Protein 5XWZ (pdb70)

Radius of gyration: 33.67 Å; Cα contacts (8 Å, |Δi|>4): 2382; chains: 4; bounding box: 93×61×94 Å

Nearest PDB structures (foldseek):
  5xwz-assembly1_A  TM=1.004E+00  e=3.209E-62  Cladophialophora bantiana CBS 173.52
  5z7j-assembly1_C  TM=9.934E-01  e=3.131E-51  Rhinocladiella mackenziei CBS 650.93
  5xo8-assembly2_D  TM=9.926E-01  e=4.037E-51  Rhinocladiella mackenziei CBS 650.93
  5xo6-assembly3_F  TM=9.933E-01  e=1.979E-50  Rhinocladiella mackenziei CBS 650.93
  5ie4-assembly1_B  TM=9.865E-01  e=8.683E-42  Clonostachys rosea

Foldseek 3Di:
DKDWDWDQFPQRWTKTKIKAAAAAEAEEEEALLFDCLLQVVLRVVLRVLHYIYMYIGACCAFPRNRGDLVRLALDELQSRLVVVVRVCVVVVQQAYAYEYFESSLRVQLNCCQPPVRRYLEYEYEQYAADQPVAPPLVDDLQVQLVVVLVVVCVQFQANVLVPVSDDVVSVRSSVSSNSSNRHPRVRHNNNRNLDLSSAPSHAYAYEFAPPDPCVRRVVVVVSCVVNVHHYYHFYGGRSCCRNPVPSVSVVSNVVSVVRD/DWDKDWDWDDFPQFWTKTKIKTADAAEAEEAEALLFDCLLQVVLRVVLRVLHYIYMYIGACCAFPRVRGDLVSLALDELLSSLVVVVRVCVRVVQQAYAYEYEESSLLVQLNCCQPVVRRYLEYEYEHYQADQDPVLPPLLVDDLQVLLVVVVVVVCVQFQANPLVPVSDDSVSVRSSNSSNSSSRHPRVRYNVRRNLDLSRAPSHAYAYEFAPPDPCPRSVVSVVSCVVNVHHYDYFYGGRSCCRRPVVSVSVVSSVVVVVRD/DKDWDWDQFPQGWTKTKIKAAAAAEAEEEEALLFDCLLLVVLRVVLRVLHYIYMYIGACCAFPRVRGDLVSLALDELLSRLVVVVRVCVVVVQQAYAYEYEESSLLVQLNCVQPPVRRYQEYEYEHYAADQPVVLVPLLVDDLQVQLVVVVVVVCVQQQANVLVPVSDDSVNVRSSVSSNSSSRHPRVRHNNRRQLDLSSAPSHAYAYEFAPPDPCPRSVVVVVSCVVNVHHYYYFYGGRSCCRRPVVSVSVVSNVVSVVRD/DKDWDWDQFPQFWTWTKIKAAAAAEAEEAEALLQDCLLQVLLRVVLRVVHYIYMYTGQCCAFPRVRHDLVRLALDELLSSLVVVVRVCVVVVQQAYEYEYFESSLLVQLNCVQVPVRRYQEYEYEQYQADQDDVLPCLLPDDLQVQLVVVVVVVCVQQQANPLVPVSDDSVSVRSSNSSNSSSRHPRVRHNVRRQLDLSRAPNHAYAYEFAPPDDCPRRVVSVVSCVVSVHHYYHDYGGRSCCRRPVVSVSVVSNVVSVVRD

Organism: Cladophialophora bantiana (strain ATCC 10958 / CBS 173.52 / CDC B-1940 / NIH 8579) (NCBI:txid1442370)

Solvent-accessible surface area: 39738 Å² total; per-residue (Å²): 201,34,88,141,42,70,31,119,3,188,46,32,0,52,0,24,16,3,18,29,35,91,43,44,26,0,0,0,0,0,2,5,9,0,1,0,54,5,0,45,147,1,0,43,52,0,8,100,37,40,4,70,0,0,0,1,0,3,0,2,0,14,75,0,50,74,20,34,67,101,2,24,81,80,0,31,0,81,52,0,1,72,14,1,12,23,0,3,83,92,35,46,4,149,47,0,0,0,0,0,0,17,3,0,0,0,0,0,0,6,0,0,18,44,59,9,70,44,7,26,0,0,0,0,0,2,0,20,50,73,69,68,204,86,146,143,64,141,33,87,70,46,45,7,4,155,64,28,36,61,70,6,97,70,36,0,39,48,74,147,24,5,70,81,34,16,103,134,4,51,127,48,0,125,102,4,5,23,77,47,5,104,3,3,11,137,36,5,6,71,15,20,7,28,142,78,122,23,2,82,44,14,19,7,8,1,0,2,0,9,52,1,53,13,90,71,22,18,65,0,5,16,8,0,15,137,22,79,11,69,31,118,39,9,53,7,13,14,4,1,2,13,8,63,28,111,35,2,0,120,20,0,9,103,10,0,128,96,10,84,145,66,155,34,85,128,41,76,29,117,11,196,40,46,0,47,0,22,20,1,23,13,22,88,45,50,28,0,0,0,0,1,3,5,10,0,1,0,47,5,0,40,149,0,0,46,57,0,4,78,31,43,2,75,0,0,0,1,0,4,0,3,0,16,79,0,58,72,18,42,73,118,2,25,83,99,0,35,0,80,48,0,1,75,21,0,15,25,0,3,87,100,35,57,6,165,53,0,0,0,0,0,0,18,5,0,0,1,0,0,0,5,1,0,17,48,47,39,113,36,8,50,0,0,0,0,0,2,0,22,50,68,88,42,141,119,25,118,91,18,37,104,34,85,69,62,36,0,14,150,64,8,37,62,45,6,97,69,40,0,37,47,76,147,26,5,69,80,34,16,106,135,4,49,93,42,0,128,100,5,5,22,77,35,0,98,2,3,9,132,40,6,8,73,16,22,7,26,128,42,103,16,2,19,56,18,53,7,9,1,0,2,1,18,52,1,48,14,109,69,29,28,68,0,5,18,11,0,15,138,16,91,10,74,26,110,16,5,53,4,14,15,6,1,2,11,7,64,29,123,36,1,0,128,15,0,10,93,8,0,130,122,60,129,204,36,87,132,41,94,29,106,5,178,37,31,0,61,0,24,20,2,20,28,37,90,42,44,24,0,0,0,0,1,2,6,9,0,0,1,49,5,0,38,150,1,0,43,52,0,8,99,36,40,3,67,0,0,0,1,0,2,0,2,0,14,81,0,49,66,16,52,72,111,4,23,81,98,0,36,0,79,30,0,0,78,22,0,15,18,0,2,85,87,34,52,4,160,49,0,0,0,0,0,0,16,3,0,0,0,0,0,0,5,0,1,18,46,59,10,70,48,8,25,0,0,0,0,0,2,0,21,44,70,87,47,133,119,22,115,93,16,34,106,30,81,72,71,51,0,9,170,58,8,24,64,40,4,99,71,37,0,38,46,80,148,24,7,70,82,34,15,118,129,3,46,134,49,0,97,110,4,3,23,74,35,0,88,2,3,8,131,42,5,6,73,15,22,9,27,137,85,130,20,3,84,46,14,19,7,9,1,0,2,0,16,51,1,52,13,95,71,27,27,70,1,5,20,9,0,14,133,20,80,12,64,28,112,25,9,52,6,13,14,4,1,2,11,8,64,30,120,36,1,0,126,20,0,9,91,10,0,126,95,9,81,194,25,84,130,40,75,35,118,5,188,48,36,0,49,0,24,19,2,19,27,37,89,40,51,28,0,0,0,0,1,2,6,10,0,0,1,50,4,1,42,130,1,0,44,54,0,6,102,35,38,2,76,0,1,0,1,0,3,0,2,0,15,76,0,56,76,17,27,70,107,2,25,84,96,0,31,0,79,52,0,1,77,24,0,14,23,0,2,85,89,34,57,5,166,54,0,0,2,0,0,0,18,4,0,0,1,0,0,0,7,0,0,16,49,47,38,111,36,9,52,0,0,0,0,0,2,0,20,46,72,79,44,148,136,24,105,109,19,43,119,37,79,70,62,40,0,14,153,58,8,36,63,48,5,98,67,40,0,39,46,73,145,23,5,68,78,35,15,108,129,3,54,116,49,0,161,104,4,6,24,74,36,0,92,2,3,7,131,42,5,6,74,15,23,8,26,130,36,100,20,2,21,51,20,53,7,10,1,0,1,0,13,52,2,52,13,88,71,22,24,66,0,4,16,10,0,18,136,21,97,10,70,29,116,25,9,51,5,15,14,4,1,2,11,7,64,25,125,36,1,0,129,13,0,12,82,6,0,124,122,65,127

Secondary structure (DSSP, 8-state):
-EEEEEEE-TTS-EEEEEEE-SSSEEEEE--TT--GGGGHHHHHHHHTTT-EEEEEPPTTSGGG--S-GGGTSS--HHHHHHHHHHHHHHHT--SEEEEEETHHHHHHHHHHHH-GGGEEEEEEES---S----GGGSS-HHHHHHHHHHHHHHHTS-HHHHHHT-HHHHHHHHHHHHHHHHHSTTTTGGG---SGGGSSSS-B-EEEETTSBHHHHHHHHHHHHHTT--EEEESSSS-HHHH-HHHHHHHHHHHHHTT-/-PPPEEEEEE-TTS-EEEEEEEESSSEEEEE--TT--GGGGHHHHHHHTTTT-EEEEEPPTTSGGG--S-GGGSSS--HHHHHHHHHHHHHHHT--SEEEEEETHHHHHHHHHHHH-GGGEEEEEEES---S--STTTTGGGS-HHHHHHHHHHHHHHHTS-HHHHHTT-HHHHHHHHHHHHHHHHHSTTTTGGG---SGGGSSSS-B-EEEETTSBTTTTHHHHHHHHHTT--EEEESSSS-HHHH-HHHHHHHHHHHHHTT-/-EEEEEEE-TTS-EEEEEEE-SSSEEEEE--TT--GGGGHHHHHHHHTTT-EEEEEPPTTSGGG--S-GGGGSS--HHHHHHHHHHHHHHHT--SEEEEEETHHHHHHHHHHHH-GGGEEEEEEES---S--STTTTGGGS-HHHHHHHHHHHHHHTSS-HHHHHHT-HHHHHHHHHHHHHHHHHSTTTTGGG---SGGGSSSS-B-EEEETTSBTTTTHHHHHHHHHTT--EEEESSSS-HHHH-HHHHHHHHHHHHHTT-/-EEEEEEE-TTS-EEEEEEE-SSSEEEEE--TT--GGGGHHHHHHHHTTT-EEEEEPPTTSGGG--S-GGGTSS--HHHHHHHHHHHHHHHT--SEEEEEETHHHHHHHHHHHH-GGGEEEEEEES---S--GGGTTGGGS-HHHHHHHHHHHHHHTTS-HHHHHTT-HHHHHHHHHHHHHHHHHSTTTTGGG---SHHHHSSS-B-EEEETTSBTTTTHHHHHHHHHTT--EEEESSSS-HHHH-HHHHHHHHHHHHHTT-

Sequence (1048 aa):
ERLRSTILTKDGINWYYEQEGSGPDVVLIPDGLGDCQMFDKPMSIIGSSGFKVTTFDMPGMSRSSSAPPETYQDVTGQKLANYIVTVMDQLGIKTASVWGCSSGASTVLALCSGFPERVRNGMPHEVPTANPEQNIHDADPATISRDMAAVSRAMSANEEAWDALGPEVHERLRDNYVRWAYGYPRTIPGSAATKTEDLHKVPIDWTVGAAGPTQVFFENVVIATRESIPIKTLPGFHFPYVSHPEAFAKYVVETTRKYLAPERLRSTILTKDGINWYYEQEGSGPDVVLIPDGLGDCQMFDKPMSIIGSSGFKVTTFDMPGMSRSSSAPPETYQDVTGQKLANYIVTVMDQLGIKTASVWGCSSGASTVLALCSGFPERVRNGMPHEVPTANPENLQNIHDADPATISRDMAAVSRAMSANEEAWDALGPEVHERLRDNYVRWAYGYPRTIPGSAATKTEDLHKVPIDWTVGAAGPTQVFFENVVIATRESIPIKTLPGFHFPYVSHPEAFAKYVVETTRKYLERLRSTILTKDGINWYYEQEGSGPDVVLIPDGLGDCQMFDKPMSIIGSSGFKVTTFDMPGMSRSSSAPPETYQDVTGQKLANYIVTVMDQLGIKTASVWGCSSGASTVLALCSGFPERVRNGMPHEVPTANPENLQNIHDADPATISRDMAAVSRAMSANEEAWDALGPEVHERLRDNYVRWAYGYPRTIPGSAATKTEDLHKVPIDWTVGAAGPTQVFFENVVIATRESIPIKTLPGFHFPYVSHPEAFAKYVVETTRKYLERLRSTILTKDGINWYYEQEGSGPDVVLIPDGLGDCQMFDKPMSIIGSSGFKVTTFDMPGMSRSSSAPPETYQDVTGQKLANYIVTVMDQLGIKTASVWGCSSGASTVLALCSGFPERVRNGMPHEVPTANPENLQNIHDADPATISRDMAAVSRAMSANEEAWDALGPEVHERLRDNYVRWAYGYPRTIPGSAATKTEDLHKVPIDWTVGAAGPTQVFFENVVIATRESIPIKTLPGFHFPYVSHPEAFAKYVVETTRKYL

B-factor: mean 28.63, std 14.47, range [13.03, 147.51]

InterPro domains:
  IPR000073 Alpha/beta hydrolase fold-1 [PF00561] (29-130)
  IPR029058 Alpha/Beta hydrolase fold [G3DSA:3.40.50.1820] (2-265)
  IPR029058 Alpha/Beta hydrolase fold [SSF53474] (5-259)
  IPR050471 AB hydrolase [PTHR43433] (11-182)

Structure (mmCIF, N/CA/C/O backbone):
data_5XWZ
#
_entry.id   5XWZ
#
_cell.length_a   120.863
_cell.length_b   104.399
_cell.length_c   116.834
_cell.angle_alpha   90.000
_cell.angle_beta   90.000
_cell.angle_gamma   90.000
#
_symmetry.space_group_name_H-M   'P 21 21 2'
#
loop_
_entity.id
_entity.type
_entity.pdbx_description
1 polymer 'Unplaced genomic scaffold supercont1.36, whole genome shotgun sequence'
2 non-polymer 'SODIUM ION'
3 non-polymer 'MALONATE ION'
4 non-polymer GLYCEROL
5 water water
#
loop_
_atom_site.group_PDB
_atom_site.id
_atom_site.type_symbol
_atom_site.label_atom_id
_atom_site.label_alt_id
_atom_site.label_comp_id
_atom_site.label_asym_id
_atom_site.label_entity_id
_atom_site.label_seq_id
_atom_site.pdbx_PDB_ins_code
_atom_site.Cartn_x
_atom_site.Cartn_y
_atom_site.Cartn_z
_atom_site.occupancy
_atom_site.B_iso_or_equiv
_atom_site.auth_seq_id
_atom_site.auth_comp_id
_atom_site.auth_asym_id
_atom_site.auth_atom_id
_atom_site.pdbx_PDB_model_num
ATOM 1 N N . GLU A 1 10 ? 155.143 50.898 37.284 1.00 52.92 4 GLU A N 1
ATOM 2 C CA . GLU A 1 10 ? 156.251 50.035 37.798 1.00 44.94 4 GLU A CA 1
ATOM 3 C C . GLU A 1 10 ? 155.913 48.565 37.579 1.00 35.46 4 GLU A C 1
ATOM 4 O O . GLU A 1 10 ? 154.930 48.042 38.090 1.00 35.77 4 GLU A O 1
ATOM 10 N N . ARG A 1 11 ? 156.761 47.894 36.838 1.00 26.41 5 ARG A N 1
ATOM 11 C CA . ARG A 1 11 ? 156.660 46.432 36.719 1.00 26.25 5 ARG A CA 1
ATOM 12 C C . ARG A 1 11 ? 157.764 45.811 37.601 1.00 24.03 5 ARG A C 1
ATOM 13 O O . ARG A 1 11 ? 158.935 46.082 37.376 1.00 26.96 5 ARG A O 1
ATOM 21 N N . LEU A 1 12 ? 157.403 44.983 38.573 1.00 21.92 6 LEU A N 1
ATOM 22 C CA . LEU A 1 12 ? 158.348 44.121 39.285 1.00 20.01 6 LEU A CA 1
ATOM 23 C C . LEU A 1 12 ? 158.728 42.905 38.417 1.00 23.10 6 LEU A C 1
ATOM 24 O O . LEU A 1 12 ? 157.852 42.266 37.841 1.00 22.17 6 LEU A O 1
ATOM 29 N N . ARG A 1 13 ? 160.022 42.639 38.283 1.00 20.43 7 ARG A N 1
ATOM 30 C CA . ARG A 1 13 ? 160.537 41.478 37.574 1.00 19.35 7 ARG A CA 1
ATOM 31 C C . ARG A 1 13 ? 161.524 40.787 38.488 1.00 24.22 7 ARG A C 1
ATOM 32 O O . ARG A 1 13 ? 162.490 41.390 38.928 1.00 21.00 7 ARG A O 1
ATOM 40 N N . SER A 1 14 ? 161.269 39.533 38.826 1.00 19.31 8 SER A N 1
ATOM 41 C CA . SER A 1 14 ? 162.091 38.876 39.818 1.00 19.99 8 SER A CA 1
ATOM 42 C C . SER A 1 14 ? 162.044 37.365 39.658 1.00 20.18 8 SER A C 1
ATOM 43 O O . SER A 1 14 ? 161.479 36.808 38.689 1.00 17.81 8 SER A O 1
ATOM 46 N N . THR A 1 15 ? 162.634 36.681 40.622 1.00 20.24 9 THR A N 1
ATOM 47 C CA . THR A 1 15 ? 162.656 35.236 40.620 1.00 20.73 9 THR A CA 1
ATOM 48 C C . THR A 1 15 ? 162.416 34.699 42.022 1.00 23.28 9 THR A C 1
ATOM 49 O O . THR A 1 15 ? 162.642 35.383 43.041 1.00 22.15 9 THR A O 1
ATOM 53 N N . ILE A 1 16 ? 161.829 33.509 42.084 1.00 19.14 10 ILE A N 1
ATOM 54 C CA . ILE A 1 16 ? 161.701 32.787 43.351 1.00 19.03 10 ILE A CA 1
ATOM 55 C C . ILE A 1 16 ? 161.959 31.320 43.091 1.00 20.81 10 ILE A C 1
ATOM 56 O O . ILE A 1 16 ? 161.522 30.777 42.072 1.00 19.32 10 ILE A O 1
ATOM 61 N N . LEU A 1 17 ? 162.607 30.666 44.046 1.00 17.27 11 LEU A N 1
ATOM 62 C CA . LEU A 1 17 ? 162.706 29.214 44.048 1.00 18.21 11 LEU A CA 1
ATOM 63 C C . LEU A 1 17 ? 161.617 28.618 44.909 1.00 18.27 11 LEU A C 1
ATOM 64 O O . LEU A 1 17 ? 161.580 28.841 46.120 1.00 19.80 11 LEU A O 1
ATOM 69 N N . THR A 1 18 ? 160.707 27.862 44.301 1.00 15.55 12 THR A N 1
ATOM 70 C CA . THR A 1 18 ? 159.687 27.172 45.083 1.00 15.36 12 THR A CA 1
ATOM 71 C C . THR A 1 18 ? 160.101 25.763 45.484 1.00 16.55 12 THR A C 1
ATOM 72 O O . THR A 1 18 ? 161.077 25.160 44.961 1.00 16.44 12 THR A O 1
ATOM 76 N N . LYS A 1 19 ? 159.257 25.149 46.296 1.00 18.59 13 LYS A N 1
ATOM 77 C CA . LYS A 1 19 ? 159.598 23.853 46.891 1.00 18.13 13 LYS A CA 1
ATOM 78 C C . LYS A 1 19 ? 159.594 22.690 45.917 1.00 18.14 13 LYS A C 1
ATOM 79 O O . LYS A 1 19 ? 160.192 21.635 46.203 1.00 17.80 13 LYS A O 1
ATOM 85 N N . ASP A 1 20 ? 158.963 22.876 44.747 1.00 18.23 14 ASP A N 1
ATOM 86 C CA . ASP A 1 20 ? 159.074 21.921 43.669 1.00 18.65 14 ASP A CA 1
ATOM 87 C C . ASP A 1 20 ? 160.421 21.978 42.954 1.00 20.45 14 ASP A C 1
ATOM 88 O O . ASP A 1 20 ? 160.697 21.159 42.085 1.00 19.25 14 ASP A O 1
ATOM 93 N N . GLY A 1 21 ? 161.309 22.873 43.382 1.00 19.54 15 GLY A N 1
ATOM 94 C CA . GLY A 1 21 ? 162.625 22.965 42.750 1.00 19.30 15 GLY A CA 1
ATOM 95 C C . GLY A 1 21 ? 162.723 23.903 41.572 1.00 17.98 15 GLY A C 1
ATOM 96 O O . GLY A 1 21 ? 163.726 23.886 40.853 1.00 18.21 15 GLY A O 1
ATOM 97 N N . ILE A 1 22 ? 161.620 24.593 41.274 1.00 16.91 16 ILE A N 1
ATOM 98 C CA . ILE A 1 22 ? 161.535 25.474 40.121 1.00 18.76 16 ILE A CA 1
ATOM 99 C C . ILE A 1 22 ? 162.076 26.853 40.469 1.00 17.15 16 ILE A C 1
ATOM 100 O O . ILE A 1 22 ? 161.542 27.526 41.337 1.00 16.66 16 ILE A O 1
ATOM 105 N N . ASN A 1 23 ? 162.997 27.349 39.655 1.00 17.26 17 ASN A N 1
ATOM 106 C CA . ASN A 1 23 ? 163.414 28.743 39.813 1.00 20.49 17 ASN A CA 1
ATOM 107 C C . ASN A 1 23 ? 162.565 29.566 38.826 1.00 18.07 17 ASN A C 1
ATOM 108 O O . ASN A 1 23 ? 162.863 29.645 37.645 1.00 19.41 17 ASN A O 1
ATOM 113 N N . TRP A 1 24 ? 161.500 30.145 39.352 1.00 17.03 18 TRP A N 1
ATOM 114 C CA . TRP A 1 24 ? 160.529 30.843 38.511 1.00 18.56 18 TRP A CA 1
ATOM 115 C C . TRP A 1 24 ? 161.043 32.211 38.194 1.00 19.33 18 TRP A C 1
ATOM 116 O O . TRP A 1 24 ? 161.553 32.917 39.100 1.00 21.76 18 TRP A O 1
ATOM 127 N N . TYR A 1 25 ? 160.820 32.651 36.959 1.00 17.66 19 TYR A N 1
ATOM 128 C CA . TYR A 1 25 ? 160.873 34.055 36.620 1.00 18.40 19 TYR A CA 1
ATOM 129 C C . TYR A 1 25 ? 159.439 34.564 36.634 1.00 20.15 19 TYR A C 1
ATOM 130 O O . TYR A 1 25 ? 158.576 33.968 35.992 1.00 16.28 19 TYR A O 1
ATOM 139 N N . TYR A 1 26 ? 159.167 35.634 37.364 1.00 17.88 20 TYR A N 1
ATOM 140 C CA . TYR A 1 26 ? 157.825 36.204 37.420 1.00 17.49 20 TYR A CA 1
ATOM 141 C C . TYR A 1 26 ? 157.827 37.714 37.327 1.00 19.44 20 TYR A C 1
ATOM 142 O O . TYR A 1 26 ? 158.867 38.396 37.571 1.00 18.45 20 TYR A O 1
ATOM 151 N N . GLU A 1 27 ? 156.653 38.249 36.999 1.00 17.86 21 GLU A N 1
ATOM 152 C CA . GLU A 1 27 ? 156.435 39.691 36.949 1.00 18.50 21 GLU A CA 1
ATOM 153 C C . GLU A 1 27 ? 155.140 40.047 37.652 1.00 20.19 21 GLU A C 1
ATOM 154 O O . GLU A 1 27 ? 154.194 39.269 37.681 1.00 18.31 21 GLU A O 1
ATOM 160 N N . GLN A 1 28 ? 155.091 41.255 38.212 1.00 16.62 22 GLN A N 1
ATOM 161 C CA . GLN A 1 28 ? 153.887 41.802 38.800 1.00 18.13 22 GLN A CA 1
ATOM 162 C C . GLN A 1 28 ? 153.753 43.293 38.494 1.00 22.66 22 GLN A C 1
ATOM 163 O O . GLN A 1 28 ? 154.758 44.015 38.376 1.00 22.32 22 GLN A O 1
ATOM 169 N N . GLU A 1 29 ? 152.520 43.723 38.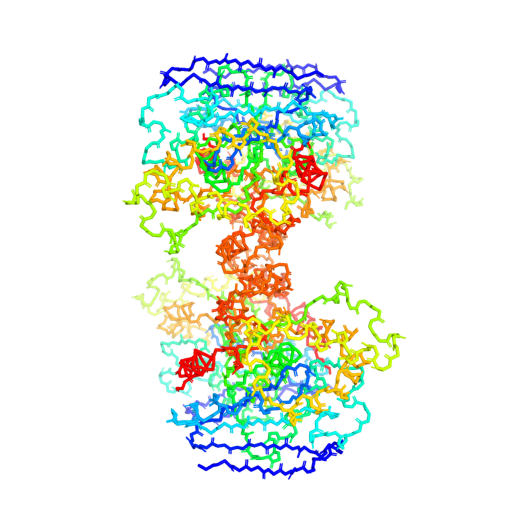262 1.00 19.42 23 GLU A N 1
ATOM 170 C CA . GLU A 1 29 ? 152.245 45.131 38.017 1.00 21.82 23 GLU A CA 1
ATOM 171 C C . GLU A 1 29 ? 150.848 45.472 38.514 1.00 22.94 23 GLU A C 1
ATOM 172 O O . GLU A 1 29 ? 149.897 44.746 38.252 1.00 20.82 23 GLU A O 1
ATOM 178 N N . GLY A 1 30 ? 150.733 46.608 39.203 1.00 22.27 24 GLY A N 1
ATOM 179 C CA . GLY A 1 30 ? 149.452 47.171 39.569 1.00 22.57 24 GLY A CA 1
ATOM 180 C C . GLY A 1 30 ? 149.043 46.891 41.003 1.00 23.44 24 GLY A C 1
ATOM 181 O O . GLY A 1 30 ? 149.752 46.216 41.760 1.00 25.09 24 GLY A O 1
ATOM 182 N N . SER A 1 31 ? 147.898 47.452 41.373 1.00 23.64 25 SER A N 1
ATOM 183 C CA . SER A 1 31 ? 147.305 47.295 42.707 1.00 25.01 25 SER A CA 1
ATOM 184 C C . SER A 1 31 ? 145.836 46.990 42.578 1.00 22.58 25 SER A C 1
ATOM 185 O O . SER A 1 31 ? 145.170 47.550 41.716 1.00 27.09 25 SER A O 1
ATOM 188 N N . GLY A 1 32 ? 145.306 46.216 43.511 1.00 22.23 26 GLY A N 1
ATOM 189 C CA . GLY A 1 32 ? 143.914 45.789 43.432 1.00 23.71 26 GLY A CA 1
ATOM 190 C C . GLY A 1 32 ? 143.765 44.286 43.520 1.00 22.59 26 GLY A C 1
ATOM 191 O O . GLY A 1 32 ? 144.711 43.581 43.906 1.00 22.86 26 GLY A O 1
ATOM 192 N N . PRO A 1 33 ? 142.576 43.785 43.177 1.00 23.73 27 PRO A N 1
ATOM 193 C CA . PRO A 1 33 ? 142.352 42.333 43.215 1.00 22.29 27 PRO A CA 1
ATOM 194 C C . PRO A 1 33 ? 143.360 41.634 42.298 1.00 19.64 27 PRO A C 1
ATOM 195 O O . PRO A 1 33 ? 143.794 42.234 41.315 1.00 19.83 27 PRO A O 1
ATOM 199 N N . ASP A 1 34 ? 143.724 40.407 42.642 1.00 19.82 28 ASP A N 1
ATOM 200 C CA . ASP A 1 34 ? 144.751 39.701 41.909 1.00 17.74 28 ASP A CA 1
ATOM 201 C C . ASP A 1 34 ? 144.180 39.110 40.648 1.00 16.11 28 ASP A C 1
ATOM 202 O O . ASP A 1 34 ? 143.154 38.419 40.705 1.00 16.14 28 ASP A O 1
ATOM 207 N N . VAL A 1 35 ? 144.929 39.267 39.550 1.00 17.56 29 VAL A N 1
ATOM 208 C CA . VAL A 1 35 ? 144.676 38.596 38.281 1.00 19.17 29 VAL A CA 1
ATOM 209 C C . VAL A 1 35 ? 145.978 37.866 37.893 1.00 20.45 29 VAL A C 1
ATOM 210 O O . VAL A 1 35 ? 147.057 38.461 37.940 1.00 17.03 29 VAL A O 1
ATOM 214 N N . VAL A 1 36 ? 145.897 36.573 37.603 1.00 16.05 30 VAL A N 1
ATOM 215 C CA . VAL A 1 36 ? 147.043 35.773 37.229 1.00 15.84 30 VAL A CA 1
ATOM 216 C C . VAL A 1 36 ? 146.906 35.398 35.763 1.00 16.85 30 VAL A C 1
ATOM 217 O O . VAL A 1 36 ? 145.847 34.910 35.336 1.00 16.57 30 VAL A O 1
ATOM 221 N N . LEU A 1 37 ? 147.962 35.629 34.984 1.00 16.68 31 LEU A N 1
ATOM 222 C CA . LEU A 1 37 ? 147.953 35.305 33.568 1.00 15.87 31 LEU A CA 1
ATOM 223 C C . LEU A 1 37 ? 148.905 34.161 33.315 1.00 17.33 31 LEU A C 1
ATOM 224 O O . LEU A 1 37 ? 150.123 34.308 33.460 1.00 16.18 31 LEU A O 1
ATOM 229 N N . ILE A 1 38 ? 148.362 32.980 33.049 1.00 15.63 32 ILE A N 1
ATOM 230 C CA . ILE A 1 38 ? 149.166 31.799 32.857 1.00 14.63 32 ILE A CA 1
ATOM 231 C C . ILE A 1 38 ? 149.467 31.660 31.374 1.00 14.34 32 ILE A C 1
ATOM 232 O O . ILE A 1 38 ? 148.526 31.614 30.540 1.00 15.01 32 ILE A O 1
ATOM 237 N N . PRO A 1 39 ? 150.750 31.526 31.008 1.00 15.94 33 PRO A N 1
ATOM 238 C CA . PRO A 1 39 ? 151.033 31.351 29.588 1.00 17.28 33 PRO A CA 1
ATOM 239 C C . PRO A 1 39 ? 150.449 30.099 28.930 1.00 16.47 33 PRO A C 1
ATOM 240 O O . PRO A 1 39 ? 150.171 29.096 29.586 1.00 15.32 33 PRO A O 1
ATOM 244 N N . ASP A 1 40 ? 150.370 30.158 27.609 1.00 16.18 34 ASP A N 1
ATOM 245 C CA . ASP A 1 40 ? 150.201 28.980 26.773 1.00 16.63 34 ASP A CA 1
ATOM 246 C C . ASP A 1 40 ? 151.386 28.044 26.922 1.00 16.04 34 ASP A C 1
ATOM 247 O O . ASP A 1 40 ? 152.301 28.287 27.733 1.00 15.87 34 ASP A O 1
ATOM 252 N N . GLY A 1 41 ? 151.326 26.905 26.232 1.00 17.76 35 GLY A N 1
ATOM 253 C CA . GLY A 1 41 ? 152.325 25.884 26.422 1.00 19.24 35 GLY A CA 1
ATOM 254 C C . GLY A 1 41 ? 153.770 26.281 26.114 1.00 17.03 35 GLY A C 1
ATOM 255 O O . GLY A 1 41 ? 154.686 25.759 26.727 1.00 15.69 35 GLY A O 1
ATOM 256 N N . LEU A 1 42 ? 153.982 27.320 25.306 1.00 16.62 36 LEU A N 1
ATOM 257 C CA . LEU A 1 42 ? 155.345 27.780 25.055 1.00 16.75 36 LEU A CA 1
ATOM 258 C C . LEU A 1 42 ? 155.925 28.516 26.256 1.00 17.81 36 LEU A C 1
ATOM 259 O O . LEU A 1 42 ? 157.127 28.663 26.365 1.00 17.92 36 LEU A O 1
ATOM 264 N N . GLY A 1 43 ? 155.074 28.959 27.188 1.00 14.66 37 GLY A N 1
ATOM 265 C CA . GLY A 1 43 ? 155.566 29.254 28.520 1.00 16.87 37 GLY A CA 1
ATOM 266 C C . GLY A 1 43 ? 156.229 30.592 28.765 1.00 16.66 37 GLY A C 1
ATOM 267 O O . GLY A 1 43 ? 156.977 30.738 29.737 1.00 17.25 37 GLY A O 1
ATOM 268 N N . ASP A 1 44 ? 156.060 31.551 27.843 1.00 16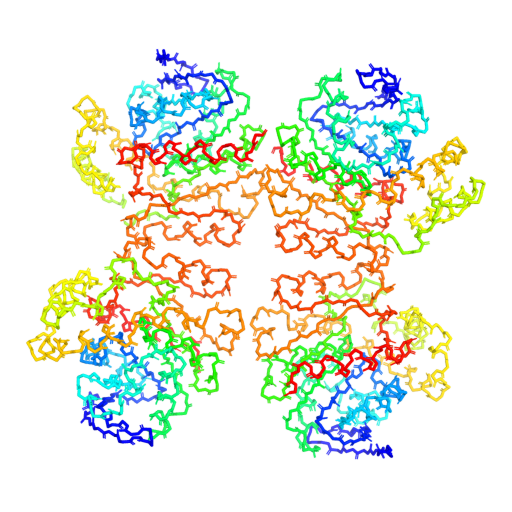.45 38 ASP A N 1
ATOM 269 C CA . ASP A 1 44 ? 156.827 32.786 27.928 1.00 16.65 38 ASP A CA 1
ATOM 270 C C . ASP A 1 44 ? 155.959 33.976 28.206 1.00 15.70 38 ASP A C 1
ATOM 271 O O . ASP A 1 44 ? 155.115 34.356 27.378 1.00 17.04 38 ASP A O 1
ATOM 276 N N . CYS A 1 45 ? 156.132 34.590 29.371 1.00 16.40 39 CYS A N 1
ATOM 277 C CA . CYS A 1 45 ? 155.217 35.630 29.801 1.00 16.86 39 CYS A CA 1
ATOM 278 C C . CYS A 1 45 ? 155.456 37.008 29.182 1.00 15.71 39 CYS A C 1
ATOM 279 O O . CYS A 1 45 ? 154.674 37.950 29.382 1.00 17.86 39 CYS A O 1
ATOM 282 N N . GLN A 1 46 ? 156.451 37.119 28.314 1.00 15.51 40 GLN A N 1
ATOM 283 C CA . GLN A 1 46 ? 156.637 38.393 27.672 1.00 16.95 40 GLN A CA 1
ATOM 284 C C . GLN A 1 46 ? 155.480 38.594 26.693 1.00 17.67 40 GLN A C 1
ATOM 285 O O . GLN A 1 46 ? 155.183 39.724 26.274 1.00 17.51 40 GLN A O 1
ATOM 291 N N . MET A 1 47 ? 154.831 37.496 26.299 1.00 16.39 41 MET A N 1
ATOM 292 C CA . MET A 1 47 ? 153.657 37.630 25.418 1.00 16.75 41 MET A CA 1
ATOM 293 C C . MET A 1 47 ? 152.535 38.452 26.072 1.00 18.12 41 MET A C 1
ATOM 294 O O . MET A 1 47 ? 151.663 38.987 25.378 1.00 20.05 41 MET A O 1
ATOM 299 N N . PHE A 1 48 ? 152.586 38.601 27.391 1.00 17.27 42 PHE A N 1
ATOM 300 C CA . PHE A 1 48 ? 151.578 39.372 28.122 1.00 17.77 42 PHE A CA 1
ATOM 301 C C . PHE A 1 48 ? 151.982 40.835 28.393 1.00 18.87 42 PHE A C 1
ATOM 302 O O . PHE A 1 48 ? 151.257 41.594 29.058 1.00 18.51 42 PHE A O 1
ATOM 310 N N . ASP A 1 49 ? 153.149 41.229 27.934 1.00 18.28 43 ASP A N 1
ATOM 311 C CA . ASP A 1 49 ? 153.743 42.519 28.367 1.00 18.87 43 ASP A CA 1
ATOM 312 C C . ASP A 1 49 ? 152.797 43.706 28.145 1.00 20.52 43 ASP A C 1
ATOM 313 O O . ASP A 1 49 ? 152.507 44.451 29.104 1.00 18.87 43 ASP A O 1
ATOM 318 N N . LYS A 1 50 ? 152.237 43.830 26.938 1.00 20.87 44 LYS A N 1
ATOM 319 C CA . LYS A 1 50 ? 151.305 44.918 26.643 1.00 22.57 44 LYS A CA 1
ATOM 320 C C . LYS A 1 50 ? 150.011 44.846 27.439 1.00 22.26 44 LYS A C 1
ATOM 321 O O . LYS A 1 50 ? 149.645 45.804 28.125 1.00 22.20 44 LYS A O 1
ATOM 327 N N . PRO A 1 51 ? 149.289 43.699 27.366 1.00 19.95 45 PRO A N 1
ATOM 328 C CA . PRO A 1 51 ? 148.034 43.688 28.103 1.00 21.89 45 PRO A CA 1
ATOM 329 C C . PRO A 1 51 ? 148.186 43.666 29.602 1.00 19.05 45 PRO A C 1
ATOM 330 O O . PRO A 1 51 ? 147.307 44.162 30.304 1.00 22.54 45 PRO A O 1
ATOM 334 N N . MET A 1 52 ? 149.308 43.185 30.125 1.00 20.98 46 MET A N 1
ATOM 335 C CA . MET A 1 52 ? 149.533 43.293 31.530 1.00 20.13 46 MET A CA 1
ATOM 336 C C . MET A 1 52 ? 149.461 44.731 32.056 1.00 22.68 46 MET A C 1
ATOM 337 O O . MET A 1 52 ? 148.851 44.989 33.097 1.00 22.91 46 MET A O 1
ATOM 342 N N . SER A 1 53 ? 150.012 45.682 31.307 1.00 20.81 47 SER A N 1
ATOM 343 C CA . SER A 1 53 ? 149.913 47.101 31.693 1.00 22.35 47 SER A CA 1
ATOM 344 C C . SER A 1 53 ? 148.506 47.670 31.587 1.00 21.22 47 SER A C 1
ATOM 345 O O . SER A 1 53 ? 148.088 48.427 32.442 1.00 22.77 47 SER A O 1
ATOM 348 N N . ILE A 1 54 ? 147.736 47.219 30.599 1.00 21.60 48 ILE A N 1
ATOM 349 C CA . ILE A 1 54 ? 146.374 47.681 30.419 1.00 22.70 48 ILE A CA 1
ATOM 350 C C . ILE A 1 54 ? 145.492 47.170 31.554 1.00 24.92 48 ILE A C 1
ATOM 351 O O . ILE A 1 54 ? 144.815 47.953 32.221 1.00 25.01 48 ILE A O 1
ATOM 356 N N . ILE A 1 55 ? 145.661 45.895 31.905 1.00 21.15 49 ILE A N 1
ATOM 357 C CA . ILE A 1 55 ? 144.889 45.319 32.985 1.00 21.48 49 ILE A CA 1
ATOM 358 C C . ILE A 1 55 ? 145.274 45.991 34.285 1.00 22.61 49 ILE A C 1
ATOM 359 O O . ILE A 1 55 ? 144.411 46.288 35.116 1.00 24.14 49 ILE A O 1
ATOM 364 N N . GLY A 1 56 ? 146.567 46.090 34.524 1.00 21.64 50 GLY A N 1
ATOM 365 C CA . GLY A 1 56 ? 147.047 46.675 35.779 1.00 24.33 50 GLY A CA 1
ATOM 366 C C . GLY A 1 56 ? 146.497 48.089 35.984 1.00 24.79 50 GLY A C 1
ATOM 367 O O . GLY A 1 56 ? 146.015 48.440 37.064 1.00 30.48 50 GLY A O 1
ATOM 368 N N . SER A 1 57 ? 146.438 48.847 34.906 1.00 25.57 51 SER A N 1
ATOM 369 C CA . SER A 1 57 ? 145.900 50.213 34.955 1.00 29.00 51 SER A CA 1
ATOM 370 C C . SER A 1 57 ? 144.410 50.306 35.145 1.00 27.40 51 SER A C 1
ATOM 371 O O . SER A 1 57 ? 143.902 51.406 35.294 1.00 30.79 51 SER A O 1
ATOM 374 N N . SER A 1 58 ? 143.708 49.183 35.079 1.00 28.43 52 SER A N 1
ATOM 375 C CA . SER A 1 58 ? 142.302 49.136 35.352 1.00 28.22 52 SER A CA 1
ATOM 376 C C . SER A 1 58 ? 141.959 48.855 36.792 1.00 27.09 52 SER A C 1
ATOM 377 O O . SER A 1 58 ? 140.799 48.664 37.111 1.00 34.83 52 SER A O 1
ATOM 380 N N . GLY A 1 59 ? 142.955 48.855 37.678 1.00 25.37 53 GLY A N 1
ATOM 381 C CA . GLY A 1 59 ? 142.714 48.622 39.089 1.00 24.78 53 GLY A CA 1
ATOM 382 C C . GLY A 1 59 ? 142.938 47.201 39.570 1.00 22.95 53 GLY A C 1
ATOM 383 O O . GLY A 1 59 ? 142.308 46.746 40.515 1.00 22.76 53 GLY A O 1
ATOM 384 N N . PHE A 1 60 ? 143.829 46.474 38.900 1.00 22.27 54 PHE A N 1
ATOM 385 C CA . PHE A 1 60 ? 144.160 45.114 39.319 1.00 23.22 54 PHE A CA 1
ATOM 386 C C . PHE A 1 60 ? 145.645 44.931 39.578 1.00 20.89 54 PHE A C 1
ATOM 387 O O . PHE A 1 60 ? 146.473 45.531 38.900 1.00 21.47 54 PHE A O 1
ATOM 395 N N . LYS A 1 61 ? 145.982 43.964 40.428 1.00 21.05 55 LYS A N 1
ATOM 396 C CA . LYS A 1 61 ? 147.364 43.546 40.547 1.00 20.34 55 LYS A CA 1
ATOM 397 C C . LYS A 1 61 ? 147.536 42.300 39.686 1.00 19.69 55 LYS A C 1
ATOM 398 O O . LYS A 1 61 ? 146.983 41.250 40.012 1.00 20.20 55 LYS A O 1
ATOM 404 N N . VAL A 1 62 ? 148.389 42.408 38.681 1.00 19.86 56 VAL A N 1
ATOM 405 C CA . VAL A 1 62 ? 148.575 41.331 37.705 1.00 19.20 56 VAL A CA 1
ATOM 406 C C . VAL A 1 62 ? 149.903 40.620 37.929 1.00 20.04 56 VAL A C 1
ATOM 407 O O . VAL A 1 62 ? 150.938 41.258 38.084 1.00 19.17 56 VAL A O 1
ATOM 411 N N . THR A 1 63 ? 149.841 39.293 37.999 1.00 16.88 57 THR A N 1
ATOM 412 C CA . THR A 1 63 ? 151.004 38.448 38.162 1.00 17.82 57 THR A CA 1
ATOM 413 C C . THR A 1 63 ? 151.070 37.499 36.995 1.00 18.90 57 THR A C 1
ATOM 414 O O . THR A 1 63 ? 150.050 36.935 36.581 1.00 17.31 57 THR A O 1
ATOM 418 N N . THR A 1 64 ? 152.264 37.373 36.429 1.00 16.97 58 THR A N 1
ATOM 419 C CA . THR A 1 64 ? 152.528 36.366 35.402 1.00 17.29 58 THR A CA 1
ATOM 420 C C . THR A 1 64 ? 153.932 35.835 35.599 1.00 17.15 58 THR A C 1
ATOM 421 O O . THR A 1 64 ? 154.668 36.277 36.488 1.00 15.64 58 THR A O 1
ATOM 425 N N . PHE A 1 65 ? 154.305 34.845 34.806 1.00 15.92 59 PHE A N 1
ATOM 426 C CA . PHE A 1 65 ? 155.524 34.106 35.037 1.00 15.18 59 PHE A CA 1
ATOM 427 C C . PHE A 1 65 ? 155.817 33.253 33.806 1.00 16.98 59 PHE A C 1
ATOM 428 O O . PHE A 1 65 ? 154.899 32.860 33.070 1.00 15.01 59 PHE A O 1
ATOM 436 N N . ASP A 1 66 ? 157.097 32.962 33.568 1.00 15.69 60 ASP A N 1
ATOM 437 C CA . ASP A 1 66 ? 157.440 31.930 32.610 1.00 15.76 60 ASP A CA 1
ATOM 438 C C . ASP A 1 66 ? 157.158 30.559 33.230 1.00 15.23 60 ASP A C 1
ATOM 439 O O . ASP A 1 66 ? 157.343 30.338 34.432 1.00 16.69 60 ASP A O 1
ATOM 444 N N . MET A 1 67 ? 156.723 29.601 32.412 1.00 15.24 61 MET A N 1
ATOM 445 C CA . MET A 1 67 ? 156.343 28.279 32.942 1.00 16.31 61 MET A CA 1
ATOM 446 C C . MET A 1 67 ? 157.554 27.351 33.186 1.00 15.93 61 MET A C 1
ATOM 447 O O . MET A 1 67 ? 158.676 27.574 32.644 1.00 15.33 61 MET A O 1
ATOM 452 N N . PRO A 1 68 ? 157.381 26.320 34.036 1.00 15.08 62 PRO A N 1
ATOM 453 C CA . PRO A 1 68 ? 158.551 25.536 34.457 1.00 14.27 62 PRO A CA 1
ATOM 454 C C . PRO A 1 68 ? 159.267 24.890 33.283 1.00 16.69 62 PRO A C 1
ATOM 455 O O . PRO A 1 68 ? 158.635 24.305 32.412 1.00 16.99 62 PRO A O 1
ATOM 459 N N . GLY A 1 69 ? 160.576 25.058 33.238 1.00 16.40 63 GLY A N 1
ATOM 460 C CA . GLY A 1 69 ? 161.375 24.527 32.132 1.00 16.40 63 GLY A CA 1
ATOM 461 C C . GLY A 1 69 ? 161.456 25.424 30.925 1.00 17.85 63 GLY A C 1
ATOM 462 O O . GLY A 1 69 ? 162.265 25.158 30.009 1.00 18.64 63 GLY A O 1
ATOM 463 N N . MET A 1 70 ? 160.642 26.472 30.891 1.00 15.69 64 MET A N 1
ATOM 464 C CA . MET A 1 70 ? 160.511 27.329 29.729 1.00 16.51 64 MET A CA 1
ATOM 465 C C . MET A 1 70 ? 161.177 28.683 29.985 1.00 17.62 64 MET A C 1
ATOM 466 O O . MET A 1 70 ? 161.050 29.287 31.071 1.00 17.81 64 MET A O 1
ATOM 471 N N . SER A 1 71 ? 161.854 29.175 28.963 1.00 17.98 65 SER A N 1
ATOM 472 C CA . SER A 1 71 ? 162.358 30.551 29.000 1.00 16.45 65 SER A CA 1
ATOM 473 C C . SER A 1 71 ? 163.112 30.844 30.286 1.00 16.50 65 SER A C 1
ATOM 474 O O . SER A 1 71 ? 164.028 30.101 30.620 1.00 17.64 65 SER A O 1
ATOM 477 N N . ARG A 1 72 ? 162.754 31.898 31.021 1.00 16.36 66 ARG A N 1
ATOM 478 C CA . ARG A 1 72 ? 163.546 32.324 32.161 1.00 16.76 66 ARG A CA 1
ATOM 479 C C . ARG A 1 72 ? 163.248 31.522 33.440 1.00 18.16 66 ARG A C 1
ATOM 480 O O . ARG A 1 72 ? 163.953 31.689 34.454 1.00 19.11 66 ARG A O 1
ATOM 488 N N . SER A 1 73 ? 162.261 30.625 33.352 1.00 17.06 67 SER A N 1
ATOM 489 C CA . SER A 1 73 ? 161.970 29.618 34.376 1.00 16.40 67 SER A CA 1
ATOM 490 C C . SER A 1 73 ? 162.563 28.240 34.035 1.00 16.31 67 SER A C 1
ATOM 491 O O . SER A 1 73 ? 162.062 27.216 34.478 1.00 17.70 67 SER A O 1
ATOM 494 N N . SER A 1 74 ? 163.578 28.205 33.164 1.00 18.25 68 SER A N 1
ATOM 495 C CA . SER A 1 74 ? 164.054 26.931 32.618 1.00 19.67 68 SER A CA 1
ATOM 496 C C . SER A 1 74 ? 164.822 26.075 33.639 1.00 20.42 68 SER A C 1
ATOM 497 O O . SER A 1 74 ? 164.894 24.857 33.439 1.00 21.19 68 SER A O 1
ATOM 500 N N . SER A 1 75 ? 165.329 26.660 34.733 1.00 20.63 69 SER A N 1
ATOM 501 C CA . SER A 1 75 ? 165.978 25.859 35.778 1.00 20.53 69 SER A CA 1
ATOM 502 C C . SER A 1 75 ? 164.957 25.220 36.696 1.00 19.48 69 SER A C 1
ATOM 503 O O . SER A 1 75 ? 164.469 25.869 37.612 1.00 22.19 69 SER A O 1
ATOM 506 N N . ALA A 1 76 ? 164.742 23.923 36.514 1.00 20.23 70 ALA A N 1
ATOM 507 C CA . ALA A 1 76 ? 163.641 23.205 37.107 1.00 20.95 70 ALA A CA 1
ATOM 508 C C . ALA A 1 76 ? 163.887 21.712 36.945 1.00 22.02 70 ALA A C 1
ATOM 509 O O . ALA A 1 76 ? 164.551 21.276 36.003 1.00 23.38 70 ALA A O 1
ATOM 511 N N . PRO A 1 77 ? 163.374 20.919 37.866 1.00 20.87 71 PRO A N 1
ATOM 512 C CA . PRO A 1 77 ? 163.555 19.493 37.673 1.00 20.66 71 PRO A CA 1
ATOM 513 C C . PRO A 1 77 ? 162.721 18.928 36.505 1.00 21.46 71 PRO A C 1
ATOM 514 O O . PRO A 1 77 ? 161.702 19.483 36.140 1.00 18.86 71 PRO A O 1
ATOM 518 N N . PRO A 1 78 ? 163.229 17.877 35.845 1.00 23.17 72 PRO A N 1
ATOM 519 C CA . PRO A 1 78 ? 162.601 17.335 34.630 1.00 23.77 72 PRO A CA 1
ATOM 520 C C . PRO A 1 78 ? 161.147 16.965 34.807 1.00 20.44 72 PRO A C 1
ATOM 521 O O . PRO A 1 78 ? 160.370 17.158 33.876 1.00 20.87 72 PRO A O 1
ATOM 525 N N . GLU A 1 79 ? 160.747 16.494 35.983 1.00 21.36 73 GLU A N 1
ATOM 526 C CA . GLU A 1 79 ? 159.364 16.122 36.153 1.00 23.22 73 GLU A CA 1
ATOM 527 C C . GLU A 1 79 ? 158.401 17.309 35.995 1.00 19.58 73 GLU A C 1
ATOM 528 O O . GLU A 1 79 ? 157.205 17.116 35.773 1.00 20.82 73 GLU A O 1
ATOM 534 N N . THR A 1 80 ? 158.902 18.527 36.154 1.00 18.27 74 THR A N 1
ATOM 535 C CA . THR A 1 80 ? 158.034 19.716 36.031 1.00 18.53 74 THR A CA 1
ATOM 536 C C . THR A 1 80 ? 157.773 20.130 34.588 1.00 17.55 74 THR A C 1
ATOM 537 O O . THR A 1 80 ? 156.899 20.960 34.341 1.00 19.03 74 THR A O 1
ATOM 541 N N . TYR A 1 81 ? 158.514 19.550 33.627 1.00 16.69 75 TYR A N 1
ATOM 542 C CA . TYR A 1 81 ? 158.294 19.826 32.208 1.00 17.24 75 TYR A CA 1
ATOM 543 C C . TYR A 1 81 ? 158.272 18.560 31.340 1.00 16.53 75 TYR A C 1
ATOM 544 O O . TYR A 1 81 ? 158.270 18.644 30.124 1.00 19.22 75 TYR A O 1
ATOM 553 N N . GLN A 1 82 ? 158.067 17.409 31.987 1.00 15.95 76 GLN A N 1
ATOM 554 C CA . GLN A 1 82 ? 157.876 16.128 31.299 1.00 16.56 76 GLN A CA 1
ATOM 555 C C . GLN A 1 82 ? 156.609 15.453 31.833 1.00 17.10 76 GLN A C 1
ATOM 556 O O . GLN A 1 82 ? 156.240 15.709 32.973 1.00 18.48 76 GLN A O 1
ATOM 562 N N . ASP A 1 83 ? 155.845 14.779 30.966 1.00 16.12 77 ASP A N 1
ATOM 563 C CA . ASP A 1 83 ? 154.573 14.196 31.376 1.00 18.48 77 ASP A CA 1
ATOM 564 C C . ASP A 1 83 ? 153.705 15.228 32.075 1.00 17.90 77 ASP A C 1
ATOM 565 O O . ASP A 1 83 ? 153.142 15.005 33.142 1.00 17.89 77 ASP A O 1
ATOM 570 N N . VAL A 1 84 ? 153.604 16.391 31.447 1.00 17.84 78 VAL A N 1
ATOM 571 C CA . VAL A 1 84 ? 152.908 17.497 32.064 1.00 16.75 78 VAL A CA 1
ATOM 572 C C . VAL A 1 84 ? 151.404 17.339 31.940 1.00 16.72 78 VAL A C 1
ATOM 573 O O . VAL A 1 84 ? 150.868 16.923 30.908 1.00 16.25 78 VAL A O 1
ATOM 577 N N . THR A 1 85 ? 150.705 17.682 33.024 1.00 17.13 79 THR A N 1
ATOM 578 C CA . THR A 1 85 ? 149.264 17.714 33.101 1.00 17.78 79 THR A CA 1
ATOM 579 C C . THR A 1 85 ? 148.816 19.010 33.751 1.00 16.37 79 THR A C 1
ATOM 580 O O . THR A 1 85 ? 149.574 19.670 34.505 1.00 15.58 79 THR A O 1
ATOM 584 N N . GLY A 1 86 ? 147.556 19.348 33.503 1.00 16.26 80 GLY A N 1
ATOM 585 C CA . GLY A 1 86 ? 146.881 20.463 34.203 1.00 17.77 80 GLY A CA 1
ATOM 586 C C . GLY A 1 86 ? 147.069 20.362 35.708 1.00 18.78 80 GLY A C 1
ATOM 587 O O . GLY A 1 86 ? 147.246 21.386 36.400 1.00 17.58 80 GLY A O 1
ATOM 588 N N . GLN A 1 87 ? 146.956 19.142 36.238 1.00 18.73 81 GLN A N 1
ATOM 589 C CA . GLN A 1 87 ? 146.985 18.973 37.680 1.00 19.43 81 GLN A CA 1
ATOM 590 C C . GLN A 1 87 ? 148.362 19.280 38.242 1.00 15.99 81 GLN A C 1
ATOM 591 O O . GLN A 1 87 ? 148.500 19.932 39.283 1.00 17.77 81 GLN A O 1
ATOM 597 N N . LYS A 1 88 ? 149.401 18.879 37.501 1.00 15.96 82 LYS A N 1
ATOM 598 C CA . LYS A 1 88 ? 150.763 19.158 37.953 1.00 17.04 82 LYS A CA 1
ATOM 599 C C . LYS A 1 88 ? 151.029 20.653 37.935 1.00 17.06 82 LYS A C 1
ATOM 600 O O . LYS A 1 88 ? 151.545 21.214 38.902 1.00 16.36 82 LYS A O 1
ATOM 606 N N . LEU A 1 89 ? 150.612 21.302 36.847 1.00 14.99 83 LEU A N 1
ATOM 607 C CA . LEU A 1 89 ? 150.826 22.727 36.685 1.00 15.50 83 LEU A CA 1
ATOM 608 C C . LEU A 1 89 ? 150.041 23.549 37.696 1.00 18.16 83 LEU A C 1
ATOM 609 O O . LEU A 1 89 ? 150.596 24.467 38.294 1.00 15.67 83 LEU A O 1
ATOM 614 N N . ALA A 1 90 ? 148.841 23.090 38.032 1.00 15.52 84 ALA A N 1
ATOM 615 C CA . ALA A 1 90 ? 148.051 23.735 39.081 1.00 16.55 84 ALA A CA 1
ATOM 616 C C . ALA A 1 90 ? 148.750 23.668 40.444 1.00 15.06 84 ALA A C 1
ATOM 617 O O . ALA A 1 90 ? 148.837 24.690 41.170 1.00 17.30 84 ALA A O 1
ATOM 619 N N . ASN A 1 91 ? 149.280 22.495 40.787 1.00 15.99 85 ASN A N 1
ATOM 620 C CA . ASN A 1 91 ? 150.029 22.363 42.047 1.00 17.32 85 ASN A CA 1
ATOM 621 C C . ASN A 1 91 ? 151.175 23.396 42.095 1.00 17.83 85 ASN A C 1
ATOM 622 O O . ASN A 1 91 ? 151.444 24.042 43.116 1.00 17.36 85 ASN A O 1
ATOM 627 N N . TYR A 1 92 ? 151.959 23.463 41.012 1.00 17.01 86 TYR A N 1
ATOM 628 C CA . TYR A 1 92 ? 153.080 24.376 40.991 1.00 18.87 86 TYR A CA 1
ATOM 629 C C . TYR A 1 92 ? 152.638 25.814 41.164 1.00 16.35 86 TYR A C 1
ATOM 630 O O . TYR A 1 92 ? 153.261 26.574 41.873 1.00 17.23 86 TYR A O 1
ATOM 639 N N . ILE A 1 93 ? 151.573 26.230 40.474 1.00 13.95 87 ILE A N 1
ATOM 640 C CA . ILE A 1 93 ? 151.117 27.594 40.501 1.00 15.29 87 ILE A CA 1
ATOM 641 C C . ILE A 1 93 ? 150.499 27.977 41.845 1.00 17.26 87 ILE A C 1
ATOM 642 O O . ILE A 1 93 ? 150.694 29.110 42.340 1.00 18.08 87 ILE A O 1
ATOM 647 N N . VAL A 1 94 ? 149.913 27.000 42.525 1.00 17.28 88 VAL A N 1
ATOM 648 C CA . VAL A 1 94 ? 149.393 27.300 43.871 1.00 18.23 88 VAL A CA 1
ATOM 649 C C . VAL A 1 94 ? 150.589 27.583 44.799 1.00 21.34 88 VAL A C 1
ATOM 650 O O . VAL A 1 94 ? 150.527 28.472 45.642 1.00 17.83 88 VAL A O 1
ATOM 654 N N . THR A 1 95 ? 151.696 26.882 44.607 1.00 19.47 89 THR A N 1
ATOM 655 C CA . THR A 1 95 ? 152.893 27.203 45.434 1.00 22.13 89 THR A CA 1
ATOM 656 C C . THR A 1 95 ? 153.448 28.572 45.146 1.00 19.82 89 THR A C 1
ATOM 657 O O . THR A 1 95 ? 153.904 29.252 46.065 1.00 19.24 89 THR A O 1
ATOM 661 N N . VAL A 1 96 ? 153.410 29.012 43.885 1.00 19.59 90 VAL A N 1
ATOM 662 C CA . VAL A 1 96 ? 153.792 30.368 43.522 1.00 18.42 90 VAL A CA 1
ATOM 663 C C . VAL A 1 96 ? 152.876 31.346 44.238 1.00 19.52 90 VAL A C 1
ATOM 664 O O . VAL A 1 96 ? 153.347 32.317 44.843 1.00 18.62 90 VAL A O 1
ATOM 668 N N . MET A 1 97 ? 151.571 31.091 44.153 1.00 16.48 91 MET A N 1
ATOM 669 C CA . MET A 1 97 ? 150.587 31.969 44.826 1.00 18.10 91 MET A CA 1
ATOM 670 C C . MET A 1 97 ? 150.872 32.083 46.324 1.00 17.57 91 MET A C 1
ATOM 671 O O . MET A 1 97 ? 150.859 33.191 46.888 1.00 19.59 91 MET A O 1
ATOM 676 N N . ASP A 1 98 ? 151.133 30.947 46.953 1.00 17.18 92 ASP A N 1
ATOM 677 C CA . ASP A 1 98 ? 151.465 30.935 48.384 1.00 20.96 92 ASP A CA 1
ATOM 678 C C . ASP A 1 98 ? 152.693 31.788 48.647 1.00 20.86 92 ASP A C 1
ATOM 679 O O . ASP A 1 98 ? 152.720 32.606 49.577 1.00 20.81 92 ASP A O 1
ATOM 684 N N . GLN A 1 99 ? 153.754 31.577 47.871 1.00 21.56 93 GLN A N 1
ATOM 685 C CA . GLN A 1 99 ? 154.974 32.318 48.104 1.00 22.60 93 GLN A CA 1
ATOM 686 C C . GLN A 1 99 ? 154.871 33.804 47.856 1.00 24.78 93 GLN A C 1
ATOM 687 O O . GLN A 1 99 ? 155.546 34.605 48.542 1.00 22.36 93 GLN A O 1
ATOM 693 N N . LEU A 1 100 ? 153.985 34.216 46.943 1.00 19.17 94 LEU A N 1
ATOM 694 C CA . LEU A 1 100 ? 153.786 35.623 46.668 1.00 20.58 94 LEU A CA 1
ATOM 695 C C . LEU A 1 100 ? 152.669 36.261 47.505 1.00 19.65 94 LEU A C 1
ATOM 696 O O . LEU A 1 100 ? 152.344 37.452 47.350 1.00 23.53 94 LEU A O 1
ATOM 701 N N . GLY A 1 101 ? 152.022 35.463 48.328 1.00 19.73 95 GLY A N 1
ATOM 702 C CA . GLY A 1 101 ? 150.954 35.984 49.189 1.00 21.08 95 GLY A CA 1
ATOM 703 C C . GLY A 1 101 ? 149.657 36.297 48.478 1.00 25.26 95 GLY A C 1
ATOM 704 O O . GLY A 1 101 ? 148.876 37.111 48.943 1.00 23.97 95 GLY A O 1
ATOM 705 N N . ILE A 1 102 ? 149.394 35.589 47.384 1.00 19.84 96 ILE A N 1
ATOM 706 C CA . ILE A 1 102 ? 148.161 35.762 46.614 1.00 20.13 96 ILE A CA 1
ATOM 707 C C . ILE A 1 102 ? 147.151 34.773 47.172 1.00 22.28 96 ILE A C 1
ATOM 708 O O . ILE A 1 102 ? 147.330 33.570 47.062 1.00 22.07 96 ILE A O 1
ATOM 713 N N . LYS A 1 103 ? 146.105 35.284 47.820 1.00 18.27 97 LYS A N 1
ATOM 714 C CA . LYS A 1 103 ? 145.128 34.414 48.466 1.00 21.08 97 LYS A CA 1
ATOM 715 C C . LYS A 1 103 ? 144.121 33.848 47.472 1.00 18.94 97 LYS A C 1
ATOM 716 O O . LYS A 1 103 ? 143.865 32.657 47.406 1.00 20.52 97 LYS A O 1
ATOM 722 N N . THR A 1 104 ? 143.539 34.744 46.700 1.00 17.72 98 THR A N 1
ATOM 723 C CA . THR A 1 104 ? 142.656 34.346 45.592 1.00 18.19 98 THR A CA 1
ATOM 724 C C . THR A 1 104 ? 142.955 35.177 44.355 1.00 18.52 98 THR A C 1
ATOM 725 O O . THR A 1 104 ? 143.491 36.266 44.457 1.00 19.61 98 THR A O 1
ATOM 729 N N . ALA A 1 105 ? 142.681 34.628 43.172 1.00 18.88 99 ALA A N 1
ATOM 730 C CA . ALA A 1 105 ? 142.965 35.331 41.926 1.00 16.66 99 ALA A CA 1
ATOM 731 C C . ALA A 1 105 ? 141.929 34.972 40.858 1.00 17.31 99 ALA A C 1
ATOM 732 O O . ALA A 1 105 ? 141.372 33.878 40.843 1.00 17.41 99 ALA A O 1
ATOM 734 N N . SER A 1 106 ? 141.784 35.908 39.941 1.00 16.56 100 SER A N 1
ATOM 735 C CA . SER A 1 106 ? 141.093 35.651 38.690 1.00 15.28 100 SER A CA 1
ATOM 736 C C . SER A 1 106 ? 142.144 35.153 37.706 1.00 16.85 100 SER A C 1
ATOM 737 O O . SER A 1 106 ? 143.121 35.841 37.445 1.00 18.12 100 SER A O 1
ATOM 740 N N . VAL A 1 107 ? 141.942 33.958 37.164 1.00 14.73 101 VAL A N 1
ATOM 741 C CA . VAL A 1 107 ? 143.005 33.277 36.446 1.00 14.15 101 VAL A CA 1
ATOM 742 C C . VAL A 1 107 ? 142.619 33.076 34.993 1.00 15.47 101 VAL A C 1
ATOM 743 O O . VAL A 1 107 ? 141.657 32.373 34.708 1.00 17.04 101 VAL A O 1
ATOM 747 N N . TRP A 1 108 ? 143.498 33.558 34.101 1.00 15.85 102 TRP A N 1
ATOM 748 C CA . TRP A 1 108 ? 143.433 33.379 32.664 1.00 15.95 102 TRP A CA 1
ATOM 749 C C . TRP A 1 108 ? 144.478 32.357 32.238 1.00 15.49 102 TRP A C 1
ATOM 750 O O . TRP A 1 108 ? 145.593 32.284 32.797 1.00 15.42 102 TRP A O 1
ATOM 761 N N . GLY A 1 109 ? 144.126 31.517 31.288 1.00 14.23 103 GLY A N 1
ATOM 762 C CA . GLY A 1 109 ? 145.107 30.690 30.605 1.00 13.72 103 GLY A CA 1
ATOM 763 C C . GLY A 1 109 ? 144.595 30.168 29.284 1.00 16.55 103 GLY A C 1
ATOM 764 O O . GLY A 1 109 ? 143.441 29.832 29.157 1.00 15.51 103 GLY A O 1
ATOM 765 N N . CYS A 1 110 ? 145.504 30.086 28.320 1.00 15.39 104 CYS A N 1
ATOM 766 C CA . CYS A 1 110 ? 145.296 29.452 27.022 1.00 15.77 104 CYS A CA 1
ATOM 767 C C . CYS A 1 110 ? 146.061 28.129 26.888 1.00 13.80 104 CYS A C 1
ATOM 768 O O . CYS A 1 110 ? 147.168 27.939 27.404 1.00 16.04 104 CYS A O 1
ATOM 771 N N . SER A 1 111 ? 145.452 27.165 26.201 1.00 15.62 105 SER A N 1
ATOM 772 C CA . SER A 1 111 ? 146.120 25.912 25.892 1.00 15.37 105 SER A CA 1
ATOM 773 C C . SER A 1 111 ? 146.391 25.134 27.180 1.00 16.02 105 SER A C 1
ATOM 774 O O . SER A 1 111 ? 145.465 24.974 28.002 1.00 14.68 105 SER A O 1
ATOM 777 N N . SER A 1 112 ? 147.607 24.654 27.400 1.00 13.83 106 SER A N 1
ATOM 778 C CA . SER A 1 112 ? 147.973 24.090 28.731 1.00 16.37 106 SER A CA 1
ATOM 779 C C . SER A 1 112 ? 147.749 25.029 29.901 1.00 15.43 106 SER A C 1
ATOM 780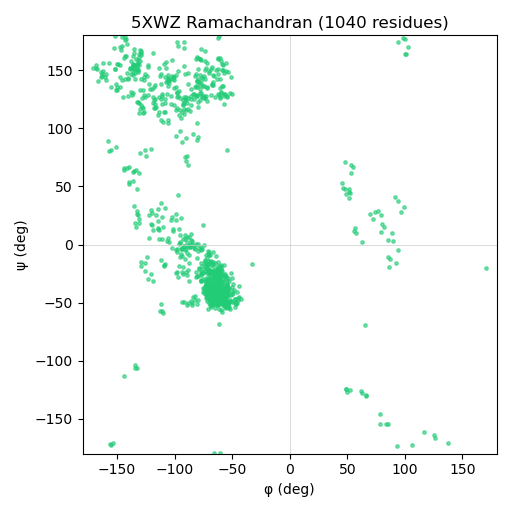 O O . SER A 1 112 ? 147.450 24.575 31.010 1.00 15.19 106 SER A O 1
ATOM 783 N N . GLY A 1 113 ? 147.836 26.334 29.638 1.00 16.47 107 GLY A N 1
ATOM 784 C CA . GLY A 1 113 ? 147.417 27.372 30.586 1.00 15.48 107 GLY A CA 1
ATOM 785 C C . GLY A 1 113 ? 145.951 27.231 30.964 1.00 14.22 107 GLY A C 1
ATOM 786 O O . GLY A 1 113 ? 145.558 27.430 32.118 1.00 15.76 107 GLY A O 1
ATOM 787 N N . ALA A 1 114 ? 145.108 26.906 29.977 1.00 13.34 108 ALA A N 1
ATOM 788 C CA . ALA A 1 114 ? 143.703 26.669 30.222 1.00 15.92 108 ALA A CA 1
ATOM 789 C C . ALA A 1 114 ? 143.461 25.368 30.964 1.00 14.90 108 ALA A C 1
ATOM 790 O O . ALA A 1 114 ? 142.591 25.309 31.820 1.00 16.36 108 ALA A O 1
ATOM 792 N N . SER A 1 115 ? 144.148 24.308 30.568 1.00 15.46 109 SER A N 1
ATOM 793 C CA . SER A 1 115 ? 144.177 23.066 31.365 1.00 15.71 109 SER A CA 1
ATOM 794 C C . SER A 1 115 ? 144.486 23.342 32.830 1.00 17.62 109 SER A C 1
ATOM 795 O O . SER A 1 115 ? 143.814 22.811 33.745 1.00 16.70 109 SER A O 1
ATOM 798 N N . THR A 1 116 ? 145.395 24.283 33.061 1.00 16.17 110 THR A N 1
ATOM 799 C CA . THR A 1 116 ? 145.767 24.671 34.419 1.00 15.75 110 THR A CA 1
ATOM 800 C C . THR A 1 116 ? 144.671 25.462 35.130 1.00 14.74 110 THR A C 1
ATOM 801 O O . THR A 1 116 ? 144.312 25.120 36.246 1.00 14.61 110 THR A O 1
ATOM 805 N N . VAL A 1 117 ? 143.995 26.355 34.394 1.00 15.04 111 VAL A N 1
ATOM 806 C CA . VAL A 1 117 ? 142.838 27.052 34.929 1.00 16.82 111 VAL A CA 1
ATOM 807 C C . VAL A 1 117 ? 141.788 26.045 35.386 1.00 15.71 111 VAL A C 1
ATOM 808 O O . VAL A 1 117 ? 141.241 26.153 36.486 1.00 17.35 111 VAL A O 1
ATOM 812 N N . LEU A 1 118 ? 141.451 25.087 34.524 1.00 13.70 112 LEU A N 1
ATOM 813 C CA . LEU A 1 118 ? 140.413 24.132 34.914 1.00 16.02 112 LEU A CA 1
ATOM 814 C C . LEU A 1 118 ? 140.828 23.300 36.114 1.00 17.57 112 LEU A C 1
ATOM 815 O O . LEU A 1 118 ? 140.004 23.075 37.023 1.00 17.47 112 LEU A O 1
ATOM 820 N N . ALA A 1 119 ? 142.069 22.841 36.132 1.00 15.72 113 ALA A N 1
ATOM 821 C CA . ALA A 1 119 ? 142.571 22.076 37.286 1.00 17.42 113 ALA A CA 1
ATOM 822 C C . ALA A 1 119 ? 142.591 22.918 38.563 1.00 17.81 113 ALA A C 1
ATOM 823 O O . ALA A 1 119 ? 142.427 22.361 39.671 1.00 18.23 113 ALA A O 1
ATOM 825 N N . LEU A 1 120 ? 142.810 24.224 38.441 1.00 16.72 114 LEU A N 1
ATOM 826 C CA . LEU A 1 120 ? 142.778 25.114 39.616 1.00 17.38 114 LEU A CA 1
ATOM 827 C C . LEU A 1 120 ? 141.333 25.249 40.067 1.00 18.57 114 LEU A C 1
ATOM 828 O O . LEU A 1 120 ? 141.050 25.260 41.270 1.00 16.66 114 LEU A O 1
ATOM 833 N N . CYS A 1 121 ? 140.411 25.414 39.116 1.00 17.74 115 CYS A N 1
ATOM 834 C CA . CYS A 1 121 ? 138.996 25.597 39.469 1.00 17.60 115 CYS A CA 1
ATOM 835 C C . CYS A 1 121 ? 138.484 24.337 40.153 1.00 17.96 115 CYS A C 1
ATOM 836 O O . CYS A 1 121 ? 137.596 24.417 41.030 1.00 20.41 115 CYS A O 1
ATOM 839 N N . SER A 1 122 ? 138.946 23.172 39.703 1.00 17.18 116 SER A N 1
ATOM 840 C CA . SER A 1 122 ? 138.450 21.890 40.246 1.00 18.50 116 SER A CA 1
ATOM 841 C C . SER A 1 122 ? 139.157 21.544 41.539 1.00 21.68 116 SER A C 1
ATOM 842 O O . SER A 1 122 ? 138.540 21.048 42.503 1.00 21.02 116 SER A O 1
ATOM 845 N N . GLY A 1 123 ? 140.469 21.719 41.536 1.00 17.21 117 GLY A N 1
ATOM 846 C CA . GLY A 1 123 ? 141.310 21.240 42.639 1.00 18.88 117 GLY A CA 1
ATOM 847 C C . GLY A 1 123 ? 141.510 22.220 43.782 1.00 19.79 117 GLY A C 1
ATOM 848 O O . GLY A 1 123 ? 141.822 21.809 44.924 1.00 19.59 117 GLY A O 1
ATOM 849 N N . PHE A 1 124 ? 141.410 23.517 43.485 1.00 17.40 118 PHE A N 1
ATOM 850 C CA . PHE A 1 124 ? 141.783 24.572 44.420 1.00 17.59 118 PHE A CA 1
ATOM 851 C C . PHE A 1 124 ? 140.776 25.716 44.363 1.00 18.39 118 PHE A C 1
ATOM 852 O O . PHE A 1 124 ? 141.127 26.883 44.147 1.00 16.64 118 PHE A O 1
ATOM 860 N N . PRO A 1 125 ? 139.484 25.382 44.500 1.00 19.32 119 PRO A N 1
ATOM 861 C CA . PRO A 1 125 ? 138.431 26.385 44.320 1.00 17.75 119 PRO A CA 1
ATOM 862 C C . PRO A 1 125 ? 138.547 27.541 45.306 1.00 20.63 119 PRO A C 1
ATOM 863 O O . PRO A 1 125 ? 138.186 28.669 44.992 1.00 20.39 119 PRO A O 1
ATOM 867 N N . GLU A 1 126 ? 139.137 27.310 46.479 1.00 18.13 120 GLU A N 1
ATOM 868 C CA . GLU A 1 126 ? 139.286 28.379 47.439 1.00 21.24 120 GLU A CA 1
ATOM 869 C C . GLU A 1 126 ? 140.197 29.470 46.888 1.00 20.09 120 GLU A C 1
ATOM 870 O O . GLU A 1 126 ? 140.214 30.569 47.419 1.00 22.01 120 GLU A O 1
ATOM 876 N N . ARG A 1 127 ? 141.095 29.108 45.973 1.00 17.05 121 ARG A N 1
ATOM 877 C CA . ARG A 1 127 ? 142.125 30.032 45.531 1.00 16.20 121 ARG A CA 1
ATOM 878 C C . ARG A 1 127 ? 141.748 30.789 44.255 1.00 16.31 121 ARG A C 1
ATOM 879 O O . ARG A 1 127 ? 142.452 31.706 43.837 1.00 18.41 121 ARG A O 1
ATOM 887 N N . VAL A 1 128 ? 140.679 30.379 43.607 1.00 15.50 122 VAL A N 1
ATOM 888 C CA . VAL A 1 128 ? 140.266 30.978 42.329 1.00 17.68 122 VAL A CA 1
ATOM 889 C C . VAL A 1 128 ? 138.977 31.765 42.487 1.00 19.23 122 VAL A C 1
ATOM 890 O O . VAL A 1 128 ? 137.947 31.183 42.842 1.00 17.22 122 VAL A O 1
ATOM 894 N N . ARG A 1 129 ? 139.017 33.051 42.184 1.00 17.30 123 ARG A N 1
ATOM 895 C CA . ARG A 1 129 ? 137.821 33.885 42.199 1.00 18.61 123 ARG A CA 1
ATOM 896 C C . ARG A 1 129 ? 136.950 33.506 41.015 1.00 19.49 123 ARG A C 1
ATOM 897 O O . ARG A 1 129 ? 135.759 33.242 41.162 1.00 17.38 123 ARG A O 1
ATOM 905 N N . ASN A 1 130 ? 137.574 33.428 39.848 1.00 17.23 124 ASN A N 1
ATOM 906 C CA . ASN A 1 130 ? 136.895 33.044 38.618 1.00 16.77 124 ASN A CA 1
ATOM 907 C C . ASN A 1 130 ? 137.956 32.580 37.627 1.00 16.41 124 ASN A C 1
ATOM 908 O O . ASN A 1 130 ? 139.084 33.094 37.662 1.00 15.40 124 ASN A O 1
ATOM 913 N N . GLY A 1 131 ? 137.591 31.601 36.793 1.00 15.22 125 GLY A N 1
ATOM 914 C CA . GLY A 1 131 ? 138.481 31.041 35.782 1.00 15.98 125 GLY A CA 1
ATOM 915 C C . GLY A 1 131 ? 138.131 31.530 34.392 1.00 16.67 125 GLY A C 1
ATOM 916 O O . GLY A 1 131 ? 136.950 31.573 34.012 1.00 16.95 125 GLY A O 1
ATOM 917 N N . MET A 1 132 ? 139.166 31.786 33.592 1.00 16.34 126 MET A N 1
ATOM 918 C CA . MET A 1 132 ? 139.012 32.225 32.222 1.00 16.31 126 MET A CA 1
ATOM 919 C C . MET A 1 132 ? 139.897 31.340 31.344 1.00 16.47 126 MET A C 1
ATOM 920 O O . MET A 1 132 ? 140.981 31.767 30.909 1.00 15.79 126 MET A O 1
ATOM 925 N N . PRO A 1 133 ? 139.424 30.124 31.047 1.00 15.60 127 PRO A N 1
ATOM 926 C CA . PRO A 1 133 ? 140.092 29.264 30.088 1.00 16.32 127 PRO A CA 1
ATOM 927 C C . PRO A 1 133 ? 139.839 29.680 28.652 1.00 17.02 127 PRO A C 1
ATOM 928 O O . PRO A 1 133 ? 138.721 30.045 28.297 1.00 16.34 127 PRO A O 1
ATOM 932 N N . HIS A 1 134 ? 140.882 29.540 27.824 1.00 16.02 128 HIS A N 1
ATOM 933 C CA . HIS A 1 134 ? 140.827 29.789 26.383 1.00 17.33 128 HIS A CA 1
ATOM 934 C C . HIS A 1 134 ? 141.453 28.590 25.667 1.00 14.92 128 HIS A C 1
ATOM 935 O O . HIS A 1 134 ? 142.571 28.236 25.966 1.00 15.89 128 HIS A O 1
ATOM 942 N N . GLU A 1 135 ? 140.715 27.924 24.780 1.00 14.70 129 GLU A N 1
ATOM 943 C CA . GLU A 1 135 ? 141.270 26.871 23.908 1.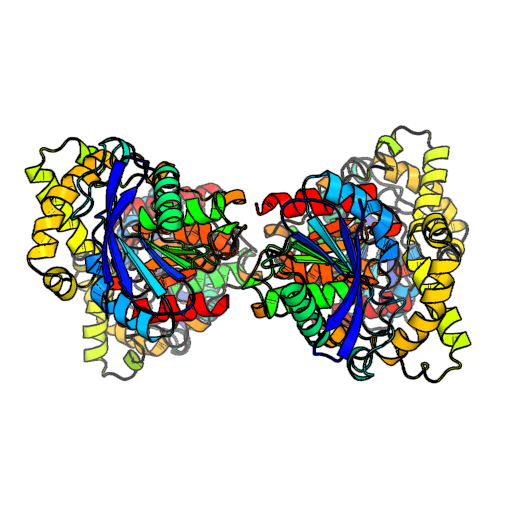00 15.12 129 GLU A CA 1
ATOM 944 C C . GLU A 1 135 ? 142.000 25.811 24.738 1.00 16.18 129 GLU A C 1
ATOM 945 O O . GLU A 1 135 ? 143.210 25.581 24.591 1.00 16.11 129 GLU A O 1
ATOM 951 N N . VAL A 1 136 ? 141.208 25.082 25.500 1.00 16.28 130 VAL A N 1
ATOM 952 C CA . VAL A 1 136 ? 141.676 23.954 26.250 1.00 15.55 130 VAL A CA 1
ATOM 953 C C . VAL A 1 136 ? 141.931 22.773 25.314 1.00 17.53 130 VAL A C 1
ATOM 954 O O . VAL A 1 136 ? 141.089 22.433 24.567 1.00 17.33 130 VAL A O 1
ATOM 958 N N . PRO A 1 137 ? 143.117 22.176 25.364 1.00 16.74 131 PRO A N 1
ATOM 959 C CA . PRO A 1 137 ? 143.376 21.020 24.518 1.00 18.43 131 PRO A CA 1
ATOM 960 C C . PRO A 1 137 ? 142.592 19.838 25.059 1.00 22.31 131 PRO A C 1
ATOM 961 O O . PRO A 1 137 ? 142.608 19.546 26.187 1.00 18.84 131 PRO A O 1
ATOM 965 N N . THR A 1 138 ? 141.959 19.144 24.157 1.00 17.61 132 THR A N 1
ATOM 966 C CA . THR A 1 138 ? 141.066 18.098 24.511 1.00 19.32 132 THR A CA 1
ATOM 967 C C . THR A 1 138 ? 141.304 16.759 23.788 1.00 23.41 132 THR A C 1
ATOM 968 O O . THR A 1 138 ? 140.888 15.731 24.218 1.00 22.55 132 THR A O 1
ATOM 972 N N . ALA A 1 139 ? 142.082 16.827 22.741 1.00 24.94 133 ALA A N 1
ATOM 973 C CA . ALA A 1 139 ? 142.440 15.660 21.958 1.00 37.23 133 ALA A CA 1
ATOM 974 C C . ALA A 1 139 ? 143.914 15.612 21.637 1.00 35.42 133 ALA A C 1
ATOM 975 O O . ALA A 1 139 ? 144.511 16.610 21.404 1.00 32.18 133 ALA A O 1
ATOM 977 N N . ASN A 1 140 ? 144.480 14.412 21.660 1.00 41.96 134 ASN A N 1
ATOM 978 C CA . ASN A 1 140 ? 145.896 14.203 21.346 1.00 52.96 134 ASN A CA 1
ATOM 979 C C . ASN A 1 140 ? 146.161 14.613 19.904 1.00 51.39 134 ASN A C 1
ATOM 980 O O . ASN A 1 140 ? 145.408 14.212 19.017 1.00 37.19 134 ASN A O 1
ATOM 985 N N . PRO A 1 141 ? 147.189 15.452 19.671 1.00 64.70 135 PRO A N 1
ATOM 986 C CA . PRO A 1 141 ? 147.450 15.821 18.278 1.00 70.29 135 PRO A CA 1
ATOM 987 C C . PRO A 1 141 ? 147.699 14.570 17.440 1.00 73.92 135 PRO A C 1
ATOM 988 O O . PRO A 1 141 ? 148.490 13.700 17.843 1.00 61.13 135 PRO A O 1
ATOM 992 N N . GLU A 1 142 ? 146.861 14.398 16.417 1.00 86.52 136 GLU A N 1
ATOM 993 C CA . GLU A 1 142 ? 147.035 13.338 15.433 1.00 101.40 136 GLU A CA 1
ATOM 994 C C . GLU A 1 142 ? 148.441 13.498 14.905 1.00 118.59 136 GLU A C 1
ATOM 995 O O . GLU A 1 142 ? 149.294 12.655 15.178 1.00 147.51 136 GLU A O 1
ATOM 1001 N N . GLN A 1 145 ? 152.631 11.969 16.901 1.00 82.69 139 GLN A N 1
ATOM 1002 C CA . GLN A 1 145 ? 153.440 12.057 18.125 1.00 79.44 139 GLN A CA 1
ATOM 1003 C C . GLN A 1 145 ? 154.578 11.089 18.093 1.00 73.99 139 GLN A C 1
ATOM 1004 O O . GLN A 1 145 ? 155.566 11.270 18.732 1.00 58.04 139 GLN A O 1
ATOM 1010 N N . ASN A 1 146 ? 154.443 10.084 17.241 1.00 71.80 140 ASN A N 1
ATOM 1011 C CA . ASN A 1 146 ? 155.462 9.087 16.987 1.00 77.38 140 ASN A CA 1
ATOM 1012 C C . ASN A 1 146 ? 156.621 9.790 16.258 1.00 80.90 140 ASN A C 1
ATOM 1013 O O . ASN A 1 146 ? 157.770 9.495 16.477 1.00 67.38 140 ASN A O 1
ATOM 1018 N N . ILE A 1 147 ? 156.304 10.777 15.413 1.00 86.11 141 ILE A N 1
ATOM 1019 C CA . ILE A 1 147 ? 157.283 11.562 14.696 1.00 93.32 141 ILE A CA 1
ATOM 1020 C C . ILE A 1 147 ? 158.116 12.520 15.555 1.00 93.34 141 ILE A C 1
ATOM 1021 O O . ILE A 1 147 ? 159.084 13.057 15.045 1.00 105.95 141 ILE A O 1
ATOM 1026 N N . HIS A 1 148 ? 157.835 12.695 16.861 1.00 87.02 142 HIS A N 1
ATOM 1027 C CA . HIS A 1 148 ? 158.678 13.549 17.711 1.00 77.51 142 HIS A CA 1
ATOM 1028 C C . HIS A 1 148 ? 160.042 13.048 18.180 1.00 59.96 142 HIS A C 1
ATOM 1029 O O . HIS A 1 148 ? 160.628 13.640 19.029 1.00 59.55 142 HIS A O 1
ATOM 1036 N N . ASP A 1 149 ? 160.566 12.008 17.537 1.00 82.56 143 ASP A N 1
ATOM 1037 C CA . ASP A 1 149 ? 161.940 11.558 17.649 1.00 81.82 143 ASP A CA 1
ATOM 1038 C C . ASP A 1 149 ? 162.791 12.139 16.463 1.00 80.04 143 ASP A C 1
ATOM 1039 O O . ASP A 1 149 ? 163.611 11.468 15.835 1.00 64.79 143 ASP A O 1
ATOM 1044 N N . ALA A 1 150 ? 162.553 13.403 16.188 1.00 61.38 144 ALA A N 1
ATOM 1045 C CA . ALA A 1 150 ? 163.219 14.124 15.179 1.00 43.93 144 ALA A CA 1
ATOM 1046 C C . ALA A 1 150 ? 164.342 14.921 15.792 1.00 35.84 144 ALA A C 1
ATOM 1047 O O . ALA A 1 150 ? 164.560 14.923 16.957 1.00 31.74 144 ALA A O 1
ATOM 1049 N N . ASP A 1 151 ? 165.102 15.543 14.940 1.00 30.20 145 ASP A N 1
ATOM 1050 C CA . ASP A 1 151 ? 166.150 16.441 15.380 1.00 27.25 145 ASP A CA 1
ATOM 1051 C C . ASP A 1 151 ? 165.487 17.585 16.140 1.00 20.99 145 ASP A C 1
ATOM 1052 O O . ASP A 1 151 ? 164.446 18.068 15.720 1.00 23.53 145 ASP A O 1
ATOM 1057 N N . PRO A 1 152 ? 166.156 18.126 17.165 1.00 23.95 146 PRO A N 1
ATOM 1058 C CA . PRO A 1 152 ? 165.512 19.246 17.865 1.00 23.00 146 PRO A CA 1
ATOM 1059 C C . PRO A 1 152 ? 165.295 20.467 16.993 1.00 19.90 146 PRO A C 1
ATOM 1060 O O . PRO A 1 152 ? 164.337 21.218 17.175 1.00 17.67 146 PRO A O 1
ATOM 1064 N N . ALA A 1 153 ? 166.194 20.698 16.029 1.00 20.14 147 ALA A N 1
ATOM 1065 C CA . ALA A 1 153 ? 166.027 21.868 15.175 1.00 20.57 147 ALA A CA 1
ATOM 1066 C C . ALA A 1 153 ? 164.815 21.706 14.296 1.00 19.67 147 ALA A C 1
ATOM 1067 O O . ALA A 1 153 ? 164.139 22.676 13.967 1.00 18.69 147 ALA A O 1
ATOM 1069 N N . THR A 1 154 ? 164.531 20.469 13.889 1.00 19.02 148 THR A N 1
ATOM 1070 C CA . THR A 1 154 ? 163.344 20.196 13.103 1.00 18.07 148 THR A CA 1
ATOM 1071 C C . THR A 1 154 ? 162.061 20.468 13.939 1.00 18.87 148 THR A C 1
ATOM 1072 O O . THR A 1 154 ? 161.077 21.007 13.459 1.00 19.71 148 THR A O 1
ATOM 1076 N N . ILE A 1 155 ? 162.085 20.004 15.163 1.00 19.98 149 ILE A N 1
ATOM 1077 C CA . ILE A 1 155 ? 160.960 20.296 16.064 1.00 18.48 149 ILE A CA 1
ATOM 1078 C C . ILE A 1 155 ? 160.755 21.787 16.225 1.00 19.11 149 ILE A C 1
ATOM 1079 O O . ILE A 1 155 ? 159.654 22.288 16.034 1.00 19.72 149 ILE A O 1
ATOM 1084 N N . SER A 1 156 ? 161.808 22.513 16.561 1.00 19.23 150 SER A N 1
ATOM 1085 C CA . SER A 1 156 ? 161.701 23.964 16.657 1.00 19.14 150 SER A CA 1
ATOM 1086 C C . SER A 1 156 ? 161.153 24.556 15.388 1.00 18.22 150 SER A C 1
ATOM 1087 O O . SER A 1 156 ? 160.317 25.456 15.420 1.00 16.98 150 SER A O 1
ATOM 1090 N N . ARG A 1 157 ? 161.716 24.174 14.241 1.00 18.46 151 ARG A N 1
ATOM 1091 C CA . ARG A 1 157 ? 161.199 24.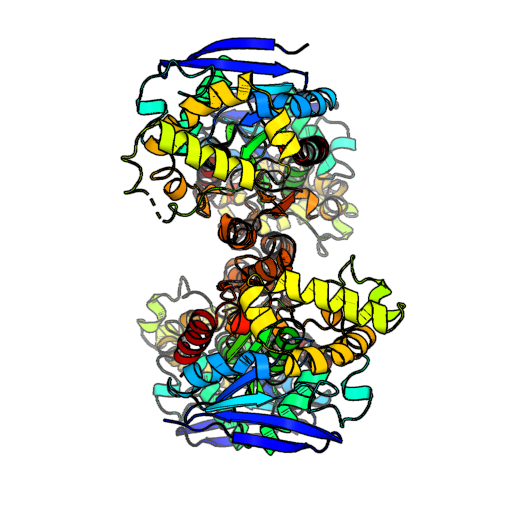686 12.979 1.00 18.13 151 ARG A CA 1
ATOM 1092 C C . ARG A 1 157 ? 159.716 24.491 12.778 1.00 21.18 151 ARG A C 1
ATOM 1093 O O . ARG A 1 157 ? 158.975 25.442 12.455 1.00 19.18 151 ARG A O 1
ATOM 1101 N N . ASP A 1 158 ? 159.270 23.249 12.979 1.00 21.78 152 ASP A N 1
ATOM 1102 C CA . ASP A 1 158 ? 157.917 22.894 12.647 1.00 21.46 152 ASP A CA 1
ATOM 1103 C C . ASP A 1 158 ? 156.951 23.507 13.708 1.00 20.43 152 ASP A C 1
ATOM 1104 O O . ASP A 1 158 ? 155.911 24.004 13.337 1.00 20.59 152 ASP A O 1
ATOM 1109 N N . MET A 1 159 ? 157.365 23.564 14.969 1.00 19.79 153 MET A N 1
ATOM 1110 C CA . MET A 1 159 ? 156.491 24.146 16.036 1.00 19.99 153 MET A CA 1
ATOM 1111 C C . MET A 1 159 ? 156.444 25.672 15.957 1.00 20.72 153 MET A C 1
ATOM 1112 O O . MET A 1 159 ? 155.422 26.269 16.227 1.00 19.76 153 MET A O 1
ATOM 1117 N N . ALA A 1 160 ? 157.516 26.309 15.473 1.00 17.67 154 ALA A N 1
ATOM 1118 C CA . ALA A 1 160 ? 157.485 27.758 15.309 1.00 16.55 154 ALA A CA 1
ATOM 1119 C C . ALA A 1 160 ? 156.520 28.070 14.171 1.00 19.58 154 ALA A C 1
ATOM 1120 O O . ALA A 1 160 ? 155.803 29.066 14.216 1.00 19.31 154 ALA A O 1
ATOM 1122 N N . ALA A 1 161 ? 156.523 27.241 13.131 1.00 18.19 155 ALA A N 1
ATOM 1123 C CA . ALA A 1 161 ? 155.599 27.477 11.994 1.00 17.88 155 ALA A CA 1
ATOM 1124 C C . ALA A 1 161 ? 154.137 27.326 12.378 1.00 18.77 155 ALA A C 1
ATOM 1125 O O . ALA A 1 161 ? 153.312 28.166 12.011 1.00 21.01 155 ALA A O 1
ATOM 1127 N N . VAL A 1 162 ? 153.839 26.268 13.128 1.00 21.23 156 VAL A N 1
ATOM 1128 C CA . VAL A 1 162 ? 152.492 26.022 13.628 1.00 19.50 156 VAL A CA 1
ATOM 1129 C C . VAL A 1 162 ? 152.061 27.170 14.532 1.00 18.08 156 VAL A C 1
ATOM 1130 O O . VAL A 1 162 ? 150.978 27.737 14.397 1.00 20.03 156 VAL A O 1
ATOM 1134 N N . SER A 1 163 ? 152.963 27.594 15.419 1.00 16.47 157 SER A N 1
ATOM 1135 C CA . SER A 1 163 ? 152.582 28.646 16.354 1.00 18.11 157 SER A CA 1
ATOM 1136 C C . SER A 1 163 ? 152.309 29.964 15.637 1.00 20.69 157 SER A C 1
ATOM 1137 O O . SER A 1 163 ? 151.335 30.654 15.896 1.00 21.22 157 SER A O 1
ATOM 1140 N N . ARG A 1 164 ? 153.141 30.306 14.664 1.00 17.44 158 ARG A N 1
ATOM 1141 C CA . ARG A 1 164 ? 152.941 31.529 13.932 1.00 17.49 158 ARG A CA 1
ATOM 1142 C C . ARG A 1 164 ? 151.618 31.482 13.172 1.00 17.99 158 ARG A C 1
ATOM 1143 O O . ARG A 1 164 ? 150.898 32.461 13.134 1.00 20.05 158 ARG A O 1
ATOM 1151 N N . ALA A 1 165 ? 151.300 30.331 12.630 1.00 19.42 159 ALA A N 1
ATOM 1152 C CA . ALA A 1 165 ? 150.030 30.136 11.911 1.00 21.33 159 ALA A CA 1
ATOM 1153 C C . ALA A 1 165 ? 148.831 30.184 12.868 1.00 22.91 159 ALA A C 1
ATOM 1154 O O . ALA A 1 165 ? 147.759 30.628 12.491 1.00 27.42 159 ALA A O 1
ATOM 1156 N N . MET A 1 166 ? 149.030 29.831 14.126 1.00 17.93 160 MET A N 1
ATOM 1157 C CA . MET A 1 166 ? 147.957 29.964 15.124 1.00 19.51 160 MET A CA 1
ATOM 1158 C C . MET A 1 166 ? 147.833 31.342 15.785 1.00 18.47 160 MET A C 1
ATOM 1159 O O . MET A 1 166 ? 146.907 31.607 16.565 1.00 20.18 160 MET A O 1
ATOM 1164 N N . SER A 1 167 ? 148.684 32.289 15.403 1.00 20.33 161 SER A N 1
ATOM 1165 C CA . SER A 1 167 ? 148.649 33.618 15.999 1.00 19.56 161 SER A CA 1
ATOM 1166 C C . SER A 1 167 ? 147.548 34.515 15.436 1.00 19.61 161 SER A C 1
ATOM 1167 O O . SER A 1 167 ? 147.103 35.461 16.095 1.00 24.68 161 SER A O 1
ATOM 1170 N N . ALA A 1 168 ? 147.166 34.256 14.197 1.00 21.24 162 ALA A N 1
ATOM 1171 C CA . ALA A 1 168 ? 146.207 35.099 13.507 1.00 22.83 162 ALA A CA 1
ATOM 1172 C C . ALA A 1 168 ? 146.670 36.545 13.294 1.00 26.65 162 ALA A C 1
ATOM 1173 O O . ALA A 1 168 ? 145.882 37.395 12.928 1.00 32.78 162 ALA A O 1
ATOM 1175 N N . ASN A 1 169 ? 147.881 36.873 13.698 1.00 25.29 163 ASN A N 1
ATOM 1176 C CA . ASN A 1 169 ? 148.430 38.185 13.388 1.00 24.74 163 ASN A CA 1
ATOM 1177 C C . ASN A 1 169 ? 149.919 37.995 13.321 1.00 25.68 163 ASN A C 1
ATOM 1178 O O . ASN A 1 169 ? 150.634 38.164 14.312 1.00 23.69 163 ASN A O 1
ATOM 1183 N N . GLU A 1 170 ? 150.372 37.553 12.149 1.00 25.67 164 GLU A N 1
ATOM 1184 C CA . GLU A 1 170 ? 151.749 37.152 11.951 1.00 30.18 164 GLU A CA 1
ATOM 1185 C C . GLU A 1 170 ? 152.697 38.328 12.176 1.00 26.19 164 GLU A C 1
ATOM 1186 O O . GLU A 1 170 ? 153.785 38.153 12.698 1.00 22.70 164 GLU A O 1
ATOM 1192 N N . GLU A 1 171 ? 152.270 39.538 11.845 1.00 25.43 165 GLU A N 1
ATOM 1193 C CA . GLU A 1 171 ? 153.109 40.701 12.123 1.00 27.48 165 GLU A CA 1
ATOM 1194 C C . GLU A 1 171 ? 153.328 40.933 13.618 1.00 25.83 165 GLU A C 1
ATOM 1195 O O . GLU A 1 171 ? 154.448 41.209 14.059 1.00 24.62 165 GLU A O 1
ATOM 1201 N N . ALA A 1 172 ? 152.266 40.794 14.413 1.00 23.21 166 ALA A N 1
ATOM 1202 C CA . ALA A 1 172 ? 152.397 40.928 15.859 1.00 23.56 166 ALA A CA 1
ATOM 1203 C C . ALA A 1 172 ? 153.212 39.799 16.464 1.00 19.42 166 ALA A C 1
ATOM 1204 O O . ALA A 1 172 ? 153.983 40.025 17.393 1.00 20.26 166 ALA A O 1
ATOM 1206 N N . TRP A 1 173 ? 153.058 38.600 15.923 1.00 19.25 167 TRP A N 1
ATOM 1207 C CA . TRP A 1 173 ? 153.875 37.470 16.347 1.00 20.55 167 TRP A CA 1
ATOM 1208 C C . TRP A 1 173 ? 155.335 37.740 16.105 1.00 22.03 167 TRP A C 1
ATOM 1209 O O . TRP A 1 173 ? 156.150 37.629 17.009 1.00 19.72 167 TRP A O 1
ATOM 1220 N N . ASP A 1 174 ? 155.671 38.174 14.893 1.00 20.98 168 ASP A N 1
ATOM 1221 C CA . ASP A 1 174 ? 157.074 38.479 14.566 1.00 24.48 168 ASP A CA 1
ATOM 1222 C C . ASP A 1 174 ? 157.584 39.632 15.428 1.00 23.78 168 ASP A C 1
ATOM 1223 O O . ASP A 1 174 ? 158.709 39.554 15.949 1.00 24.76 168 ASP A O 1
ATOM 1228 N N . ALA A 1 175 ? 156.691 40.573 15.733 1.00 24.42 169 ALA A N 1
ATOM 1229 C CA . ALA A 1 175 ? 157.022 41.753 16.533 1.00 23.17 169 ALA A CA 1
ATOM 1230 C C . ALA A 1 175 ? 157.296 41.452 18.006 1.00 27.84 169 ALA A C 1
ATOM 1231 O O . ALA A 1 175 ? 157.848 42.284 18.709 1.00 22.78 169 ALA A O 1
ATOM 1233 N N . LEU A 1 176 ? 157.043 40.227 18.466 1.00 21.11 170 LEU A N 1
ATOM 1234 C CA . LEU A 1 176 ? 157.518 39.836 19.784 1.00 23.40 170 LEU A CA 1
ATOM 1235 C C . LEU A 1 176 ? 159.008 40.051 19.889 1.00 22.75 170 LEU A C 1
ATOM 1236 O O . LEU A 1 176 ? 159.505 40.338 20.965 1.00 22.17 170 LEU A O 1
ATOM 1241 N N . GLY A 1 177 ? 159.725 39.840 18.788 1.00 25.38 171 GLY A N 1
ATOM 1242 C CA . GLY A 1 177 ? 161.124 40.247 18.684 1.00 25.27 171 GLY A CA 1
ATOM 1243 C C . GLY A 1 177 ? 162.109 39.105 18.898 1.00 25.37 171 GLY A C 1
ATOM 1244 O O . GLY A 1 177 ? 161.745 38.038 19.354 1.00 20.88 171 GLY A O 1
ATOM 1245 N N . PRO A 1 178 ? 163.376 39.299 18.512 1.00 24.80 172 PRO A N 1
ATOM 1246 C CA . PRO A 1 178 ? 164.304 38.175 18.518 1.00 24.80 172 PRO A CA 1
ATOM 1247 C C . PRO A 1 178 ? 164.631 37.595 19.885 1.00 22.03 172 PRO A C 1
ATOM 1248 O O . PRO A 1 178 ? 164.929 36.396 20.001 1.00 22.92 172 PRO A O 1
ATOM 1252 N N . GLU A 1 179 ? 164.657 38.412 20.926 1.00 23.08 173 GLU A N 1
ATOM 1253 C CA . GLU A 1 179 ? 164.919 37.897 22.253 1.00 24.50 173 GLU A CA 1
ATOM 1254 C C . GLU A 1 179 ? 163.860 36.830 22.609 1.00 21.35 173 GLU A C 1
ATOM 1255 O O . GLU A 1 179 ? 164.209 35.738 23.080 1.00 21.47 173 GLU A O 1
ATOM 1261 N N . VAL A 1 180 ? 162.594 37.163 22.392 1.00 22.56 174 VAL A N 1
ATOM 1262 C CA . VAL A 1 180 ? 161.501 36.195 22.630 1.00 23.19 174 VAL A CA 1
ATOM 1263 C C . VAL A 1 180 ? 161.600 34.954 21.757 1.00 20.88 174 VAL A C 1
ATOM 1264 O O . VAL A 1 180 ? 161.678 33.836 22.263 1.00 17.92 174 VAL A O 1
ATOM 1268 N N . HIS A 1 181 ? 161.824 35.138 20.469 1.00 19.02 175 HIS A N 1
ATOM 1269 C CA . HIS A 1 181 ? 161.891 33.980 19.568 1.00 18.31 175 HIS A CA 1
ATOM 1270 C C . HIS A 1 181 ? 163.088 33.090 19.824 1.00 18.32 175 HIS A C 1
ATOM 1271 O O . HIS A 1 181 ? 163.007 31.875 19.623 1.00 19.16 175 HIS A O 1
ATOM 1278 N N . GLU A 1 182 ? 164.183 33.669 20.314 1.00 19.61 176 GLU A N 1
ATOM 1279 C CA . GLU A 1 182 ? 165.326 32.879 20.681 1.00 22.18 176 GLU A CA 1
ATOM 1280 C C . GLU A 1 182 ? 165.046 32.033 21.930 1.00 19.45 176 GLU A C 1
ATOM 1281 O O . GLU A 1 182 ? 165.563 30.938 22.055 1.00 21.33 176 GLU A O 1
ATOM 1287 N N . ARG A 1 183 ? 164.271 32.550 22.874 1.00 18.22 177 ARG A N 1
ATOM 1288 C CA . ARG A 1 183 ? 163.808 31.732 24.023 1.00 18.43 177 ARG A CA 1
ATOM 1289 C C . ARG A 1 183 ? 162.841 30.619 23.594 1.00 17.08 177 ARG A C 1
ATOM 1290 O O . ARG A 1 183 ? 162.960 29.469 24.047 1.00 18.85 177 ARG A O 1
ATOM 1298 N N . LEU A 1 184 ? 161.938 30.961 22.685 1.00 14.98 178 LEU A N 1
ATOM 1299 C CA . LEU A 1 184 ? 160.932 30.014 22.217 1.00 16.05 178 LEU A CA 1
ATOM 1300 C C . LEU A 1 184 ? 161.559 28.828 21.535 1.00 18.08 178 LEU A C 1
ATOM 1301 O O . LEU A 1 184 ? 161.090 27.724 21.691 1.00 18.18 178 LEU A O 1
ATOM 1306 N N . ARG A 1 185 ? 162.665 29.059 20.813 1.00 18.29 179 ARG A N 1
ATOM 1307 C CA . ARG A 1 185 ? 163.353 27.979 20.151 1.00 18.52 179 ARG A CA 1
ATOM 1308 C C . ARG A 1 185 ? 163.587 26.747 20.998 1.00 18.16 179 ARG A C 1
ATOM 1309 O O . ARG A 1 185 ? 163.199 25.655 20.576 1.00 18.74 179 ARG A O 1
ATOM 1317 N N . ASP A 1 186 ? 164.148 26.901 22.205 1.00 17.46 180 ASP A N 1
ATOM 1318 C CA . ASP A 1 186 ? 164.378 25.736 23.032 1.00 19.88 180 ASP A CA 1
ATOM 1319 C C . ASP A 1 186 ? 163.068 25.265 23.676 1.00 17.68 180 ASP A C 1
ATOM 1320 O O . ASP A 1 186 ? 162.851 24.055 23.847 1.00 18.23 180 ASP A O 1
ATOM 1325 N N . ASN A 1 187 ? 162.182 26.205 23.956 1.00 16.50 181 ASN A N 1
ATOM 1326 C CA . ASN A 1 187 ? 160.881 25.826 24.558 1.00 17.22 181 ASN A CA 1
ATOM 1327 C C . ASN A 1 187 ? 160.083 24.869 23.672 1.00 19.53 181 ASN A C 1
ATOM 1328 O O . ASN A 1 187 ? 159.421 23.942 24.176 1.00 17.24 181 ASN A O 1
ATOM 1333 N N . TYR A 1 188 ? 160.139 25.058 22.353 1.00 18.84 182 TYR A N 1
ATOM 1334 C CA . TYR A 1 188 ? 159.402 24.164 21.434 1.00 18.14 182 TYR A CA 1
ATOM 1335 C C . TYR A 1 188 ? 159.775 22.702 21.675 1.00 18.16 182 TYR A C 1
ATOM 1336 O O . TYR A 1 188 ? 158.917 21.803 21.549 1.00 17.51 182 TYR A O 1
ATOM 1345 N N . VAL A 1 189 ? 161.074 22.439 21.865 1.00 18.95 183 VAL A N 1
ATOM 1346 C CA . VAL A 1 189 ? 161.556 21.072 22.031 1.00 19.23 183 VAL A CA 1
ATOM 1347 C C . VAL A 1 189 ? 161.051 20.509 23.365 1.00 20.43 183 VAL A C 1
ATOM 1348 O O . VAL A 1 189 ? 160.543 19.400 23.423 1.00 18.79 183 VAL A O 1
ATOM 1352 N N . ARG A 1 190 ? 161.264 21.253 24.446 1.00 18.75 184 ARG A N 1
ATOM 1353 C CA . ARG A 1 190 ? 160.721 20.788 25.727 1.00 18.95 184 ARG A CA 1
ATOM 1354 C C . ARG A 1 190 ? 159.224 20.580 25.707 1.00 19.28 184 ARG A C 1
ATOM 1355 O O . ARG A 1 190 ? 158.744 19.574 26.274 1.00 19.20 184 ARG A O 1
ATOM 1363 N N . TRP A 1 191 ? 158.489 21.516 25.103 1.00 17.06 185 TRP A N 1
ATOM 1364 C CA . TRP A 1 191 ? 157.048 21.425 24.967 1.00 18.13 185 TRP A CA 1
ATOM 1365 C C . TRP A 1 191 ? 156.732 20.135 24.224 1.00 19.01 185 TRP A C 1
ATOM 1366 O O . TRP A 1 191 ? 155.919 19.351 24.667 1.00 16.35 185 TRP A O 1
ATOM 1377 N N . ALA A 1 192 ? 157.412 19.879 23.110 1.00 17.31 186 ALA A N 1
ATOM 1378 C CA . ALA A 1 192 ? 157.076 18.711 22.286 1.00 18.16 186 ALA A CA 1
ATOM 1379 C C . ALA A 1 192 ? 157.244 17.433 23.066 1.00 17.99 186 ALA A C 1
ATOM 1380 O O . ALA A 1 192 ? 156.449 16.478 22.910 1.00 19.48 186 ALA A O 1
ATOM 1382 N N . TYR A 1 193 ? 158.300 17.346 23.874 1.00 16.60 187 TYR A N 1
ATOM 1383 C CA . TYR A 1 193 ? 158.567 16.134 24.597 1.00 19.39 187 TYR A CA 1
ATOM 1384 C C . TYR A 1 193 ? 157.662 15.975 25.806 1.00 20.95 187 TYR A C 1
ATOM 1385 O O . TYR A 1 193 ? 157.558 14.862 26.350 1.00 19.04 187 TYR A O 1
ATOM 1394 N N . GLY A 1 194 ? 157.182 17.099 26.344 1.00 16.68 188 GLY A N 1
ATOM 1395 C CA . GLY A 1 194 ? 156.494 17.054 27.649 1.00 17.59 188 GLY A CA 1
ATOM 1396 C C . GLY A 1 194 ? 154.998 17.272 27.704 1.00 19.75 188 GLY A C 1
ATOM 1397 O O . GLY A 1 194 ? 154.353 16.979 28.729 1.00 19.72 188 GLY A O 1
ATOM 1398 N N . TYR A 1 195 ? 154.419 17.849 26.657 1.00 18.26 189 TYR A N 1
ATOM 1399 C CA . TYR A 1 195 ? 153.062 18.380 26.719 1.00 16.48 189 TYR A CA 1
ATOM 1400 C C . TYR A 1 195 ? 151.990 17.624 25.861 1.00 19.02 189 TYR A C 1
ATOM 1401 O O . TYR A 1 195 ? 150.929 17.253 26.392 1.00 17.44 189 TYR A O 1
ATOM 1410 N N . PRO A 1 196 ? 152.246 17.388 24.566 1.00 17.07 190 PRO A N 1
ATOM 1411 C CA . PRO A 1 196 ? 151.099 17.016 23.743 1.00 18.62 190 PRO A CA 1
ATOM 1412 C C . PRO A 1 196 ? 150.549 15.588 24.017 1.00 20.34 190 PRO A C 1
ATOM 1413 O O . PRO A 1 196 ? 149.399 15.322 23.690 1.00 21.70 190 PRO A O 1
ATOM 1417 N N . ARG A 1 197 ? 151.349 14.683 24.555 1.00 18.87 191 ARG A N 1
ATOM 1418 C CA . ARG A 1 197 ? 150.846 13.356 24.833 1.00 19.02 191 ARG A CA 1
ATOM 1419 C C . ARG A 1 197 ? 149.990 13.344 26.089 1.00 18.44 191 ARG A C 1
ATOM 1420 O O . ARG A 1 197 ? 149.215 12.415 26.260 1.00 17.45 191 ARG A O 1
ATOM 1428 N N . THR A 1 198 ? 150.215 14.280 27.008 1.00 18.45 192 THR A N 1
ATOM 1429 C CA . THR A 1 198 ? 149.640 14.172 28.357 1.00 16.26 192 THR A CA 1
ATOM 1430 C C . THR A 1 198 ? 148.730 15.312 28.754 1.00 17.92 192 THR A C 1
ATOM 1431 O O . THR A 1 198 ? 147.823 15.113 29.577 1.00 17.83 192 THR A O 1
ATOM 1435 N N . ILE A 1 199 ? 148.898 16.503 28.169 1.00 15.48 193 ILE A N 1
ATOM 1436 C CA . ILE A 1 199 ? 148.023 17.620 28.514 1.00 16.31 193 ILE A CA 1
ATOM 1437 C C . ILE A 1 199 ? 146.564 17.405 28.101 1.00 16.61 193 ILE A C 1
ATOM 1438 O O . ILE A 1 199 ? 145.635 17.650 28.910 1.00 16.76 193 ILE A O 1
ATOM 1443 N N . PRO A 1 200 ? 146.315 16.887 26.891 1.00 17.38 194 PRO A N 1
ATOM 1444 C CA . PRO A 1 200 ? 144.905 16.873 26.465 1.00 17.67 194 PRO A CA 1
ATOM 1445 C C . PRO A 1 200 ? 143.987 15.962 27.323 1.00 19.21 194 PRO A C 1
ATOM 1446 O O . PRO A 1 200 ? 142.917 16.395 27.783 1.00 19.22 194 PRO A O 1
ATOM 1450 N N . GLY A 1 201 ? 144.506 14.801 27.680 1.00 20.06 195 GLY A N 1
ATOM 1451 C CA . GLY A 1 201 ? 143.791 13.869 28.568 1.00 21.02 195 GLY A CA 1
ATOM 1452 C C . GLY A 1 201 ? 143.558 14.404 29.960 1.00 21.95 195 GLY A C 1
ATOM 1453 O O . GLY A 1 201 ? 142.788 13.804 30.719 1.00 20.37 195 GLY A O 1
ATOM 1454 N N . SER A 1 202 ? 144.397 15.347 30.388 1.00 18.58 196 SER A N 1
ATOM 1455 C CA . SER A 1 202 ? 144.314 15.899 31.730 1.00 19.44 196 SER A CA 1
ATOM 1456 C C . SER A 1 202 ? 143.215 16.950 31.901 1.00 18.36 196 SER A C 1
ATOM 1457 O O . SER A 1 202 ? 142.999 17.441 33.025 1.00 20.64 196 SER A O 1
ATOM 1460 N N . ALA A 1 203 ? 142.508 17.282 30.817 1.00 15.42 197 ALA A N 1
ATOM 1461 C CA . ALA A 1 203 ? 141.554 18.350 30.854 1.00 16.29 197 ALA A CA 1
ATOM 1462 C C . ALA A 1 203 ? 140.467 18.028 31.890 1.00 19.54 197 ALA A C 1
ATOM 1463 O O . ALA A 1 203 ? 139.875 16.953 31.868 1.00 18.88 197 ALA A O 1
ATOM 1465 N N . ALA A 1 204 ? 140.262 18.954 32.802 1.00 17.77 198 ALA A N 1
ATOM 1466 C CA . ALA A 1 204 ? 139.306 18.740 33.911 1.00 18.68 198 ALA A CA 1
ATOM 1467 C C . ALA A 1 204 ? 137.928 19.207 33.486 1.00 18.41 198 ALA A C 1
ATOM 1468 O O . ALA A 1 204 ? 137.505 20.313 33.831 1.00 19.56 198 ALA A O 1
ATOM 1470 N N . THR A 1 205 ? 137.281 18.387 32.661 1.00 17.39 199 THR A N 1
ATOM 1471 C CA . THR A 1 205 ? 136.067 18.775 31.930 1.00 19.78 199 THR A CA 1
ATOM 1472 C C . THR A 1 205 ? 134.847 17.918 32.289 1.00 22.19 199 THR A C 1
ATOM 1473 O O . THR A 1 205 ? 133.843 17.925 31.567 1.00 23.02 199 THR A O 1
ATOM 1477 N N . LYS A 1 206 ? 134.958 17.141 33.358 1.00 21.22 200 LYS A N 1
ATOM 1478 C CA . LYS A 1 206 ? 133.805 16.442 33.930 1.00 23.78 200 LYS A CA 1
ATOM 1479 C C . LYS A 1 206 ? 132.884 17.441 34.610 1.00 23.37 200 LYS A C 1
ATOM 1480 O O . LYS A 1 206 ? 133.330 18.503 35.075 1.00 20.76 200 LYS A O 1
ATOM 1486 N N . THR A 1 207 ? 131.599 17.102 34.745 1.00 21.56 201 THR A N 1
ATOM 1487 C CA . THR A 1 207 ? 130.650 18.018 35.381 1.00 21.84 201 THR A CA 1
ATOM 1488 C C . THR A 1 207 ? 131.143 18.381 36.786 1.00 21.39 201 THR A C 1
ATOM 1489 O O . THR A 1 207 ? 131.126 19.539 37.181 1.00 20.51 201 THR A O 1
ATOM 1493 N N . GLU A 1 208 ? 131.699 17.407 37.494 1.00 21.78 202 GLU A N 1
ATOM 1494 C CA . GLU A 1 208 ? 132.166 17.662 38.867 1.00 24.56 202 GLU A CA 1
ATOM 1495 C C . GLU A 1 208 ? 133.365 18.586 38.941 1.00 24.54 202 GLU A C 1
ATOM 1496 O O . GLU A 1 208 ? 133.638 19.143 39.991 1.00 24.55 202 GLU A O 1
ATOM 1502 N N . ASP A 1 209 ? 134.090 18.790 37.828 1.00 21.17 203 ASP A N 1
ATOM 1503 C CA . ASP A 1 209 ? 135.186 19.751 37.839 1.00 19.11 203 ASP A CA 1
ATOM 1504 C C . ASP A 1 209 ? 134.782 21.214 37.662 1.00 19.14 203 ASP A C 1
ATOM 1505 O O . ASP A 1 209 ? 135.580 22.119 37.891 1.00 21.39 203 ASP A O 1
ATOM 1510 N N . LEU A 1 210 ? 133.637 21.440 37.056 1.00 17.26 204 LEU A N 1
ATOM 1511 C CA . LEU A 1 210 ? 133.360 22.680 36.384 1.00 17.65 204 LEU A CA 1
ATOM 1512 C C . LEU A 1 210 ? 132.405 23.645 37.065 1.00 20.48 204 LEU A C 1
ATOM 1513 O O . LEU A 1 210 ? 132.079 24.674 36.508 1.00 20.80 204 LEU A O 1
ATOM 1518 N N . HIS A 1 211 ? 131.984 23.343 38.283 1.00 18.61 205 HIS A N 1
ATOM 1519 C CA . HIS A 1 211 ? 130.956 24.176 38.925 1.00 18.57 205 HIS A CA 1
ATOM 1520 C C . HIS A 1 211 ? 131.290 24.480 40.369 1.00 18.57 205 HIS A C 1
ATOM 1521 O O . HIS A 1 211 ? 130.386 24.745 41.183 1.00 19.93 205 HIS A O 1
ATOM 1528 N N . LYS A 1 212 ? 132.574 24.612 40.670 1.00 17.51 206 LYS A N 1
ATOM 1529 C CA . LYS A 1 212 ? 132.973 25.056 42.007 1.00 16.57 206 LYS A CA 1
ATOM 1530 C C . LYS A 1 212 ? 133.282 26.520 42.095 1.00 20.06 206 LYS A C 1
ATOM 1531 O O . LYS A 1 212 ? 133.235 27.109 43.174 1.00 20.40 206 LYS A O 1
ATOM 1537 N N . VAL A 1 213 ? 133.636 27.120 40.964 1.00 18.07 207 VAL A N 1
ATOM 1538 C CA . VAL A 1 213 ? 133.793 28.538 40.867 1.00 21.27 207 VAL A CA 1
ATOM 1539 C C . VAL A 1 213 ? 133.283 28.972 39.483 1.00 19.25 207 VAL A C 1
ATOM 1540 O O . VAL A 1 213 ? 133.245 28.157 38.551 1.00 17.83 207 VAL A O 1
ATOM 1544 N N . PRO A 1 214 ? 133.007 30.263 39.338 1.00 19.76 208 PRO A N 1
ATOM 1545 C CA . PRO A 1 214 ? 132.518 30.737 38.041 1.00 17.64 208 PRO A CA 1
ATOM 1546 C C . PRO A 1 214 ? 133.616 30.595 36.975 1.00 17.94 208 PRO A C 1
ATOM 1547 O O . PRO A 1 214 ? 134.750 30.853 37.275 1.00 16.56 208 PRO A O 1
ATOM 1551 N N . ILE A 1 215 ? 133.232 30.186 35.780 1.00 16.53 209 ILE A N 1
ATOM 1552 C CA . ILE A 1 215 ? 134.123 30.020 34.642 1.00 16.58 209 ILE A CA 1
ATOM 1553 C C . ILE A 1 215 ? 133.511 30.831 33.516 1.00 18.92 209 ILE A C 1
ATOM 1554 O O . ILE A 1 215 ? 132.295 30.779 33.304 1.00 18.70 209 ILE A O 1
ATOM 1559 N N . ASP A 1 216 ? 134.367 31.488 32.737 1.00 16.97 210 ASP A N 1
ATOM 1560 C CA . ASP A 1 216 ? 133.967 32.149 31.507 1.00 16.44 210 ASP A CA 1
ATOM 1561 C C . ASP A 1 216 ? 134.960 31.701 30.436 1.00 16.75 210 ASP A C 1
ATOM 1562 O O . ASP A 1 216 ? 136.146 31.905 30.583 1.00 17.05 210 ASP A O 1
ATOM 1567 N N . TRP A 1 217 ? 134.458 30.944 29.468 1.00 16.16 211 TRP A N 1
ATOM 1568 C CA . TRP A 1 217 ? 135.291 30.195 28.534 1.00 16.53 211 TRP A CA 1
ATOM 1569 C C . TRP A 1 217 ? 135.360 30.966 27.221 1.00 16.59 211 TRP A C 1
ATOM 1570 O O . TRP A 1 217 ? 134.348 31.527 26.748 1.00 17.66 211 TRP A O 1
ATOM 1581 N N . THR A 1 218 ? 136.523 30.916 26.557 1.00 18.25 212 THR A N 1
ATOM 1582 C CA . THR A 1 218 ? 136.640 31.543 25.252 1.00 17.86 212 THR A CA 1
ATOM 1583 C C . THR A 1 218 ? 137.366 30.620 24.267 1.00 18.92 212 THR A C 1
ATOM 1584 O O . THR A 1 218 ? 138.131 29.707 24.666 1.00 15.88 212 THR A O 1
ATOM 1588 N N . VAL A 1 219 ? 137.020 30.817 22.990 1.00 16.61 213 VAL A N 1
ATOM 1589 C CA . VAL A 1 219 ? 137.790 30.301 21.869 1.00 15.89 213 VAL A CA 1
ATOM 1590 C C . VAL A 1 219 ? 138.014 31.436 20.863 1.00 14.99 213 VAL A C 1
ATOM 1591 O O . VAL A 1 219 ? 137.355 32.481 20.900 1.00 17.45 213 VAL A O 1
ATOM 1595 N N . GLY A 1 220 ? 138.970 31.204 19.971 1.00 17.09 214 GLY A N 1
ATOM 1596 C CA . GLY A 1 220 ? 139.388 32.193 19.007 1.00 17.48 214 GLY A CA 1
ATOM 1597 C C . GLY A 1 220 ? 138.466 32.197 17.809 1.00 16.62 214 GLY A C 1
ATOM 1598 O O . GLY A 1 220 ? 138.254 31.150 17.181 1.00 19.04 214 GLY A O 1
ATOM 1599 N N . ALA A 1 221 ? 138.009 33.390 17.463 1.00 16.44 215 ALA A N 1
ATOM 1600 C CA . ALA A 1 221 ? 137.045 33.589 16.344 1.00 18.19 215 ALA A CA 1
ATOM 1601 C C . ALA A 1 221 ? 137.612 33.108 15.016 1.00 20.24 215 ALA A C 1
ATOM 1602 O O . ALA A 1 221 ? 136.873 32.561 14.148 1.00 20.39 215 ALA A O 1
ATOM 1604 N N . ALA A 1 222 ? 138.906 33.306 14.852 1.00 20.19 216 ALA A N 1
ATOM 1605 C CA . ALA A 1 222 ? 139.579 32.996 13.591 1.00 20.81 216 ALA A CA 1
ATOM 1606 C C . ALA A 1 222 ? 140.201 31.605 13.521 1.00 20.94 216 ALA A C 1
ATOM 1607 O O . ALA A 1 222 ? 140.709 31.178 12.478 1.00 20.29 216 ALA A O 1
ATOM 1609 N N . GLY A 1 223 ? 140.166 30.837 14.593 1.00 19.85 217 GLY A N 1
ATOM 1610 C CA . GLY A 1 223 ? 140.676 29.473 14.502 1.00 19.66 217 GLY A CA 1
ATOM 1611 C C . GLY A 1 223 ? 139.741 28.630 13.644 1.00 20.39 217 GLY A C 1
ATOM 1612 O O . GLY A 1 223 ? 138.526 28.838 13.693 1.00 21.33 217 GLY A O 1
ATOM 1613 N N . PRO A 1 224 ? 140.290 27.650 12.923 1.00 19.80 218 PRO A N 1
ATOM 1614 C CA . PRO A 1 224 ? 139.409 26.708 12.221 1.00 18.87 218 PRO A CA 1
ATOM 1615 C C . PRO A 1 224 ? 138.503 26.012 13.217 1.00 21.80 218 PRO A C 1
ATOM 1616 O O . PRO A 1 224 ? 138.933 25.647 14.304 1.00 19.38 218 PRO A O 1
ATOM 1620 N N . THR A 1 225 ? 137.226 25.903 12.858 1.00 18.98 219 THR A N 1
ATOM 1621 C CA . THR A 1 225 ? 136.191 25.342 13.730 1.00 19.98 219 THR A CA 1
ATOM 1622 C C . THR A 1 225 ? 136.605 24.050 14.416 1.00 20.36 219 THR A C 1
ATOM 1623 O O . THR A 1 225 ? 136.281 23.846 15.588 1.00 20.56 219 THR A O 1
ATOM 1627 N N . GLN A 1 226 ? 137.281 23.148 13.713 1.00 18.70 220 GLN A N 1
ATOM 1628 C CA . GLN A 1 226 ? 137.544 21.840 14.284 1.00 18.57 220 GLN A CA 1
ATOM 1629 C C . GLN A 1 226 ? 138.483 21.919 15.480 1.00 18.51 220 GLN A C 1
ATOM 1630 O O . GLN A 1 226 ? 138.456 21.034 16.331 1.00 19.19 220 GLN A O 1
ATOM 1636 N N . VAL A 1 227 ? 139.365 22.904 15.515 1.00 16.45 221 VAL A N 1
ATOM 1637 C CA . VAL A 1 227 ? 140.477 22.793 16.462 1.00 18.12 221 VAL A CA 1
ATOM 1638 C C . VAL A 1 227 ? 140.021 22.740 17.942 1.00 21.40 221 VAL A C 1
ATOM 1639 O O . VAL A 1 227 ? 140.328 21.806 18.705 1.00 25.75 221 VAL A O 1
ATOM 1643 N N . PHE A 1 228 ? 139.224 23.693 18.318 1.00 20.60 222 PHE A N 1
ATOM 1644 C CA . PHE A 1 228 ? 138.696 23.702 19.682 1.00 19.71 222 PHE A CA 1
ATOM 1645 C C . PHE A 1 228 ? 137.179 23.644 19.689 1.00 19.91 222 PHE A C 1
ATOM 1646 O O . PHE A 1 228 ? 136.508 24.068 20.649 1.00 19.59 222 PHE A O 1
ATOM 1654 N N . PHE A 1 229 ? 136.621 23.009 18.653 1.00 20.28 223 PHE A N 1
ATOM 1655 C CA . PHE A 1 229 ? 135.196 22.649 18.599 1.00 20.37 223 PHE A CA 1
ATOM 1656 C C . PHE A 1 229 ? 134.648 22.089 19.910 1.00 17.56 223 PHE A C 1
ATOM 1657 O O . PHE A 1 229 ? 133.594 22.525 20.388 1.00 20.63 223 PHE A O 1
ATOM 1665 N N . GLU A 1 230 ? 135.385 21.145 20.500 1.00 19.45 224 GLU A N 1
ATOM 1666 C CA . GLU A 1 230 ? 134.897 20.444 21.665 1.00 19.62 224 GLU A CA 1
ATOM 1667 C C . GLU A 1 230 ? 134.796 21.360 22.877 1.00 18.60 224 GLU A C 1
ATOM 1668 O O . GLU A 1 230 ? 133.954 21.133 23.761 1.00 17.73 224 GLU A O 1
ATOM 1674 N N . ASN A 1 231 ? 135.569 22.441 22.907 1.00 17.65 225 ASN A N 1
ATOM 1675 C CA . ASN A 1 231 ? 135.395 23.467 23.956 1.00 16.22 225 ASN A CA 1
ATOM 1676 C C . ASN A 1 231 ? 133.996 24.106 23.921 1.00 19.11 225 ASN A C 1
ATOM 1677 O O . ASN A 1 231 ? 133.337 24.341 24.957 1.00 17.98 225 ASN A O 1
ATOM 1682 N N . VAL A 1 232 ? 133.523 24.430 22.717 1.00 17.31 226 VAL A N 1
ATOM 1683 C CA . VAL A 1 232 ? 132.184 25.002 22.589 1.00 18.86 226 VAL A CA 1
ATOM 1684 C C . VAL A 1 232 ? 131.079 24.029 23.032 1.00 16.37 226 VAL A C 1
ATOM 1685 O O . VAL A 1 232 ? 130.148 24.406 23.783 1.00 16.59 226 VAL A O 1
ATOM 1689 N N . VAL A 1 233 ? 131.253 22.765 22.673 1.00 18.35 227 VAL A N 1
ATOM 1690 C CA . VAL A 1 233 ? 130.365 21.690 23.113 1.00 18.68 227 VAL A CA 1
ATOM 1691 C C . VAL A 1 233 ? 130.337 21.567 24.635 1.00 18.34 227 VAL A C 1
ATOM 1692 O O . VAL A 1 233 ? 129.257 21.568 25.262 1.00 19.14 227 VAL A O 1
ATOM 1696 N N . ILE A 1 234 ? 131.515 21.388 25.233 1.00 21.10 228 ILE A N 1
ATOM 1697 C CA . ILE A 1 234 ? 131.596 21.207 26.683 1.00 18.26 228 ILE A CA 1
ATOM 1698 C C . ILE A 1 234 ? 130.975 22.381 27.407 1.00 17.40 228 ILE A C 1
ATOM 1699 O O . ILE A 1 234 ? 130.144 22.187 28.295 1.00 16.96 228 ILE A O 1
ATOM 1704 N N . ALA A 1 235 ? 131.362 23.615 27.052 1.00 17.84 229 ALA A N 1
ATOM 1705 C CA . ALA A 1 235 ? 130.880 24.782 27.727 1.00 18.84 229 ALA A CA 1
ATOM 1706 C C . ALA A 1 235 ? 129.367 24.915 27.614 1.00 18.50 229 ALA A C 1
ATOM 1707 O O . ALA A 1 235 ? 128.656 25.154 28.601 1.00 17.88 229 ALA A O 1
ATOM 1709 N N . THR A 1 236 ? 128.860 24.692 26.410 1.00 19.43 230 THR A N 1
ATOM 1710 C CA . THR A 1 236 ? 127.426 24.702 26.196 1.00 18.89 230 THR A CA 1
ATOM 1711 C C . THR A 1 236 ? 126.667 23.624 26.986 1.00 20.03 230 THR A C 1
ATOM 1712 O O . THR A 1 236 ? 125.628 23.919 27.613 1.00 19.74 230 THR A O 1
ATOM 1716 N N . ARG A 1 237 ? 127.165 22.406 26.971 1.00 17.50 231 ARG A N 1
ATOM 1717 C CA . ARG A 1 237 ? 126.541 21.293 27.708 1.00 22.70 231 ARG A CA 1
ATOM 1718 C C . ARG A 1 237 ? 126.431 21.638 29.178 1.00 23.51 231 ARG A C 1
ATOM 1719 O O . ARG A 1 237 ? 125.482 21.241 29.870 1.00 21.64 231 ARG A O 1
ATOM 1727 N N . GLU A 1 238 ? 127.454 22.308 29.685 1.00 19.05 232 GLU A N 1
ATOM 1728 C CA . GLU A 1 238 ? 127.531 22.659 31.104 1.00 21.04 232 GLU A CA 1
ATOM 1729 C C . GLU A 1 238 ? 126.952 24.000 31.498 1.00 20.32 232 GLU A C 1
ATOM 1730 O O . GLU A 1 238 ? 127.075 24.389 32.657 1.00 20.81 232 GLU A O 1
ATOM 1736 N N . SER A 1 239 ? 126.334 24.717 30.549 1.00 19.18 233 SER A N 1
ATOM 1737 C CA . SER A 1 239 ? 125.805 26.063 30.754 1.00 18.65 233 SER A CA 1
ATOM 1738 C C . SER A 1 239 ? 126.863 27.003 31.342 1.00 21.12 233 SER A C 1
ATOM 1739 O O . SER A 1 239 ? 126.555 27.913 32.150 1.00 22.11 233 SER A O 1
ATOM 1742 N N . ILE A 1 240 ? 128.056 26.907 30.774 1.00 19.19 234 ILE A N 1
ATOM 1743 C CA . ILE A 1 240 ? 129.134 27.829 31.125 1.00 18.88 234 ILE A CA 1
ATOM 1744 C C . ILE A 1 240 ? 129.162 28.893 30.026 1.00 19.39 234 ILE A C 1
ATOM 1745 O O . ILE A 1 240 ? 129.100 28.535 28.834 1.00 21.23 234 ILE A O 1
ATOM 1750 N N . PRO A 1 241 ? 129.280 30.179 30.388 1.00 18.94 235 PRO A N 1
ATOM 1751 C CA . PRO A 1 241 ? 129.442 31.213 29.379 1.00 18.49 235 PRO A CA 1
ATOM 1752 C C . PRO A 1 241 ? 130.595 30.964 28.433 1.00 19.59 235 PRO A C 1
ATOM 1753 O O . PRO A 1 241 ? 131.666 30.545 28.854 1.00 19.77 235 PRO A O 1
ATOM 1757 N N . ILE A 1 242 ? 130.285 31.027 27.147 1.00 17.16 236 ILE A N 1
ATOM 1758 C CA . ILE A 1 242 ? 131.274 30.707 26.108 1.00 19.02 236 ILE A CA 1
ATOM 1759 C C . ILE A 1 242 ? 131.117 31.746 25.001 1.00 22.46 236 ILE A C 1
ATOM 1760 O O . ILE A 1 242 ? 129.988 31.952 24.505 1.00 19.43 236 ILE A O 1
ATOM 1765 N N . LYS A 1 243 ? 132.235 32.339 24.570 1.00 21.43 237 LYS A N 1
ATOM 1766 C CA . LYS A 1 243 ? 132.201 33.268 23.450 1.00 22.22 237 LYS A CA 1
ATOM 1767 C C . LYS A 1 243 ? 133.526 33.278 22.738 1.00 21.98 237 LYS A C 1
ATOM 1768 O O . LYS A 1 243 ? 134.497 32.633 23.189 1.00 19.99 237 LYS A O 1
ATOM 1774 N N . THR A 1 244 ? 133.529 33.913 21.577 1.00 18.89 238 THR A N 1
ATOM 1775 C CA . THR A 1 244 ? 134.762 34.066 20.796 1.00 19.20 238 THR A CA 1
ATOM 1776 C C . THR A 1 244 ? 135.505 35.336 21.225 1.00 17.59 238 THR A C 1
ATOM 1777 O O . THR A 1 244 ? 134.883 36.338 21.655 1.00 20.86 238 THR A O 1
ATOM 1781 N N . LEU A 1 245 ? 136.835 35.283 21.145 1.00 18.53 239 LEU A N 1
ATOM 1782 C CA . LEU A 1 245 ? 137.658 36.477 21.198 1.00 17.30 239 LEU A CA 1
ATOM 1783 C C . LEU A 1 245 ? 138.225 36.690 19.797 1.00 17.42 239 LEU A C 1
ATOM 1784 O O . LEU A 1 245 ? 138.392 35.732 19.051 1.00 17.81 239 LEU A O 1
ATOM 1789 N N . PRO A 1 246 ? 138.576 37.926 19.459 1.00 20.10 240 PRO A N 1
ATOM 1790 C CA . PRO A 1 246 ? 139.299 38.089 18.191 1.00 20.81 240 PRO A CA 1
ATOM 1791 C C . PRO A 1 246 ? 140.543 37.255 18.117 1.00 20.13 240 PRO A C 1
ATOM 1792 O O . PRO A 1 246 ? 141.182 36.991 19.154 1.00 20.36 240 PRO A O 1
ATOM 1796 N N . GLY A 1 247 ? 140.973 36.948 16.894 1.00 18.91 241 GLY A N 1
ATOM 1797 C CA . GLY A 1 247 ? 142.184 36.177 16.697 1.00 21.55 241 GLY A CA 1
ATOM 1798 C C . GLY A 1 247 ? 141.985 34.689 16.921 1.00 19.50 241 GLY A C 1
ATOM 1799 O O . GLY A 1 247 ? 140.925 34.124 16.613 1.00 19.76 241 GLY A O 1
ATOM 1800 N N . PHE A 1 248 ? 143.011 34.036 17.444 1.00 17.47 242 PHE A N 1
ATOM 1801 C CA . PHE A 1 248 ? 143.055 32.576 17.488 1.00 16.72 242 PHE A CA 1
ATOM 1802 C C . PHE A 1 248 ? 143.741 32.211 18.808 1.00 15.97 242 PHE A C 1
ATOM 1803 O O . PHE A 1 248 ? 143.112 32.403 19.870 1.00 18.15 242 PHE A O 1
ATOM 1811 N N . HIS A 1 249 ? 144.931 31.623 18.749 1.00 16.40 243 HIS A N 1
ATOM 1812 C CA . HIS A 1 249 ? 145.508 30.960 19.924 1.00 15.89 243 HIS A CA 1
ATOM 1813 C C . HIS A 1 249 ? 146.323 31.880 20.848 1.00 17.50 243 HIS A C 1
ATOM 1814 O O . HIS A 1 249 ? 146.722 31.454 21.924 1.00 20.45 243 HIS A O 1
ATOM 1821 N N . PHE A 1 250 ? 146.588 33.105 20.415 1.00 16.08 244 PHE A N 1
ATOM 1822 C CA . PHE A 1 250 ? 147.418 34.038 21.179 1.00 18.10 244 PHE A CA 1
ATOM 1823 C C . PHE A 1 250 ? 146.745 35.410 21.168 1.00 17.45 244 PHE A C 1
ATOM 1824 O O . PHE A 1 250 ? 147.335 36.397 20.729 1.00 19.02 244 PHE A O 1
ATOM 1832 N N . PRO A 1 251 ? 145.539 35.522 21.755 1.00 17.86 245 PRO A N 1
ATOM 1833 C CA . PRO A 1 251 ? 144.812 36.781 21.682 1.00 16.15 245 PRO A CA 1
ATOM 1834 C C . PRO A 1 251 ? 145.545 37.933 22.365 1.00 17.63 245 PRO A C 1
ATOM 1835 O O . PRO A 1 251 ? 145.383 39.095 21.988 1.00 17.89 245 PRO A O 1
ATOM 1839 N N . TYR A 1 252 ? 146.306 37.611 23.406 1.00 16.64 246 TYR A N 1
ATOM 1840 C CA . TYR A 1 252 ? 147.063 38.614 24.113 1.00 16.18 246 TYR A CA 1
ATOM 1841 C C . TYR A 1 252 ? 148.173 39.234 23.228 1.00 15.84 246 TYR A C 1
ATOM 1842 O O . TYR A 1 252 ? 148.705 40.302 23.562 1.00 19.01 246 TYR A O 1
ATOM 1851 N N . VAL A 1 253 ? 148.608 38.485 22.235 1.00 16.98 247 VAL A N 1
ATOM 1852 C CA . VAL A 1 253 ? 149.577 38.962 21.247 1.00 17.17 247 VAL A CA 1
ATOM 1853 C C . VAL A 1 253 ? 148.846 39.646 20.075 1.00 19.93 247 VAL A C 1
ATOM 1854 O O . VAL A 1 253 ? 149.235 40.746 19.646 1.00 21.32 247 VAL A O 1
ATOM 1858 N N . SER A 1 254 ? 147.849 38.970 19.510 1.00 18.41 248 SER A N 1
ATOM 1859 C CA . SER A 1 254 ? 147.191 39.470 18.303 1.00 20.15 248 SER A CA 1
ATOM 1860 C C . SER A 1 254 ? 146.306 40.689 18.515 1.00 20.72 248 SER A C 1
ATOM 1861 O O . SER A 1 254 ? 146.196 41.537 17.619 1.00 22.12 248 SER A O 1
ATOM 1864 N N . HIS A 1 255 ? 145.621 40.726 19.655 1.00 17.39 249 HIS A N 1
ATOM 1865 C CA . HIS A 1 255 ? 144.593 41.694 19.999 1.00 21.75 249 HIS A CA 1
ATOM 1866 C C . HIS A 1 255 ? 144.705 42.081 21.483 1.00 21.24 249 HIS A C 1
ATOM 1867 O O . HIS A 1 255 ? 143.785 41.870 22.291 1.00 22.80 249 HIS A O 1
ATOM 1874 N N . PRO A 1 256 ? 145.804 42.734 21.835 1.00 20.00 250 PRO A N 1
ATOM 1875 C CA . PRO A 1 256 ? 146.066 42.983 23.244 1.00 20.69 250 PRO A CA 1
ATOM 1876 C C . PRO A 1 256 ? 145.005 43.854 23.903 1.00 20.35 250 PRO A C 1
ATOM 1877 O O . PRO A 1 256 ? 144.628 43.596 25.049 1.00 20.76 250 PRO A O 1
ATOM 1881 N N . GLU A 1 257 ? 144.433 44.823 23.176 1.00 19.78 251 GLU A N 1
ATOM 1882 C CA . GLU A 1 257 ? 143.400 45.662 23.791 1.00 24.30 251 GLU A CA 1
ATOM 1883 C C . GLU A 1 257 ? 142.102 44.895 24.067 1.00 22.09 251 GLU A C 1
ATOM 1884 O O . GLU A 1 257 ? 141.499 45.079 25.127 1.00 22.00 251 GLU A O 1
ATOM 1890 N N . ALA A 1 258 ? 141.638 44.124 23.074 1.00 20.66 252 ALA A N 1
ATOM 1891 C CA . ALA A 1 258 ? 140.424 43.355 23.216 1.00 23.55 252 ALA A CA 1
ATOM 1892 C C . ALA A 1 258 ? 140.663 42.322 24.301 1.00 20.68 252 ALA A C 1
ATOM 1893 O O . ALA A 1 258 ? 139.775 42.055 25.113 1.00 20.44 252 ALA A O 1
ATOM 1895 N N . PHE A 1 259 ? 141.850 41.719 24.285 1.00 20.60 253 PHE A N 1
ATOM 1896 C CA . PHE A 1 259 ? 142.187 40.771 25.350 1.00 19.17 253 PHE A CA 1
ATOM 1897 C C . PHE A 1 259 ? 142.085 41.384 26.749 1.00 18.88 253 PHE A C 1
ATOM 1898 O O . PHE A 1 259 ? 141.351 40.848 27.641 1.00 19.28 253 PHE A O 1
ATOM 1906 N N . ALA A 1 260 ? 142.780 42.498 26.964 1.00 17.83 254 ALA A N 1
ATOM 1907 C CA . ALA A 1 260 ? 142.725 43.177 28.252 1.00 21.72 254 ALA A CA 1
ATOM 1908 C C . ALA A 1 260 ? 141.308 43.543 28.655 1.00 21.04 254 ALA A C 1
ATOM 1909 O O . ALA A 1 260 ? 140.893 43.310 29.804 1.00 19.30 254 ALA A O 1
ATOM 1911 N N . LYS A 1 261 ? 140.531 44.082 27.717 1.00 21.26 255 LYS A N 1
ATOM 1912 C CA . LYS A 1 261 ? 139.153 44.457 28.043 1.00 22.21 255 LYS A CA 1
ATOM 1913 C C . LYS A 1 261 ? 138.346 43.244 28.510 1.00 20.92 255 LYS A C 1
ATOM 1914 O O . LYS A 1 261 ? 137.527 43.347 29.437 1.00 19.45 255 LYS A O 1
ATOM 1920 N N . TYR A 1 262 ? 138.494 42.129 27.804 1.00 18.22 256 TYR A N 1
ATOM 1921 C CA . TYR A 1 262 ? 137.847 40.865 28.199 1.00 19.77 256 TYR A CA 1
ATOM 1922 C C . TYR A 1 262 ? 138.186 40.434 29.635 1.00 17.74 256 TYR A C 1
ATOM 1923 O O . TYR A 1 262 ? 137.295 40.134 30.457 1.00 18.69 256 TYR A O 1
ATOM 1932 N N . VAL A 1 263 ? 139.466 40.450 29.976 1.00 18.29 257 VAL A N 1
ATOM 1933 C CA . VAL A 1 263 ? 139.888 40.009 31.299 1.00 18.92 257 VAL A CA 1
ATOM 1934 C C . VAL A 1 263 ? 139.332 40.942 32.385 1.00 18.89 257 VAL A C 1
ATOM 1935 O O . VAL A 1 263 ? 138.733 40.498 33.375 1.00 20.15 257 VAL A O 1
ATOM 1939 N N . VAL A 1 264 ? 139.409 42.233 32.120 1.00 18.71 258 VAL A N 1
ATOM 1940 C CA . VAL A 1 264 ? 138.913 43.241 33.049 1.00 20.12 258 VAL A CA 1
ATOM 1941 C C . VAL A 1 264 ? 137.408 43.154 33.226 1.00 22.13 258 VAL A C 1
ATOM 1942 O O . VAL A 1 264 ? 136.912 43.145 34.366 1.00 21.21 258 VAL A O 1
ATOM 1946 N N . GLU A 1 265 ? 136.658 43.139 32.115 1.00 19.69 259 GLU A N 1
ATOM 1947 C CA . GLU A 1 265 ? 135.217 43.085 32.261 1.00 22.13 259 GLU A CA 1
ATOM 1948 C C . GLU A 1 265 ? 134.717 41.803 32.889 1.00 20.74 259 GLU A C 1
ATOM 1949 O O . GLU A 1 265 ? 133.771 41.819 33.678 1.00 20.04 259 GLU A O 1
ATOM 1955 N N . THR A 1 266 ? 135.332 40.687 32.517 1.00 19.29 260 THR A N 1
ATOM 1956 C CA . THR A 1 266 ? 134.942 39.398 33.085 1.00 19.83 260 THR A CA 1
ATOM 1957 C C . THR A 1 266 ? 135.208 39.347 34.591 1.00 22.06 260 THR A C 1
ATOM 1958 O O . THR A 1 266 ? 134.314 39.007 35.402 1.00 21.05 260 THR A O 1
ATOM 1962 N N . THR A 1 267 ? 136.398 39.781 34.977 1.00 19.81 261 THR A N 1
ATOM 1963 C CA . THR A 1 267 ? 136.760 39.771 36.378 1.00 21.05 261 THR A CA 1
ATOM 1964 C C . THR A 1 267 ? 135.843 40.671 37.197 1.00 20.03 261 THR A C 1
ATOM 1965 O O . THR A 1 267 ? 135.372 40.279 38.267 1.00 19.68 261 THR A O 1
ATOM 1969 N N . ARG A 1 268 ? 135.509 41.824 36.650 1.00 19.40 262 ARG A N 1
ATOM 1970 C CA . ARG A 1 268 ? 134.581 42.723 37.347 1.00 21.53 262 ARG A CA 1
ATOM 1971 C C . ARG A 1 268 ? 133.208 42.139 37.614 1.00 22.29 262 ARG A C 1
ATOM 1972 O O . ARG A 1 268 ? 132.540 42.575 38.576 1.00 21.01 262 ARG A O 1
ATOM 1980 N N . LYS A 1 269 ? 132.787 41.140 36.841 1.00 21.79 263 LYS A N 1
ATOM 1981 C CA . LYS A 1 269 ? 131.544 40.445 37.156 1.00 21.25 263 LYS A CA 1
ATOM 1982 C C . LYS A 1 269 ? 131.472 39.870 38.567 1.00 23.14 263 LYS A C 1
ATOM 1983 O O . LYS A 1 269 ? 130.398 39.685 39.105 1.00 22.44 263 LYS A O 1
ATOM 1989 N N . TYR A 1 270 ? 132.613 39.556 39.151 1.00 19.64 264 TYR A N 1
ATOM 1990 C CA . TYR A 1 270 ? 132.697 38.715 40.350 1.00 18.62 264 TYR A CA 1
ATOM 1991 C C . TYR A 1 270 ? 133.206 39.453 41.567 1.00 19.07 264 TYR A C 1
ATOM 1992 O O . TYR A 1 270 ? 133.594 38.843 42.563 1.00 22.67 264 TYR A O 1
ATOM 2001 N N . LEU A 1 271 ? 133.223 40.772 41.475 1.00 21.45 265 LEU A N 1
ATOM 2002 C CA . LEU A 1 271 ? 133.726 41.579 42.581 1.00 23.32 265 LEU A CA 1
ATOM 2003 C C . LEU A 1 271 ? 132.567 42.111 43.444 1.00 28.76 265 LEU A C 1
ATOM 2004 O O . LEU A 1 271 ? 132.814 42.480 44.602 1.00 27.97 265 LEU A O 1
ATOM 2010 N N . ALA B 1 8 ? 126.723 -1.164 -12.897 1.00 51.21 2 ALA B N 1
ATOM 2011 C CA . ALA B 1 8 ? 126.909 0.236 -12.373 1.00 56.85 2 ALA B CA 1
ATOM 2012 C C . ALA B 1 8 ? 125.634 1.049 -12.581 1.00 45.89 2 ALA B C 1
ATOM 2013 O O . ALA B 1 8 ? 125.154 1.135 -13.706 1.00 39.36 2 ALA B O 1
ATOM 2015 N N . PRO B 1 9 ? 125.032 1.570 -11.490 1.00 50.14 3 PRO B N 1
ATOM 2016 C CA . PRO B 1 9 ? 123.837 2.414 -11.655 1.00 44.46 3 PRO B CA 1
ATOM 2017 C C . PRO B 1 9 ? 124.069 3.530 -12.685 1.00 43.55 3 PRO B C 1
ATOM 2018 O O . PRO B 1 9 ? 125.195 3.997 -12.845 1.00 42.86 3 PRO B O 1
ATOM 2022 N N . GLU B 1 10 ? 123.050 3.874 -13.457 1.00 37.23 4 GLU B N 1
ATOM 2023 C CA . GLU B 1 10 ? 123.160 5.047 -14.286 1.00 36.82 4 GLU B CA 1
ATOM 2024 C C . GLU B 1 10 ? 122.406 6.239 -13.700 1.00 29.04 4 GLU B C 1
ATOM 2025 O O . GLU B 1 10 ? 121.493 6.084 -12.903 1.00 31.51 4 GLU B O 1
ATOM 2031 N N . ARG B 1 11 ? 122.813 7.422 -14.137 1.00 27.85 5 ARG B N 1
ATOM 2032 C CA . ARG B 1 11 ? 122.271 8.687 -13.648 1.00 27.03 5 ARG B CA 1
ATOM 2033 C C . ARG B 1 11 ? 121.128 9.090 -14.579 1.00 28.23 5 ARG B C 1
ATOM 2034 O O . ARG B 1 11 ? 121.337 9.251 -15.768 1.00 27.68 5 ARG B O 1
ATOM 2042 N N . LEU B 1 12 ? 119.928 9.227 -14.022 1.00 21.29 6 LEU B N 1
ATOM 2043 C CA . LEU B 1 12 ? 118.797 9.875 -14.678 1.00 24.51 6 LEU B CA 1
ATOM 2044 C C . LEU B 1 12 ? 118.919 11.383 -14.556 1.00 28.22 6 LEU B C 1
ATOM 2045 O O . LEU B 1 12 ? 119.148 11.914 -13.463 1.00 22.26 6 LEU B O 1
ATOM 2050 N N . ARG B 1 13 ? 118.807 12.069 -15.685 1.00 23.18 7 ARG B N 1
ATOM 2051 C CA . ARG B 1 13 ? 118.825 13.509 -15.705 1.00 22.33 7 ARG B CA 1
ATOM 2052 C C . ARG B 1 13 ? 117.631 13.984 -16.506 1.00 26.86 7 ARG B C 1
ATOM 2053 O O . ARG B 1 13 ? 117.499 13.626 -17.669 1.00 24.28 7 ARG B O 1
ATOM 2061 N N . SER B 1 14 ? 116.714 14.701 -15.861 1.00 23.71 8 SER B N 1
ATOM 2062 C CA . SER B 1 14 ? 115.441 14.986 -16.481 1.00 23.86 8 SER B CA 1
ATOM 2063 C C . SER B 1 14 ? 114.835 16.236 -15.893 1.00 23.06 8 SER B C 1
ATOM 2064 O O . SER B 1 14 ? 115.518 16.989 -15.171 1.00 23.20 8 SER B O 1
ATOM 2067 N N . THR B 1 15 ? 113.593 16.521 -16.280 1.00 25.12 9 THR B N 1
ATOM 2068 C CA . THR B 1 15 ? 112.825 17.612 -15.681 1.00 21.68 9 THR B CA 1
ATOM 2069 C C . THR B 1 15 ? 111.459 17.102 -15.267 1.00 23.36 9 THR B C 1
ATOM 2070 O O . THR B 1 15 ? 110.943 16.090 -15.797 1.00 23.47 9 THR B O 1
ATOM 2074 N N . ILE B 1 16 ? 110.841 17.809 -14.335 1.00 21.70 10 ILE B N 1
ATOM 2075 C CA . ILE B 1 16 ? 109.532 17.427 -13.832 1.00 23.70 10 ILE B CA 1
ATOM 2076 C C . ILE B 1 16 ? 108.766 18.671 -13.407 1.00 22.16 10 ILE B C 1
ATOM 2077 O O . ILE B 1 16 ? 109.320 19.575 -12.778 1.00 20.71 10 ILE B O 1
ATOM 2082 N N . LEU B 1 17 ? 107.498 18.748 -13.830 1.00 19.56 11 LEU B N 1
ATOM 2083 C CA . LEU B 1 17 ? 106.616 19.845 -13.421 1.00 21.37 11 LEU B CA 1
ATOM 2084 C C . LEU B 1 17 ? 105.859 19.585 -12.146 1.00 23.22 11 LEU B C 1
ATOM 2085 O O . LEU B 1 17 ? 105.312 18.496 -11.901 1.00 24.96 11 LEU B O 1
ATOM 2090 N N . THR B 1 18 ? 105.783 20.609 -11.326 1.00 20.48 12 THR B N 1
ATOM 2091 C CA . THR B 1 18 ? 104.900 20.557 -10.177 1.00 20.28 12 THR B CA 1
ATOM 2092 C C . THR B 1 18 ? 103.822 21.627 -10.214 1.00 20.71 12 THR B C 1
ATOM 2093 O O . THR B 1 18 ? 103.936 22.650 -10.913 1.00 23.42 12 THR B O 1
ATOM 2097 N N . LYS B 1 19 ? 102.819 21.416 -9.374 1.00 21.02 13 LYS B N 1
ATOM 2098 C CA . LYS B 1 19 ? 101.643 22.266 -9.341 1.00 23.33 13 LYS B CA 1
ATOM 2099 C C . LYS B 1 19 ? 101.921 23.678 -8.860 1.00 23.78 13 LYS B C 1
ATOM 2100 O O . LYS B 1 19 ? 101.102 24.572 -9.045 1.00 24.95 13 LYS B O 1
ATOM 2106 N N . ASP B 1 20 ? 103.078 23.901 -8.249 1.00 23.90 14 ASP B N 1
ATOM 2107 C CA . ASP B 1 20 ? 103.427 25.251 -7.861 1.00 26.78 14 ASP B CA 1
ATOM 2108 C C . ASP B 1 20 ? 104.103 25.999 -9.013 1.00 21.20 14 ASP B C 1
ATOM 2109 O O . ASP B 1 20 ? 104.559 27.117 -8.833 1.00 24.90 14 ASP B O 1
ATOM 2114 N N . GLY B 1 21 ? 104.115 25.416 -10.212 1.00 22.14 15 GLY B N 1
ATOM 2115 C CA . GLY B 1 21 ? 104.597 26.133 -11.395 1.00 22.52 15 GLY B CA 1
ATOM 2116 C C . GLY B 1 21 ? 106.038 25.955 -11.782 1.00 23.41 15 GLY B C 1
ATOM 2117 O O . GLY B 1 21 ? 106.513 26.561 -12.743 1.00 21.15 15 GLY B O 1
ATOM 2118 N N . ILE B 1 22 ? 106.779 25.223 -10.953 1.00 21.82 16 ILE B N 1
ATOM 2119 C CA . ILE B 1 22 ? 108.183 25.068 -11.170 1.00 19.62 16 ILE B CA 1
ATOM 2120 C C . ILE B 1 22 ? 108.404 23.916 -12.143 1.00 19.30 16 ILE B C 1
ATOM 2121 O O . ILE B 1 22 ? 107.885 22.813 -11.962 1.00 21.66 16 ILE B O 1
ATOM 2126 N N . ASN B 1 23 ? 109.269 24.159 -13.119 1.00 19.02 17 ASN B N 1
ATOM 2127 C CA . ASN B 1 23 ? 109.817 23.119 -13.972 1.00 19.84 17 ASN B CA 1
ATOM 2128 C C . ASN B 1 23 ? 111.206 22.770 -13.435 1.00 20.11 17 ASN B C 1
ATOM 2129 O O . ASN B 1 23 ? 112.196 23.454 -13.730 1.00 20.24 17 ASN B O 1
ATOM 2134 N N . TRP B 1 24 ? 111.244 21.751 -12.586 1.00 20.59 18 TRP B N 1
ATOM 2135 C CA . TRP B 1 24 ? 112.478 21.358 -11.893 1.00 20.07 18 TRP B CA 1
ATOM 2136 C C . TRP B 1 24 ? 113.377 20.576 -12.832 1.00 18.89 18 TRP B C 1
ATOM 2137 O O . TRP B 1 24 ? 112.928 19.608 -13.474 1.00 21.06 18 TRP B O 1
ATOM 2148 N N . TYR B 1 25 ? 114.657 20.941 -12.841 1.00 18.52 19 TYR B N 1
ATOM 2149 C CA . TYR B 1 25 ? 115.686 20.044 -13.296 1.00 19.26 19 TYR B CA 1
ATOM 2150 C C . TYR B 1 25 ? 116.090 19.138 -12.145 1.00 21.57 19 TYR B C 1
ATOM 2151 O O . TYR B 1 25 ? 116.355 19.630 -11.032 1.00 18.59 19 TYR B O 1
ATOM 2160 N N . TYR B 1 26 ? 116.114 17.834 -12.402 1.00 20.47 20 TYR B N 1
ATOM 2161 C CA . TYR B 1 26 ? 116.457 16.868 -11.349 1.00 19.26 20 TYR B CA 1
ATOM 2162 C C . TYR B 1 26 ? 117.276 15.721 -11.839 1.00 22.36 20 TYR B C 1
ATOM 2163 O O . TYR B 1 26 ? 117.343 15.436 -13.046 1.00 20.85 20 TYR B O 1
ATOM 2172 N N . GLU B 1 27 ? 117.924 15.027 -10.902 1.00 19.06 21 GLU B N 1
ATOM 2173 C CA . GLU B 1 27 ? 118.709 13.863 -11.244 1.00 20.35 21 GLU B CA 1
ATOM 2174 C C . GLU B 1 27 ? 118.448 12.771 -10.196 1.00 21.84 21 GLU B C 1
ATOM 2175 O O . GLU B 1 27 ? 118.125 13.070 -9.036 1.00 18.82 21 GLU B O 1
ATOM 2181 N N . GLN B 1 28 ? 118.474 11.516 -10.630 1.00 19.73 22 GLN B N 1
ATOM 2182 C CA . GLN B 1 28 ? 118.374 10.378 -9.707 1.00 19.73 22 GLN B CA 1
ATOM 2183 C C . GLN B 1 28 ? 119.384 9.292 -10.054 1.00 23.89 22 GLN B C 1
ATOM 2184 O O . GLN B 1 28 ? 119.791 9.165 -11.216 1.00 22.60 22 GLN B O 1
ATOM 2190 N N . GLU B 1 29 ? 119.901 8.610 -9.028 1.00 22.06 23 GLU B N 1
ATOM 2191 C CA . GLU B 1 29 ? 120.819 7.497 -9.255 1.00 21.48 23 GLU B CA 1
ATOM 2192 C C . GLU B 1 29 ? 120.649 6.525 -8.104 1.00 25.22 23 GLU B C 1
ATOM 2193 O O . GLU B 1 29 ? 120.553 6.933 -6.957 1.00 21.07 23 GLU B O 1
ATOM 2199 N N . GLY B 1 30 ? 120.533 5.253 -8.435 1.00 21.61 24 GLY B N 1
ATOM 2200 C CA . GLY B 1 30 ? 120.568 4.213 -7.426 1.00 21.26 24 GLY B CA 1
ATOM 2201 C C . GLY B 1 30 ? 119.230 3.586 -7.120 1.00 23.11 24 GLY B C 1
ATOM 2202 O O . GLY B 1 30 ? 118.174 3.975 -7.626 1.00 25.36 24 GLY B O 1
ATOM 2203 N N . SER B 1 31 ? 119.268 2.765 -6.093 1.00 21.85 25 SER B N 1
ATOM 2204 C CA . SER B 1 31 ? 118.172 1.920 -5.716 1.00 24.06 25 SER B CA 1
ATOM 2205 C C . SER B 1 31 ? 118.208 1.785 -4.202 1.00 23.08 25 SER B C 1
ATOM 2206 O O . SER B 1 31 ? 119.301 1.603 -3.654 1.00 25.27 25 SER B O 1
ATOM 2209 N N . GLY B 1 32 ? 117.037 1.714 -3.573 1.00 23.46 26 GLY B N 1
ATOM 2210 C CA . GLY B 1 32 ? 116.927 1.568 -2.137 1.00 23.98 26 GLY B CA 1
ATOM 2211 C C . GLY B 1 32 ? 116.253 2.749 -1.454 1.00 25.46 26 GLY B C 1
ATOM 2212 O O . GLY B 1 32 ? 115.611 3.581 -2.088 1.00 22.45 26 GLY B O 1
ATOM 2213 N N . PRO B 1 33 ? 116.461 2.870 -0.148 1.00 22.22 27 PRO B N 1
ATOM 2214 C CA . PRO B 1 33 ? 115.845 3.978 0.581 1.00 19.78 27 PRO B CA 1
ATOM 2215 C C . PRO B 1 33 ? 116.250 5.330 -0.007 1.00 19.98 27 PRO B C 1
ATOM 2216 O O . PRO B 1 33 ? 117.364 5.487 -0.520 1.00 19.04 27 PRO B O 1
ATOM 2220 N N . ASP B 1 34 ? 115.346 6.300 0.071 1.00 17.68 28 ASP B N 1
ATOM 2221 C CA . ASP B 1 34 ? 115.560 7.566 -0.617 1.00 21.40 28 ASP B CA 1
ATOM 2222 C C . ASP B 1 34 ? 116.465 8.473 0.222 1.00 17.04 28 ASP B C 1
ATOM 2223 O O . ASP B 1 34 ? 116.209 8.717 1.407 1.00 19.21 28 ASP B O 1
ATOM 2228 N N . VAL B 1 35 ? 117.414 9.090 -0.480 1.00 16.18 29 VAL B N 1
ATOM 2229 C CA . VAL B 1 35 ? 118.227 10.172 0.047 1.00 17.83 29 VAL B CA 1
ATOM 2230 C C . VAL B 1 35 ? 118.040 11.377 -0.877 1.00 17.72 29 VAL B C 1
ATOM 2231 O O . VAL B 1 35 ? 118.203 11.236 -2.107 1.00 18.55 29 VAL B O 1
ATOM 2235 N N . VAL B 1 36 ? 117.714 12.523 -0.284 1.00 15.22 30 VAL B N 1
ATOM 2236 C CA . VAL B 1 36 ? 117.530 13.782 -1.038 1.00 15.26 30 VAL B CA 1
ATOM 2237 C C . VAL B 1 36 ? 118.645 14.745 -0.692 1.00 18.04 30 VAL B C 1
ATOM 2238 O O . VAL B 1 36 ? 118.872 15.034 0.478 1.00 16.20 30 VAL B O 1
ATOM 2242 N N . LEU B 1 37 ? 119.351 15.241 -1.721 1.00 15.84 31 LEU B N 1
ATOM 2243 C CA . LEU B 1 37 ? 120.426 16.204 -1.548 1.00 17.99 31 LEU B CA 1
ATOM 2244 C C . LEU B 1 37 ? 120.000 17.594 -1.990 1.00 18.95 31 LEU B C 1
ATOM 2245 O O . LEU B 1 37 ? 119.792 17.831 -3.196 1.00 19.43 31 LEU B O 1
ATOM 2250 N N . ILE B 1 38 ? 119.723 18.464 -1.026 1.00 16.82 32 ILE B N 1
ATOM 2251 C CA . ILE B 1 38 ? 119.249 19.811 -1.321 1.00 16.05 32 ILE B CA 1
ATOM 2252 C C . ILE B 1 38 ? 120.425 20.753 -1.467 1.00 17.25 32 ILE B C 1
ATOM 2253 O O . ILE B 1 38 ? 121.255 20.845 -0.554 1.00 16.97 32 ILE B O 1
ATOM 2258 N N . PRO B 1 39 ? 120.533 21.459 -2.615 1.00 16.19 33 PRO B N 1
ATOM 2259 C CA . PRO B 1 39 ? 121.627 22.423 -2.736 1.00 16.42 33 PRO B CA 1
ATOM 2260 C C . PRO B 1 39 ? 121.656 23.552 -1.713 1.00 16.45 33 PRO B C 1
ATOM 2261 O O . PRO B 1 39 ? 120.648 23.871 -1.034 1.00 18.65 33 PRO B O 1
ATOM 2265 N N . ASP B 1 40 ? 122.858 24.102 -1.568 1.00 18.62 34 ASP B N 1
ATOM 2266 C CA . ASP B 1 40 ? 123.059 25.394 -0.955 1.00 19.52 34 ASP B CA 1
ATOM 2267 C C . ASP B 1 40 ? 122.327 26.488 -1.735 1.00 19.21 34 ASP B C 1
ATOM 2268 O O . ASP B 1 40 ? 121.650 26.206 -2.724 1.00 19.22 34 ASP B O 1
ATOM 2273 N N . GLY B 1 41 ? 122.442 27.723 -1.273 1.00 19.88 35 GLY B N 1
ATOM 2274 C CA . GLY B 1 41 ? 121.642 28.822 -1.808 1.00 20.69 35 GLY B CA 1
ATOM 2275 C C . GLY B 1 41 ? 121.882 29.068 -3.284 1.00 20.94 35 GLY B C 1
ATOM 2276 O O . GLY B 1 41 ? 120.981 29.552 -3.976 1.00 21.64 35 GLY B O 1
ATOM 2277 N N . LEU B 1 42 ? 123.049 28.672 -3.785 1.00 19.41 36 LEU B N 1
ATOM 2278 C CA . LEU B 1 42 ? 123.365 28.914 -5.202 1.00 20.71 36 LEU B CA 1
ATOM 2279 C C . LEU B 1 42 ? 122.569 27.978 -6.085 1.00 23.05 36 LEU B C 1
ATOM 2280 O O . LEU B 1 42 ? 122.418 28.210 -7.276 1.00 22.79 36 LEU B O 1
ATOM 2285 N N . GLY B 1 43 ? 122.012 26.926 -5.479 1.00 18.25 37 GLY B N 1
ATOM 2286 C CA . GLY B 1 43 ? 120.976 26.128 -6.138 1.00 18.53 37 GLY B CA 1
ATOM 2287 C C . GLY B 1 43 ? 121.347 25.195 -7.288 1.00 18.01 37 GLY B C 1
ATOM 2288 O O . GLY B 1 43 ? 120.446 24.734 -8.015 1.00 18.85 37 GLY B O 1
ATOM 2289 N N . ASP B 1 44 ? 122.599 24.790 -7.389 1.00 17.49 38 ASP B N 1
ATOM 2290 C CA . ASP B 1 44 ? 123.066 24.020 -8.533 1.00 18.76 38 ASP B CA 1
ATOM 2291 C C . ASP B 1 44 ? 123.484 22.616 -8.147 1.00 18.43 38 ASP B C 1
ATOM 2292 O O . ASP B 1 44 ? 124.461 22.384 -7.410 1.00 19.80 38 ASP B O 1
ATOM 2297 N N . CYS B 1 45 ? 122.716 21.640 -8.596 1.00 17.67 39 CYS B N 1
ATOM 2298 C CA . CYS B 1 45 ? 122.980 20.273 -8.175 1.00 19.08 39 CYS B CA 1
ATOM 2299 C C . CYS B 1 45 ? 124.149 19.575 -8.846 1.00 17.89 39 CYS B C 1
ATOM 2300 O O . CYS B 1 45 ? 124.532 18.475 -8.462 1.00 17.82 39 CYS B O 1
ATOM 2303 N N . GLN B 1 46 ? 124.811 20.235 -9.785 1.00 18.59 40 GLN B N 1
ATOM 2304 C CA . GLN B 1 46 ? 125.974 19.608 -10.384 1.00 19.40 40 GLN B CA 1
ATOM 2305 C C . GLN B 1 46 ? 127.076 19.485 -9.320 1.00 19.23 40 GLN B C 1
ATOM 2306 O O . GLN B 1 46 ? 127.951 18.647 -9.426 1.00 19.86 40 GLN B O 1
ATOM 2312 N N . MET B 1 47 ? 127.008 20.310 -8.286 1.00 18.85 41 MET B N 1
ATOM 2313 C CA . MET B 1 47 ? 127.960 20.160 -7.158 1.00 19.95 41 MET B CA 1
ATOM 2314 C C . MET B 1 47 ? 127.873 18.831 -6.394 1.00 20.26 41 MET B C 1
ATOM 2315 O O . MET B 1 47 ? 128.808 18.476 -5.679 1.00 20.99 41 MET B O 1
ATOM 2320 N N . PHE B 1 48 ? 126.798 18.077 -6.578 1.00 18.91 42 PHE B N 1
ATOM 2321 C CA . PHE B 1 48 ? 126.650 16.746 -5.988 1.00 20.23 42 PHE B CA 1
ATOM 2322 C C . PHE B 1 48 ? 127.041 15.593 -6.926 1.00 21.15 42 PHE B C 1
ATOM 2323 O O . PHE B 1 48 ? 126.933 14.428 -6.570 1.00 19.57 42 PHE B O 1
ATOM 2331 N N . ASP B 1 49 ? 127.480 15.874 -8.139 1.00 19.46 43 ASP B N 1
ATOM 2332 C CA . ASP B 1 49 ? 127.643 14.806 -9.133 1.00 18.96 43 ASP B CA 1
ATOM 2333 C C . ASP B 1 49 ? 128.531 13.649 -8.642 1.00 20.99 43 ASP B C 1
ATOM 2334 O O . ASP B 1 49 ? 128.153 12.468 -8.708 1.00 21.39 43 ASP B O 1
ATOM 2339 N N . LYS B 1 50 ? 129.682 13.971 -8.067 1.00 20.90 44 LYS B N 1
ATOM 2340 C CA . LYS B 1 50 ? 130.608 12.924 -7.620 1.00 26.38 44 LYS B CA 1
ATOM 2341 C C . LYS B 1 50 ? 130.071 12.147 -6.431 1.00 24.24 44 LYS B C 1
ATOM 2342 O O . LYS B 1 50 ? 130.038 10.926 -6.445 1.00 23.37 44 LYS B O 1
ATOM 2348 N N . PRO B 1 51 ? 129.661 12.848 -5.371 1.00 21.91 45 PRO B N 1
ATOM 2349 C CA . PRO B 1 51 ? 129.174 12.046 -4.244 1.00 23.82 45 PRO B CA 1
ATOM 2350 C C . PRO B 1 51 ? 127.855 11.357 -4.493 1.00 21.65 45 PRO B C 1
ATOM 2351 O O . PRO B 1 51 ? 127.594 10.331 -3.881 1.00 23.91 45 PRO B O 1
ATOM 2355 N N . MET B 1 52 ? 127.014 11.890 -5.385 1.00 19.16 46 MET B N 1
ATOM 2356 C CA . MET B 1 52 ? 125.823 11.186 -5.779 1.00 22.63 46 MET B CA 1
ATOM 2357 C C . MET B 1 52 ? 126.099 9.782 -6.303 1.00 24.86 46 MET B C 1
ATOM 2358 O O . MET B 1 52 ? 125.396 8.846 -5.944 1.00 20.67 46 MET B O 1
ATOM 2363 N N . SER B 1 53 ? 127.160 9.612 -7.093 1.00 23.72 47 SER B N 1
ATOM 2364 C CA . SER B 1 53 ? 127.512 8.263 -7.575 1.00 25.49 47 SER B CA 1
ATOM 2365 C C . SER B 1 53 ? 127.934 7.348 -6.428 1.00 25.23 47 SER B C 1
ATOM 2366 O O . SER B 1 53 ? 127.609 6.171 -6.441 1.00 26.05 47 SER B O 1
ATOM 2369 N N . ILE B 1 54 ? 128.633 7.908 -5.441 1.00 23.55 48 ILE B N 1
ATOM 2370 C CA . ILE B 1 54 ? 129.139 7.131 -4.313 1.00 21.56 48 ILE B CA 1
ATOM 2371 C C . ILE B 1 54 ? 127.961 6.690 -3.427 1.00 22.33 48 ILE B C 1
ATOM 2372 O O . ILE B 1 54 ? 127.779 5.513 -3.138 1.00 22.98 48 ILE B O 1
ATOM 2377 N N . ILE B 1 55 ? 127.116 7.644 -3.062 1.00 19.96 49 ILE B N 1
ATOM 2378 C CA . ILE B 1 55 ? 125.970 7.356 -2.204 1.00 20.26 49 ILE B CA 1
ATOM 2379 C C . ILE B 1 55 ? 125.030 6.394 -2.923 1.00 20.00 49 ILE B C 1
ATOM 2380 O O . ILE B 1 55 ? 124.544 5.412 -2.326 1.00 20.74 49 ILE B O 1
ATOM 2385 N N . GLY B 1 56 ? 124.831 6.645 -4.208 1.00 22.01 50 GLY B N 1
ATOM 2386 C CA . GLY B 1 56 ? 123.926 5.836 -5.033 1.00 26.03 50 GLY B CA 1
ATOM 2387 C C . GLY B 1 56 ? 124.439 4.454 -5.377 1.00 31.27 50 GLY B C 1
ATOM 2388 O O . GLY B 1 56 ? 123.715 3.669 -6.000 1.00 41.15 50 GLY B O 1
ATOM 2389 N N . SER B 1 57 ? 125.706 4.195 -5.055 1.00 23.99 51 SER B N 1
ATOM 2390 C CA . SER B 1 57 ? 126.301 2.842 -5.117 1.00 26.20 51 SER B CA 1
ATOM 2391 C C . SER B 1 57 ? 126.354 2.155 -3.772 1.00 26.54 51 SER B C 1
ATOM 2392 O O . SER B 1 57 ? 126.804 1.008 -3.683 1.00 26.60 51 SER B O 1
ATOM 2395 N N . SER B 1 58 ? 125.954 2.872 -2.714 1.00 24.68 52 SER B N 1
ATOM 2396 C CA . SER B 1 58 ? 126.048 2.404 -1.355 1.00 21.05 52 SER B CA 1
ATOM 2397 C C . SER B 1 58 ? 124.701 1.899 -0.814 1.00 21.85 52 SER B C 1
ATOM 2398 O O . SER B 1 58 ? 124.579 1.650 0.366 1.00 22.54 52 SER B O 1
ATOM 2401 N N . GLY B 1 59 ? 123.718 1.728 -1.704 1.00 20.11 53 GLY B N 1
ATOM 2402 C CA . GLY B 1 59 ? 122.457 1.153 -1.330 1.00 20.21 53 GLY B CA 1
ATOM 2403 C C . GLY B 1 59 ? 121.348 2.149 -1.076 1.00 19.54 53 GLY B C 1
ATOM 2404 O O . GLY B 1 59 ? 120.435 1.843 -0.310 1.00 19.66 53 GLY B O 1
ATOM 2405 N N . PHE B 1 60 ? 121.368 3.270 -1.800 1.00 19.65 54 PHE B N 1
ATOM 2406 C CA . PHE B 1 60 ? 120.352 4.307 -1.703 1.00 21.01 54 PHE B CA 1
ATOM 2407 C C . PHE B 1 60 ? 119.929 4.791 -3.085 1.00 19.12 54 PHE B C 1
ATOM 2408 O O . PHE B 1 60 ? 120.738 4.764 -4.038 1.00 19.80 54 PHE B O 1
ATOM 2416 N N . LYS B 1 61 ? 118.684 5.232 -3.174 1.00 20.76 55 LYS B N 1
ATOM 2417 C CA . LYS B 1 61 ? 118.236 5.983 -4.344 1.00 21.34 55 LYS B CA 1
ATOM 2418 C C . LYS B 1 61 ? 118.416 7.462 -4.024 1.00 17.66 55 LYS B C 1
ATOM 2419 O O . LYS B 1 61 ? 117.723 7.991 -3.156 1.00 19.60 55 LYS B O 1
ATOM 2425 N N . VAL B 1 62 ? 119.322 8.098 -4.742 1.00 18.13 56 VAL B N 1
ATOM 2426 C CA . VAL B 1 62 ? 119.637 9.502 -4.505 1.00 18.83 56 VAL B CA 1
ATOM 2427 C C . VAL B 1 62 ? 118.894 10.402 -5.495 1.00 20.79 56 VAL B C 1
ATOM 2428 O O . VAL B 1 62 ? 118.880 10.146 -6.701 1.00 19.53 56 VAL B O 1
ATOM 2432 N N . THR B 1 63 ? 118.240 11.410 -4.946 1.00 17.98 57 THR B N 1
ATOM 2433 C CA . THR B 1 63 ? 117.560 12.444 -5.760 1.00 17.74 57 THR B CA 1
ATOM 2434 C C . THR B 1 63 ? 118.159 13.799 -5.438 1.00 18.85 57 THR B C 1
ATOM 2435 O O . THR B 1 63 ? 118.370 14.144 -4.241 1.00 17.77 57 THR B O 1
ATOM 2439 N N . THR B 1 64 ? 118.454 14.573 -6.487 1.00 17.09 58 THR B N 1
ATOM 2440 C CA . THR B 1 64 ? 118.819 15.975 -6.315 1.00 17.38 58 THR B CA 1
ATOM 2441 C C . THR B 1 64 ? 118.207 16.807 -7.424 1.00 18.07 58 THR B C 1
ATOM 2442 O O . THR B 1 64 ? 117.497 16.266 -8.295 1.00 17.94 58 THR B O 1
ATOM 2446 N N . PHE B 1 65 ? 118.340 18.117 -7.300 1.00 17.76 59 PHE B N 1
ATOM 2447 C CA . PHE B 1 65 ? 117.638 19.052 -8.226 1.00 18.26 59 PHE B CA 1
ATOM 2448 C C . PHE B 1 65 ? 118.278 20.417 -8.146 1.00 21.23 59 PHE B C 1
ATOM 2449 O O . PHE B 1 65 ? 118.852 20.786 -7.116 1.00 17.52 59 PHE B O 1
ATOM 2457 N N . ASP B 1 66 ? 118.131 21.209 -9.200 1.00 18.09 60 ASP B N 1
ATOM 2458 C CA . ASP B 1 66 ? 118.453 22.612 -9.093 1.00 18.48 60 ASP B CA 1
ATOM 2459 C C . ASP B 1 66 ? 117.301 23.278 -8.372 1.00 17.37 60 ASP B C 1
ATOM 2460 O O . ASP B 1 66 ? 116.150 22.919 -8.594 1.00 18.03 60 ASP B O 1
ATOM 2465 N N . MET B 1 67 ? 117.566 24.299 -7.568 1.00 15.48 61 MET B N 1
ATOM 2466 C CA . MET B 1 67 ? 116.537 24.917 -6.763 1.00 16.30 61 MET B CA 1
ATOM 2467 C C . MET B 1 67 ? 115.701 25.916 -7.612 1.00 15.67 61 MET B C 1
ATOM 2468 O O . MET B 1 67 ? 116.183 26.388 -8.652 1.00 18.02 61 MET B O 1
ATOM 2473 N N . PRO B 1 68 ? 114.510 26.267 -7.141 1.00 18.35 62 PRO B N 1
ATOM 2474 C CA . PRO B 1 68 ? 113.569 27.096 -7.930 1.00 16.81 62 PRO B CA 1
ATOM 2475 C C . PRO B 1 68 ? 114.206 28.413 -8.327 1.00 21.05 62 PRO B C 1
ATOM 2476 O O . PRO B 1 68 ? 114.746 29.134 -7.482 1.00 21.34 62 PRO B O 1
ATOM 2480 N N . GLY B 1 69 ? 114.132 28.737 -9.617 1.00 19.14 63 GLY B N 1
ATOM 2481 C CA . GLY B 1 69 ? 114.730 29.974 -10.108 1.00 23.01 63 GLY B CA 1
ATOM 2482 C C . GLY B 1 69 ? 116.197 29.888 -10.481 1.00 23.65 63 GLY B C 1
ATOM 2483 O O . GLY B 1 69 ? 116.719 30.794 -11.162 1.00 22.59 63 GLY B O 1
ATOM 2484 N N . MET B 1 70 ? 116.901 28.859 -9.983 1.00 20.00 64 MET B N 1
ATOM 2485 C CA . MET B 1 70 ? 118.320 28.733 -10.138 1.00 19.65 64 MET B CA 1
ATOM 2486 C C . MET B 1 70 ? 118.661 27.753 -11.255 1.00 21.18 64 MET B C 1
ATOM 2487 O O . MET B 1 70 ? 118.029 26.701 -11.400 1.00 21.46 64 MET B O 1
ATOM 2492 N N . SER B 1 71 ? 119.700 28.084 -12.005 1.00 21.57 65 SER B N 1
ATOM 2493 C CA . SER B 1 71 ? 120.306 27.161 -12.966 1.00 20.30 65 SER B CA 1
ATOM 2494 C C . SER B 1 71 ? 119.259 26.579 -13.906 1.00 20.40 65 SER B C 1
ATOM 2495 O O . SER B 1 71 ? 118.452 27.336 -14.448 1.00 21.21 65 SER B O 1
ATOM 2498 N N . ARG B 1 72 ? 119.161 25.263 -13.997 1.00 21.20 66 ARG B N 1
ATOM 2499 C CA . ARG B 1 72 ? 118.237 24.624 -14.930 1.00 20.63 66 ARG B CA 1
ATOM 2500 C C . ARG B 1 72 ? 116.806 24.501 -14.431 1.00 23.74 66 ARG B C 1
ATOM 2501 O O . ARG B 1 72 ? 115.935 24.089 -15.204 1.00 21.90 66 ARG B O 1
ATOM 2509 N N . SER B 1 73 ? 116.540 24.924 -13.186 1.00 21.88 67 SER B N 1
ATOM 2510 C CA . SER B 1 73 ? 115.185 25.095 -12.642 1.00 19.36 67 SER B CA 1
ATOM 2511 C C . SER B 1 73 ? 114.709 26.539 -12.690 1.00 17.95 67 SER B C 1
ATOM 2512 O O . SER B 1 73 ? 113.875 26.952 -11.896 1.00 19.07 67 SER B O 1
ATOM 2515 N N . SER B 1 74 ? 115.244 27.309 -13.640 1.00 21.35 68 SER B N 1
ATOM 2516 C CA . SER B 1 74 ? 114.941 28.736 -13.691 1.00 21.58 68 SER B CA 1
ATOM 2517 C C . SER B 1 74 ? 113.527 29.056 -14.155 1.00 24.31 68 SER B C 1
ATOM 2518 O O . SER B 1 74 ? 113.039 30.144 -13.857 1.00 23.26 68 SER B O 1
ATOM 2521 N N . SER B 1 75 ? 112.828 28.101 -14.775 1.00 23.18 69 SER B N 1
ATOM 2522 C CA . SER B 1 75 ? 111.440 28.348 -15.146 1.00 23.36 69 SER B CA 1
ATOM 2523 C C . SER B 1 75 ? 110.516 28.077 -13.973 1.00 19.94 69 SER B C 1
ATOM 2524 O O . SER B 1 75 ? 110.153 26.941 -13.715 1.00 20.99 69 SER B O 1
ATOM 2527 N N . ALA B 1 76 ? 110.187 29.136 -13.241 1.00 19.29 70 ALA B N 1
ATOM 2528 C CA . ALA B 1 76 ? 109.513 29.066 -11.970 1.00 19.70 70 ALA B CA 1
ATOM 2529 C C . ALA B 1 76 ? 108.912 30.442 -11.665 1.00 20.49 70 ALA B C 1
ATOM 2530 O O . ALA B 1 76 ? 109.489 31.473 -12.031 1.00 22.57 70 ALA B O 1
ATOM 2532 N N . PRO B 1 77 ? 107.795 30.473 -10.939 1.00 21.43 71 PRO B N 1
ATOM 2533 C CA . PRO B 1 77 ? 107.237 31.769 -10.600 1.00 20.80 71 PRO B CA 1
ATOM 2534 C C . PRO B 1 77 ? 108.194 32.553 -9.715 1.00 25.68 71 PRO B C 1
ATOM 2535 O O . PRO B 1 77 ? 108.866 31.949 -8.893 1.00 23.01 71 PRO B O 1
ATOM 2539 N N . PRO B 1 78 ? 108.170 33.878 -9.796 1.00 24.65 72 PRO B N 1
ATOM 2540 C CA . PRO B 1 78 ? 109.030 34.767 -9.008 1.00 24.54 72 PRO B CA 1
ATOM 2541 C C . PRO B 1 78 ? 108.968 34.560 -7.519 1.00 22.93 72 PRO B C 1
ATOM 2542 O O . PRO B 1 78 ? 109.979 34.571 -6.896 1.00 23.44 72 PRO B O 1
ATOM 2546 N N . GLU B 1 79 ? 107.810 34.244 -6.953 1.00 21.74 73 GLU B N 1
ATOM 2547 C CA . GLU B 1 79 ? 107.669 34.017 -5.514 1.00 26.08 73 GLU B CA 1
ATOM 2548 C C . GLU B 1 79 ? 108.482 32.837 -4.922 1.00 24.48 73 GLU B C 1
ATOM 2549 O O . GLU B 1 79 ? 108.720 32.764 -3.772 1.00 22.76 73 GLU B O 1
ATOM 2555 N N . THR B 1 80 ? 108.841 31.917 -5.792 1.00 20.14 74 THR B N 1
ATOM 2556 C CA . THR B 1 80 ? 109.610 30.752 -5.578 1.00 22.26 74 THR B CA 1
ATOM 2557 C C . THR B 1 80 ? 111.088 31.067 -5.294 1.00 22.20 74 THR B C 1
ATOM 2558 O O . THR B 1 80 ? 111.764 30.283 -4.687 1.00 22.48 74 THR B O 1
ATOM 2562 N N . TYR B 1 81 ? 111.550 32.242 -5.727 1.00 20.30 75 TYR B N 1
ATOM 2563 C CA . TYR B 1 81 ? 112.899 32.680 -5.515 1.00 19.49 75 TYR B CA 1
ATOM 2564 C C . TYR B 1 81 ? 113.024 34.109 -4.952 1.00 21.20 75 TYR B C 1
ATOM 2565 O O . TYR B 1 81 ? 114.070 34.691 -4.996 1.00 23.75 75 TYR B O 1
ATOM 2574 N N . GLN B 1 82 ? 111.943 34.599 -4.390 1.00 21.93 76 GLN B N 1
ATOM 2575 C CA . GLN B 1 82 ? 111.893 35.904 -3.767 1.00 24.76 76 GLN B CA 1
ATOM 2576 C C . GLN B 1 82 ? 111.369 35.767 -2.343 1.00 24.67 76 GLN B C 1
ATOM 2577 O O . GLN B 1 82 ? 110.560 34.947 -2.085 1.00 23.51 76 GLN B O 1
ATOM 2583 N N . ASP B 1 83 ? 111.877 36.573 -1.418 1.00 25.75 77 ASP B N 1
ATOM 2584 C CA . ASP B 1 83 ? 111.459 36.488 -0.026 1.00 25.08 77 ASP B CA 1
ATOM 2585 C C . ASP B 1 83 ? 111.489 35.023 0.434 1.00 21.41 77 ASP B C 1
ATOM 2586 O O . ASP B 1 83 ? 110.524 34.508 1.006 1.00 23.66 77 ASP B O 1
ATOM 2591 N N . VAL B 1 84 ? 112.590 34.359 0.140 1.00 21.07 78 VAL B N 1
ATOM 2592 C CA . VAL B 1 84 ? 112.706 32.922 0.364 1.00 22.67 78 VAL B CA 1
ATOM 2593 C C . VAL B 1 84 ? 112.961 32.614 1.837 1.00 21.74 78 VAL B C 1
ATOM 2594 O O . VAL B 1 84 ? 113.746 33.291 2.509 1.00 19.20 78 VAL B O 1
ATOM 2598 N N . THR B 1 85 ? 112.267 31.586 2.313 1.00 19.92 79 THR B N 1
ATOM 2599 C CA . THR B 1 85 ? 112.380 31.055 3.649 1.00 21.09 79 THR B CA 1
ATOM 2600 C C . THR B 1 85 ? 112.517 29.528 3.581 1.00 21.23 79 THR B C 1
ATOM 2601 O O . THR B 1 85 ? 112.158 28.862 2.576 1.00 19.13 79 THR B O 1
ATOM 2605 N N . GLY B 1 86 ? 113.053 28.953 4.657 1.00 21.33 80 GLY B N 1
ATOM 2606 C CA . GLY B 1 86 ? 113.092 27.501 4.767 1.00 20.10 80 GLY B CA 1
ATOM 2607 C C . GLY B 1 86 ? 111.717 26.874 4.613 1.00 20.21 80 GLY B C 1
ATOM 2608 O O . GLY B 1 86 ? 111.587 25.799 4.033 1.00 19.85 80 GLY B O 1
ATOM 2609 N N . GLN B 1 87 ? 110.690 27.518 5.164 1.00 20.17 81 GLN B N 1
ATOM 2610 C CA . GLN B 1 87 ? 109.330 26.964 5.116 1.00 22.71 81 GLN B CA 1
ATOM 2611 C C . GLN B 1 87 ? 108.807 26.950 3.690 1.00 20.69 81 GLN B C 1
ATOM 2612 O O . GLN B 1 87 ? 108.172 25.986 3.268 1.00 22.10 81 GLN B O 1
ATOM 2618 N N . LYS B 1 88 ? 109.067 28.024 2.952 1.00 21.03 82 LYS B N 1
ATOM 2619 C CA . LYS B 1 88 ? 108.608 28.085 1.558 1.00 22.18 82 LYS B CA 1
ATOM 2620 C C . LYS B 1 88 ? 109.303 26.967 0.759 1.00 22.64 82 LYS B C 1
ATOM 2621 O O . LYS B 1 88 ? 108.657 26.214 0.004 1.00 20.46 82 LYS B O 1
ATOM 2627 N N . LEU B 1 89 ? 110.617 26.820 0.914 1.00 20.90 83 LEU B N 1
ATOM 2628 C CA . LEU B 1 89 ? 111.358 25.834 0.131 1.00 19.34 83 LEU B CA 1
ATOM 2629 C C . LEU B 1 89 ? 110.913 24.412 0.542 1.00 18.25 83 LEU B C 1
ATOM 2630 O O . LEU B 1 89 ? 110.828 23.495 -0.302 1.00 18.46 83 LEU B O 1
ATOM 2635 N N . ALA B 1 90 ? 110.623 24.226 1.828 1.00 18.75 84 ALA B N 1
ATOM 2636 C CA . ALA B 1 90 ? 110.161 22.924 2.297 1.00 19.95 84 ALA B CA 1
ATOM 2637 C C . ALA B 1 90 ? 108.865 22.551 1.571 1.00 20.17 84 ALA B C 1
ATOM 2638 O O . ALA B 1 90 ? 108.691 21.422 1.153 1.00 18.36 84 ALA B O 1
ATOM 2640 N N . ASN B 1 91 ? 107.917 23.477 1.527 1.00 20.14 85 ASN B N 1
ATOM 2641 C CA . ASN B 1 91 ? 106.688 23.184 0.758 1.00 21.46 85 ASN B CA 1
ATOM 2642 C C . ASN B 1 91 ? 106.996 22.707 -0.650 1.00 19.99 85 ASN B C 1
ATOM 2643 O O . ASN B 1 91 ? 106.390 21.746 -1.138 1.00 19.94 85 ASN B O 1
ATOM 2648 N N . TYR B 1 92 ? 107.865 23.428 -1.359 1.00 19.46 86 TYR B N 1
ATOM 2649 C CA . TYR B 1 92 ? 108.173 23.060 -2.734 1.00 20.84 86 TYR B CA 1
ATOM 2650 C C . TYR B 1 92 ? 108.824 21.677 -2.841 1.00 20.03 86 TYR B C 1
ATOM 2651 O O . TYR B 1 92 ? 108.507 20.890 -3.730 1.00 21.26 86 TYR B O 1
ATOM 2660 N N . ILE B 1 93 ? 109.716 21.353 -1.907 1.00 16.29 87 ILE B N 1
ATOM 2661 C CA . ILE B 1 93 ? 110.362 20.062 -1.910 1.00 21.57 87 ILE B CA 1
ATOM 2662 C C . ILE B 1 93 ? 109.366 18.908 -1.627 1.00 16.32 87 ILE B C 1
ATOM 2663 O O . ILE B 1 93 ? 109.452 17.850 -2.247 1.00 17.84 87 ILE B O 1
ATOM 2668 N N . VAL B 1 94 ? 108.429 19.107 -0.715 1.00 17.89 88 VAL B N 1
ATOM 2669 C CA . VAL B 1 94 ? 107.408 18.087 -0.468 1.00 17.73 88 VAL B CA 1
ATOM 2670 C C . VAL B 1 94 ? 106.557 17.853 -1.710 1.00 18.68 88 VAL B C 1
ATOM 2671 O O . VAL B 1 94 ? 106.319 16.705 -2.094 1.00 19.37 88 VAL B O 1
ATOM 2675 N N . THR B 1 95 ? 106.259 18.937 -2.425 1.00 19.87 89 THR B N 1
ATOM 2676 C CA . THR B 1 95 ? 105.534 18.827 -3.711 1.00 19.99 89 THR B CA 1
ATOM 2677 C C . THR B 1 95 ? 106.288 18.024 -4.762 1.00 19.67 89 THR B C 1
ATOM 2678 O O . THR B 1 95 ? 105.712 17.151 -5.410 1.00 19.72 89 THR B O 1
ATOM 2682 N N . VAL B 1 96 ? 107.588 18.280 -4.932 1.00 18.73 90 VAL B N 1
ATOM 2683 C CA . VAL B 1 96 ? 108.408 17.488 -5.839 1.00 19.89 90 VAL B CA 1
ATOM 2684 C C . VAL B 1 96 ? 108.593 16.034 -5.371 1.00 20.78 90 VAL B C 1
ATOM 2685 O O . VAL B 1 96 ? 108.485 15.090 -6.190 1.00 19.78 90 VAL B O 1
ATOM 2689 N N . MET B 1 97 ? 108.714 15.815 -4.054 1.00 19.26 91 MET B N 1
ATOM 2690 C CA . MET B 1 97 ? 108.709 14.433 -3.501 1.00 18.21 91 MET B CA 1
ATOM 2691 C C . MET B 1 97 ? 107.412 13.698 -3.909 1.00 20.18 91 MET B C 1
ATOM 2692 O O . MET B 1 97 ? 107.475 12.568 -4.361 1.00 20.37 91 MET B O 1
ATOM 2697 N N . ASP B 1 98 ? 106.268 14.358 -3.754 1.00 19.66 92 ASP B N 1
ATOM 2698 C CA . ASP B 1 98 ? 104.976 13.778 -4.135 1.00 22.01 92 ASP B CA 1
ATOM 2699 C C . ASP B 1 98 ? 104.970 13.396 -5.603 1.00 23.93 92 ASP B C 1
ATOM 2700 O O . ASP B 1 98 ? 104.556 12.292 -5.961 1.00 22.09 92 ASP B O 1
ATOM 2705 N N . GLN B 1 99 ? 105.427 14.304 -6.470 1.00 22.70 93 GLN B N 1
ATOM 2706 C CA . GLN B 1 99 ? 105.437 14.036 -7.904 1.00 23.90 93 GLN B CA 1
ATOM 2707 C C . GLN B 1 99 ? 106.384 12.912 -8.277 1.00 27.42 93 GLN B C 1
ATOM 2708 O O . GLN B 1 99 ? 106.149 12.165 -9.235 1.00 22.91 93 GLN B O 1
ATOM 2714 N N . LEU B 1 100 ? 107.462 12.754 -7.518 1.00 20.51 94 LEU B N 1
ATOM 2715 C CA . LEU B 1 100 ? 108.432 11.718 -7.825 1.00 21.70 94 LEU B CA 1
ATOM 2716 C C . LEU B 1 100 ? 108.111 10.383 -7.141 1.00 19.59 94 LEU B C 1
ATOM 2717 O O . LEU B 1 100 ? 108.835 9.417 -7.295 1.00 23.86 94 LEU B O 1
ATOM 2722 N N . GLY B 1 101 ? 107.118 10.371 -6.266 1.00 20.18 95 GLY B N 1
ATOM 2723 C CA . GLY B 1 101 ? 106.711 9.165 -5.561 1.00 23.56 95 GLY B CA 1
ATOM 2724 C C . GLY B 1 101 ? 107.620 8.841 -4.384 1.00 24.45 95 GLY B C 1
ATOM 2725 O O . GLY B 1 101 ? 107.696 7.690 -3.945 1.00 22.89 95 GLY B O 1
ATOM 2726 N N . ILE B 1 102 ? 108.267 9.869 -3.841 1.00 21.55 96 ILE B N 1
ATOM 2727 C CA . ILE B 1 102 ? 109.149 9.683 -2.687 1.00 19.54 96 ILE B CA 1
ATOM 2728 C C . ILE B 1 102 ? 108.295 9.854 -1.465 1.00 23.35 96 ILE B C 1
ATOM 2729 O O . ILE B 1 102 ? 107.807 10.949 -1.200 1.00 25.57 96 ILE B O 1
ATOM 2734 N N . LYS B 1 103 ? 108.146 8.788 -0.684 1.00 20.43 97 LYS B N 1
ATOM 2735 C CA . LYS B 1 103 ? 107.299 8.875 0.511 1.00 21.34 97 LYS B CA 1
ATOM 2736 C C . LYS B 1 103 ? 108.062 9.443 1.724 1.00 22.47 97 LYS B C 1
ATOM 2737 O O . LYS B 1 103 ? 107.514 10.219 2.474 1.00 23.88 97 LYS B O 1
ATOM 2743 N N . THR B 1 104 ? 109.218 8.860 2.027 1.00 19.93 98 THR B N 1
ATOM 2744 C CA . THR B 1 104 ? 110.100 9.375 3.103 1.00 20.21 98 THR B CA 1
ATOM 2745 C C . THR B 1 104 ? 111.524 9.451 2.590 1.00 20.25 98 THR B C 1
ATOM 2746 O O . THR B 1 104 ? 111.917 8.683 1.723 1.00 21.60 98 THR B O 1
ATOM 2750 N N . ALA B 1 105 ? 112.340 10.340 3.165 1.00 20.30 99 ALA B N 1
ATOM 2751 C CA . ALA B 1 105 ? 113.677 10.488 2.672 1.00 18.33 99 ALA B CA 1
ATOM 2752 C C . ALA B 1 105 ? 114.584 10.918 3.800 1.00 18.00 99 ALA B C 1
ATOM 2753 O O . ALA B 1 105 ? 114.134 11.523 4.782 1.00 18.44 99 ALA B O 1
ATOM 2755 N N . SER B 1 106 ? 115.839 10.590 3.616 1.00 18.46 100 SER B N 1
ATOM 2756 C CA . SER B 1 106 ? 116.905 11.121 4.426 1.00 17.25 100 SER B CA 1
ATOM 2757 C C . SER B 1 106 ? 117.412 12.342 3.684 1.00 18.42 100 SER B C 1
ATOM 2758 O O . SER B 1 106 ? 117.830 12.231 2.531 1.00 20.66 100 SER B O 1
ATOM 2761 N N . VAL B 1 107 ? 117.359 13.494 4.332 1.00 15.64 101 VAL B N 1
ATOM 2762 C CA . VAL B 1 107 ? 117.550 14.769 3.638 1.00 18.00 101 VAL B CA 1
ATOM 2763 C C . VAL B 1 107 ? 118.762 15.552 4.130 1.00 16.59 101 VAL B C 1
ATOM 2764 O O . VAL B 1 107 ? 118.846 15.882 5.306 1.00 17.66 101 VAL B O 1
ATOM 2768 N N . TRP B 1 108 ? 119.657 15.885 3.187 1.00 16.52 102 TRP B N 1
ATOM 2769 C CA . TRP B 1 108 ? 120.870 16.704 3.411 1.00 15.17 102 TRP B CA 1
ATOM 2770 C C . TRP B 1 108 ? 120.608 18.103 2.895 1.00 19.94 102 TRP B C 1
ATOM 2771 O O . TRP B 1 108 ? 119.946 18.269 1.875 1.00 16.59 102 TRP B O 1
ATOM 2782 N N . GLY B 1 109 ? 121.156 19.121 3.545 1.00 15.91 103 GLY B N 1
ATOM 2783 C CA . GLY B 1 109 ? 121.155 20.455 2.951 1.00 16.61 103 GLY B CA 1
ATOM 2784 C C . GLY B 1 109 ? 122.160 21.307 3.697 1.00 19.43 103 GLY B C 1
ATOM 2785 O O . GLY B 1 109 ? 122.272 21.197 4.917 1.00 17.43 103 GLY B O 1
ATOM 2786 N N . CYS B 1 110 ? 122.833 22.194 2.964 1.00 17.35 104 CYS B N 1
ATOM 2787 C CA . CYS B 1 110 ? 123.719 23.225 3.521 1.00 15.84 104 CYS B CA 1
ATOM 2788 C C . CYS B 1 110 ? 123.120 24.605 3.307 1.00 18.36 104 CYS B C 1
ATOM 2789 O O . CYS B 1 110 ? 122.479 24.859 2.293 1.00 17.42 104 CYS B O 1
ATOM 2792 N N . SER B 1 111 ? 123.354 25.514 4.241 1.00 16.52 105 SER B N 1
ATOM 2793 C CA . SER B 1 111 ? 122.935 26.905 4.110 1.00 18.75 105 SER B CA 1
ATOM 2794 C C . SER B 1 111 ? 121.412 27.012 4.020 1.00 20.71 105 SER B C 1
ATOM 2795 O O . SER B 1 111 ? 120.691 26.424 4.853 1.00 16.96 105 SER B O 1
ATOM 2798 N N . SER B 1 112 ? 120.858 27.691 3.014 1.00 19.02 106 SER B N 1
ATOM 2799 C CA . SER B 1 112 ? 119.396 27.660 2.854 1.00 17.33 106 SER B CA 1
ATOM 2800 C C . SER B 1 112 ? 118.877 26.248 2.642 1.00 17.31 106 SER B C 1
ATOM 2801 O O . SER B 1 112 ? 117.750 25.972 3.013 1.00 17.90 106 SER B O 1
ATOM 2804 N N . GLY B 1 113 ? 119.689 25.345 2.096 1.00 17.17 107 GLY B N 1
ATOM 2805 C CA . GLY B 1 113 ? 119.330 23.931 2.064 1.00 18.27 107 GLY B CA 1
ATOM 2806 C C . GLY B 1 113 ? 119.154 23.329 3.459 1.00 16.99 107 GLY B C 1
ATOM 2807 O O . GLY B 1 113 ? 118.304 22.486 3.699 1.00 17.69 107 GLY B O 1
ATOM 2808 N N . ALA B 1 114 ? 119.985 23.765 4.401 1.00 17.86 108 ALA B N 1
ATOM 2809 C CA . ALA B 1 114 ? 119.835 23.327 5.797 1.00 16.06 108 ALA B CA 1
ATOM 2810 C C . ALA B 1 114 ? 118.638 23.969 6.474 1.00 16.54 108 ALA B C 1
ATOM 2811 O O . ALA B 1 114 ? 117.931 23.321 7.272 1.00 18.10 108 ALA B O 1
ATOM 2813 N N . SER B 1 115 ? 118.351 25.226 6.116 1.00 17.07 109 SER B N 1
ATOM 2814 C CA . SER B 1 115 ? 117.119 25.874 6.596 1.00 18.77 109 SER B CA 1
ATOM 2815 C C . SER B 1 115 ? 115.919 25.030 6.157 1.00 19.26 109 SER B C 1
ATOM 2816 O O . SER B 1 115 ? 114.926 24.891 6.888 1.00 17.19 109 SER B O 1
ATOM 2819 N N . THR B 1 116 ? 116.007 24.546 4.930 1.00 18.68 110 THR B N 1
ATOM 2820 C CA . THR B 1 116 ? 114.962 23.684 4.323 1.00 16.60 110 THR B CA 1
ATOM 2821 C C . THR B 1 116 ? 114.870 22.332 5.029 1.00 17.72 110 THR B C 1
ATOM 2822 O O . THR B 1 116 ? 113.771 21.895 5.384 1.00 18.28 110 THR B O 1
ATOM 2826 N N . VAL B 1 117 ? 116.019 21.700 5.310 1.00 15.75 111 VAL B N 1
ATOM 2827 C CA . VAL B 1 117 ? 116.022 20.491 6.114 1.00 15.91 111 VAL B CA 1
ATOM 2828 C C . VAL B 1 117 ? 115.274 20.737 7.417 1.00 17.00 111 VAL B C 1
ATOM 2829 O O . VAL B 1 117 ? 114.440 19.917 7.782 1.00 16.96 111 VAL B O 1
ATOM 2833 N N . LEU B 1 118 ? 115.654 21.780 8.174 1.00 17.66 112 LEU B N 1
ATOM 2834 C CA . LEU B 1 118 ? 115.001 22.006 9.476 1.00 17.99 112 LEU B CA 1
ATOM 2835 C C . LEU B 1 118 ? 113.482 22.220 9.330 1.00 19.11 112 LEU B C 1
ATOM 2836 O O . LEU B 1 118 ? 112.688 21.705 10.137 1.00 17.82 112 LEU B O 1
ATOM 2841 N N . ALA B 1 119 ? 113.064 22.966 8.314 1.00 19.50 113 ALA B N 1
ATOM 2842 C CA . ALA B 1 119 ? 111.636 23.184 8.064 1.00 20.84 113 ALA B CA 1
ATOM 2843 C C . ALA B 1 119 ? 110.873 21.905 7.672 1.00 20.56 113 ALA B C 1
ATOM 2844 O O . ALA B 1 119 ? 109.703 21.728 8.040 1.00 21.04 113 ALA B O 1
ATOM 2846 N N . LEU B 1 120 ? 111.549 20.994 7.004 1.00 18.42 114 LEU B N 1
ATOM 2847 C CA . LEU B 1 120 ? 110.968 19.690 6.680 1.00 17.08 114 LEU B CA 1
ATOM 2848 C C . LEU B 1 120 ? 110.841 18.866 7.955 1.00 21.24 114 LEU B C 1
ATOM 2849 O O . LEU B 1 120 ? 109.822 18.213 8.185 1.00 18.17 114 LEU B O 1
ATOM 2854 N N . CYS B 1 121 ? 111.882 18.890 8.786 1.00 16.97 115 CYS B N 1
ATOM 2855 C CA . CYS B 1 121 ? 111.864 18.115 10.029 1.00 16.11 115 CYS B CA 1
ATOM 2856 C C . CYS B 1 121 ? 110.766 18.644 10.930 1.00 17.37 115 CYS B C 1
ATOM 2857 O O . CYS B 1 121 ? 110.177 17.889 11.691 1.00 19.73 115 CYS B O 1
ATOM 2860 N N . SER B 1 122 ? 110.560 19.947 10.917 1.00 18.41 116 SER B N 1
ATOM 2861 C CA . SER B 1 122 ? 109.550 20.551 11.797 1.00 20.46 116 SER B CA 1
ATOM 2862 C C . SER B 1 122 ? 108.128 20.402 11.262 1.00 23.37 116 SER B C 1
ATOM 2863 O O . SER B 1 122 ? 107.180 20.194 12.034 1.00 22.72 116 SER B O 1
ATOM 2866 N N . GLY B 1 123 ? 107.972 20.730 9.998 1.00 21.60 117 GLY B N 1
ATOM 2867 C CA . GLY B 1 123 ? 106.655 20.815 9.381 1.00 22.47 117 GLY B CA 1
ATOM 2868 C C . GLY B 1 123 ? 106.146 19.580 8.668 1.00 22.16 117 GLY B C 1
ATOM 2869 O O . GLY B 1 123 ? 104.935 19.440 8.482 1.00 21.49 117 GLY B O 1
ATOM 2870 N N . PHE B 1 124 ? 107.044 18.703 8.226 1.00 19.90 118 PHE B N 1
ATOM 2871 C CA . PHE B 1 124 ? 106.695 17.491 7.502 1.00 20.69 118 PHE B CA 1
ATOM 2872 C C . PHE B 1 124 ? 107.422 16.259 8.038 1.00 21.78 118 PHE B C 1
ATOM 2873 O O . PHE B 1 124 ? 108.091 15.536 7.292 1.00 17.91 118 PHE B O 1
ATOM 2881 N N . PRO B 1 125 ? 107.407 16.079 9.355 1.00 20.76 119 PRO B N 1
ATOM 2882 C CA . PRO B 1 125 ? 108.172 14.972 9.946 1.00 20.13 119 PRO B CA 1
ATOM 2883 C C . PRO B 1 125 ? 107.788 13.593 9.374 1.00 19.61 119 PRO B C 1
ATOM 2884 O O . PRO B 1 125 ? 108.637 12.702 9.205 1.00 20.00 119 PRO B O 1
ATOM 2888 N N . GLU B 1 126 ? 106.564 13.479 8.878 1.00 21.33 120 GLU B N 1
ATOM 2889 C CA . GLU B 1 126 ? 106.127 12.224 8.288 1.00 21.54 120 GLU B CA 1
ATOM 2890 C C . GLU B 1 126 ? 106.879 11.895 6.996 1.00 22.08 120 GLU B C 1
ATOM 2891 O O . GLU B 1 126 ? 106.896 10.746 6.542 1.00 23.55 120 GLU B O 1
ATOM 2897 N N . ARG B 1 127 ? 107.527 12.884 6.410 1.00 20.83 121 ARG B N 1
ATOM 2898 C CA . ARG B 1 127 ? 108.249 12.686 5.165 1.00 19.92 121 ARG B CA 1
ATOM 2899 C C . ARG B 1 127 ? 109.780 12.567 5.287 1.00 21.59 121 ARG B C 1
ATOM 2900 O O . ARG B 1 127 ? 110.463 12.365 4.323 1.00 17.96 121 ARG B O 1
ATOM 2908 N N . VAL B 1 128 ? 110.269 12.722 6.503 1.00 20.63 122 VAL B N 1
ATOM 2909 C CA . VAL B 1 128 ? 111.681 12.715 6.768 1.00 18.35 122 VAL B CA 1
ATOM 2910 C C . VAL B 1 128 ? 112.102 11.571 7.674 1.00 19.58 122 VAL B C 1
ATOM 2911 O O . VAL B 1 128 ? 111.652 11.489 8.755 1.00 20.48 122 VAL B O 1
ATOM 2915 N N . ARG B 1 129 ? 112.935 10.688 7.176 1.00 17.87 123 ARG B N 1
ATOM 2916 C CA . ARG B 1 129 ? 113.451 9.602 7.982 1.00 17.95 123 ARG B CA 1
ATOM 2917 C C . ARG B 1 129 ? 114.469 10.182 8.978 1.00 19.98 123 ARG B C 1
ATOM 2918 O O . ARG B 1 129 ? 114.501 9.823 10.129 1.00 20.10 123 ARG B O 1
ATOM 2926 N N . ASN B 1 130 ? 115.300 11.070 8.463 1.00 17.36 124 ASN B N 1
ATOM 2927 C CA . ASN B 1 130 ? 116.324 11.749 9.250 1.00 16.88 124 ASN B CA 1
ATOM 2928 C C . ASN B 1 130 ? 116.824 12.994 8.499 1.00 18.35 124 ASN B C 1
ATOM 2929 O O . ASN B 1 130 ? 116.855 12.986 7.319 1.00 17.43 124 ASN B O 1
ATOM 2934 N N . GLY B 1 131 ? 117.184 14.039 9.231 1.00 16.40 125 GLY B N 1
ATOM 2935 C CA . GLY B 1 131 ? 117.642 15.287 8.653 1.00 16.35 125 GLY B CA 1
ATOM 2936 C C . GLY B 1 131 ? 119.109 15.550 8.925 1.00 19.23 125 GLY B C 1
ATOM 2937 O O . GLY B 1 131 ? 119.617 15.274 10.027 1.00 17.84 125 GLY B O 1
ATOM 2938 N N . MET B 1 132 ? 119.812 16.029 7.893 1.00 16.55 126 MET B N 1
ATOM 2939 C CA . MET B 1 132 ? 121.239 16.296 7.922 1.00 17.35 126 MET B CA 1
ATOM 2940 C C . MET B 1 132 ? 121.505 17.733 7.512 1.00 17.86 126 MET B C 1
ATOM 2941 O O . MET B 1 132 ? 121.901 17.985 6.367 1.00 17.15 126 MET B O 1
ATOM 2946 N N . PRO B 1 133 ? 121.250 18.692 8.426 1.00 17.50 127 PRO B N 1
ATOM 2947 C CA . PRO B 1 133 ? 121.569 20.088 8.178 1.00 15.67 127 PRO B CA 1
ATOM 2948 C C . PRO B 1 133 ? 123.023 20.399 8.389 1.00 18.69 127 PRO B C 1
ATOM 2949 O O . PRO B 1 133 ? 123.655 19.839 9.302 1.00 17.19 127 PRO B O 1
ATOM 2953 N N . HIS B 1 134 ? 123.550 21.283 7.526 1.00 17.68 128 HIS B N 1
ATOM 2954 C CA . HIS B 1 134 ? 124.951 21.706 7.566 1.00 18.71 128 HIS B CA 1
ATOM 2955 C C . HIS B 1 134 ? 124.970 23.215 7.467 1.00 16.26 128 HIS B C 1
ATOM 2956 O O . HIS B 1 134 ? 124.384 23.796 6.547 1.00 16.37 128 HIS B O 1
ATOM 2963 N N . GLU B 1 135 ? 125.574 23.880 8.450 1.00 14.57 129 GLU B N 1
ATOM 2964 C CA . GLU B 1 135 ? 125.760 25.339 8.365 1.00 17.18 129 GLU B CA 1
ATOM 2965 C C . GLU B 1 135 ? 124.467 26.119 8.084 1.00 17.49 129 GLU B C 1
ATOM 2966 O O . GLU B 1 135 ? 124.262 26.772 7.054 1.00 17.27 129 GLU B O 1
ATOM 2972 N N . VAL B 1 136 ? 123.541 25.979 9.031 1.00 16.21 130 VAL B N 1
ATOM 2973 C CA . VAL B 1 136 ? 122.309 26.746 9.031 1.00 18.56 130 VAL B CA 1
ATOM 2974 C C . VAL B 1 136 ? 122.588 28.226 9.225 1.00 21.18 130 VAL B C 1
ATOM 2975 O O . VAL B 1 136 ? 123.234 28.607 10.187 1.00 17.34 130 VAL B O 1
ATOM 2979 N N . PRO B 1 137 ? 122.080 29.085 8.329 1.00 17.66 131 PRO B N 1
ATOM 2980 C CA . PRO B 1 137 ? 122.188 30.532 8.579 1.00 19.79 131 PRO B CA 1
ATOM 2981 C C . PRO B 1 137 ? 121.214 31.015 9.647 1.00 22.83 131 PRO B C 1
ATOM 2982 O O . PRO B 1 137 ? 120.044 30.685 9.656 1.00 22.03 131 PRO B O 1
ATOM 2986 N N . THR B 1 138 ? 121.781 31.686 10.632 1.00 19.93 132 THR B N 1
ATOM 2987 C CA . THR B 1 138 ? 121.107 31.974 11.839 1.00 21.16 132 THR B CA 1
ATOM 2988 C C . THR B 1 138 ? 121.154 33.493 12.101 1.00 23.64 132 THR B C 1
ATOM 2989 O O . THR B 1 138 ? 120.279 34.050 12.768 1.00 25.99 132 THR B O 1
ATOM 2993 N N . ALA B 1 139 ? 122.035 34.188 11.411 1.00 26.05 133 ALA B N 1
ATOM 2994 C CA . ALA B 1 139 ? 122.129 35.650 11.560 1.00 33.89 133 ALA B CA 1
ATOM 2995 C C . ALA B 1 139 ? 122.256 36.275 10.209 1.00 37.54 133 ALA B C 1
ATOM 2996 O O . ALA B 1 139 ? 122.738 35.647 9.277 1.00 32.88 133 ALA B O 1
ATOM 2998 N N . ASN B 1 140 ? 121.853 37.528 10.094 1.00 47.58 134 ASN B N 1
ATOM 2999 C CA . ASN B 1 140 ? 122.047 38.221 8.834 1.00 57.75 134 ASN B CA 1
ATOM 3000 C C . ASN B 1 140 ? 123.488 38.699 8.761 1.00 55.08 134 ASN B C 1
ATOM 3001 O O . ASN B 1 140 ? 123.979 39.314 9.691 1.00 55.20 134 ASN B O 1
ATOM 3006 N N . PRO B 1 141 ? 124.212 38.288 7.717 1.00 62.37 135 PRO B N 1
ATOM 3007 C CA . PRO B 1 141 ? 125.653 38.513 7.737 1.00 65.95 135 PRO B CA 1
ATOM 3008 C C . PRO B 1 141 ? 126.000 39.998 7.555 1.00 68.84 135 PRO B C 1
ATOM 3009 O O . PRO B 1 141 ? 125.404 40.662 6.701 1.00 55.98 135 PRO B O 1
ATOM 3013 N N . GLU B 1 142 ? 126.934 40.506 8.362 1.00 64.29 136 GLU B N 1
ATOM 3014 C CA . GLU B 1 142 ? 127.338 41.925 8.329 1.00 72.36 136 GLU B CA 1
ATOM 3015 C C . GLU B 1 142 ? 127.854 42.318 6.945 1.00 65.04 136 GLU B C 1
ATOM 3016 O O . GLU B 1 142 ? 127.311 43.224 6.303 1.00 55.91 136 GLU B O 1
ATOM 3022 N N . ASN B 1 143 ? 128.893 41.606 6.502 1.00 55.45 137 ASN B N 1
ATOM 3023 C CA . ASN B 1 143 ? 129.520 41.799 5.190 1.00 66.94 137 ASN B CA 1
ATOM 3024 C C . ASN B 1 143 ? 128.571 41.822 3.982 1.00 70.74 137 ASN B C 1
ATOM 3025 O O . ASN B 1 143 ? 128.870 42.475 2.984 1.00 82.18 137 ASN B O 1
ATOM 3030 N N . LEU B 1 144 ? 127.435 41.130 4.074 1.00 65.11 138 LEU B N 1
ATOM 3031 C CA . LEU B 1 144 ? 126.467 41.079 2.977 1.00 59.26 138 LEU B CA 1
ATOM 3032 C C . LEU B 1 144 ? 125.212 41.873 3.296 1.00 68.04 138 LEU B C 1
ATOM 3033 O O . LEU B 1 144 ? 124.126 41.523 2.831 1.00 72.53 138 LEU B O 1
ATOM 3038 N N . GLN B 1 145 ? 125.350 42.938 4.080 1.00 63.15 139 GLN B N 1
ATOM 3039 C CA . GLN B 1 145 ? 124.181 43.661 4.575 1.00 70.93 139 GLN B CA 1
ATOM 3040 C C . GLN B 1 145 ? 123.417 44.356 3.445 1.00 70.48 139 GLN B C 1
ATOM 3041 O O . GLN B 1 145 ? 122.185 44.352 3.426 1.00 83.35 139 GLN B O 1
ATOM 3047 N N . ASN B 1 146 ? 124.139 44.887 2.466 1.00 66.46 140 ASN B N 1
ATOM 3048 C CA . ASN B 1 146 ? 123.492 45.541 1.335 1.00 67.59 140 ASN B CA 1
ATOM 3049 C C . ASN B 1 146 ? 123.808 44.905 -0.018 1.00 56.74 140 ASN B C 1
ATOM 3050 O O . ASN B 1 146 ? 123.700 45.565 -1.047 1.00 48.22 140 ASN B O 1
ATOM 3055 N N . ILE B 1 147 ? 124.118 43.611 -0.030 1.00 48.37 141 ILE B N 1
ATOM 3056 C CA . ILE B 1 147 ? 124.538 42.953 -1.262 1.00 41.69 141 ILE B CA 1
ATOM 3057 C C . ILE B 1 147 ? 123.471 43.097 -2.367 1.00 42.41 141 ILE B C 1
ATOM 3058 O O . ILE B 1 147 ? 123.802 43.320 -3.528 1.00 48.60 141 ILE B O 1
ATOM 3063 N N . HIS B 1 148 ? 122.201 43.086 -1.986 1.00 45.07 142 HIS B N 1
ATOM 3064 C CA . HIS B 1 148 ? 121.112 43.290 -2.951 1.00 51.83 142 HIS B CA 1
ATOM 3065 C C . HIS B 1 148 ? 121.141 44.661 -3.637 1.00 64.02 142 HIS B C 1
ATOM 3066 O O . HIS B 1 148 ? 120.731 44.783 -4.793 1.00 66.78 142 HIS B O 1
ATOM 3073 N N . ASP B 1 149 ? 121.621 45.681 -2.923 1.00 62.16 143 ASP B N 1
ATOM 3074 C CA . ASP B 1 149 ? 121.632 47.054 -3.427 1.00 64.14 143 ASP B CA 1
ATOM 3075 C C . ASP B 1 149 ? 122.702 47.291 -4.496 1.00 56.87 143 ASP B C 1
ATOM 3076 O O . ASP B 1 149 ? 122.621 48.266 -5.234 1.00 68.68 143 ASP B O 1
ATOM 3081 N N . ALA B 1 150 ? 123.662 46.380 -4.637 1.00 57.78 144 ALA B N 1
ATOM 3082 C CA . ALA B 1 150 ? 124.722 46.550 -5.638 1.00 48.13 144 ALA B CA 1
ATOM 3083 C C . ALA B 1 150 ? 124.234 46.234 -7.037 1.00 50.69 144 ALA B C 1
ATOM 3084 O O . ALA B 1 150 ? 123.171 45.635 -7.220 1.00 52.71 144 ALA B O 1
ATOM 3086 N N . ASP B 1 151 ? 125.057 46.590 -8.016 1.00 45.16 145 ASP B N 1
ATOM 3087 C CA . ASP B 1 151 ? 124.747 46.322 -9.411 1.00 53.50 145 ASP B CA 1
ATOM 3088 C C . ASP B 1 151 ? 125.106 44.864 -9.746 1.00 50.92 145 ASP B C 1
ATOM 3089 O O . ASP B 1 151 ? 126.075 44.318 -9.191 1.00 43.86 145 ASP B O 1
ATOM 3094 N N . PRO B 1 152 ? 124.328 44.240 -10.653 1.00 40.87 146 PRO B N 1
ATOM 3095 C CA . PRO B 1 152 ? 124.351 42.785 -10.842 1.00 40.44 146 PRO B CA 1
ATOM 3096 C C . PRO B 1 152 ? 125.722 42.218 -11.148 1.00 38.06 146 PRO B C 1
ATOM 3097 O O . PRO B 1 152 ? 126.101 41.183 -10.603 1.00 36.04 146 PRO B O 1
ATOM 3101 N N . ALA B 1 153 ? 126.501 42.904 -11.975 1.00 36.71 147 ALA B N 1
ATOM 3102 C CA . ALA B 1 153 ? 127.835 42.434 -12.282 1.00 35.86 147 ALA B CA 1
ATOM 3103 C C . ALA B 1 153 ? 128.727 42.389 -11.039 1.00 32.25 147 ALA B C 1
ATOM 3104 O O . ALA B 1 153 ? 129.645 41.549 -10.960 1.00 40.46 147 ALA B O 1
ATOM 3106 N N . THR B 1 154 ? 128.507 43.332 -10.126 1.00 34.53 148 THR B N 1
ATOM 3107 C CA . THR B 1 154 ? 129.275 43.390 -8.883 1.00 40.48 148 THR B CA 1
ATOM 3108 C C . THR B 1 154 ? 128.803 42.311 -7.908 1.00 31.30 148 THR B C 1
ATOM 3109 O O . THR B 1 154 ? 129.610 41.714 -7.205 1.00 34.14 148 THR B O 1
ATOM 3113 N N . ILE B 1 155 ? 127.492 42.125 -7.838 1.00 33.60 149 ILE B N 1
ATOM 3114 C CA . ILE B 1 155 ? 126.945 41.009 -7.058 1.00 32.18 149 ILE B CA 1
ATOM 3115 C C . ILE B 1 155 ? 127.584 39.696 -7.500 1.00 32.01 149 ILE B C 1
ATOM 3116 O O . ILE B 1 155 ? 128.160 38.968 -6.677 1.00 33.54 149 ILE B O 1
ATOM 3121 N N . SER B 1 156 ? 127.566 39.426 -8.802 1.00 32.42 150 SER B N 1
ATOM 3122 C CA . SER B 1 156 ? 128.147 38.186 -9.308 1.00 28.58 150 SER B CA 1
ATOM 3123 C C . SER B 1 156 ? 129.610 38.059 -8.998 1.00 33.58 150 SER B C 1
ATOM 3124 O O . SER B 1 156 ? 130.082 36.970 -8.685 1.00 28.29 150 SER B O 1
ATOM 3127 N N . ARG B 1 157 ? 130.365 39.137 -9.194 1.00 33.68 151 ARG B N 1
ATOM 3128 C CA . ARG B 1 157 ? 131.804 39.079 -8.931 1.00 33.60 151 ARG B CA 1
ATOM 3129 C C . ARG B 1 157 ? 132.119 38.869 -7.429 1.00 25.47 151 ARG B C 1
ATOM 3130 O O . ARG B 1 157 ? 132.953 38.029 -7.082 1.00 30.23 151 ARG B O 1
ATOM 3138 N N . ASP B 1 158 ? 131.451 39.611 -6.551 1.00 26.98 152 ASP B N 1
ATOM 3139 C CA . ASP B 1 158 ? 131.782 39.565 -5.132 1.00 31.02 152 ASP B CA 1
ATOM 3140 C C . ASP B 1 158 ? 131.289 38.239 -4.535 1.00 32.69 152 ASP B C 1
ATOM 3141 O O . ASP B 1 158 ? 132.015 37.571 -3.774 1.00 31.09 152 ASP B O 1
ATOM 3146 N N . MET B 1 159 ? 130.107 37.810 -4.963 1.00 30.20 153 MET B N 1
ATOM 3147 C CA . MET B 1 159 ? 129.566 36.531 -4.455 1.00 27.27 153 MET B CA 1
ATOM 3148 C C . MET B 1 159 ? 130.309 35.304 -4.990 1.00 27.28 153 MET B C 1
ATOM 3149 O O . MET B 1 159 ? 130.533 34.343 -4.236 1.00 27.33 153 MET B O 1
ATOM 3154 N N . ALA B 1 160 ? 130.814 35.356 -6.229 1.00 26.02 154 ALA B N 1
ATOM 3155 C CA . ALA B 1 160 ? 131.728 34.339 -6.701 1.00 26.66 154 ALA B CA 1
ATOM 3156 C C . ALA B 1 160 ? 132.990 34.267 -5.840 1.00 30.12 154 ALA B C 1
ATOM 3157 O O . ALA B 1 160 ? 133.514 33.178 -5.593 1.00 27.12 154 ALA B O 1
ATOM 3159 N N . ALA B 1 161 ? 133.521 35.421 -5.445 1.00 29.13 155 ALA B N 1
ATOM 3160 C CA . ALA B 1 161 ? 134.745 35.404 -4.633 1.00 33.33 155 ALA B CA 1
ATOM 3161 C C . ALA B 1 161 ? 134.479 34.798 -3.258 1.00 26.77 155 ALA B C 1
ATOM 3162 O O . ALA B 1 161 ? 135.271 33.999 -2.774 1.00 30.16 155 ALA B O 1
ATOM 3164 N N . VAL B 1 162 ? 133.396 35.242 -2.630 1.00 28.01 156 VAL B N 1
ATOM 3165 C CA . VAL B 1 162 ? 132.961 34.735 -1.332 1.00 27.78 156 VAL B CA 1
ATOM 3166 C C . VAL B 1 162 ? 132.728 33.232 -1.345 1.00 27.70 156 VAL B C 1
ATOM 3167 O O . VAL B 1 162 ? 133.226 32.494 -0.473 1.00 26.56 156 VAL B O 1
ATOM 3171 N N . SER B 1 163 ? 132.040 32.751 -2.378 1.00 25.46 157 SER B N 1
ATOM 3172 C CA . SER B 1 163 ? 131.772 31.325 -2.471 1.00 24.71 157 SER B CA 1
ATOM 3173 C C . SER B 1 163 ? 133.058 30.548 -2.605 1.00 25.49 157 SER B C 1
ATOM 3174 O O . SER B 1 163 ? 133.298 29.558 -1.925 1.00 24.19 157 SER B O 1
ATOM 3177 N N . ARG B 1 164 ? 133.967 31.040 -3.448 1.00 23.16 158 ARG B N 1
ATOM 3178 C CA . ARG B 1 164 ? 135.188 30.340 -3.646 1.00 21.86 158 ARG B CA 1
ATOM 3179 C C . ARG B 1 164 ? 135.981 30.284 -2.340 1.00 21.80 158 ARG B C 1
ATOM 3180 O O . ARG B 1 164 ? 136.631 29.282 -2.066 1.00 24.05 158 ARG B O 1
ATOM 3188 N N . ALA B 1 165 ? 135.978 31.382 -1.607 1.00 27.35 159 ALA B N 1
ATOM 3189 C CA . ALA B 1 165 ? 136.702 31.455 -0.328 1.00 28.61 159 ALA B CA 1
ATOM 3190 C C . ALA B 1 165 ? 136.082 30.482 0.681 1.00 33.20 159 ALA B C 1
ATOM 3191 O O . ALA B 1 165 ? 136.776 29.947 1.531 1.00 36.28 159 ALA B O 1
ATOM 3193 N N . MET B 1 166 ? 134.779 30.263 0.589 1.00 25.28 160 MET B N 1
ATOM 3194 C CA . MET B 1 166 ? 134.098 29.331 1.515 1.00 22.92 160 MET B CA 1
ATOM 3195 C C . MET B 1 166 ? 134.156 27.844 1.095 1.00 24.03 160 MET B C 1
ATOM 3196 O O . MET B 1 166 ? 133.672 26.955 1.818 1.00 21.07 160 MET B O 1
ATOM 3201 N N . SER B 1 167 ? 134.859 27.558 -0.004 1.00 21.99 161 SER B N 1
ATOM 3202 C CA . SER B 1 167 ? 134.946 26.225 -0.536 1.00 22.13 161 SER B CA 1
ATOM 3203 C C . SER B 1 167 ? 135.992 25.404 0.202 1.00 23.39 161 SER B C 1
ATOM 3204 O O . SER B 1 167 ? 135.870 24.190 0.272 1.00 23.78 161 SER B O 1
ATOM 3207 N N . ALA B 1 168 ? 137.015 26.075 0.749 1.00 22.21 162 ALA B N 1
ATOM 3208 C CA . ALA B 1 168 ? 138.154 25.408 1.370 1.00 25.03 162 ALA B CA 1
ATOM 3209 C C . ALA B 1 168 ? 138.906 24.440 0.462 1.00 32.26 162 ALA B C 1
ATOM 3210 O O . ALA B 1 168 ? 139.575 23.545 0.950 1.00 35.99 162 ALA B O 1
ATOM 3212 N N . ASN B 1 169 ? 138.593 24.441 -0.823 1.00 28.34 163 ASN B N 1
ATOM 3213 C CA . ASN B 1 169 ? 139.351 23.675 -1.798 1.00 27.66 163 ASN B CA 1
ATOM 3214 C C . ASN B 1 169 ? 139.134 24.376 -3.133 1.00 29.81 163 ASN B C 1
ATOM 3215 O O . ASN B 1 169 ? 138.315 23.968 -3.966 1.00 27.34 163 ASN B O 1
ATOM 3220 N N . GLU B 1 170 ? 139.916 25.431 -3.322 1.00 26.70 164 GLU B N 1
ATOM 3221 C CA . GLU B 1 170 ? 139.803 26.305 -4.480 1.00 32.11 164 GLU B CA 1
ATOM 3222 C C . GLU B 1 170 ? 139.996 25.541 -5.800 1.00 28.00 164 GLU B C 1
ATOM 3223 O O . GLU B 1 170 ? 139.265 25.773 -6.772 1.00 30.29 164 GLU B O 1
ATOM 3229 N N . GLU B 1 171 ? 140.842 24.526 -5.789 1.00 28.34 165 GLU B N 1
ATOM 3230 C CA . GLU B 1 171 ? 141.071 23.730 -6.981 1.00 34.71 165 GLU B CA 1
ATOM 3231 C C . GLU B 1 171 ? 139.848 22.866 -7.361 1.00 33.80 165 GLU B C 1
ATOM 3232 O O . GLU B 1 171 ? 139.431 22.862 -8.525 1.00 29.11 165 GLU B O 1
ATOM 3238 N N . ALA B 1 172 ? 139.207 22.235 -6.371 1.00 29.77 166 ALA B N 1
ATOM 3239 C CA . ALA B 1 172 ? 137.959 21.498 -6.624 1.00 25.72 166 ALA B CA 1
ATOM 3240 C C . ALA B 1 172 ? 136.827 22.439 -7.058 1.00 24.16 166 ALA B C 1
ATOM 3241 O O . ALA B 1 172 ? 136.020 22.093 -7.919 1.00 23.39 166 ALA B O 1
ATOM 3243 N N . TRP B 1 173 ? 136.779 23.631 -6.470 1.00 23.46 167 TRP B N 1
ATOM 3244 C CA . TRP B 1 173 ? 135.766 24.613 -6.799 1.00 24.33 167 TRP B CA 1
ATOM 3245 C C . TRP B 1 173 ? 135.877 25.045 -8.246 1.00 29.28 167 TRP B C 1
ATOM 3246 O O . TRP B 1 173 ? 134.902 25.042 -8.988 1.00 26.81 167 TRP B O 1
ATOM 3257 N N . ASP B 1 174 ? 137.075 25.444 -8.644 1.00 29.69 168 ASP B N 1
ATOM 3258 C CA . ASP B 1 174 ? 137.306 25.800 -10.056 1.00 31.95 168 ASP B CA 1
ATOM 3259 C C . ASP B 1 174 ? 137.003 24.646 -10.989 1.00 27.93 168 ASP B C 1
ATOM 3260 O O . ASP B 1 174 ? 136.362 24.825 -12.038 1.00 30.17 168 ASP B O 1
ATOM 3265 N N . ALA B 1 175 ? 137.374 23.438 -10.574 1.00 27.94 169 ALA B N 1
ATOM 3266 C CA . ALA B 1 175 ? 137.189 22.257 -11.399 1.00 29.60 169 ALA B CA 1
ATOM 3267 C C . ALA B 1 175 ? 135.728 21.867 -11.580 1.00 30.23 169 ALA B C 1
ATOM 3268 O O . ALA B 1 175 ? 135.453 20.941 -12.305 1.00 28.00 169 ALA B O 1
ATOM 3270 N N . LEU B 1 176 ? 134.801 22.488 -10.861 1.00 28.84 170 LEU B N 1
ATOM 3271 C CA . LEU B 1 176 ? 133.389 22.373 -11.231 1.00 26.93 170 LEU B CA 1
ATOM 3272 C C . LEU B 1 176 ? 133.202 22.655 -12.725 1.00 30.10 170 LEU B C 1
ATOM 3273 O O . LEU B 1 176 ? 132.328 22.087 -13.364 1.00 29.11 170 LEU B O 1
ATOM 3278 N N . GLY B 1 177 ? 134.008 23.560 -13.265 1.00 28.02 171 GLY B N 1
ATOM 3279 C CA . GLY B 1 177 ? 134.032 23.762 -14.714 1.00 29.19 171 GLY B CA 1
ATOM 3280 C C . GLY B 1 177 ? 133.245 24.975 -15.160 1.00 30.34 171 GLY B C 1
ATOM 3281 O O . GLY B 1 177 ? 132.373 25.486 -14.442 1.00 26.79 171 GLY B O 1
ATOM 3282 N N . PRO B 1 178 ? 133.487 25.414 -16.406 1.00 31.35 172 PRO B N 1
ATOM 3283 C CA . PRO B 1 178 ? 132.926 26.650 -16.896 1.00 28.90 172 PRO B CA 1
ATOM 3284 C C . PRO B 1 178 ? 131.410 26.647 -17.045 1.00 23.71 172 PRO B C 1
ATOM 3285 O O . PRO B 1 178 ? 130.779 27.683 -16.834 1.00 28.38 172 PRO B O 1
ATOM 3289 N N . GLU B 1 179 ? 130.837 25.522 -17.443 1.00 28.30 173 GLU B N 1
ATOM 3290 C CA . GLU B 1 179 ? 129.373 25.416 -17.537 1.00 29.91 173 GLU B CA 1
ATOM 3291 C C . GLU B 1 179 ? 128.727 25.774 -16.195 1.00 27.20 173 GLU B C 1
ATOM 3292 O O . GLU B 1 179 ? 127.792 26.582 -16.124 1.00 26.87 173 GLU B O 1
ATOM 3298 N N . VAL B 1 180 ? 129.227 25.158 -15.125 1.00 26.74 174 VAL B N 1
ATOM 3299 C CA . VAL B 1 180 ? 128.663 25.395 -13.792 1.00 24.88 174 VAL B CA 1
ATOM 3300 C C . VAL B 1 180 ? 128.853 26.854 -13.392 1.00 23.51 174 VAL B C 1
ATOM 3301 O O . VAL B 1 180 ? 127.905 27.539 -13.025 1.00 25.18 174 VAL B O 1
ATOM 3305 N N . HIS B 1 181 ? 130.067 27.382 -13.558 1.00 24.24 175 HIS B N 1
ATOM 3306 C CA . HIS B 1 181 ? 130.331 28.733 -13.102 1.00 25.98 175 HIS B CA 1
ATOM 3307 C C . HIS B 1 181 ? 129.590 29.780 -13.948 1.00 25.13 175 HIS B C 1
ATOM 3308 O O . HIS B 1 181 ? 129.149 30.795 -13.413 1.00 25.45 175 HIS B O 1
ATOM 3315 N N . GLU B 1 182 ? 129.273 29.446 -15.199 1.00 30.61 176 GLU B N 1
ATOM 3316 C CA . GLU B 1 182 ? 128.410 30.340 -15.988 1.00 28.14 176 GLU B CA 1
ATOM 3317 C C . GLU B 1 182 ? 126.975 30.337 -15.429 1.00 25.27 176 GLU B C 1
ATOM 3318 O O . GLU B 1 182 ? 126.362 31.392 -15.278 1.00 26.01 176 GLU B O 1
ATOM 3324 N N . ARG B 1 183 ? 126.443 29.168 -15.065 1.00 26.92 177 ARG B N 1
ATOM 3325 C CA . ARG B 1 183 ? 125.111 29.130 -14.427 1.00 26.13 177 ARG B CA 1
ATOM 3326 C C . ARG B 1 183 ? 125.089 29.932 -13.138 1.00 25.41 177 ARG B C 1
ATOM 3327 O O . ARG B 1 183 ? 124.125 30.636 -12.838 1.00 28.71 177 ARG B O 1
ATOM 3335 N N . LEU B 1 184 ? 126.159 29.811 -12.352 1.00 26.77 178 LEU B N 1
ATOM 3336 C CA . LEU B 1 184 ? 126.215 30.426 -11.032 1.00 23.67 178 LEU B CA 1
ATOM 3337 C C . LEU B 1 184 ? 126.201 31.954 -11.131 1.00 26.47 178 LEU B C 1
ATOM 3338 O O . LEU B 1 184 ? 125.588 32.643 -10.323 1.00 23.57 178 LEU B O 1
ATOM 3343 N N . ARG B 1 185 ? 126.833 32.473 -12.182 1.00 29.23 179 ARG B N 1
ATOM 3344 C CA . ARG B 1 185 ? 126.893 33.908 -12.421 1.00 29.06 179 ARG B CA 1
ATOM 3345 C C . ARG B 1 185 ? 125.541 34.579 -12.240 1.00 27.03 179 ARG B C 1
ATOM 3346 O O . ARG B 1 185 ? 125.411 35.571 -11.519 1.00 31.05 179 ARG B O 1
ATOM 3354 N N . ASP B 1 186 ? 124.509 34.044 -12.871 1.00 27.18 180 ASP B N 1
ATOM 3355 C CA . ASP B 1 186 ? 123.174 34.612 -12.748 1.00 29.30 180 ASP B CA 1
ATOM 3356 C C . ASP B 1 186 ? 122.530 34.290 -11.393 1.00 27.39 180 ASP B C 1
ATOM 3357 O O . ASP B 1 186 ? 121.757 35.079 -10.828 1.00 27.49 180 ASP B O 1
ATOM 3362 N N . ASN B 1 187 ? 122.781 33.073 -10.916 1.00 24.99 181 ASN B N 1
ATOM 3363 C CA . ASN B 1 187 ? 122.194 32.653 -9.643 1.00 23.30 181 ASN B CA 1
ATOM 3364 C C . ASN B 1 187 ? 122.599 33.637 -8.511 1.00 21.02 181 ASN B C 1
ATOM 3365 O O . ASN B 1 187 ? 121.828 33.881 -7.569 1.00 23.31 181 ASN B O 1
ATOM 3370 N N . TYR B 1 188 ? 123.850 34.094 -8.538 1.00 23.63 182 TYR B N 1
ATOM 3371 C CA . TYR B 1 188 ? 124.344 34.996 -7.483 1.00 22.12 182 TYR B CA 1
ATOM 3372 C C . TYR B 1 188 ? 123.447 36.189 -7.315 1.00 23.96 182 TYR B C 1
ATOM 3373 O O . TYR B 1 188 ? 123.110 36.578 -6.196 1.00 22.28 182 TYR B O 1
ATOM 3382 N N . VAL B 1 189 ? 122.969 36.743 -8.431 1.00 25.47 183 VAL B N 1
ATOM 3383 C CA . VAL B 1 189 ? 122.098 37.881 -8.341 1.00 23.93 183 VAL B CA 1
ATOM 3384 C C . VAL B 1 189 ? 120.742 37.542 -7.750 1.00 22.78 183 VAL B C 1
ATOM 3385 O O . VAL B 1 189 ? 120.223 38.216 -6.842 1.00 23.47 183 VAL B O 1
ATOM 3389 N N . ARG B 1 190 ? 120.122 36.502 -8.302 1.00 23.02 184 ARG B N 1
ATOM 3390 C CA . ARG B 1 190 ? 118.851 36.074 -7.797 1.00 23.49 184 ARG B CA 1
ATOM 3391 C C . ARG B 1 190 ? 118.928 35.644 -6.325 1.00 20.64 184 ARG B C 1
ATOM 3392 O O . ARG B 1 190 ? 118.055 35.992 -5.524 1.00 23.07 184 ARG B O 1
ATOM 3400 N N . TRP B 1 191 ? 120.005 34.955 -5.973 1.00 25.19 185 TRP B N 1
ATOM 3401 C CA . TRP B 1 191 ? 120.262 34.618 -4.559 1.00 23.32 185 TRP B CA 1
ATOM 3402 C C . TRP B 1 191 ? 120.329 35.898 -3.700 1.00 23.02 185 TRP B C 1
ATOM 3403 O O . TRP B 1 191 ? 119.646 36.038 -2.698 1.00 21.13 185 TRP B O 1
ATOM 3414 N N . ALA B 1 192 ? 121.083 36.881 -4.152 1.00 25.95 186 ALA B N 1
ATOM 3415 C CA . ALA B 1 192 ? 121.204 38.096 -3.340 1.00 24.32 186 ALA B CA 1
ATOM 3416 C C . ALA B 1 192 ? 119.875 38.783 -3.089 1.00 22.01 186 ALA B C 1
ATOM 3417 O O . ALA B 1 192 ? 119.606 39.264 -1.987 1.00 24.59 186 ALA B O 1
ATOM 3419 N N . TYR B 1 193 ? 119.031 38.846 -4.123 1.00 22.94 187 TYR B N 1
ATOM 3420 C CA . TYR B 1 193 ? 117.761 39.507 -4.000 1.00 24.04 187 TYR B CA 1
ATOM 3421 C C . TYR B 1 193 ? 116.811 38.752 -3.112 1.00 21.76 187 TYR B C 1
ATOM 3422 O O . TYR B 1 193 ? 115.955 39.359 -2.507 1.00 23.49 187 TYR B O 1
ATOM 3431 N N . GLY B 1 194 ? 116.893 37.412 -3.090 1.00 23.07 188 GLY B N 1
ATOM 3432 C CA . GLY B 1 194 ? 115.822 36.608 -2.520 1.00 22.44 188 GLY B CA 1
ATOM 3433 C C . GLY B 1 194 ? 116.112 35.846 -1.224 1.00 19.89 188 GLY B C 1
ATOM 3434 O O . GLY B 1 194 ? 115.172 35.414 -0.551 1.00 21.23 188 GLY B O 1
ATOM 3435 N N . TYR B 1 195 ? 117.391 35.743 -0.844 1.00 22.41 189 TYR B N 1
ATOM 3436 C CA . TYR B 1 195 ? 117.817 34.825 0.230 1.00 21.73 189 TYR B CA 1
ATOM 3437 C C . TYR B 1 195 ? 118.342 35.481 1.523 1.00 21.63 189 TYR B C 1
ATOM 3438 O O . TYR B 1 195 ? 117.730 35.297 2.575 1.00 23.09 189 TYR B O 1
ATOM 3447 N N . PRO B 1 196 ? 119.384 36.325 1.437 1.00 23.61 190 PRO B N 1
ATOM 3448 C CA . PRO B 1 196 ? 120.064 36.645 2.720 1.00 23.93 190 PRO B CA 1
ATOM 3449 C C . PRO B 1 196 ? 119.246 37.495 3.679 1.00 26.35 190 PRO B C 1
ATOM 3450 O O . PRO B 1 196 ? 119.483 37.456 4.881 1.00 25.71 190 PRO B O 1
ATOM 3454 N N . ARG B 1 197 ? 118.279 38.251 3.169 1.00 22.30 191 ARG B N 1
ATOM 3455 C CA . ARG B 1 197 ? 117.455 39.081 4.040 1.00 25.22 191 ARG B CA 1
ATOM 3456 C C . ARG B 1 197 ? 116.355 38.310 4.773 1.00 24.43 191 ARG B C 1
ATOM 3457 O O . ARG B 1 197 ? 115.803 38.798 5.738 1.00 28.25 191 ARG B O 1
ATOM 3465 N N . THR B 1 198 ? 115.981 37.148 4.259 1.00 19.84 192 THR B N 1
ATOM 3466 C CA . THR B 1 198 ? 114.842 36.384 4.778 1.00 19.69 192 THR B CA 1
ATOM 3467 C C . THR B 1 198 ? 115.219 35.002 5.321 1.00 19.64 192 THR B C 1
ATOM 3468 O O . THR B 1 198 ? 114.473 34.438 6.126 1.00 23.25 192 THR B O 1
ATOM 3472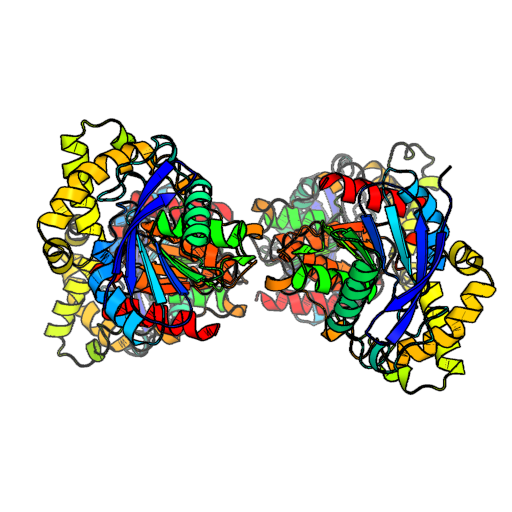 N N . ILE B 1 199 ? 116.242 34.378 4.748 1.00 21.48 193 ILE B N 1
ATOM 3473 C CA . ILE B 1 199 ? 116.587 33.018 5.128 1.00 18.94 193 ILE B CA 1
ATOM 3474 C C . ILE B 1 199 ? 116.990 32.884 6.616 1.00 20.33 193 ILE B C 1
ATOM 3475 O O . ILE B 1 199 ? 116.457 32.033 7.321 1.00 20.43 193 ILE B O 1
ATOM 3480 N N . PRO B 1 200 ? 117.872 33.750 7.122 1.00 21.67 194 PRO B N 1
ATOM 3481 C CA . PRO B 1 200 ? 118.343 33.532 8.514 1.00 21.25 194 PRO B CA 1
ATOM 3482 C C . PRO B 1 200 ? 117.241 33.658 9.565 1.00 24.10 194 PRO B C 1
ATOM 3483 O O . PRO B 1 200 ? 117.133 32.825 10.476 1.00 23.84 194 PRO B O 1
ATOM 3487 N N . GLY B 1 201 ? 116.344 34.612 9.363 1.00 26.64 195 GLY B N 1
ATOM 3488 C CA . GLY B 1 201 ? 115.212 34.808 10.266 1.00 26.16 195 GLY B CA 1
ATOM 3489 C C . GLY B 1 201 ? 114.159 33.713 10.226 1.00 28.90 195 GLY B C 1
ATOM 3490 O O . GLY B 1 201 ? 113.415 33.532 11.179 1.00 29.97 195 GLY B O 1
ATOM 3491 N N . SER B 1 202 ? 114.214 32.887 9.193 1.00 24.10 196 SER B N 1
ATOM 3492 C CA . SER B 1 202 ? 113.350 31.740 9.053 1.00 26.33 196 SER B CA 1
ATOM 3493 C C . SER B 1 202 ? 113.834 30.464 9.712 1.00 25.45 196 SER B C 1
ATOM 3494 O O . SER B 1 202 ? 113.145 29.454 9.623 1.00 25.89 196 SER B O 1
ATOM 3497 N N . ALA B 1 203 ? 115.018 30.473 10.320 1.00 21.19 197 ALA B N 1
ATOM 3498 C CA . ALA B 1 203 ? 115.641 29.239 10.803 1.00 20.35 197 ALA B CA 1
ATOM 3499 C C . ALA B 1 203 ? 114.695 28.535 11.774 1.00 22.17 197 ALA B C 1
ATOM 3500 O O . ALA B 1 203 ? 114.256 29.155 12.753 1.00 24.04 197 ALA B O 1
ATOM 3502 N N . ALA B 1 204 ? 114.416 27.256 11.543 1.00 18.79 198 ALA B N 1
ATOM 3503 C CA . ALA B 1 204 ? 113.542 26.464 12.429 1.00 18.53 198 ALA B CA 1
ATOM 3504 C C . ALA B 1 204 ? 114.393 25.794 13.491 1.00 18.40 198 ALA B C 1
ATOM 3505 O O . ALA B 1 204 ? 114.590 24.576 13.486 1.00 21.15 198 ALA B O 1
ATOM 3507 N N . THR B 1 205 ? 114.812 26.606 14.453 1.00 19.17 199 THR B N 1
ATOM 3508 C CA . THR B 1 205 ? 115.798 26.182 15.447 1.00 19.96 199 THR B CA 1
ATOM 3509 C C . THR B 1 205 ? 115.222 26.247 16.860 1.00 26.53 199 THR B C 1
ATOM 3510 O O . THR B 1 205 ? 115.984 26.246 17.843 1.00 24.59 199 THR B O 1
ATOM 3514 N N . LYS B 1 206 ? 113.903 26.316 16.975 1.00 25.35 200 LYS B N 1
ATOM 3515 C CA . LYS B 1 206 ? 113.263 26.201 18.291 1.00 25.92 200 LYS B CA 1
ATOM 3516 C C . LYS B 1 206 ? 113.208 24.770 18.773 1.00 26.30 200 LYS B C 1
ATOM 3517 O O . LYS B 1 206 ? 113.229 23.802 17.984 1.00 23.53 200 LYS B O 1
ATOM 3523 N N . THR B 1 207 ? 113.061 24.604 20.083 1.00 22.31 201 THR B N 1
ATOM 3524 C CA . THR B 1 207 ? 112.931 23.267 20.634 1.00 23.66 201 THR B CA 1
ATOM 3525 C C . THR B 1 207 ? 111.783 22.495 19.952 1.00 23.24 201 THR B C 1
ATOM 3526 O O . THR B 1 207 ? 111.942 21.328 19.576 1.00 25.98 201 THR B O 1
ATOM 3530 N N . GLU B 1 208 ? 110.723 23.217 19.654 1.00 27.50 202 GLU B N 1
ATOM 3531 C CA . GLU B 1 208 ? 109.535 22.615 19.024 1.00 29.29 202 GLU B CA 1
ATOM 3532 C C . GLU B 1 208 ? 109.745 22.227 17.554 1.00 29.74 202 GLU B C 1
ATOM 3533 O O . GLU B 1 208 ? 108.880 21.562 16.964 1.00 31.27 202 GLU B O 1
ATOM 3539 N N . ASP B 1 209 ? 110.848 22.676 16.947 1.00 23.63 203 ASP B N 1
ATOM 3540 C CA . ASP B 1 209 ? 111.184 22.323 15.566 1.00 19.56 203 ASP B CA 1
ATOM 3541 C C . ASP B 1 209 ? 112.074 21.097 15.449 1.00 21.95 203 ASP B C 1
ATOM 3542 O O . ASP B 1 209 ? 112.142 20.440 14.408 1.00 24.53 203 ASP B O 1
ATOM 3547 N N . LEU B 1 210 ? 112.847 20.810 16.498 1.00 21.24 204 LEU B N 1
ATOM 3548 C CA . LEU B 1 210 ? 114.065 20.041 16.337 1.00 22.55 204 LEU B CA 1
ATOM 3549 C C . LEU B 1 210 ? 114.035 18.597 16.842 1.00 22.33 204 LEU B C 1
ATOM 3550 O O . LEU B 1 210 ? 115.047 17.891 16.793 1.00 22.38 204 LEU B O 1
ATOM 3555 N N . HIS B 1 211 ? 112.885 18.129 17.329 1.00 21.55 205 HIS B N 1
ATOM 3556 C CA . HIS B 1 211 ? 112.817 16.803 17.934 1.00 21.22 205 HIS B CA 1
ATOM 3557 C C . HIS B 1 211 ? 111.644 15.948 17.463 1.00 26.23 205 HIS B C 1
ATOM 3558 O O . HIS B 1 211 ? 111.184 15.067 18.189 1.00 24.78 205 HIS B O 1
ATOM 3565 N N . LYS B 1 212 ? 111.150 16.196 16.257 1.00 21.36 206 LYS B N 1
ATOM 3566 C CA . LYS B 1 212 ? 110.117 15.317 15.707 1.00 20.58 206 LYS B CA 1
ATOM 3567 C C . LYS B 1 212 ? 110.683 14.135 14.981 1.00 22.41 206 LYS B C 1
ATOM 3568 O O . LYS B 1 212 ? 110.006 13.120 14.820 1.00 21.09 206 LYS B O 1
ATOM 3574 N N . VAL B 1 213 ? 111.860 14.308 14.371 1.00 19.28 207 VAL B N 1
ATOM 3575 C CA . VAL B 1 213 ? 112.575 13.236 13.707 1.00 19.72 207 VAL B CA 1
ATOM 3576 C C . VAL B 1 213 ? 114.058 13.314 14.094 1.00 19.12 207 VAL B C 1
ATOM 3577 O O . VAL B 1 213 ? 114.526 14.364 14.596 1.00 21.91 207 VAL B O 1
ATOM 3581 N N . PRO B 1 214 ? 114.816 12.272 13.767 1.00 18.72 208 PRO B N 1
ATOM 3582 C CA . PRO B 1 214 ? 116.255 12.333 14.042 1.00 19.60 208 PRO B CA 1
ATOM 3583 C C . PRO B 1 214 ? 116.946 13.370 13.199 1.00 23.82 208 PRO B C 1
ATOM 3584 O O . PRO B 1 214 ? 116.660 13.466 11.996 1.00 19.39 208 PRO B O 1
ATOM 3588 N N . ILE B 1 215 ? 117.847 14.120 13.837 1.00 19.08 209 ILE B N 1
ATOM 3589 C CA . ILE B 1 215 ? 118.651 15.165 13.196 1.00 18.57 209 ILE B CA 1
ATOM 3590 C C . ILE B 1 215 ? 120.105 14.938 13.563 1.00 22.86 209 ILE B C 1
ATOM 3591 O O . ILE B 1 215 ? 120.399 14.607 14.717 1.00 19.17 209 ILE B O 1
ATOM 3596 N N . ASP B 1 216 ? 120.993 14.983 12.565 1.00 18.96 210 ASP B N 1
ATOM 3597 C CA . ASP B 1 216 ? 122.444 14.930 12.777 1.00 18.13 210 ASP B CA 1
ATOM 3598 C C . ASP B 1 216 ? 123.039 16.146 12.059 1.00 20.15 210 ASP B C 1
ATOM 3599 O O . ASP B 1 216 ? 122.830 16.325 10.859 1.00 18.38 210 ASP B O 1
ATOM 3604 N N . TRP B 1 217 ? 123.595 17.038 12.854 1.00 16.78 211 TRP B N 1
ATOM 3605 C CA . TRP B 1 217 ? 123.941 18.375 12.407 1.00 18.63 211 TRP B CA 1
ATOM 3606 C C . TRP B 1 217 ? 125.435 18.425 12.145 1.00 19.36 211 TRP B C 1
ATOM 3607 O O . TRP B 1 217 ? 126.241 17.886 12.922 1.00 18.73 211 TRP B O 1
ATOM 3618 N N . THR B 1 218 ? 125.846 19.144 11.107 1.00 17.84 212 THR B N 1
ATOM 3619 C CA . THR B 1 218 ? 127.266 19.353 10.869 1.00 17.72 212 THR B CA 1
ATOM 3620 C C . THR B 1 218 ? 127.644 20.825 10.613 1.00 19.82 212 THR B C 1
ATOM 3621 O O . THR B 1 218 ? 126.819 21.629 10.197 1.00 17.70 212 THR B O 1
ATOM 3625 N N . VAL B 1 219 ? 128.901 21.150 10.916 1.00 20.33 213 VAL B N 1
ATOM 3626 C CA . VAL B 1 219 ? 129.540 22.374 10.430 1.00 18.99 213 VAL B CA 1
ATOM 3627 C C . VAL B 1 219 ? 130.897 22.000 9.816 1.00 17.86 213 VAL B C 1
ATOM 3628 O O . VAL B 1 219 ? 131.427 20.892 10.031 1.00 18.76 213 VAL B O 1
ATOM 3632 N N . GLY B 1 220 ? 131.478 22.951 9.094 1.00 17.46 214 GLY B N 1
ATOM 3633 C CA . GLY B 1 220 ? 132.682 22.734 8.334 1.00 17.08 214 GLY B CA 1
ATOM 3634 C C . GLY B 1 220 ? 133.909 22.872 9.242 1.00 16.81 214 GLY B C 1
ATOM 3635 O O . GLY B 1 220 ? 134.053 23.889 9.912 1.00 19.28 214 GLY B O 1
ATOM 3636 N N . ALA B 1 221 ? 134.744 21.842 9.266 1.00 18.23 215 ALA B N 1
ATOM 3637 C CA . ALA B 1 221 ? 135.978 21.833 10.078 1.00 18.90 215 ALA B CA 1
ATOM 3638 C C . ALA B 1 221 ? 136.899 23.009 9.821 1.00 20.37 215 ALA B C 1
ATOM 3639 O O . ALA B 1 221 ? 137.535 23.546 10.759 1.00 19.08 215 ALA B O 1
ATOM 3641 N N . ALA B 1 222 ? 136.974 23.434 8.565 1.00 20.54 216 ALA B N 1
ATOM 3642 C CA . ALA B 1 222 ? 137.892 24.494 8.164 1.00 21.16 216 ALA B CA 1
ATOM 3643 C C . ALA B 1 222 ? 137.304 25.897 8.142 1.00 21.66 216 ALA B C 1
ATOM 3644 O O . ALA B 1 222 ? 138.013 26.861 7.857 1.00 23.91 216 ALA B O 1
ATOM 3646 N N . GLY B 1 223 ? 136.017 26.054 8.407 1.00 21.65 217 GLY B N 1
ATOM 3647 C CA . GLY B 1 223 ? 135.424 27.373 8.512 1.00 20.40 217 GLY B CA 1
ATOM 3648 C C . GLY B 1 223 ? 135.978 28.034 9.754 1.00 18.83 217 GLY B C 1
ATOM 3649 O O . GLY B 1 223 ? 136.215 27.328 10.749 1.00 20.42 217 GLY B O 1
ATOM 3650 N N . PRO B 1 224 ? 136.062 29.374 9.745 1.00 21.10 218 PRO B N 1
ATOM 3651 C CA . PRO B 1 224 ? 136.409 30.100 10.974 1.00 20.12 218 PRO B CA 1
ATOM 3652 C C . PRO B 1 224 ? 135.374 29.842 12.053 1.00 20.83 218 PRO B C 1
ATOM 3653 O O . PRO B 1 224 ? 134.178 29.729 11.761 1.00 19.93 218 PRO B O 1
ATOM 3657 N N . THR B 1 225 ? 135.874 29.563 13.257 1.00 17.72 219 THR B N 1
ATOM 3658 C CA . THR B 1 225 ? 135.022 29.255 14.401 1.00 19.45 219 THR B CA 1
ATOM 3659 C C . THR B 1 225 ? 133.845 30.206 14.501 1.00 20.07 219 THR B C 1
ATOM 3660 O O . THR B 1 225 ? 132.748 29.808 14.915 1.00 19.37 219 THR B O 1
ATOM 3664 N N . GLN B 1 226 ? 134.056 31.468 14.154 1.00 18.47 220 GLN B N 1
ATOM 3665 C CA . GLN B 1 226 ? 133.083 32.519 14.359 1.00 22.20 220 GLN B CA 1
ATOM 3666 C C . GLN B 1 226 ? 131.837 32.302 13.485 1.00 19.78 220 GLN B C 1
ATOM 3667 O O . GLN B 1 226 ? 130.725 32.676 13.872 1.00 21.13 220 GLN B O 1
ATOM 3673 N N . VAL B 1 227 ? 132.028 31.700 12.330 1.00 18.31 221 VAL B N 1
ATOM 3674 C CA . VAL B 1 227 ? 130.987 31.815 11.313 1.00 19.83 221 VAL B CA 1
ATOM 3675 C C . VAL B 1 227 ? 129.725 31.023 11.635 1.00 29.48 221 VAL B C 1
ATOM 3676 O O . VAL B 1 227 ? 128.631 31.578 11.730 1.00 33.31 221 VAL B O 1
ATOM 3680 N N . PHE B 1 228 ? 129.846 29.747 11.865 1.00 24.34 222 PHE B N 1
ATOM 3681 C CA . PHE B 1 228 ? 128.584 29.055 12.254 1.00 26.48 222 PHE B CA 1
ATOM 3682 C C . PHE B 1 228 ? 128.658 28.609 13.714 1.00 22.35 222 PHE B C 1
ATOM 3683 O O . PHE B 1 228 ? 128.155 27.557 14.117 1.00 19.95 222 PHE B O 1
ATOM 3691 N N . PHE B 1 229 ? 129.314 29.430 14.531 1.00 20.40 223 PHE B N 1
ATOM 3692 C CA . PHE B 1 229 ? 129.421 29.184 15.975 1.00 22.32 223 PHE B CA 1
ATOM 3693 C C . PHE B 1 229 ? 128.083 28.835 16.628 1.00 19.66 223 PHE B C 1
ATOM 3694 O O . PHE B 1 229 ? 127.975 27.878 17.393 1.00 19.87 223 PHE B O 1
ATOM 3702 N N . GLU B 1 230 ? 127.049 29.607 16.317 1.00 19.15 224 GLU B N 1
ATOM 3703 C CA . GLU B 1 230 ? 125.763 29.399 16.947 1.00 19.83 224 GLU B CA 1
ATOM 3704 C C . GLU B 1 230 ? 125.122 28.057 16.576 1.00 19.02 224 GLU B C 1
ATOM 3705 O O . GLU B 1 230 ? 124.285 27.534 17.320 1.00 18.84 224 GLU B O 1
ATOM 3711 N N . ASN B 1 231 ? 125.520 27.468 15.447 1.00 18.13 225 ASN B N 1
ATOM 3712 C CA . ASN B 1 231 ? 125.028 26.145 15.086 1.00 17.90 225 ASN B CA 1
ATOM 3713 C C . ASN B 1 231 ? 125.476 25.157 16.171 1.00 19.11 225 ASN B C 1
ATOM 3714 O O . ASN B 1 231 ? 124.722 24.275 16.575 1.00 17.80 225 ASN B O 1
ATOM 3719 N N . VAL B 1 232 ? 126.731 25.295 16.607 1.00 18.70 226 VAL B N 1
ATOM 3720 C CA . VAL B 1 232 ? 127.297 24.348 17.588 1.00 18.67 226 VAL B CA 1
ATOM 3721 C C . VAL B 1 232 ? 126.577 24.526 18.940 1.00 16.46 226 VAL B C 1
ATOM 3722 O O . VAL B 1 232 ? 126.238 23.523 19.626 1.00 19.88 226 VAL B O 1
ATOM 3726 N N . VAL B 1 233 ? 126.306 25.772 19.281 1.00 18.18 227 VAL B N 1
ATOM 3727 C CA . VAL B 1 233 ? 125.569 26.115 20.504 1.00 19.36 227 VAL B CA 1
ATOM 3728 C C . VAL B 1 233 ? 124.148 25.567 20.508 1.00 22.85 227 VAL B C 1
ATOM 3729 O O . VAL B 1 233 ? 123.728 24.910 21.453 1.00 21.05 227 VAL B O 1
ATOM 3733 N N . ILE B 1 234 ? 123.423 25.811 19.418 1.00 18.59 228 ILE B N 1
ATOM 3734 C CA . ILE B 1 234 ? 122.048 25.353 19.314 1.00 19.85 228 ILE B CA 1
ATOM 3735 C C . ILE B 1 234 ? 121.975 23.857 19.380 1.00 19.57 228 ILE B C 1
ATOM 3736 O O . ILE B 1 234 ? 121.202 23.284 20.181 1.00 19.75 228 ILE B O 1
ATOM 3741 N N . ALA B 1 235 ? 122.764 23.178 18.560 1.00 19.73 229 ALA B N 1
ATOM 3742 C CA . ALA B 1 235 ? 122.706 21.723 18.542 1.00 19.30 229 ALA B CA 1
ATOM 3743 C C . ALA B 1 235 ? 123.056 21.138 19.897 1.00 23.22 229 ALA B C 1
ATOM 3744 O O . ALA B 1 235 ? 122.404 20.226 20.388 1.00 20.78 229 ALA B O 1
ATOM 3746 N N . THR B 1 236 ? 124.045 21.720 20.551 1.00 20.64 230 THR B N 1
ATOM 3747 C CA . THR B 1 236 ? 124.497 21.141 21.814 1.00 19.91 230 THR B CA 1
ATOM 3748 C C . THR B 1 236 ? 123.430 21.373 22.900 1.00 17.30 230 THR B C 1
ATOM 3749 O O . THR B 1 236 ? 123.117 20.426 23.664 1.00 21.19 230 THR B O 1
ATOM 3753 N N . ARG B 1 237 ? 122.884 22.582 22.980 1.00 18.22 231 ARG B N 1
ATOM 3754 C CA . ARG B 1 237 ? 121.809 22.935 23.924 1.00 23.17 231 ARG B CA 1
ATOM 3755 C C . ARG B 1 237 ? 120.636 21.988 23.782 1.00 26.50 231 ARG B C 1
ATOM 3756 O O . ARG B 1 237 ? 119.933 21.688 24.753 1.00 21.73 231 ARG B O 1
ATOM 3764 N N . GLU B 1 238 ? 120.336 21.628 22.539 1.00 24.47 232 GLU B N 1
ATOM 3765 C CA . GLU B 1 238 ? 119.213 20.740 22.232 1.00 24.76 232 GLU B CA 1
ATOM 3766 C C . GLU B 1 238 ? 119.525 19.245 22.225 1.00 27.69 232 GLU B C 1
ATOM 3767 O O . GLU B 1 238 ? 118.671 18.447 21.808 1.00 25.16 232 GLU B O 1
ATOM 3773 N N . SER B 1 239 ? 120.746 18.860 22.622 1.00 21.04 233 SER B N 1
ATOM 3774 C CA . SER B 1 239 ? 121.221 17.483 22.574 1.00 23.41 233 SER B CA 1
ATOM 3775 C C . SER B 1 239 ? 121.019 16.833 21.205 1.00 29.70 233 SER B C 1
ATOM 3776 O O . SER B 1 239 ? 120.655 15.650 21.091 1.00 23.96 233 SER B O 1
ATOM 3779 N N . ILE B 1 240 ? 121.372 17.575 20.168 1.00 23.91 234 ILE B N 1
ATOM 3780 C CA . ILE B 1 240 ? 121.389 17.010 18.845 1.00 23.04 234 ILE B CA 1
ATOM 3781 C C . ILE B 1 240 ? 122.814 16.667 18.469 1.00 21.91 234 ILE B C 1
ATOM 3782 O O . ILE B 1 240 ? 123.679 17.505 18.673 1.00 22.21 234 ILE B O 1
ATOM 3787 N N . PRO B 1 241 ? 123.058 15.477 17.893 1.00 20.89 235 PRO B N 1
ATOM 3788 C CA . PRO B 1 241 ? 124.405 15.141 17.461 1.00 20.43 235 PRO B CA 1
ATOM 3789 C C . PRO B 1 241 ? 124.977 16.201 16.514 1.00 24.62 235 PRO B C 1
ATOM 3790 O O . PRO B 1 241 ? 124.280 16.666 15.616 1.00 19.97 235 PRO B O 1
ATOM 3794 N N . ILE B 1 242 ? 126.156 16.694 16.855 1.00 20.71 236 ILE B N 1
ATOM 3795 C CA . ILE B 1 242 ? 126.823 17.727 16.069 1.00 19.98 236 ILE B CA 1
ATOM 3796 C C . ILE B 1 242 ? 128.296 17.374 15.921 1.00 23.31 236 ILE B C 1
ATOM 3797 O O . ILE B 1 242 ? 128.980 16.959 16.896 1.00 22.53 236 ILE B O 1
ATOM 3802 N N . LYS B 1 243 ? 128.785 17.415 14.681 1.00 21.94 237 LYS B N 1
ATOM 3803 C CA . LYS B 1 243 ? 130.196 17.165 14.439 1.00 23.62 237 LYS B CA 1
ATOM 3804 C C . LYS B 1 243 ? 130.691 17.964 13.271 1.00 21.32 237 LYS B C 1
ATOM 3805 O O . LYS B 1 243 ? 129.922 18.647 12.605 1.00 20.57 237 LYS B O 1
ATOM 3811 N N . THR B 1 244 ? 131.991 17.987 13.073 1.00 20.52 238 THR B N 1
ATOM 3812 C CA . THR B 1 244 ? 132.509 18.664 11.904 1.00 19.49 238 THR B CA 1
ATOM 3813 C C . THR B 1 244 ? 132.650 17.713 10.731 1.00 18.91 238 THR B C 1
ATOM 3814 O O . THR B 1 244 ? 132.865 16.505 10.905 1.00 21.12 238 THR B O 1
ATOM 3818 N N . LEU B 1 245 ? 132.574 18.273 9.521 1.00 19.23 239 LEU B N 1
ATOM 3819 C CA . LEU B 1 245 ? 132.975 17.590 8.284 1.00 19.09 239 LEU B CA 1
ATOM 3820 C C . LEU B 1 245 ? 134.172 18.281 7.719 1.00 20.56 239 LEU B C 1
ATOM 3821 O O . LEU B 1 245 ? 134.331 19.481 7.876 1.00 21.02 239 LEU B O 1
ATOM 3826 N N . PRO B 1 246 ? 135.005 17.536 6.996 1.00 19.59 240 PRO B N 1
ATOM 3827 C CA . PRO B 1 246 ? 136.079 18.183 6.285 1.00 19.64 240 PRO B CA 1
ATOM 3828 C C . PRO B 1 246 ? 135.599 19.297 5.388 1.00 20.03 240 PRO B C 1
ATOM 3829 O O . PRO B 1 246 ? 134.539 19.186 4.768 1.00 21.88 240 PRO B O 1
ATOM 3833 N N . GLY B 1 247 ? 136.442 20.315 5.229 1.00 20.84 241 GLY B N 1
ATOM 3834 C CA . GLY B 1 247 ? 136.132 21.452 4.373 1.00 21.71 241 GLY B CA 1
ATOM 3835 C C . GLY B 1 247 ? 135.333 22.490 5.119 1.00 21.08 241 GLY B C 1
ATOM 3836 O O . GLY B 1 247 ? 135.438 22.621 6.345 1.00 21.40 241 GLY B O 1
ATOM 3837 N N . PHE B 1 248 ? 134.566 23.273 4.376 1.00 18.42 242 PHE B N 1
ATOM 3838 C CA . PHE B 1 248 ? 133.846 24.399 4.923 1.00 18.75 242 PHE B CA 1
ATOM 3839 C C . PHE B 1 248 ? 132.403 24.334 4.411 1.00 19.38 242 PHE B C 1
ATOM 3840 O O . PHE B 1 248 ? 131.635 23.477 4.862 1.00 19.51 242 PHE B O 1
ATOM 3848 N N . HIS B 1 249 ? 132.023 25.193 3.470 1.00 18.92 243 HIS B N 1
ATOM 3849 C CA . HIS B 1 249 ? 130.607 25.381 3.146 1.00 19.10 243 HIS B CA 1
ATOM 3850 C C . HIS B 1 249 ? 130.129 24.505 2.001 1.00 22.06 243 HIS B C 1
ATOM 3851 O O . HIS B 1 249 ? 128.936 24.504 1.686 1.00 22.60 243 HIS B O 1
ATOM 3858 N N . PHE B 1 250 ? 131.052 23.842 1.316 1.00 18.42 244 PHE B N 1
ATOM 3859 C CA . PHE B 1 250 ? 130.677 22.979 0.169 1.00 18.93 244 PHE B CA 1
ATOM 3860 C C . PHE B 1 250 ? 131.394 21.649 0.287 1.00 17.76 244 PHE B C 1
ATOM 3861 O O . PHE B 1 250 ? 132.195 21.261 -0.570 1.00 19.00 244 PHE B O 1
ATOM 3869 N N . PRO B 1 251 ? 131.085 20.874 1.342 1.00 19.80 245 PRO B N 1
ATOM 3870 C CA . PRO B 1 251 ? 131.813 19.666 1.562 1.00 18.68 245 PRO B CA 1
ATOM 3871 C C . PRO B 1 251 ? 131.679 18.641 0.450 1.00 20.07 245 PRO B C 1
ATOM 3872 O O . PRO B 1 251 ? 132.602 17.845 0.168 1.00 21.06 245 PRO B O 1
ATOM 3876 N N . TYR B 1 252 ? 130.526 18.694 -0.217 1.00 17.86 246 TYR B N 1
ATOM 3877 C CA . TYR B 1 252 ? 130.271 17.808 -1.347 1.00 18.48 246 TYR B CA 1
ATOM 3878 C C . TYR B 1 252 ? 131.163 18.107 -2.564 1.00 19.69 246 TYR B C 1
ATOM 3879 O O . TYR B 1 252 ? 131.379 17.237 -3.414 1.00 22.68 246 TYR B O 1
ATOM 3888 N N . VAL B 1 253 ? 131.673 19.332 -2.628 1.00 18.07 247 VAL B N 1
ATOM 3889 C CA . VAL B 1 253 ? 132.652 19.727 -3.647 1.00 20.51 247 VAL B CA 1
ATOM 3890 C C . VAL B 1 253 ? 134.093 19.542 -3.169 1.00 22.47 247 VAL B C 1
ATOM 3891 O O . VAL B 1 253 ? 134.935 18.970 -3.872 1.00 21.61 247 VAL B O 1
ATOM 3895 N N . SER B 1 254 ? 134.393 20.041 -1.978 1.00 20.95 248 SER B N 1
ATOM 3896 C CA . SER B 1 254 ? 135.775 20.003 -1.482 1.00 21.42 248 SER B CA 1
ATOM 3897 C C . SER B 1 254 ? 136.264 18.609 -1.065 1.00 24.41 248 SER B C 1
ATOM 3898 O O . SER B 1 254 ? 137.436 18.242 -1.244 1.00 23.28 248 SER B O 1
ATOM 3901 N N . HIS B 1 255 ? 135.373 17.816 -0.478 1.00 22.50 249 HIS B N 1
ATOM 3902 C CA . HIS B 1 255 ? 135.731 16.503 0.029 1.00 23.19 249 HIS B CA 1
ATOM 3903 C C . HIS B 1 255 ? 134.647 15.452 -0.257 1.00 26.98 249 HIS B C 1
ATOM 3904 O O . HIS B 1 255 ? 133.941 14.991 0.657 1.00 23.46 249 HIS B O 1
ATOM 3911 N N . PRO B 1 256 ? 134.434 15.135 -1.540 1.00 25.57 250 PRO B N 1
ATOM 3912 C CA . PRO B 1 256 ? 133.250 14.327 -1.909 1.00 24.82 250 PRO B CA 1
ATOM 3913 C C . PRO B 1 256 ? 133.211 12.928 -1.266 1.00 27.55 250 PRO B C 1
ATOM 3914 O O . PRO B 1 256 ? 132.145 12.440 -0.883 1.00 23.81 250 PRO B O 1
ATOM 3918 N N . GLU B 1 257 ? 134.363 12.282 -1.101 1.00 23.79 251 GLU B N 1
ATOM 3919 C CA . GLU B 1 257 ? 134.366 10.964 -0.438 1.00 27.26 251 GLU B CA 1
ATOM 3920 C C . GLU B 1 257 ? 133.945 11.017 1.027 1.00 21.52 251 GLU B C 1
ATOM 3921 O O . GLU B 1 257 ? 133.176 10.183 1.502 1.00 22.16 251 GLU B O 1
ATOM 3927 N N . ALA B 1 258 ? 134.525 11.944 1.775 1.00 24.52 252 ALA B N 1
ATOM 3928 C CA . ALA B 1 258 ? 134.165 12.081 3.187 1.00 23.58 252 ALA B CA 1
ATOM 3929 C C . ALA B 1 258 ? 132.697 12.508 3.350 1.00 21.22 252 ALA B C 1
ATOM 3930 O O . ALA B 1 258 ? 132.022 12.018 4.260 1.00 18.79 252 ALA B O 1
ATOM 3932 N N . PHE B 1 259 ? 132.227 13.363 2.439 1.00 20.60 253 PHE B N 1
ATOM 3933 C CA . PHE B 1 259 ? 130.830 13.792 2.422 1.00 22.26 253 PHE B CA 1
ATOM 3934 C C . PHE B 1 259 ? 129.908 12.610 2.232 1.00 19.23 253 PHE B C 1
ATOM 3935 O O . PHE B 1 259 ? 128.962 12.423 3.002 1.00 19.03 253 PHE B O 1
ATOM 3943 N N . ALA B 1 260 ? 130.229 11.782 1.238 1.00 19.61 254 ALA B N 1
ATOM 3944 C CA . ALA B 1 260 ? 129.411 10.634 0.878 1.00 22.32 254 ALA B CA 1
ATOM 3945 C C . ALA B 1 260 ? 129.424 9.601 2.003 1.00 21.84 254 ALA B C 1
ATOM 3946 O O . ALA B 1 260 ? 128.361 9.091 2.416 1.00 21.58 254 ALA B O 1
ATOM 3948 N N . LYS B 1 261 ? 130.584 9.445 2.644 1.00 20.50 255 LYS B N 1
ATOM 3949 C CA . LYS B 1 261 ? 130.679 8.515 3.741 1.00 21.41 255 LYS B CA 1
ATOM 3950 C C . LYS B 1 261 ? 129.765 8.985 4.870 1.00 20.08 255 LYS B C 1
ATOM 3951 O O . LYS B 1 261 ? 129.110 8.178 5.518 1.00 22.23 255 LYS B O 1
ATOM 3957 N N . TYR B 1 262 ? 129.818 10.269 5.180 1.00 18.40 256 TYR B N 1
ATOM 3958 C CA . TYR B 1 262 ? 128.963 10.827 6.227 1.00 18.61 256 TYR B CA 1
ATOM 3959 C C . TYR B 1 262 ? 127.495 10.545 5.959 1.00 18.45 256 TYR B C 1
ATOM 3960 O O . TYR B 1 262 ? 126.744 10.141 6.862 1.00 18.75 256 TYR B O 1
ATOM 3969 N N . VAL B 1 263 ? 127.056 10.906 4.758 1.00 17.90 257 VAL B N 1
ATOM 3970 C CA . VAL B 1 263 ? 125.661 10.716 4.406 1.00 18.85 257 VAL B CA 1
ATOM 3971 C C . VAL B 1 263 ? 125.233 9.256 4.496 1.00 18.65 257 VAL B C 1
ATOM 3972 O O . VAL B 1 263 ? 124.213 8.922 5.104 1.00 20.05 257 VAL B O 1
ATOM 3976 N N . VAL B 1 264 ? 126.081 8.379 3.998 1.00 18.96 258 VAL B N 1
ATOM 3977 C CA . VAL B 1 264 ? 125.804 6.955 4.059 1.00 20.02 258 VAL B CA 1
ATOM 3978 C C . VAL B 1 264 ? 125.765 6.359 5.477 1.00 20.98 258 VAL B C 1
ATOM 3979 O O . VAL B 1 264 ? 124.788 5.682 5.849 1.00 23.13 258 VAL B O 1
ATOM 3983 N N . GLU B 1 265 ? 126.762 6.673 6.302 1.00 21.14 259 GLU B N 1
ATOM 3984 C CA . GLU B 1 265 ? 126.821 6.126 7.650 1.00 23.18 259 GLU B CA 1
ATOM 3985 C C . GLU B 1 265 ? 125.711 6.686 8.508 1.00 22.41 259 GLU B C 1
ATOM 3986 O O . GLU B 1 265 ? 125.045 5.965 9.269 1.00 20.74 259 GLU B O 1
ATOM 3992 N N . THR B 1 266 ? 125.461 7.985 8.354 1.00 20.17 260 THR B N 1
ATOM 3993 C CA . THR B 1 266 ? 124.390 8.604 9.095 1.00 20.44 260 THR B CA 1
ATOM 3994 C C . THR B 1 266 ? 123.039 7.983 8.748 1.00 21.92 260 THR B C 1
ATOM 3995 O O . THR B 1 266 ? 122.234 7.685 9.642 1.00 21.85 260 THR B O 1
ATOM 3999 N N . THR B 1 267 ? 122.758 7.847 7.467 1.00 19.47 261 THR B N 1
ATOM 4000 C CA . THR B 1 267 ? 121.475 7.308 7.011 1.00 19.21 261 THR B CA 1
ATOM 4001 C C . THR B 1 267 ? 121.299 5.834 7.462 1.00 21.12 261 THR B C 1
ATOM 4002 O O . THR B 1 267 ? 120.244 5.462 7.950 1.00 21.97 261 THR B O 1
ATOM 4006 N N . ARG B 1 268 ? 122.374 5.065 7.442 1.00 23.22 262 ARG B N 1
ATOM 4007 C CA . ARG B 1 268 ? 122.321 3.671 7.900 1.00 23.66 262 ARG B CA 1
ATOM 4008 C C . ARG B 1 268 ? 121.910 3.527 9.361 1.00 24.77 262 ARG B C 1
ATOM 4009 O O . ARG B 1 268 ? 121.326 2.509 9.721 1.00 25.82 262 ARG B O 1
ATOM 4017 N N . LYS B 1 269 ? 122.154 4.544 10.185 1.00 24.28 263 LYS B N 1
ATOM 4018 C CA . LYS B 1 269 ? 121.677 4.562 11.574 1.00 26.44 263 LYS B CA 1
ATOM 4019 C C . LYS B 1 269 ? 120.184 4.355 11.748 1.00 29.96 263 LYS B C 1
ATOM 4020 O O . LYS B 1 269 ? 119.747 3.861 12.792 1.00 25.24 263 LYS B O 1
ATOM 4026 N N . TYR B 1 270 ? 119.403 4.806 10.766 1.00 23.81 264 TYR B N 1
ATOM 4027 C CA . TYR B 1 270 ? 117.983 4.897 10.900 1.00 24.83 264 TYR B CA 1
ATOM 4028 C C . TYR B 1 270 ? 117.240 3.945 9.980 1.00 26.66 264 TYR B C 1
ATOM 4029 O O . TYR B 1 270 ? 116.044 4.073 9.846 1.00 24.99 264 TYR B O 1
ATOM 4038 N N . LEU B 1 271 ? 117.926 2.988 9.377 1.00 24.94 265 LEU B N 1
ATOM 4039 C CA . LEU B 1 271 ? 117.249 2.034 8.495 1.00 26.19 265 LEU B CA 1
ATOM 4040 C C . LEU B 1 271 ? 116.638 0.866 9.287 1.00 32.40 265 LEU B C 1
ATOM 4041 O O . LEU B 1 271 ? 115.700 0.226 8.795 1.00 33.46 265 LEU B O 1
ATOM 4047 N N . GLU C 1 10 ? 133.246 22.648 72.617 1.00 50.75 4 GLU C N 1
ATOM 4048 C CA . GLU C 1 10 ? 132.789 23.834 73.385 1.00 45.14 4 GLU C CA 1
ATOM 4049 C C . GLU C 1 10 ? 132.188 24.917 72.465 1.00 38.27 4 GLU C C 1
ATOM 4050 O O . GLU C 1 10 ? 132.699 25.250 71.391 1.00 34.89 4 GLU C O 1
ATOM 4056 N N . ARG C 1 11 ? 131.116 25.499 72.958 1.00 30.54 5 ARG C N 1
ATOM 4057 C CA . ARG C 1 11 ? 130.354 26.507 72.238 1.00 28.37 5 ARG C CA 1
ATOM 4058 C C . ARG C 1 11 ? 130.605 27.860 72.901 1.00 28.01 5 ARG C C 1
ATOM 4059 O O . ARG C 1 11 ? 130.389 28.023 74.099 1.00 29.58 5 ARG C O 1
ATOM 4067 N N . LEU C 1 12 ? 131.107 28.813 72.134 1.00 21.63 6 LEU C N 1
ATOM 4068 C CA . LEU C 1 12 ? 131.178 30.211 72.538 1.00 24.34 6 LEU C CA 1
ATOM 4069 C C . LEU C 1 12 ? 129.793 30.837 72.417 1.00 28.27 6 LEU C C 1
ATOM 4070 O O . LEU C 1 12 ? 129.121 30.663 71.404 1.00 23.44 6 LEU C O 1
ATOM 4075 N N . ARG C 1 13 ? 129.330 31.468 73.492 1.00 25.48 7 ARG C N 1
ATOM 4076 C CA . ARG C 1 13 ? 128.069 32.184 73.473 1.00 23.28 7 ARG C CA 1
ATOM 4077 C C . ARG C 1 13 ? 128.305 33.594 73.977 1.00 26.98 7 ARG C C 1
ATOM 4078 O O . ARG C 1 13 ? 128.844 33.802 75.067 1.00 24.03 7 ARG C O 1
ATOM 4086 N N . SER C 1 14 ? 128.069 34.578 73.124 1.00 21.27 8 SER C N 1
ATOM 4087 C CA . SER C 1 14 ? 128.456 35.929 73.463 1.00 24.00 8 SER C CA 1
ATOM 4088 C C . SER C 1 14 ? 127.603 36.969 72.761 1.00 23.89 8 SER C C 1
ATOM 4089 O O . SER C 1 14 ? 126.597 36.643 72.117 1.00 20.57 8 SER C O 1
ATOM 4092 N N . THR C 1 15 ? 128.032 38.223 72.884 1.00 24.34 9 THR C N 1
ATOM 4093 C CA . THR C 1 15 ? 127.364 39.343 72.244 1.00 24.28 9 THR C CA 1
ATOM 4094 C C . THR C 1 15 ? 128.377 40.259 71.604 1.00 27.66 9 THR C C 1
ATOM 4095 O O . THR C 1 15 ? 129.512 40.382 72.055 1.00 27.23 9 THR C O 1
ATOM 4099 N N . ILE C 1 16 ? 127.938 40.988 70.593 1.00 22.24 10 ILE C N 1
ATOM 4100 C CA . ILE C 1 16 ? 128.772 41.975 69.955 1.00 24.33 10 ILE C CA 1
ATOM 4101 C C . ILE C 1 16 ? 127.878 43.119 69.474 1.00 30.08 10 ILE C C 1
ATOM 4102 O O . ILE C 1 16 ? 126.795 42.896 68.954 1.00 25.57 10 ILE C O 1
ATOM 4107 N N . LEU C 1 17 ? 128.305 44.347 69.712 1.00 23.87 11 LEU C N 1
ATOM 4108 C CA . LEU C 1 17 ? 127.571 45.512 69.246 1.00 24.65 11 LEU C CA 1
ATOM 4109 C C . LEU C 1 17 ? 128.266 46.010 67.986 1.00 26.41 11 LEU C C 1
ATOM 4110 O O . LEU C 1 17 ? 129.446 46.370 68.016 1.00 24.96 11 LEU C O 1
ATOM 4115 N N . THR C 1 18 ? 127.527 46.033 66.881 1.00 21.66 12 THR C N 1
ATOM 4116 C CA . THR C 1 18 ? 128.047 46.503 65.609 1.00 21.92 12 THR C CA 1
ATOM 4117 C C . THR C 1 18 ? 127.689 47.959 65.328 1.00 21.86 12 THR C C 1
ATOM 4118 O O . THR C 1 18 ? 126.905 48.590 66.058 1.00 22.12 12 THR C O 1
ATOM 4122 N N . LYS C 1 19 ? 128.298 48.501 64.280 1.00 22.10 13 LYS C N 1
ATOM 4123 C CA . LYS C 1 19 ? 128.205 49.932 63.988 1.00 25.30 13 LYS C CA 1
ATOM 4124 C C . LYS C 1 19 ? 126.804 50.386 63.555 1.00 22.78 13 LYS C C 1
ATOM 4125 O O . LYS C 1 19 ? 126.488 51.569 63.606 1.00 24.65 13 LYS C O 1
ATOM 4131 N N . ASP C 1 20 ? 125.927 49.441 63.212 1.00 23.22 14 ASP C N 1
ATOM 4132 C CA . ASP C 1 20 ? 124.555 49.743 62.894 1.00 22.14 14 ASP C CA 1
ATOM 4133 C C . ASP C 1 20 ? 123.671 49.748 64.159 1.00 20.89 14 ASP C C 1
ATOM 4134 O O . ASP C 1 20 ? 122.460 49.897 64.057 1.00 22.11 14 ASP C O 1
ATOM 4139 N N . GLY C 1 21 ? 124.278 49.624 65.341 1.00 20.30 15 GLY C N 1
ATOM 4140 C CA . GLY C 1 21 ? 123.550 49.717 66.620 1.00 20.01 15 GLY C CA 1
ATOM 4141 C C . GLY C 1 21 ? 122.904 48.429 67.098 1.00 19.97 15 GLY C C 1
ATOM 4142 O O . GLY C 1 21 ? 122.130 48.411 68.076 1.00 21.75 15 GLY C O 1
ATOM 4143 N N . ILE C 1 22 ? 123.125 47.340 66.364 1.00 18.87 16 ILE C N 1
ATOM 4144 C CA . ILE C 1 22 ? 122.547 46.060 66.730 1.00 18.87 16 ILE C CA 1
ATOM 4145 C C . ILE C 1 22 ? 123.418 45.410 67.808 1.00 17.53 16 ILE C C 1
ATOM 4146 O O . ILE C 1 22 ? 124.610 45.182 67.589 1.00 19.54 16 ILE C O 1
ATOM 4151 N N . ASN C 1 23 ? 122.783 45.015 68.912 1.00 19.80 17 ASN C N 1
ATOM 4152 C CA . ASN C 1 23 ? 123.430 44.233 69.971 1.00 21.13 17 ASN C CA 1
ATOM 4153 C C . ASN C 1 23 ? 123.159 42.743 69.700 1.00 19.60 17 ASN C C 1
ATOM 4154 O O . ASN C 1 23 ? 122.100 42.228 70.053 1.00 21.25 17 ASN C O 1
ATOM 4159 N N . TRP C 1 24 ? 124.037 42.137 68.919 1.00 19.71 18 TRP C N 1
ATOM 4160 C CA . TRP C 1 24 ? 123.828 40.769 68.435 1.00 19.37 18 TRP C CA 1
ATOM 4161 C C . TRP C 1 24 ? 124.126 39.792 69.557 1.00 20.67 18 TRP C C 1
ATOM 4162 O O . TRP C 1 24 ? 125.122 39.971 70.279 1.00 24.27 18 TRP C O 1
ATOM 4173 N N . TYR C 1 25 ? 123.293 38.764 69.681 1.00 19.43 19 TYR C N 1
ATOM 4174 C CA . TYR C 1 25 ? 123.655 37.549 70.402 1.00 18.10 19 TYR C CA 1
ATOM 4175 C C . TYR C 1 25 ? 124.170 36.560 69.366 1.00 19.31 19 TYR C C 1
ATOM 4176 O O . TYR C 1 25 ? 123.505 36.353 68.358 1.00 18.45 19 TYR C O 1
ATOM 4185 N N . TYR C 1 26 ? 125.372 36.014 69.554 1.00 19.96 20 TYR C N 1
ATOM 4186 C CA . TYR C 1 26 ? 125.892 35.050 68.576 1.00 18.80 20 TYR C CA 1
ATOM 4187 C C . TYR C 1 26 ? 126.501 33.842 69.266 1.00 22.24 20 TYR C C 1
ATOM 4188 O O . TYR C 1 26 ? 126.837 33.908 70.432 1.00 20.45 20 TYR C O 1
ATOM 4197 N N . GLU C 1 27 ? 126.725 32.772 68.512 1.00 20.38 21 GLU C N 1
ATOM 4198 C CA . GLU C 1 27 ? 127.421 31.610 69.057 1.00 18.29 21 GLU C CA 1
ATOM 4199 C C . GLU C 1 27 ? 128.420 31.148 68.009 1.00 22.23 21 GLU C C 1
ATOM 4200 O O . GLU C 1 27 ? 128.159 31.275 66.806 1.00 19.95 21 GLU C O 1
ATOM 4206 N N . GLN C 1 28 ? 129.480 30.484 68.469 1.00 21.03 22 GLN C N 1
ATOM 4207 C CA . GLN C 1 28 ? 130.437 29.844 67.557 1.00 21.84 22 GLN C CA 1
ATOM 4208 C C . GLN C 1 28 ? 130.925 28.527 68.143 1.00 22.40 22 GLN C C 1
ATOM 4209 O O . GLN C 1 28 ? 131.060 28.385 69.367 1.00 24.46 22 GLN C O 1
ATOM 4215 N N . GLU C 1 29 ? 131.104 27.539 67.276 1.00 21.88 23 GLU C N 1
ATOM 4216 C CA . GLU C 1 29 ? 131.676 26.285 67.701 1.00 19.75 23 GLU C CA 1
ATOM 4217 C C . GLU C 1 29 ? 132.535 25.715 66.565 1.00 24.00 23 GLU C C 1
ATOM 4218 O O . GLU C 1 29 ? 132.129 25.760 65.405 1.00 24.42 23 GLU C O 1
ATOM 4224 N N . GLY C 1 30 ? 133.667 25.120 66.935 1.00 23.01 24 GLY C N 1
ATOM 4225 C CA . GLY C 1 30 ? 134.488 24.353 65.972 1.00 22.29 24 GLY C CA 1
ATOM 4226 C C . GLY C 1 30 ? 135.658 25.120 65.398 1.00 23.36 24 GLY C C 1
ATOM 4227 O O . GLY C 1 30 ? 135.861 26.301 65.664 1.00 24.89 24 GLY C O 1
ATOM 4228 N N . SER C 1 31 ? 136.421 24.407 64.571 1.00 25.71 25 SER C N 1
ATOM 4229 C CA . SER C 1 31 ? 137.613 24.924 63.903 1.00 24.54 25 SER C CA 1
ATOM 4230 C C . SER C 1 31 ? 137.538 24.441 62.480 1.00 22.35 25 SER C C 1
ATOM 4231 O O . SER C 1 31 ? 137.188 23.288 62.255 1.00 27.96 25 SER C O 1
ATOM 4234 N N . GLY C 1 32 ? 138.070 25.243 61.571 1.00 24.47 26 GLY C N 1
ATOM 4235 C CA . GLY C 1 32 ? 138.075 24.914 60.171 1.00 24.49 26 GLY C CA 1
ATOM 4236 C C . GLY C 1 32 ? 137.437 26.030 59.366 1.00 22.40 26 GLY C C 1
ATOM 4237 O O . GLY C 1 32 ? 137.234 27.126 59.883 1.00 21.94 26 GLY C O 1
ATOM 4238 N N . PRO C 1 33 ? 137.080 25.729 58.114 1.00 23.30 27 PRO C N 1
ATOM 4239 C CA . PRO C 1 33 ? 136.444 26.727 57.262 1.00 22.46 27 PRO C CA 1
ATOM 4240 C C . PRO C 1 33 ? 135.139 27.220 57.911 1.00 20.75 27 PRO C C 1
ATOM 4241 O O . PRO C 1 33 ? 134.430 26.448 58.617 1.00 19.48 27 PRO C O 1
ATOM 4245 N N . ASP C 1 34 ? 134.786 28.465 57.628 1.00 20.61 28 ASP C N 1
ATOM 4246 C CA . ASP C 1 34 ? 133.626 29.067 58.286 1.00 18.64 28 ASP C CA 1
ATOM 4247 C C . ASP C 1 34 ? 132.344 28.628 57.602 1.00 19.41 28 ASP C C 1
ATOM 4248 O O . ASP C 1 34 ? 132.254 28.637 56.377 1.00 20.22 28 ASP C O 1
ATOM 4253 N N . VAL C 1 35 ? 131.354 28.279 58.427 1.00 16.34 29 VAL C N 1
ATOM 4254 C CA . VAL C 1 35 ? 130.007 28.019 58.002 1.00 16.80 29 VAL C CA 1
ATOM 4255 C C . VAL C 1 35 ? 129.104 28.913 58.860 1.00 19.18 29 VAL C C 1
ATOM 4256 O O . VAL C 1 35 ? 129.333 29.018 60.050 1.00 18.50 29 VAL C O 1
ATOM 4260 N N . VAL C 1 36 ? 128.235 29.663 58.199 1.00 15.55 30 VAL C N 1
ATOM 4261 C CA . VAL C 1 36 ? 127.348 30.634 58.864 1.00 17.54 30 VAL C CA 1
ATOM 4262 C C . VAL C 1 36 ? 125.937 30.127 58.689 1.00 19.04 30 VAL C C 1
ATOM 4263 O O . VAL C 1 36 ? 125.496 29.841 57.569 1.00 17.68 30 VAL C O 1
ATOM 4267 N N . LEU C 1 37 ? 125.217 30.005 59.805 1.00 18.54 31 LEU C N 1
ATOM 4268 C CA . LEU C 1 37 ? 123.835 29.512 59.769 1.00 17.28 31 LEU C CA 1
ATOM 4269 C C . LEU C 1 37 ? 122.868 30.666 60.093 1.00 17.25 31 LEU C C 1
ATOM 4270 O O . LEU C 1 37 ? 122.852 31.149 61.209 1.00 16.92 31 LEU C O 1
ATOM 4275 N N . ILE C 1 38 ? 122.171 31.189 59.089 1.00 15.27 32 ILE C N 1
ATOM 4276 C CA . ILE C 1 38 ? 121.271 32.333 59.274 1.00 16.01 32 ILE C CA 1
ATOM 4277 C C . ILE C 1 38 ? 119.866 31.823 59.588 1.00 14.76 32 ILE C C 1
ATOM 4278 O O . ILE C 1 38 ? 119.310 30.991 58.849 1.00 15.89 32 ILE C O 1
ATOM 4283 N N . PRO C 1 39 ? 119.281 32.274 60.700 1.00 14.34 33 PRO C N 1
ATOM 4284 C CA . PRO C 1 39 ? 117.939 31.829 61.010 1.00 15.00 33 PRO C CA 1
ATOM 4285 C C . PRO C 1 39 ? 116.872 32.184 59.986 1.00 15.77 33 PRO C C 1
ATOM 4286 O O . PRO C 1 39 ? 117.054 33.074 59.158 1.00 16.06 33 PRO C O 1
ATOM 4290 N N . ASP C 1 40 ? 115.764 31.454 60.042 1.00 14.43 34 ASP C N 1
ATOM 4291 C CA . ASP C 1 40 ? 114.550 31.818 59.350 1.00 15.06 34 ASP C CA 1
ATOM 4292 C C . ASP C 1 40 ? 114.013 33.120 59.984 1.00 14.34 34 ASP C C 1
ATOM 4293 O O . ASP C 1 40 ? 114.664 33.723 60.847 1.00 14.89 34 ASP C O 1
ATOM 4298 N N . GLY C 1 41 ? 112.891 33.568 59.445 1.00 17.34 35 GLY C N 1
ATOM 4299 C CA . GLY C 1 41 ? 112.307 34.854 59.844 1.00 17.54 35 GLY C CA 1
ATOM 4300 C C . GLY C 1 41 ? 112.093 34.991 61.336 1.00 18.14 35 GLY C C 1
ATOM 4301 O O . GLY C 1 41 ? 112.228 36.084 61.871 1.00 17.22 35 GLY C O 1
ATOM 4302 N N . LEU C 1 42 ? 111.862 33.894 62.061 1.00 16.59 36 LEU C N 1
ATOM 4303 C CA . LEU C 1 42 ? 111.633 34.026 63.502 1.00 18.29 36 LEU C CA 1
ATOM 4304 C C . LEU C 1 42 ? 112.907 34.349 64.276 1.00 18.76 36 LEU C C 1
ATOM 4305 O O . LEU C 1 42 ? 112.863 34.829 65.389 1.00 19.09 36 LEU C O 1
ATOM 4310 N N . GLY C 1 43 ? 114.071 34.197 63.646 1.00 15.40 37 GLY C N 1
ATOM 4311 C CA . GLY C 1 43 ? 115.265 34.819 64.141 1.00 15.13 37 GLY C CA 1
ATOM 4312 C C . GLY C 1 43 ? 116.007 34.172 65.305 1.00 15.39 37 GLY C C 1
ATOM 4313 O O . GLY C 1 43 ? 116.837 34.852 65.935 1.00 17.55 37 GLY C O 1
ATOM 4314 N N . ASP C 1 44 ? 115.646 32.942 65.678 1.00 16.35 38 ASP C N 1
ATOM 4315 C CA . ASP C 1 44 ? 116.185 32.360 66.918 1.00 15.44 38 ASP C CA 1
ATOM 4316 C C . ASP C 1 44 ? 117.182 31.243 66.626 1.00 15.73 38 ASP C C 1
ATOM 4317 O O . ASP C 1 44 ? 116.807 30.211 66.080 1.00 17.68 38 ASP C O 1
ATOM 4322 N N . CYS C 1 45 ? 118.432 31.481 66.970 1.00 16.87 39 CYS C N 1
ATOM 4323 C CA . CYS C 1 45 ? 119.490 30.550 66.586 1.00 16.15 39 CYS C CA 1
ATOM 4324 C C . CYS C 1 45 ? 119.599 29.334 67.506 1.00 18.74 39 CYS C C 1
ATOM 4325 O O . CYS C 1 45 ? 120.366 28.405 67.223 1.00 19.61 39 CYS C O 1
ATOM 4328 N N . GLN C 1 46 ? 118.739 29.264 68.506 1.00 16.97 40 GLN C N 1
ATOM 4329 C CA . GLN C 1 46 ? 118.758 28.052 69.320 1.00 17.63 40 GLN C CA 1
ATOM 4330 C C . GLN C 1 46 ? 118.221 26.877 68.490 1.00 16.79 40 GLN C C 1
ATOM 4331 O O . GLN C 1 46 ? 118.490 25.757 68.770 1.00 17.52 40 GLN C O 1
ATOM 4337 N N . MET C 1 47 ? 117.461 27.182 67.453 1.00 15.71 41 MET C N 1
ATOM 4338 C CA . MET C 1 47 ? 117.015 26.163 66.552 1.00 15.74 41 MET C CA 1
ATOM 4339 C C . MET C 1 47 ? 118.157 25.387 65.866 1.00 16.83 41 MET C C 1
ATOM 4340 O O . MET C 1 47 ? 117.899 24.296 65.348 1.00 19.37 41 MET C O 1
ATOM 4345 N N . PHE C 1 48 ? 119.356 25.957 65.843 1.00 17.40 42 PHE C N 1
ATOM 4346 C CA . PHE C 1 48 ? 120.532 25.290 65.243 1.00 17.23 42 PHE C CA 1
ATOM 4347 C C . PHE C 1 48 ? 121.393 24.536 66.261 1.00 17.96 42 PHE C C 1
ATOM 4348 O O . PHE C 1 48 ? 122.429 23.981 65.902 1.00 19.81 42 PHE C O 1
ATOM 4356 N N . ASP C 1 49 ? 120.983 24.530 67.523 1.00 18.14 43 ASP C N 1
ATOM 4357 C CA . ASP C 1 49 ? 121.867 24.053 68.600 1.00 19.29 43 ASP C CA 1
ATOM 4358 C C . ASP C 1 49 ? 122.406 22.624 68.311 1.00 19.56 43 ASP C C 1
ATOM 4359 O O . ASP C 1 49 ? 123.599 22.405 68.299 1.00 22.26 43 ASP C O 1
ATOM 4364 N N . LYS C 1 50 ? 121.532 21.685 68.001 1.00 20.89 44 LYS C N 1
ATOM 4365 C CA . LYS C 1 50 ? 121.946 20.298 67.783 1.00 24.97 44 LYS C CA 1
ATOM 4366 C C . LYS C 1 50 ? 122.788 20.163 66.521 1.00 24.25 44 LYS C C 1
ATOM 4367 O O . LYS C 1 50 ? 123.913 19.648 66.582 1.00 22.29 44 LYS C O 1
ATOM 4373 N N . PRO C 1 51 ? 122.298 20.693 65.396 1.00 22.93 45 PRO C N 1
ATOM 4374 C CA . PRO C 1 51 ? 123.122 20.439 64.190 1.00 21.76 45 PRO C CA 1
ATOM 4375 C C . PRO C 1 51 ? 124.391 21.242 64.153 1.00 19.53 45 PRO C C 1
ATOM 4376 O O . PRO C 1 51 ? 125.381 20.860 63.502 1.00 22.44 45 PRO C O 1
ATOM 4380 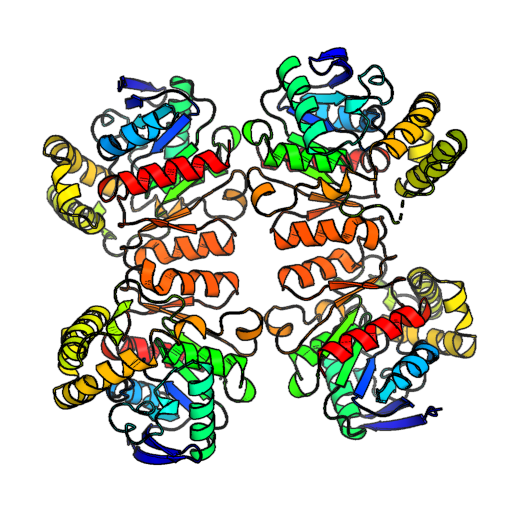N N . MET C 1 52 ? 124.410 22.353 64.867 1.00 19.89 46 MET C N 1
ATOM 4381 C CA . MET C 1 52 ? 125.632 23.120 65.002 1.00 22.44 46 MET C CA 1
ATOM 4382 C C . MET C 1 52 ? 126.809 22.341 65.603 1.00 23.18 46 MET C C 1
ATOM 4383 O O . MET C 1 52 ? 127.932 22.390 65.083 1.00 22.31 46 MET C O 1
ATOM 4388 N N . SER C 1 53 ? 126.528 21.548 66.621 1.00 20.50 47 SER C N 1
ATOM 4389 C CA . SER C 1 53 ? 127.530 20.616 67.151 1.00 21.25 47 SER C CA 1
ATOM 4390 C C . SER C 1 53 ? 127.992 19.592 66.114 1.00 20.47 47 SER C C 1
ATOM 4391 O O . SER C 1 53 ? 129.180 19.259 66.037 1.00 24.00 47 SER C O 1
ATOM 4394 N N . ILE C 1 54 ? 127.050 19.040 65.370 1.00 19.43 48 ILE C N 1
ATOM 4395 C CA . ILE C 1 54 ? 127.373 18.015 64.393 1.00 22.68 48 ILE C CA 1
ATOM 4396 C C . ILE C 1 54 ? 128.254 18.592 63.291 1.00 26.88 48 ILE C C 1
ATOM 4397 O O . ILE C 1 54 ? 129.269 18.016 62.903 1.00 22.85 48 ILE C O 1
ATOM 4402 N N . ILE C 1 55 ? 127.864 19.747 62.775 1.00 21.36 49 ILE C N 1
ATOM 4403 C CA . ILE C 1 55 ? 128.666 20.404 61.758 1.00 20.73 49 ILE C CA 1
ATOM 4404 C C . ILE C 1 55 ? 130.044 20.736 62.301 1.00 24.70 49 ILE C C 1
ATOM 4405 O O . ILE C 1 55 ? 131.050 20.538 61.607 1.00 22.40 49 ILE C O 1
ATOM 4410 N N . GLY C 1 56 ? 130.079 21.373 63.461 1.00 23.32 50 GLY C N 1
ATOM 4411 C CA . GLY C 1 56 ? 131.324 21.741 64.138 1.00 26.16 50 GLY C CA 1
ATOM 4412 C C . GLY C 1 56 ? 132.247 20.518 64.230 1.00 28.44 50 GLY C C 1
ATOM 4413 O O . GLY C 1 56 ? 133.412 20.575 63.842 1.00 29.91 50 GLY C O 1
ATOM 4414 N N . SER C 1 57 ? 131.674 19.363 64.516 1.00 24.30 51 SER C N 1
ATOM 4415 C CA . SER C 1 57 ? 132.510 18.174 64.750 1.00 28.08 51 SER C CA 1
ATOM 4416 C C . SER C 1 57 ? 133.034 17.575 63.469 1.00 30.88 51 SER C C 1
ATOM 4417 O O . SER C 1 57 ? 133.762 16.608 63.524 1.00 29.79 51 SER C O 1
ATOM 4420 N N . SER C 1 58 ? 132.627 18.107 62.319 1.00 28.49 52 SER C N 1
ATOM 4421 C CA . SER C 1 58 ? 133.033 17.580 61.027 1.00 30.42 52 SER C CA 1
ATOM 4422 C C . SER C 1 58 ? 134.139 18.443 60.410 1.00 29.56 52 SER C C 1
ATOM 4423 O O . SER C 1 58 ? 134.444 18.318 59.224 1.00 34.06 52 SER C O 1
ATOM 4426 N N . GLY C 1 59 ? 134.725 19.311 61.230 1.00 24.34 53 GLY C N 1
ATOM 4427 C CA . GLY C 1 59 ? 135.882 20.118 60.856 1.00 26.89 53 GLY C CA 1
ATOM 4428 C C . GLY C 1 59 ? 135.528 21.477 60.265 1.00 26.44 53 GLY C C 1
ATOM 4429 O O . GLY C 1 59 ? 136.243 21.973 59.368 1.00 22.10 53 GLY C O 1
ATOM 4430 N N . PHE C 1 60 ? 134.520 22.131 60.859 1.00 21.92 54 PHE C N 1
ATOM 4431 C CA . PHE C 1 60 ? 134.100 23.480 60.451 1.00 22.15 54 PHE C CA 1
ATOM 4432 C C . PHE C 1 60 ? 133.972 24.363 61.671 1.00 23.25 54 PHE C C 1
ATOM 4433 O O . PHE C 1 60 ? 133.659 23.880 62.758 1.00 23.39 54 PHE C O 1
ATOM 4441 N N . LYS C 1 61 ? 134.204 25.650 61.468 1.00 19.37 55 LYS C N 1
ATOM 4442 C CA . LYS C 1 61 ? 133.912 26.660 62.449 1.00 19.51 55 LYS C CA 1
ATOM 4443 C C . LYS C 1 61 ? 132.556 27.246 62.119 1.00 20.17 55 LYS C C 1
ATOM 4444 O O . LYS C 1 61 ? 132.385 27.886 61.076 1.00 19.54 55 LYS C O 1
ATOM 4450 N N . VAL C 1 62 ? 131.581 26.969 62.983 1.00 20.18 56 VAL C N 1
ATOM 4451 C CA . VAL C 1 62 ? 130.191 27.340 62.717 1.00 20.68 56 VAL C CA 1
ATOM 4452 C C . VAL C 1 62 ? 129.813 28.569 63.537 1.00 19.66 56 VAL C C 1
ATOM 4453 O O . VAL C 1 62 ? 130.087 28.638 64.761 1.00 20.90 56 VAL C O 1
ATOM 4457 N N . THR C 1 63 ? 129.285 29.583 62.849 1.00 18.57 57 THR C N 1
ATOM 4458 C CA . THR C 1 63 ? 128.774 30.775 63.519 1.00 19.19 57 THR C CA 1
ATOM 4459 C C . THR C 1 63 ? 127.272 30.905 63.265 1.00 19.09 57 THR C C 1
ATOM 4460 O O . THR C 1 63 ? 126.789 30.690 62.137 1.00 17.15 57 THR C O 1
ATOM 4464 N N . THR C 1 64 ? 126.517 31.247 64.312 1.00 17.87 58 THR C N 1
ATOM 4465 C CA . THR C 1 64 ? 125.122 31.638 64.162 1.00 18.09 58 THR C CA 1
ATOM 4466 C C . THR C 1 64 ? 124.806 32.776 65.136 1.00 16.24 58 THR C C 1
ATOM 4467 O O . THR C 1 64 ? 125.683 33.242 65.880 1.00 17.45 58 THR C O 1
ATOM 4471 N N . PHE C 1 65 ? 123.589 33.271 65.065 1.00 18.51 59 PHE C N 1
ATOM 4472 C CA . PHE C 1 65 ? 123.197 34.456 65.817 1.00 16.61 59 PHE C CA 1
ATOM 4473 C C . PHE C 1 65 ? 121.698 34.617 65.769 1.00 18.99 59 PHE C C 1
ATOM 4474 O O . PHE C 1 65 ? 121.046 34.140 64.839 1.00 16.15 59 PHE C O 1
ATOM 4482 N N . ASP C 1 66 ? 121.133 35.290 66.783 1.00 17.42 60 ASP C N 1
ATOM 4483 C CA . ASP C 1 66 ? 119.765 35.721 66.682 1.00 17.28 60 ASP C CA 1
ATOM 4484 C C . ASP C 1 66 ? 119.693 36.925 65.765 1.00 16.56 60 ASP C C 1
ATOM 4485 O O . ASP C 1 66 ? 120.613 37.723 65.712 1.00 17.03 60 ASP C O 1
ATOM 4490 N N . MET C 1 67 ? 118.622 37.034 64.974 1.00 17.05 61 MET C N 1
ATOM 4491 C CA . MET C 1 67 ? 118.528 38.116 64.006 1.00 16.32 61 MET C CA 1
ATOM 4492 C C . MET C 1 67 ? 118.093 39.446 64.656 1.00 18.07 61 MET C C 1
ATOM 4493 O O . MET C 1 67 ? 117.457 39.460 65.720 1.00 16.82 61 MET C O 1
ATOM 4498 N N . PRO C 1 68 ? 118.365 40.567 63.974 1.00 16.60 62 PRO C N 1
ATOM 4499 C CA . PRO C 1 68 ? 118.146 41.861 64.602 1.00 19.13 62 PRO C CA 1
ATOM 4500 C C . PRO C 1 68 ? 116.701 42.070 65.003 1.00 17.50 62 PRO C C 1
ATOM 4501 O O . PRO C 1 68 ? 115.770 41.803 64.226 1.00 18.71 62 PRO C O 1
ATOM 4505 N N . GLY C 1 69 ? 116.515 42.475 66.244 1.00 20.05 63 GLY C N 1
ATOM 4506 C CA . GLY C 1 69 ? 115.182 42.678 66.789 1.00 20.89 63 GLY C CA 1
ATOM 4507 C C . GLY C 1 69 ? 114.553 41.438 67.386 1.00 20.46 63 GLY C C 1
ATOM 4508 O O . GLY C 1 69 ? 113.496 41.526 68.045 1.00 18.83 63 GLY C O 1
ATOM 4509 N N . MET C 1 70 ? 115.157 40.282 67.128 1.00 16.98 64 MET C N 1
ATOM 4510 C CA . MET C 1 70 ? 114.562 38.996 67.484 1.00 17.78 64 MET C CA 1
ATOM 4511 C C . MET C 1 70 ? 115.316 38.406 68.683 1.00 19.80 64 MET C C 1
ATOM 4512 O O . MET C 1 70 ? 116.548 38.461 68.753 1.00 17.42 64 MET C O 1
ATOM 4517 N N . SER C 1 71 ? 114.563 37.784 69.598 1.00 16.26 65 SER C N 1
ATOM 4518 C CA . SER C 1 71 ? 115.141 37.000 70.659 1.00 15.60 65 SER C CA 1
ATOM 4519 C C . SER C 1 71 ? 116.252 37.773 71.369 1.00 20.98 65 SER C C 1
ATOM 4520 O O . SER C 1 71 ? 116.005 38.890 71.819 1.00 18.30 65 SER C O 1
ATOM 4523 N N . ARG C 1 72 ? 117.473 37.236 71.462 1.00 16.19 66 ARG C N 1
ATOM 4524 C CA . ARG C 1 72 ? 118.500 37.840 72.286 1.00 17.32 66 ARG C CA 1
ATOM 4525 C C . ARG C 1 72 ? 119.294 38.926 71.549 1.00 17.61 66 ARG C C 1
ATOM 4526 O O . ARG C 1 72 ? 120.120 39.604 72.162 1.00 18.00 66 ARG C O 1
ATOM 4534 N N . SER C 1 73 ? 118.938 39.158 70.289 1.00 18.49 67 SER C N 1
ATOM 4535 C CA . SER C 1 73 ? 119.420 40.296 69.495 1.00 17.37 67 SER C CA 1
ATOM 4536 C C . SER C 1 73 ? 118.354 41.388 69.414 1.00 18.05 67 SER C C 1
ATOM 4537 O O . SER C 1 73 ? 118.363 42.192 68.472 1.00 19.20 67 SER C O 1
ATOM 4540 N N . SER C 1 74 ? 117.421 41.429 70.393 1.00 18.67 68 SER C N 1
ATOM 4541 C CA . SER C 1 74 ? 116.256 42.329 70.275 1.00 20.60 68 SER C CA 1
ATOM 4542 C C . SER C 1 74 ? 116.600 43.818 70.472 1.00 21.84 68 SER C C 1
ATOM 4543 O O . SER C 1 74 ? 115.817 44.709 70.079 1.00 22.56 68 SER C O 1
ATOM 4546 N N . SER C 1 75 ? 117.732 44.104 71.117 1.00 20.44 69 SER C N 1
ATOM 4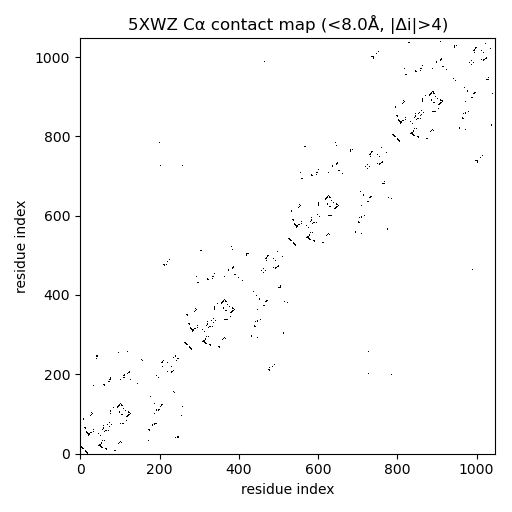547 C CA . SER C 1 75 ? 118.219 45.487 71.245 1.00 25.57 69 SER C CA 1
ATOM 4548 C C . SER C 1 75 ? 118.915 45.971 69.988 1.00 19.07 69 SER C C 1
ATOM 4549 O O . SER C 1 75 ? 120.134 45.829 69.836 1.00 22.39 69 SER C O 1
ATOM 4552 N N . ALA C 1 76 ? 118.117 46.598 69.128 1.00 21.47 70 ALA C N 1
ATOM 4553 C CA . ALA C 1 76 ? 118.555 47.039 67.824 1.00 20.76 70 ALA C CA 1
ATOM 4554 C C . ALA C 1 76 ? 117.615 48.161 67.387 1.00 19.62 70 ALA C C 1
ATOM 4555 O O . ALA C 1 76 ? 116.450 48.181 67.776 1.00 20.42 70 ALA C O 1
ATOM 4557 N N . PRO C 1 77 ? 118.080 49.023 66.486 1.00 19.08 71 PRO C N 1
ATOM 4558 C CA . PRO C 1 77 ? 117.160 50.065 66.043 1.00 20.85 71 PRO C CA 1
ATOM 4559 C C . PRO C 1 77 ? 115.974 49.497 65.277 1.00 22.07 71 PRO C C 1
ATOM 4560 O O . PRO C 1 77 ? 116.128 48.507 64.545 1.00 20.19 71 PRO C O 1
ATOM 4564 N N . PRO C 1 78 ? 114.784 50.108 65.432 1.00 19.84 72 PRO C N 1
ATOM 4565 C CA . PRO C 1 78 ? 113.651 49.569 64.704 1.00 21.50 72 PRO C CA 1
ATOM 4566 C C . PRO C 1 78 ? 113.871 49.343 63.214 1.00 23.09 72 PRO C C 1
ATOM 4567 O O . PRO C 1 78 ? 113.298 48.413 62.648 1.00 20.88 72 PRO C O 1
ATOM 4571 N N . GLU C 1 79 ? 114.613 50.221 62.543 1.00 20.14 73 GLU C N 1
ATOM 4572 C CA . GLU C 1 79 ? 114.845 50.044 61.126 1.00 23.16 73 GLU C CA 1
ATOM 4573 C C . GLU C 1 79 ? 115.395 48.660 60.759 1.00 20.25 73 GLU C C 1
ATOM 4574 O O . GLU C 1 79 ? 115.195 48.189 59.643 1.00 21.31 73 GLU C O 1
ATOM 4580 N N . THR C 1 80 ? 116.170 48.068 61.653 1.00 18.41 74 THR C N 1
ATOM 4581 C CA . THR C 1 80 ? 116.761 46.755 61.387 1.00 19.53 74 THR C CA 1
ATOM 4582 C C . THR C 1 80 ? 115.750 45.594 61.364 1.00 20.88 74 THR C C 1
ATOM 4583 O O . THR C 1 80 ? 116.101 44.492 60.943 1.00 18.64 74 THR C O 1
ATOM 4587 N N . TYR C 1 81 ? 114.527 45.822 61.861 1.00 17.81 75 TYR C N 1
ATOM 4588 C CA . TYR C 1 81 ? 113.483 44.814 61.827 1.00 18.79 75 TYR C CA 1
ATOM 4589 C C . TYR C 1 81 ? 112.156 45.350 61.271 1.00 21.22 75 TYR C C 1
ATOM 4590 O O . TYR C 1 81 ? 111.105 44.730 61.425 1.00 21.39 75 TYR C O 1
ATOM 4599 N N . GLN C 1 82 ? 112.257 46.428 60.505 1.00 18.44 76 GLN C N 1
ATOM 4600 C CA . GLN C 1 82 ? 111.111 46.993 59.789 1.00 17.93 76 GLN C CA 1
ATOM 4601 C C . GLN C 1 82 ? 111.422 47.116 58.330 1.00 20.35 76 GLN C C 1
ATOM 4602 O O . GLN C 1 82 ? 112.567 47.321 57.985 1.00 19.62 76 GLN C O 1
ATOM 4608 N N . ASP C 1 83 ? 110.419 46.950 57.454 1.00 18.89 77 ASP C N 1
ATOM 4609 C CA . ASP C 1 83 ? 110.651 46.998 56.025 1.00 22.35 77 ASP C CA 1
ATOM 4610 C C . ASP C 1 83 ? 111.879 46.153 55.634 1.00 21.86 77 ASP C C 1
ATOM 4611 O O . ASP C 1 83 ? 112.778 46.574 54.879 1.00 20.90 77 ASP C O 1
ATOM 4616 N N . VAL C 1 84 ? 111.900 44.929 56.153 1.00 19.63 78 VAL C N 1
ATOM 4617 C CA . VAL C 1 84 ? 113.059 44.082 55.991 1.00 20.41 78 VAL C CA 1
ATOM 4618 C C . VAL C 1 84 ? 113.157 43.502 54.592 1.00 18.75 78 VAL C C 1
ATOM 4619 O O . VAL C 1 84 ? 112.162 43.093 53.973 1.00 17.24 78 VAL C O 1
ATOM 4623 N N . THR C 1 85 ? 114.381 43.521 54.055 1.00 19.74 79 THR C N 1
ATOM 4624 C CA . THR C 1 85 ? 114.678 42.905 52.783 1.00 18.64 79 THR C CA 1
ATOM 4625 C C . THR C 1 85 ? 115.905 41.996 52.927 1.00 17.13 79 THR C C 1
ATOM 4626 O O . THR C 1 85 ? 116.709 42.150 53.841 1.00 18.88 79 THR C O 1
ATOM 4630 N N . GLY C 1 86 ? 116.100 41.136 51.940 1.00 18.73 80 GLY C N 1
ATOM 4631 C CA . GLY C 1 86 ? 117.329 40.356 51.865 1.00 18.78 80 GLY C CA 1
ATOM 4632 C C . GLY C 1 86 ? 118.585 41.209 51.811 1.00 19.95 80 GLY C C 1
ATOM 4633 O O . GLY C 1 86 ? 119.602 40.889 52.435 1.00 18.79 80 GLY C O 1
ATOM 4634 N N . GLN C 1 87 ? 118.509 42.323 51.089 1.00 19.17 81 GLN C N 1
ATOM 4635 C CA . GLN C 1 87 ? 119.671 43.209 50.940 1.00 20.49 81 GLN C CA 1
ATOM 4636 C C . GLN C 1 87 ? 120.023 43.919 52.222 1.00 19.97 81 GLN C C 1
ATOM 4637 O O . GLN C 1 87 ? 121.202 44.030 52.579 1.00 21.02 81 GLN C O 1
ATOM 4643 N N . LYS C 1 88 ? 118.998 44.313 52.983 1.00 17.37 82 LYS C N 1
ATOM 4644 C CA . LYS C 1 88 ? 119.226 44.918 54.267 1.00 19.09 82 LYS C CA 1
ATOM 4645 C C . LYS C 1 88 ? 119.881 43.948 55.248 1.00 18.30 82 LYS C C 1
ATOM 4646 O O . LYS C 1 88 ? 120.868 44.278 55.907 1.00 18.61 82 LYS C O 1
ATOM 4652 N N . LEU C 1 89 ? 119.342 42.732 55.317 1.00 18.76 83 LEU C N 1
ATOM 4653 C CA . LEU C 1 89 ? 119.914 41.733 56.204 1.00 17.40 83 LEU C CA 1
ATOM 4654 C C . LEU C 1 89 ? 121.326 41.342 55.784 1.00 14.78 83 LEU C C 1
ATOM 4655 O O . LEU C 1 89 ? 122.183 41.105 56.638 1.00 17.03 83 LEU C O 1
ATOM 4660 N N . ALA C 1 90 ? 121.549 41.226 54.479 1.00 17.64 84 ALA C N 1
ATOM 4661 C CA . ALA C 1 90 ? 122.892 40.902 53.953 1.00 18.79 84 ALA C CA 1
ATOM 4662 C C . ALA C 1 90 ? 123.934 41.927 54.401 1.00 20.44 84 ALA C C 1
ATOM 4663 O O . ALA C 1 90 ? 124.989 41.560 54.916 1.00 17.78 84 ALA C O 1
ATOM 4665 N N . ASN C 1 91 ? 123.582 43.204 54.337 1.00 19.37 85 ASN C N 1
ATOM 4666 C CA . ASN C 1 91 ? 124.499 44.230 54.868 1.00 19.51 85 ASN C CA 1
ATOM 4667 C C . ASN C 1 91 ? 124.836 43.996 56.329 1.00 18.96 85 ASN C C 1
ATOM 4668 O O . ASN C 1 91 ? 125.995 44.080 56.760 1.00 19.48 85 ASN C O 1
ATOM 4673 N N . TYR C 1 92 ? 123.805 43.756 57.145 1.00 18.55 86 TYR C N 1
ATOM 4674 C CA . TYR C 1 92 ? 124.050 43.542 58.554 1.00 19.93 86 TYR C CA 1
ATOM 4675 C C . TYR C 1 92 ? 124.936 42.336 58.810 1.00 18.19 86 TYR C C 1
ATOM 4676 O O . TYR C 1 92 ? 125.769 42.379 59.716 1.00 18.49 86 TYR C O 1
ATOM 4685 N N . ILE C 1 93 ? 124.755 41.270 58.037 1.00 19.71 87 ILE C N 1
ATOM 4686 C CA . ILE C 1 93 ? 125.534 40.035 58.243 1.00 20.04 87 ILE C CA 1
ATOM 4687 C C . ILE C 1 93 ? 127.000 40.231 57.837 1.00 17.47 87 ILE C C 1
ATOM 4688 O O . ILE C 1 93 ? 127.912 39.770 58.520 1.00 17.54 87 ILE C O 1
ATOM 4693 N N . VAL C 1 94 ? 127.217 41.008 56.797 1.00 19.08 88 VAL C N 1
ATOM 4694 C CA . VAL C 1 94 ? 128.593 41.337 56.406 1.00 19.65 88 VAL C CA 1
ATOM 4695 C C . VAL C 1 94 ? 129.295 42.150 57.497 1.00 18.80 88 VAL C C 1
ATOM 4696 O O . VAL C 1 94 ? 130.425 41.863 57.865 1.00 20.32 88 VAL C O 1
ATOM 4700 N N . THR C 1 95 ? 128.556 43.047 58.127 1.00 19.45 89 THR C N 1
ATOM 4701 C CA . THR C 1 95 ? 129.123 43.841 59.226 1.00 19.82 89 THR C CA 1
ATOM 4702 C C . THR C 1 95 ? 129.493 42.962 60.424 1.00 20.46 89 THR C C 1
ATOM 4703 O O . THR C 1 95 ? 130.556 43.132 61.018 1.00 22.35 89 THR C O 1
ATOM 4707 N N . VAL C 1 96 ? 128.656 41.970 60.744 1.00 19.59 90 VAL C N 1
ATOM 4708 C CA . VAL C 1 96 ? 128.998 40.988 61.768 1.00 20.02 90 VAL C CA 1
ATOM 4709 C C . VAL C 1 96 ? 130.235 40.183 61.400 1.00 20.33 90 VAL C C 1
ATOM 4710 O O . VAL C 1 96 ? 131.110 39.961 62.239 1.00 21.09 90 VAL C O 1
ATOM 4714 N N . MET C 1 97 ? 130.225 39.654 60.188 1.00 19.55 91 MET C N 1
ATOM 4715 C CA . MET C 1 97 ? 131.344 38.880 59.680 1.00 19.75 91 MET C CA 1
ATOM 4716 C C . MET C 1 97 ? 132.647 39.683 59.847 1.00 21.88 91 MET C C 1
ATOM 4717 O O . MET C 1 97 ? 133.646 39.154 60.310 1.00 21.18 91 MET C O 1
ATOM 4722 N N . ASP C 1 98 ? 132.619 40.942 59.442 1.00 20.28 92 ASP C N 1
ATOM 4723 C CA . ASP C 1 98 ? 133.785 41.801 59.551 1.00 23.75 92 ASP C CA 1
ATOM 4724 C C . ASP C 1 98 ? 134.229 41.843 61.000 1.00 24.90 92 ASP C C 1
ATOM 4725 O O . ASP C 1 98 ? 135.410 41.695 61.280 1.00 22.66 92 ASP C O 1
ATOM 4730 N N . GLN C 1 99 ? 133.296 42.033 61.937 1.00 23.75 93 GLN C N 1
ATOM 4731 C CA . GLN C 1 99 ? 133.689 42.251 63.324 1.00 25.17 93 GLN C CA 1
ATOM 4732 C C . GLN C 1 99 ? 134.141 40.954 63.977 1.00 25.57 93 GLN C C 1
ATOM 4733 O O . GLN C 1 99 ? 135.013 40.965 64.839 1.00 25.26 93 GLN C O 1
ATOM 4739 N N . LEU C 1 100 ? 133.668 39.818 63.467 1.00 22.24 94 LEU C N 1
ATOM 4740 C CA . LEU C 1 100 ? 134.117 38.522 63.985 1.00 23.02 94 LEU C CA 1
ATOM 4741 C C . LEU C 1 100 ? 135.339 37.993 63.271 1.00 21.98 94 LEU C C 1
ATOM 4742 O O . LEU C 1 100 ? 135.836 36.926 63.622 1.00 26.39 94 LEU C O 1
ATOM 4747 N N . GLY C 1 101 ? 135.817 38.727 62.282 1.00 23.15 95 GLY C N 1
ATOM 4748 C CA . GLY C 1 101 ? 136.961 38.296 61.493 1.00 23.51 95 GLY C CA 1
ATOM 4749 C C . GLY C 1 101 ? 136.758 37.131 60.562 1.00 26.88 95 GLY C C 1
ATOM 4750 O O . GLY C 1 101 ? 137.733 36.483 60.148 1.00 24.72 95 GLY C O 1
ATOM 4751 N N . ILE C 1 102 ? 135.521 36.938 60.124 1.00 22.28 96 ILE C N 1
ATOM 4752 C CA . ILE C 1 102 ? 135.182 35.931 59.123 1.00 21.37 96 ILE C CA 1
ATOM 4753 C C . ILE C 1 102 ? 135.363 36.495 57.718 1.00 24.49 96 ILE C C 1
ATOM 4754 O O . ILE C 1 102 ? 134.672 37.408 57.300 1.00 23.08 96 ILE C O 1
ATOM 4759 N N . LYS C 1 103 ? 136.315 35.943 56.977 1.00 21.26 97 LYS C N 1
ATOM 4760 C CA . LYS C 1 103 ? 136.655 36.491 55.665 1.00 22.96 97 LYS C CA 1
ATOM 4761 C C . LYS C 1 103 ? 135.725 35.918 54.593 1.00 22.54 97 LYS C C 1
ATOM 4762 O O . LYS C 1 103 ? 135.248 36.652 53.756 1.00 21.04 97 LYS C O 1
ATOM 4768 N N . THR C 1 104 ? 135.581 34.601 54.572 1.00 18.16 98 THR C N 1
ATOM 4769 C CA . THR C 1 104 ? 134.630 33.951 53.658 1.00 18.33 98 THR C CA 1
ATOM 4770 C C . THR C 1 104 ? 133.865 32.888 54.429 1.00 20.05 98 THR C C 1
ATOM 4771 O O . THR C 1 104 ? 134.387 32.319 55.396 1.00 21.26 98 THR C O 1
ATOM 4775 N N . ALA C 1 105 ? 132.666 32.579 53.949 1.00 17.74 99 ALA C N 1
ATOM 4776 C CA . ALA C 1 105 ? 131.851 31.558 54.619 1.00 17.05 99 ALA C CA 1
ATOM 4777 C C . ALA C 1 105 ? 130.960 30.823 53.658 1.00 17.44 99 ALA C C 1
ATOM 4778 O O . ALA C 1 105 ? 130.477 31.394 52.678 1.00 18.50 99 ALA C O 1
ATOM 4780 N N . SER C 1 106 ? 130.612 29.609 54.058 1.00 16.44 100 SER C N 1
ATOM 4781 C CA . SER C 1 106 ? 129.538 28.857 53.449 1.00 17.74 100 SER C CA 1
ATOM 4782 C C . SER C 1 106 ? 128.261 29.155 54.211 1.00 18.84 100 SER C C 1
ATOM 4783 O O . SER C 1 106 ? 128.259 29.098 55.434 1.00 19.56 100 SER C O 1
ATOM 4786 N N . VAL C 1 107 ? 127.252 29.670 53.521 1.00 16.03 101 VAL C N 1
ATOM 4787 C CA . VAL C 1 107 ? 126.145 30.317 54.234 1.00 17.06 101 VAL C CA 1
ATOM 4788 C C . VAL C 1 107 ? 124.854 29.568 53.935 1.00 15.37 101 VAL C C 1
ATOM 4789 O O . VAL C 1 107 ? 124.431 29.492 52.782 1.00 17.37 101 VAL C O 1
ATOM 4793 N N . TRP C 1 108 ? 124.161 29.169 55.018 1.00 15.69 102 TRP C N 1
ATOM 4794 C CA . TRP C 1 108 ? 122.843 28.546 54.970 1.00 16.15 102 TRP C CA 1
ATOM 4795 C C . TRP C 1 108 ? 121.788 29.555 55.431 1.00 15.65 102 TRP C C 1
ATOM 4796 O O . TRP C 1 108 ? 122.050 30.361 56.319 1.00 15.06 102 TRP C O 1
ATOM 4807 N N . GLY C 1 109 ? 120.624 29.512 54.813 1.00 15.73 103 GLY C N 1
ATOM 4808 C CA . GLY C 1 109 ? 119.466 30.195 55.374 1.00 16.30 103 GLY C CA 1
ATOM 4809 C C . GLY C 1 109 ? 118.159 29.751 54.793 1.00 16.36 103 GLY C C 1
ATOM 4810 O O . GLY C 1 109 ? 118.088 29.414 53.623 1.00 15.50 103 GLY C O 1
ATOM 4811 N N . CYS C 1 110 ? 117.103 29.791 55.627 1.00 14.81 104 CYS C N 1
ATOM 4812 C CA . CYS C 1 110 ? 115.756 29.465 55.220 1.00 14.50 104 CYS C CA 1
ATOM 4813 C C . CYS C 1 110 ? 114.908 30.724 55.265 1.00 13.03 104 CYS C C 1
ATOM 4814 O O . CYS C 1 110 ? 115.116 31.600 56.135 1.00 15.51 104 CYS C O 1
ATOM 4817 N N . SER C 1 111 ? 113.979 30.830 54.341 1.00 15.76 105 SER C N 1
ATOM 4818 C CA . SER C 1 111 ? 112.995 31.915 54.391 1.00 17.85 105 SER C CA 1
ATOM 4819 C C . SER C 1 111 ? 113.658 33.274 54.170 1.00 17.50 105 SER C C 1
ATOM 4820 O O . SER C 1 111 ? 114.443 33.426 53.230 1.00 16.64 105 SER C O 1
ATOM 4823 N N . SER C 1 112 ? 113.420 34.260 55.024 1.00 16.65 106 SER C N 1
ATOM 4824 C CA . SER C 1 112 ? 114.186 35.507 54.941 1.00 18.26 106 SER C CA 1
ATOM 4825 C C . SER C 1 112 ? 115.699 35.254 55.086 1.00 18.43 106 SER C C 1
ATOM 4826 O O . SER C 1 112 ? 116.524 35.945 54.488 1.00 16.15 106 SER C O 1
ATOM 4829 N N . GLY C 1 113 ? 116.078 34.167 55.751 1.00 15.62 107 GLY C N 1
ATOM 4830 C CA . GLY C 1 113 ? 117.479 33.766 55.815 1.00 16.14 107 GLY C CA 1
ATOM 4831 C C . GLY C 1 113 ? 118.004 33.344 54.447 1.00 15.00 107 GLY C C 1
ATOM 4832 O O . GLY C 1 113 ? 119.151 33.652 54.089 1.00 15.73 107 GLY C O 1
ATOM 4833 N N . ALA C 1 114 ? 117.128 32.745 53.645 1.00 16.05 108 ALA C N 1
ATOM 4834 C CA . ALA C 1 114 ? 117.464 32.380 52.270 1.00 16.72 108 ALA C CA 1
ATOM 4835 C C . ALA C 1 114 ? 117.497 33.605 51.358 1.00 16.83 108 ALA C C 1
ATOM 4836 O O . ALA C 1 114 ? 118.401 33.732 50.556 1.00 15.54 108 ALA C O 1
ATOM 4838 N N . SER C 1 115 ? 116.586 34.539 51.574 1.00 15.83 109 SER C N 1
ATOM 4839 C CA . SER C 1 115 ? 116.637 35.855 50.896 1.00 17.25 109 SER C CA 1
ATOM 4840 C C . SER C 1 115 ? 117.981 36.507 51.121 1.00 17.64 109 SER C C 1
ATOM 4841 O O . SER C 1 115 ? 118.588 37.057 50.173 1.00 17.76 109 SER C O 1
ATOM 4844 N N . THR C 1 116 ? 118.482 36.353 52.345 1.00 17.34 110 THR C N 1
ATOM 4845 C CA . THR C 1 116 ? 119.744 36.929 52.763 1.00 16.88 110 THR C CA 1
ATOM 4846 C C . THR C 1 116 ? 120.928 36.210 52.085 1.00 18.45 110 THR C C 1
ATOM 4847 O O . THR C 1 116 ? 121.824 36.851 51.513 1.00 16.73 110 THR C O 1
ATOM 4851 N N . VAL C 1 117 ? 120.863 34.889 52.025 1.00 15.55 111 VAL C N 1
ATOM 4852 C CA . VAL C 1 117 ? 121.847 34.121 51.247 1.00 15.77 111 VAL C CA 1
ATOM 4853 C C . VAL C 1 117 ? 121.925 34.637 49.824 1.00 16.00 111 VAL C C 1
ATOM 4854 O O . VAL C 1 117 ? 123.041 34.865 49.286 1.00 17.19 111 VAL C O 1
ATOM 4858 N N . LEU C 1 118 ? 120.791 34.709 49.120 1.00 15.79 112 LEU C N 1
ATOM 4859 C CA . LEU C 1 118 ? 120.875 35.149 47.729 1.00 16.86 112 LEU C CA 1
ATOM 4860 C C . LEU C 1 118 ? 121.462 36.564 47.614 1.00 16.10 112 LEU C C 1
ATOM 4861 O O . LEU C 1 118 ? 122.260 36.864 46.710 1.00 15.89 112 LEU C O 1
ATOM 4866 N N . ALA C 1 119 ? 121.042 37.455 48.501 1.00 16.30 113 ALA C N 1
ATOM 4867 C CA . ALA C 1 119 ? 121.572 38.827 48.512 1.00 19.01 113 ALA C CA 1
ATOM 4868 C C . ALA C 1 119 ? 123.074 38.908 48.831 1.00 18.42 113 ALA C C 1
ATOM 4869 O O . ALA C 1 119 ? 123.789 39.756 48.249 1.00 19.60 113 ALA C O 1
ATOM 4871 N N . LEU C 1 120 ? 123.560 37.970 49.624 1.00 16.83 114 LEU C N 1
ATOM 4872 C CA . LEU C 1 120 ? 124.989 37.818 49.867 1.00 17.01 114 LEU C CA 1
ATOM 4873 C C . LEU C 1 120 ? 125.709 37.285 48.634 1.00 17.91 114 LEU C C 1
ATOM 4874 O O . LEU C 1 120 ? 126.776 37.792 48.272 1.00 18.20 114 LEU C O 1
ATOM 4879 N N . CYS C 1 121 ? 125.105 36.309 47.948 1.00 17.93 115 CYS C N 1
ATOM 4880 C CA . CYS C 1 121 ? 125.748 35.696 46.769 1.00 18.24 115 CYS C CA 1
ATOM 4881 C C . CYS C 1 121 ? 125.823 36.718 45.652 1.00 17.91 115 CYS C C 1
ATOM 4882 O O . CYS C 1 121 ? 126.764 36.672 44.838 1.00 20.26 115 CYS C O 1
ATOM 4885 N N . SER C 1 122 ? 124.826 37.589 45.568 1.00 17.27 116 SER C N 1
ATOM 4886 C CA . SER C 1 122 ? 124.756 38.575 44.489 1.00 18.57 116 SER C CA 1
ATOM 4887 C C . SER C 1 122 ? 125.642 39.798 44.809 1.00 22.33 116 SER C C 1
ATOM 4888 O O . SER C 1 122 ? 126.356 40.317 43.924 1.00 20.08 116 SER C O 1
ATOM 4891 N N . GLY C 1 123 ? 125.500 40.316 46.025 1.00 19.73 117 GLY C N 1
ATOM 4892 C CA . GLY C 1 123 ? 126.127 41.566 46.407 1.00 20.37 117 GLY C CA 1
ATOM 4893 C C . GLY C 1 123 ? 127.507 41.475 47.008 1.00 21.19 117 GLY C C 1
ATOM 4894 O O . GLY C 1 123 ? 128.272 42.447 46.944 1.00 21.26 117 GLY C O 1
ATOM 4895 N N . PHE C 1 124 ? 127.853 40.326 47.584 1.00 16.73 118 PHE C N 1
ATOM 4896 C CA . PHE C 1 124 ? 129.130 40.144 48.309 1.00 18.42 118 PHE C CA 1
ATOM 4897 C C . PHE C 1 124 ? 129.785 38.807 47.942 1.00 18.49 118 PHE C C 1
ATOM 4898 O O . PHE C 1 124 ? 130.162 38.028 48.818 1.00 17.64 118 PHE C O 1
ATOM 4906 N N . PRO C 1 125 ? 129.991 38.565 46.635 1.00 20.35 119 PRO C N 1
ATOM 4907 C CA . PRO C 1 125 ? 130.511 37.265 46.204 1.00 21.21 119 PRO C CA 1
ATOM 4908 C C . PRO C 1 125 ? 131.875 36.950 46.793 1.00 24.32 119 PRO C C 1
ATOM 4909 O O . PRO C 1 125 ? 132.183 35.778 47.029 1.00 25.25 119 PRO C O 1
ATOM 4913 N N . GLU C 1 126 ? 132.686 37.969 47.076 1.00 19.60 120 GLU C N 1
ATOM 4914 C CA . GLU C 1 126 ? 133.984 37.726 47.692 1.00 22.59 120 GLU C CA 1
ATOM 4915 C C . GLU C 1 126 ? 133.860 37.074 49.049 1.00 22.07 120 GLU C C 1
ATOM 4916 O O . GLU C 1 126 ? 134.845 36.563 49.559 1.00 25.05 120 GLU C O 1
ATOM 4922 N N . ARG C 1 127 ? 132.732 37.276 49.734 1.00 20.79 121 ARG C N 1
ATOM 4923 C CA . ARG C 1 127 ? 132.583 36.843 51.121 1.00 20.20 121 ARG C CA 1
ATOM 4924 C C . ARG C 1 127 ? 131.868 35.503 51.289 1.00 20.08 121 ARG C C 1
ATOM 4925 O O . ARG C 1 127 ? 131.811 34.948 52.405 1.00 20.92 121 ARG C O 1
ATOM 4933 N N . VAL C 1 128 ? 131.357 34.968 50.179 1.00 16.96 122 VAL C N 1
ATOM 4934 C CA . VAL C 1 128 ? 130.568 33.739 50.194 1.00 18.54 122 VAL C CA 1
ATOM 4935 C C . VAL C 1 128 ? 131.297 32.641 49.407 1.00 19.11 122 VAL C C 1
ATOM 4936 O O . VAL C 1 128 ? 131.539 32.767 48.203 1.00 17.38 122 VAL C O 1
ATOM 4940 N N . ARG C 1 129 ? 131.650 31.551 50.086 1.00 15.47 123 ARG C N 1
ATOM 4941 C CA . ARG C 1 129 ? 132.223 30.386 49.415 1.00 15.81 123 ARG C CA 1
ATOM 4942 C C . ARG C 1 129 ? 131.153 29.734 48.560 1.00 19.56 123 ARG C C 1
ATOM 4943 O O . ARG C 1 129 ? 131.394 29.380 47.400 1.00 16.02 123 ARG C O 1
ATOM 4951 N N . ASN C 1 130 ? 130.013 29.451 49.191 1.00 15.91 124 ASN C N 1
ATOM 4952 C CA . ASN C 1 130 ? 128.895 28.798 48.546 1.00 15.60 124 ASN C CA 1
ATOM 4953 C C . ASN C 1 130 ? 127.636 29.079 49.354 1.00 15.50 124 ASN C C 1
ATOM 4954 O O . ASN C 1 130 ? 127.741 29.303 50.561 1.00 15.30 124 ASN C O 1
ATOM 4959 N N . GLY C 1 131 ? 126.527 29.284 48.643 1.00 14.49 125 GLY C N 1
ATOM 4960 C CA . GLY C 1 131 ? 125.244 29.617 49.272 1.00 15.54 125 GLY C CA 1
ATOM 4961 C C . GLY C 1 131 ? 124.307 28.433 49.277 1.00 15.62 125 GLY C C 1
ATOM 4962 O O . GLY C 1 131 ? 124.171 27.718 48.279 1.00 17.27 125 GLY C O 1
ATOM 4963 N N . MET C 1 132 ? 123.608 28.268 50.402 1.00 16.66 126 MET C N 1
ATOM 4964 C CA . MET C 1 132 ? 122.651 27.212 50.606 1.00 15.55 126 MET C CA 1
ATOM 4965 C C . MET C 1 132 ? 121.307 27.845 51.034 1.00 16.25 126 MET C C 1
ATOM 4966 O O . MET C 1 132 ? 120.949 27.820 52.199 1.00 16.97 126 MET C O 1
ATOM 4971 N N . PRO C 1 133 ? 120.523 28.344 50.062 1.00 14.85 127 PRO C N 1
ATOM 4972 C CA . PRO C 1 133 ? 119.208 28.846 50.375 1.00 16.10 127 PRO C CA 1
ATOM 4973 C C . PRO C 1 133 ? 118.194 27.707 50.457 1.00 17.58 127 PRO C C 1
ATOM 4974 O O . PRO C 1 133 ? 118.208 26.788 49.646 1.00 16.01 127 PRO C O 1
ATOM 4978 N N . HIS C 1 134 ? 117.250 27.861 51.370 1.00 15.13 128 HIS C N 1
ATOM 4979 C CA . HIS C 1 134 ? 116.123 26.914 51.542 1.00 17.28 128 HIS C CA 1
ATOM 4980 C C . HIS C 1 134 ? 114.845 27.725 51.607 1.00 16.63 128 HIS C C 1
ATOM 4981 O O . HIS C 1 134 ? 114.749 28.650 52.421 1.00 17.70 128 HIS C O 1
ATOM 4988 N N . GLU C 1 135 ? 113.894 27.450 50.715 1.00 16.16 129 GLU C N 1
ATOM 4989 C CA . GLU C 1 135 ? 112.556 28.042 50.785 1.00 15.82 129 GLU C CA 1
ATOM 4990 C C . GLU C 1 135 ? 112.613 29.579 50.835 1.00 16.25 129 GLU C C 1
ATOM 4991 O O . GLU C 1 135 ? 112.170 30.208 51.792 1.00 17.56 129 GLU C O 1
ATOM 4997 N N . VAL C 1 136 ? 113.061 30.129 49.722 1.00 18.41 130 VAL C N 1
ATOM 4998 C CA . VAL C 1 136 ? 113.102 31.546 49.510 1.00 16.53 130 VAL C CA 1
ATOM 4999 C C . VAL C 1 136 ? 111.687 32.065 49.264 1.00 17.72 130 VAL C C 1
ATOM 5000 O O . VAL C 1 136 ? 111.014 31.576 48.433 1.00 17.34 130 VAL C O 1
ATOM 5004 N N . PRO C 1 137 ? 111.259 33.062 50.027 1.00 17.09 131 PRO C N 1
ATOM 5005 C CA . PRO C 1 137 ? 109.939 33.593 49.754 1.00 18.38 131 PRO C CA 1
ATOM 5006 C C . PRO C 1 137 ? 109.948 34.418 48.470 1.00 20.73 131 PRO C C 1
ATOM 5007 O O . PRO C 1 137 ? 110.745 35.268 48.340 1.00 19.90 131 PRO C O 1
ATOM 5011 N N . THR C 1 138 ? 109.044 34.129 47.557 1.00 19.25 132 THR C N 1
ATOM 5012 C CA . THR C 1 138 ? 108.984 34.847 46.299 1.00 23.14 132 THR C CA 1
ATOM 5013 C C . THR C 1 138 ? 107.634 35.499 46.004 1.00 27.36 132 THR C C 1
ATOM 5014 O O . THR C 1 138 ? 107.527 36.291 45.157 1.00 26.21 132 THR C O 1
ATOM 5018 N N . ALA C 1 139 ? 106.636 35.169 46.781 1.00 27.14 133 ALA C N 1
ATOM 5019 C CA . ALA C 1 139 ? 105.322 35.707 46.599 1.00 37.08 133 ALA C CA 1
ATOM 5020 C C . ALA C 1 139 ? 104.777 36.163 47.914 1.00 37.14 133 ALA C C 1
ATOM 5021 O O . ALA C 1 139 ? 105.172 35.691 48.934 1.00 32.69 133 ALA C O 1
ATOM 5023 N N . ASN C 1 140 ? 103.852 37.092 47.890 1.00 48.53 134 ASN C N 1
ATOM 5024 C CA . ASN C 1 140 ? 103.290 37.522 49.167 1.00 62.70 134 ASN C CA 1
ATOM 5025 C C . ASN C 1 140 ? 102.252 36.488 49.592 1.00 66.58 134 ASN C C 1
ATOM 5026 O O . ASN C 1 140 ? 101.289 36.280 48.922 1.00 64.27 134 ASN C O 1
ATOM 5031 N N . PRO C 1 141 ? 102.485 35.846 50.738 1.00 74.16 135 PRO C N 1
ATOM 5032 C CA . PRO C 1 141 ? 101.816 34.690 51.357 1.00 77.92 135 PRO C CA 1
ATOM 5033 C C . PRO C 1 141 ? 100.296 34.407 51.195 1.00 85.82 135 PRO C C 1
ATOM 5034 O O . PRO C 1 141 ? 99.935 33.283 51.495 1.00 87.47 135 PRO C O 1
ATOM 5038 N N . GLU C 1 142 ? 99.452 35.337 50.771 1.00 82.11 136 GLU C N 1
ATOM 5039 C CA . GLU C 1 142 ? 97.977 35.140 50.614 1.00 84.56 136 GLU C CA 1
ATOM 5040 C C . GLU C 1 142 ? 97.257 34.888 51.935 1.00 80.74 136 GLU C C 1
ATOM 5041 O O . GLU C 1 142 ? 96.618 35.762 52.441 1.00 63.15 136 GLU C O 1
ATOM 5047 N N . ASN C 1 143 ? 97.462 33.744 52.570 1.00 73.06 137 ASN C N 1
ATOM 5048 C CA . ASN C 1 143 ? 96.914 33.452 53.884 1.00 71.78 137 ASN C CA 1
ATOM 5049 C C . ASN C 1 143 ? 97.375 34.388 55.026 1.00 70.36 137 ASN C C 1
ATOM 5050 O O . ASN C 1 143 ? 96.728 34.454 56.045 1.00 68.16 137 ASN C O 1
ATOM 5055 N N . LEU C 1 144 ? 98.501 35.070 54.873 1.00 66.93 138 LEU C N 1
ATOM 5056 C CA . LEU C 1 144 ? 98.998 36.005 55.842 1.00 65.95 138 LEU C CA 1
ATOM 5057 C C . LEU C 1 144 ? 98.896 37.391 55.275 1.00 72.79 138 LEU C C 1
ATOM 5058 O O . LEU C 1 144 ? 99.587 38.284 55.727 1.00 61.52 138 LEU C O 1
ATOM 5063 N N . GLN C 1 145 ? 98.006 37.605 54.311 1.00 72.89 139 GLN C N 1
ATOM 5064 C CA . GLN C 1 145 ? 97.951 38.925 53.683 1.00 77.22 139 GLN C CA 1
ATOM 5065 C C . GLN C 1 145 ? 97.656 40.141 54.565 1.00 72.24 139 GLN C C 1
ATOM 5066 O O . GLN C 1 145 ? 98.064 41.240 54.234 1.00 61.03 139 GLN C O 1
ATOM 5072 N N . ASN C 1 146 ? 96.960 39.955 55.671 1.00 56.21 140 ASN C N 1
ATOM 5073 C CA . ASN C 1 146 ? 96.728 41.070 56.560 1.00 66.03 140 ASN C CA 1
ATOM 5074 C C . ASN C 1 146 ? 97.274 40.855 57.972 1.00 49.52 140 ASN C C 1
ATOM 5075 O O . ASN C 1 146 ? 96.919 41.568 58.861 1.00 48.63 140 ASN C O 1
ATOM 5080 N N . ILE C 1 147 ? 98.185 39.903 58.144 1.00 46.36 141 ILE C N 1
ATOM 5081 C CA . ILE C 1 147 ? 98.713 39.566 59.477 1.00 39.80 141 ILE C CA 1
ATOM 5082 C C . ILE C 1 147 ? 99.284 40.796 60.202 1.00 44.97 141 ILE C C 1
ATOM 5083 O O . ILE C 1 147 ? 99.096 40.940 61.410 1.00 41.79 141 ILE C O 1
ATOM 5088 N N . HIS C 1 148 ? 99.884 41.723 59.445 1.00 45.50 142 HIS C N 1
ATOM 5089 C CA . HIS C 1 148 ? 100.348 43.021 59.980 1.00 52.83 142 HIS C CA 1
ATOM 5090 C C . HIS C 1 148 ? 99.276 43.880 60.661 1.00 56.57 142 HIS C C 1
ATOM 5091 O O . HIS C 1 148 ? 99.590 44.678 61.540 1.00 59.77 142 HIS C O 1
ATOM 5098 N N . ASP C 1 149 ? 98.019 43.712 60.267 1.00 53.61 143 ASP C N 1
ATOM 5099 C CA . ASP C 1 149 ? 96.932 44.524 60.806 1.00 55.16 143 ASP C CA 1
ATOM 5100 C C . ASP C 1 149 ? 96.324 43.962 62.095 1.00 53.02 143 ASP C C 1
ATOM 5101 O O . ASP C 1 149 ? 95.600 44.667 62.787 1.00 50.92 143 ASP C O 1
ATOM 5106 N N . ALA C 1 150 ? 96.574 42.698 62.416 1.00 48.74 144 ALA C N 1
ATOM 5107 C CA . ALA C 1 150 ? 95.943 42.108 63.602 1.00 48.67 144 ALA C CA 1
ATOM 5108 C C . ALA C 1 150 ? 96.575 42.646 64.901 1.00 43.02 144 ALA C C 1
ATOM 5109 O O . ALA C 1 150 ? 97.701 43.138 64.894 1.00 44.16 144 ALA C O 1
ATOM 5111 N N . ASP C 1 151 ? 95.852 42.565 66.016 1.00 37.44 145 ASP C N 1
ATOM 5112 C CA . ASP C 1 151 ? 96.428 42.943 67.311 1.00 41.82 145 ASP C CA 1
ATOM 5113 C C . ASP C 1 151 ? 97.530 41.954 67.714 1.00 35.23 145 ASP C C 1
ATOM 5114 O O . ASP C 1 151 ? 97.512 40.799 67.276 1.00 35.12 145 ASP C O 1
ATOM 5119 N N . PRO C 1 152 ? 98.506 42.410 68.512 1.00 34.92 146 PRO C N 1
ATOM 5120 C CA . PRO C 1 152 ? 99.675 41.587 68.772 1.00 30.53 146 PRO C CA 1
ATOM 5121 C C . PRO C 1 152 ? 99.365 40.210 69.316 1.00 32.25 146 PRO C C 1
ATOM 5122 O O . PRO C 1 152 ? 99.998 39.246 68.892 1.00 27.17 146 PRO C O 1
ATOM 5126 N N . ALA C 1 153 ? 98.450 40.098 70.285 1.00 27.14 147 ALA C N 1
ATOM 5127 C CA . ALA C 1 153 ? 98.205 38.788 70.860 1.00 24.30 147 ALA C CA 1
ATOM 5128 C C . ALA C 1 153 ? 97.621 37.829 69.818 1.00 20.53 147 ALA C C 1
ATOM 5129 O O . ALA C 1 153 ? 97.922 36.639 69.840 1.00 24.39 147 ALA C O 1
ATOM 5131 N N . THR C 1 154 ? 96.801 38.323 68.889 1.00 21.31 148 THR C N 1
ATOM 5132 C CA . THR C 1 154 ? 96.292 37.487 67.824 1.00 23.67 148 THR C CA 1
ATOM 5133 C C . THR C 1 154 ? 97.416 37.076 66.854 1.00 21.24 148 THR C C 1
ATOM 5134 O O . THR C 1 154 ? 97.434 35.972 66.352 1.00 22.80 148 THR C O 1
ATOM 5138 N N . ILE C 1 155 ? 98.277 38.016 66.526 1.00 22.31 149 ILE C N 1
ATOM 5139 C CA . ILE C 1 155 ? 99.407 37.687 65.665 1.00 21.95 149 ILE C CA 1
ATOM 5140 C C . ILE C 1 155 ? 100.213 36.541 66.304 1.00 20.29 149 ILE C C 1
ATOM 5141 O O . ILE C 1 155 ? 100.681 35.656 65.583 1.00 20.90 149 ILE C O 1
ATOM 5146 N N . SER C 1 156 ? 100.601 36.704 67.565 1.00 21.53 150 SER C N 1
ATOM 5147 C CA . SER C 1 156 ? 101.432 35.705 68.224 1.00 21.96 150 SER C CA 1
ATOM 5148 C C . SER C 1 156 ? 100.767 34.336 68.171 1.00 23.04 150 SER C C 1
ATOM 5149 O O . SER C 1 156 ? 101.414 33.352 67.826 1.00 20.28 150 SER C O 1
ATOM 5152 N N . ARG C 1 157 ? 99.477 34.248 68.526 1.00 18.28 151 ARG C N 1
ATOM 5153 C CA . ARG C 1 157 ? 98.774 32.963 68.386 1.00 22.21 151 ARG C CA 1
ATOM 5154 C C . ARG C 1 157 ? 98.755 32.401 66.978 1.00 22.26 151 ARG C C 1
ATOM 5155 O O . ARG C 1 157 ? 99.049 31.219 66.755 1.00 20.80 151 ARG C O 1
ATOM 5163 N N . ASP C 1 158 ? 98.419 33.233 65.991 1.00 19.20 152 ASP C N 1
ATOM 5164 C CA . ASP C 1 158 ? 98.177 32.711 64.673 1.00 19.94 152 ASP C CA 1
ATOM 5165 C C . ASP C 1 158 ? 99.549 32.304 64.093 1.00 19.67 152 ASP C C 1
ATOM 5166 O O . ASP C 1 158 ? 99.654 31.276 63.417 1.00 19.97 152 ASP C O 1
ATOM 5171 N N . MET C 1 159 ? 100.612 33.045 64.428 1.00 17.80 153 MET C N 1
ATOM 5172 C CA . MET C 1 159 ? 101.938 32.725 63.836 1.00 20.47 153 MET C CA 1
ATOM 5173 C C . MET C 1 159 ? 102.609 31.538 64.571 1.00 19.02 153 MET C C 1
ATOM 5174 O O . MET C 1 159 ? 103.301 30.724 63.950 1.00 17.91 153 MET C O 1
ATOM 5179 N N . ALA C 1 160 ? 102.272 31.358 65.836 1.00 17.59 154 ALA C N 1
ATOM 5180 C CA . ALA C 1 160 ? 102.690 30.145 66.574 1.00 20.15 154 ALA C CA 1
ATOM 5181 C C . ALA C 1 160 ? 102.065 28.890 65.947 1.00 20.55 154 ALA C C 1
ATOM 5182 O O . ALA C 1 160 ? 102.734 27.865 65.776 1.00 18.97 154 ALA C O 1
ATOM 5184 N N . ALA C 1 161 ? 100.821 29.017 65.507 1.00 19.65 155 ALA C N 1
ATOM 5185 C CA . ALA C 1 161 ? 100.118 27.893 64.901 1.00 18.97 155 ALA C CA 1
ATOM 5186 C C . ALA C 1 161 ? 100.711 27.558 63.533 1.00 19.90 155 ALA C C 1
ATOM 5187 O O . ALA C 1 161 ? 100.950 26.400 63.226 1.00 19.82 155 ALA C O 1
ATOM 5189 N N . VAL C 1 162 ? 100.928 28.583 62.727 1.00 19.35 156 VAL C N 1
ATOM 5190 C CA . VAL C 1 162 ? 101.494 28.426 61.381 1.00 20.57 156 VAL C CA 1
ATOM 5191 C C . VAL C 1 162 ? 102.890 27.822 61.471 1.00 18.34 156 VAL C C 1
ATOM 5192 O O . VAL C 1 162 ? 103.221 26.863 60.742 1.00 21.81 156 VAL C O 1
ATOM 5196 N N . SER C 1 163 ? 103.695 28.329 62.392 1.00 18.25 157 SER C N 1
ATOM 5197 C CA . SER C 1 163 ? 105.066 27.879 62.549 1.00 20.63 157 SER C CA 1
ATOM 5198 C C . SER C 1 163 ? 105.124 26.425 62.956 1.00 21.36 157 SER C C 1
ATOM 5199 O O . SER C 1 163 ? 105.869 25.638 62.390 1.00 19.66 157 SER C O 1
ATOM 5202 N N . ARG C 1 164 ? 104.285 26.028 63.898 1.00 19.34 158 ARG C N 1
ATOM 5203 C CA . ARG C 1 164 ? 104.267 24.614 64.266 1.00 18.42 158 ARG C CA 1
ATOM 5204 C C . ARG C 1 164 ? 103.848 23.719 63.111 1.00 16.90 158 ARG C C 1
ATOM 5205 O O . ARG C 1 164 ? 104.405 22.620 62.915 1.00 21.84 158 ARG C O 1
ATOM 5213 N N . ALA C 1 165 ? 102.869 24.185 62.361 1.00 18.17 159 ALA C N 1
ATOM 5214 C CA . ALA C 1 165 ? 102.376 23.462 61.217 1.00 19.85 159 ALA C CA 1
ATOM 5215 C C . ALA C 1 165 ? 103.422 23.352 60.110 1.00 25.79 159 ALA C C 1
ATOM 5216 O O . ALA C 1 165 ? 103.341 22.467 59.266 1.00 28.53 159 ALA C O 1
ATOM 5218 N N . MET C 1 166 ? 104.335 24.309 60.048 1.00 19.69 160 MET C N 1
ATOM 5219 C CA . MET C 1 166 ? 105.386 24.233 59.022 1.00 17.35 160 MET C CA 1
ATOM 5220 C C . MET C 1 166 ? 106.630 23.463 59.497 1.00 19.07 160 MET C C 1
ATOM 5221 O O . MET C 1 166 ? 107.603 23.286 58.725 1.00 19.19 160 MET C O 1
ATOM 5226 N N . SER C 1 167 ? 106.595 22.939 60.717 1.00 18.11 161 SER C N 1
ATOM 5227 C CA . SER C 1 167 ? 107.747 22.237 61.273 1.00 19.37 161 SER C CA 1
ATOM 5228 C C . SER C 1 167 ? 107.886 20.819 60.707 1.00 18.87 161 SER C C 1
ATOM 5229 O O . SER C 1 167 ? 108.988 20.289 60.643 1.00 21.61 161 SER C O 1
ATOM 5232 N N . ALA C 1 168 ? 106.746 20.219 60.359 1.00 20.57 162 ALA C N 1
ATOM 5233 C CA . ALA C 1 168 ? 106.672 18.822 59.926 1.00 21.33 162 ALA C CA 1
ATOM 5234 C C . ALA C 1 168 ? 107.237 17.838 60.938 1.00 25.34 162 ALA C C 1
ATOM 5235 O O . ALA C 1 168 ? 107.550 16.712 60.592 1.00 29.80 162 ALA C O 1
ATOM 5237 N N . ASN C 1 169 ? 107.448 18.276 62.162 1.00 24.23 163 ASN C N 1
ATOM 5238 C CA . ASN C 1 169 ? 107.769 17.360 63.257 1.00 23.26 163 ASN C CA 1
ATOM 5239 C C . ASN C 1 169 ? 107.398 18.079 64.547 1.00 21.09 163 ASN C C 1
ATOM 5240 O O . ASN C 1 169 ? 108.236 18.723 65.177 1.00 20.36 163 ASN C O 1
ATOM 5245 N N . GLU C 1 170 ? 106.147 17.903 64.953 1.00 22.34 164 GLU C N 1
ATOM 5246 C CA . GLU C 1 170 ? 105.570 18.663 66.051 1.00 25.65 164 GLU C CA 1
ATOM 5247 C C . GLU C 1 170 ? 106.272 18.358 67.360 1.00 21.28 164 GLU C C 1
ATOM 5248 O O . GLU C 1 170 ? 106.593 19.250 68.147 1.00 24.67 164 GLU C O 1
ATOM 5254 N N . GLU C 1 171 ? 106.654 17.102 67.562 1.00 23.25 165 GLU C N 1
ATOM 5255 C CA . GLU C 1 171 ? 107.440 16.773 68.734 1.00 22.46 165 GLU C CA 1
ATOM 5256 C C . GLU C 1 171 ? 108.731 17.516 68.829 1.00 21.56 165 GLU C C 1
ATOM 5257 O O . GLU C 1 171 ? 109.130 17.944 69.920 1.00 21.45 165 GLU C O 1
ATOM 5263 N N . ALA C 1 172 ? 109.476 17.551 67.709 1.00 21.27 166 ALA C N 1
ATOM 5264 C CA . ALA C 1 172 ? 110.768 18.245 67.717 1.00 19.76 166 ALA C CA 1
ATOM 5265 C C . ALA C 1 172 ? 110.587 19.747 67.884 1.00 15.30 166 ALA C C 1
ATOM 5266 O O . ALA C 1 172 ? 111.369 20.402 68.570 1.00 18.10 166 ALA C O 1
ATOM 5268 N N . TRP C 1 173 ? 109.545 20.277 67.273 1.00 16.64 167 TRP C N 1
ATOM 5269 C CA . TRP C 1 173 ? 109.219 21.701 67.462 1.00 16.72 167 TRP C CA 1
ATOM 5270 C C . TRP C 1 173 ? 108.914 22.066 68.917 1.00 17.64 167 TRP C C 1
ATOM 5271 O O . TRP C 1 173 ? 109.531 22.937 69.526 1.00 19.37 167 TRP C O 1
ATOM 5282 N N . ASP C 1 174 ? 108.105 21.233 69.553 1.00 20.51 168 ASP C N 1
ATOM 5283 C CA . ASP C 1 174 ? 107.774 21.478 70.948 1.00 19.70 168 ASP C CA 1
ATOM 5284 C C . ASP C 1 174 ? 109.008 21.309 71.825 1.00 19.03 168 ASP C C 1
ATOM 5285 O O . ASP C 1 174 ? 109.205 22.066 72.789 1.00 19.77 168 ASP C O 1
ATOM 5290 N N . ALA C 1 175 ? 109.872 20.350 71.464 1.00 19.35 169 ALA C N 1
ATOM 5291 C CA . ALA C 1 175 ? 111.066 20.053 72.227 1.00 20.57 169 ALA C CA 1
ATOM 5292 C C . ALA C 1 175 ? 112.154 21.111 72.158 1.00 20.96 169 ALA C C 1
ATOM 5293 O O . ALA C 1 175 ? 113.089 21.110 72.952 1.00 19.69 169 ALA C O 1
ATOM 5295 N N . LEU C 1 176 ? 111.967 22.131 71.339 1.00 19.08 170 LEU C N 1
ATOM 5296 C CA . LEU C 1 176 ? 112.840 23.305 71.440 1.00 19.56 170 LEU C CA 1
ATOM 5297 C C . LEU C 1 176 ? 112.811 23.877 72.824 1.00 21.43 170 LEU C C 1
ATOM 5298 O O . LEU C 1 176 ? 113.774 24.462 73.285 1.00 20.50 170 LEU C O 1
ATOM 5303 N N . GLY C 1 177 ? 111.693 23.668 73.516 1.00 20.12 171 GLY C N 1
ATOM 5304 C CA . GLY C 1 177 ? 111.603 24.006 74.913 1.00 23.81 171 GLY C CA 1
ATOM 5305 C C . GLY C 1 177 ? 111.040 25.371 75.264 1.00 22.47 171 GLY C C 1
ATOM 5306 O O . GLY C 1 177 ? 110.852 26.257 74.402 1.00 21.51 171 GLY C O 1
ATOM 5307 N N . PRO C 1 178 ? 110.865 25.608 76.576 1.00 21.35 172 PRO C N 1
ATOM 5308 C CA . PRO C 1 178 ? 110.083 26.757 77.007 1.00 21.98 172 PRO C CA 1
ATOM 5309 C C . PRO C 1 178 ? 110.791 28.080 76.802 1.00 22.69 172 PRO C C 1
ATOM 5310 O O . PRO C 1 178 ? 110.144 29.121 76.630 1.00 21.33 172 PRO C O 1
ATOM 5314 N N . GLU C 1 179 ? 112.118 28.068 76.843 1.00 20.92 173 GLU C N 1
ATOM 5315 C CA . GLU C 1 179 ? 112.829 29.299 76.679 1.00 22.33 173 GLU C CA 1
ATOM 5316 C C . GLU C 1 179 ? 112.672 29.779 75.250 1.00 24.98 173 GLU C C 1
ATOM 5317 O O . GLU C 1 179 ? 112.406 30.962 75.014 1.00 22.13 173 GLU C O 1
ATOM 5323 N N . VAL C 1 180 ? 112.874 28.886 74.285 1.00 22.46 174 VAL C N 1
ATOM 5324 C CA . VAL C 1 180 ? 112.686 29.252 72.892 1.00 23.59 174 VAL C CA 1
ATOM 5325 C C . VAL C 1 180 ? 111.262 29.728 72.628 1.00 20.74 174 VAL C C 1
ATOM 5326 O O . VAL C 1 180 ? 111.051 30.815 72.070 1.00 19.96 174 VAL C O 1
ATOM 5330 N N . HIS C 1 181 ? 110.265 29.011 73.147 1.00 19.50 175 HIS C N 1
ATOM 5331 C CA . HIS C 1 181 ? 108.893 29.324 72.788 1.00 20.56 175 HIS C CA 1
ATOM 5332 C C . HIS C 1 181 ? 108.395 30.564 73.511 1.00 23.09 175 HIS C C 1
ATOM 5333 O O . HIS C 1 181 ? 107.626 31.318 72.937 1.00 26.32 175 HIS C O 1
ATOM 5340 N N . GLU C 1 182 ? 109.083 30.923 74.581 1.00 19.67 176 GLU C N 1
ATOM 5341 C CA . GLU C 1 182 ? 108.816 32.245 75.218 1.00 23.43 176 GLU C CA 1
ATOM 5342 C C . GLU C 1 182 ? 109.406 33.378 74.366 1.00 20.91 176 GLU C C 1
ATOM 5343 O O . GLU C 1 182 ? 108.727 34.375 74.073 1.00 21.29 176 GLU C O 1
ATOM 5349 N N . ARG C 1 183 ? 110.611 33.170 73.841 1.00 19.22 177 ARG C N 1
ATOM 5350 C CA . ARG C 1 183 ? 111.246 34.199 73.018 1.00 19.45 177 ARG C CA 1
ATOM 5351 C C . ARG C 1 183 ? 110.481 34.421 71.737 1.00 20.93 177 ARG C C 1
ATOM 5352 O O . ARG C 1 183 ? 110.386 35.539 71.220 1.00 18.71 177 ARG C O 1
ATOM 5360 N N . LEU C 1 184 ? 109.979 33.332 71.168 1.00 19.58 178 LEU C N 1
ATOM 5361 C CA . LEU C 1 184 ? 109.238 33.447 69.897 1.00 19.38 178 LEU C CA 1
ATOM 5362 C C . LEU C 1 184 ? 107.993 34.292 69.966 1.00 20.39 178 LEU C C 1
ATOM 5363 O O . LEU C 1 184 ? 107.622 34.925 68.983 1.00 20.03 178 LEU C O 1
ATOM 5368 N N . ARG C 1 185 ? 107.313 34.351 71.125 1.00 20.34 179 ARG C N 1
ATOM 5369 C CA . ARG C 1 185 ? 106.052 35.112 71.162 1.00 23.01 179 ARG C CA 1
ATOM 5370 C C . ARG C 1 185 ? 106.213 36.563 70.725 1.00 19.28 179 ARG C C 1
ATOM 5371 O O . ARG C 1 185 ? 105.419 37.046 69.932 1.00 24.36 179 ARG C O 1
ATOM 5379 N N . ASP C 1 186 ? 107.238 37.248 71.223 1.00 22.46 180 ASP C N 1
ATOM 5380 C CA . ASP C 1 186 ? 107.452 38.623 70.778 1.00 25.60 180 ASP C CA 1
ATOM 5381 C C . ASP C 1 186 ? 107.982 38.694 69.361 1.00 24.93 180 ASP C C 1
ATOM 5382 O O . ASP C 1 186 ? 107.613 39.613 68.581 1.00 23.00 180 ASP C O 1
ATOM 5387 N N . ASN C 1 187 ? 108.803 37.707 68.998 1.00 18.92 181 ASN C N 1
ATOM 5388 C CA . ASN C 1 187 ? 109.343 37.729 67.655 1.00 17.93 181 ASN C CA 1
ATOM 5389 C C . ASN C 1 187 ? 108.222 37.658 66.632 1.00 19.92 181 ASN C C 1
ATOM 5390 O O . ASN C 1 187 ? 108.356 38.205 65.537 1.00 19.26 181 ASN C O 1
ATOM 5395 N N . TYR C 1 188 ? 107.186 36.872 66.907 1.00 16.86 182 TYR C N 1
ATOM 5396 C CA . TYR C 1 188 ? 106.124 36.683 65.922 1.00 17.57 182 TYR C CA 1
ATOM 5397 C C . TYR C 1 188 ? 105.545 38.038 65.458 1.00 18.09 182 TYR C C 1
ATOM 5398 O O . TYR C 1 188 ? 105.153 38.200 64.294 1.00 18.17 182 TYR C O 1
ATOM 5407 N N . VAL C 1 189 ? 105.329 38.930 66.423 1.00 19.17 183 VAL C N 1
ATOM 5408 C CA . VAL C 1 189 ? 104.748 40.241 66.174 1.00 20.74 183 VAL C CA 1
ATOM 5409 C C . VAL C 1 189 ? 105.710 41.108 65.350 1.00 19.41 183 VAL C C 1
ATOM 5410 O O . VAL C 1 189 ? 105.305 41.660 64.320 1.00 19.36 183 VAL C O 1
ATOM 5414 N N . ARG C 1 190 ? 106.983 41.183 65.746 1.00 19.31 184 ARG C N 1
ATOM 5415 C CA . ARG C 1 190 ? 107.964 41.946 64.967 1.00 21.02 184 ARG C CA 1
ATOM 5416 C C . ARG C 1 190 ? 108.097 41.422 63.557 1.00 19.93 184 ARG C C 1
ATOM 5417 O O . ARG C 1 190 ? 108.217 42.196 62.618 1.00 19.89 184 ARG C O 1
ATOM 5425 N N . TRP C 1 191 ? 108.135 40.104 63.428 1.00 17.44 185 TRP C N 1
ATOM 5426 C CA . TRP C 1 191 ? 108.186 39.452 62.139 1.00 17.36 185 TRP C CA 1
ATOM 5427 C C . TRP C 1 191 ? 107.014 39.881 61.279 1.00 19.55 185 TRP C C 1
ATOM 5428 O O . TRP C 1 191 ? 107.201 40.328 60.148 1.00 18.95 185 TRP C O 1
ATOM 5439 N N . ALA C 1 192 ? 105.803 39.818 61.848 1.00 18.44 186 ALA C N 1
ATOM 5440 C CA . ALA C 1 192 ? 104.606 40.127 61.059 1.00 18.65 186 ALA C CA 1
ATOM 5441 C C . ALA C 1 192 ? 104.669 41.558 60.511 1.00 19.45 186 ALA C C 1
ATOM 5442 O O . ALA C 1 192 ? 104.253 41.816 59.377 1.00 21.11 186 ALA C O 1
ATOM 5444 N N . TYR C 1 193 ? 105.069 42.487 61.368 1.00 19.32 187 TYR C N 1
ATOM 5445 C CA . TYR C 1 193 ? 105.121 43.919 61.010 1.00 19.33 187 TYR C CA 1
ATOM 5446 C C . TYR C 1 193 ? 106.260 44.211 60.009 1.00 20.45 187 TYR C C 1
ATOM 5447 O O . TYR C 1 193 ? 106.161 45.147 59.210 1.00 22.82 187 TYR C O 1
ATOM 5456 N N . GLY C 1 194 ? 107.347 43.442 60.058 1.00 18.36 188 GLY C N 1
ATOM 5457 C CA . GLY C 1 194 ? 108.552 43.819 59.317 1.00 20.22 188 GLY C CA 1
ATOM 5458 C C . GLY C 1 194 ? 108.939 42.999 58.116 1.00 19.14 188 GLY C C 1
ATOM 5459 O O . GLY C 1 194 ? 109.772 43.434 57.305 1.00 19.09 188 GLY C O 1
ATOM 5460 N N . TYR C 1 195 ? 108.395 41.796 58.002 1.00 16.48 189 TYR C N 1
ATOM 5461 C CA . TYR C 1 195 ? 108.886 40.819 57.017 1.00 15.96 189 TYR C CA 1
ATOM 5462 C C . TYR C 1 195 ? 107.966 40.483 55.816 1.00 18.34 189 TYR C C 1
ATOM 5463 O O . TYR C 1 195 ? 108.419 40.594 54.677 1.00 20.53 189 TYR C O 1
ATOM 5472 N N . PRO C 1 196 ? 106.737 39.972 56.038 1.00 18.59 190 PRO C N 1
ATOM 5473 C CA . PRO C 1 196 ? 106.036 39.369 54.901 1.00 18.81 190 PRO C CA 1
ATOM 5474 C C . PRO C 1 196 ? 105.664 40.335 53.761 1.00 21.81 190 PRO C C 1
ATOM 5475 O O . PRO C 1 196 ? 105.522 39.896 52.623 1.00 20.69 190 PRO C O 1
ATOM 5479 N N . ARG C 1 197 ? 105.501 41.614 54.081 1.00 21.03 191 ARG C N 1
ATOM 5480 C CA . ARG C 1 197 ? 105.178 42.632 53.062 1.00 21.97 191 ARG C CA 1
ATOM 5481 C C . ARG C 1 197 ? 106.353 43.035 52.180 1.00 23.06 191 ARG C C 1
ATOM 5482 O O . ARG C 1 197 ? 106.142 43.500 51.046 1.00 22.71 191 ARG C O 1
ATOM 5490 N N . THR C 1 198 ? 107.575 42.797 52.648 1.00 19.70 192 THR C N 1
ATOM 5491 C CA . THR C 1 198 ? 108.746 43.286 51.937 1.00 20.53 192 THR C CA 1
ATOM 5492 C C . THR C 1 198 ? 109.782 42.238 51.526 1.00 22.47 192 THR C C 1
ATOM 5493 O O . THR C 1 198 ? 110.536 42.447 50.574 1.00 21.32 192 THR C O 1
ATOM 5497 N N . ILE C 1 199 ? 109.883 41.167 52.308 1.00 18.18 193 ILE C N 1
ATOM 5498 C CA . ILE C 1 199 ? 110.849 40.101 52.010 1.00 18.02 193 ILE C CA 1
ATOM 5499 C C . ILE C 1 199 ? 110.661 39.469 50.645 1.00 17.80 193 ILE C C 1
ATOM 5500 O O . ILE C 1 199 ? 111.626 39.389 49.861 1.00 19.63 193 ILE C O 1
ATOM 5505 N N . PRO C 1 200 ? 109.421 39.119 50.273 1.00 17.14 194 PRO C N 1
ATOM 5506 C CA . PRO C 1 200 ? 109.282 38.377 49.023 1.00 20.90 194 PRO C CA 1
ATOM 5507 C C . PRO C 1 200 ? 109.700 39.193 47.787 1.00 23.13 194 PRO C C 1
ATOM 5508 O O . PRO C 1 200 ? 110.389 38.682 46.879 1.00 22.32 194 PRO C O 1
ATOM 5512 N N . GLY C 1 201 ? 109.282 40.445 47.742 1.00 21.41 195 GLY C N 1
ATOM 5513 C CA . GLY C 1 201 ? 109.659 41.318 46.640 1.00 25.37 195 GLY C CA 1
ATOM 5514 C C . GLY C 1 201 ? 111.144 41.631 46.550 1.00 25.78 195 GLY C C 1
ATOM 5515 O O . GLY C 1 201 ? 111.618 42.030 45.493 1.00 25.28 195 GLY C O 1
ATOM 5516 N N . SER C 1 202 ? 111.905 41.372 47.622 1.00 24.22 196 SER C N 1
ATOM 5517 C CA . SER C 1 202 ? 113.350 41.587 47.632 1.00 23.87 196 SER C CA 1
ATOM 5518 C C . SER C 1 202 ? 114.172 40.415 47.099 1.00 24.26 196 SER C C 1
ATOM 5519 O O . SER C 1 202 ? 115.396 40.490 47.044 1.00 25.74 196 SER C O 1
ATOM 5522 N N . ALA C 1 203 ? 113.522 39.308 46.723 1.00 20.78 197 ALA C N 1
ATOM 5523 C CA . ALA C 1 203 ? 114.262 38.094 46.357 1.00 17.28 197 ALA C CA 1
ATOM 5524 C C . ALA C 1 203 ? 115.251 38.413 45.245 1.00 21.65 197 ALA C C 1
ATOM 5525 O O . ALA C 1 203 ? 114.851 38.963 44.224 1.00 22.03 197 ALA C O 1
ATOM 5527 N N . ALA C 1 204 ? 116.510 38.025 45.428 1.00 18.86 198 ALA C N 1
ATOM 5528 C CA . ALA C 1 204 ? 117.560 38.265 44.445 1.00 19.24 198 ALA C CA 1
ATOM 5529 C C . ALA C 1 204 ? 117.623 37.078 43.489 1.00 18.04 198 ALA C C 1
ATOM 5530 O O . ALA C 1 204 ? 118.499 36.250 43.604 1.00 19.92 198 ALA C O 1
ATOM 5532 N N . THR C 1 205 ? 116.621 36.961 42.628 1.00 18.98 199 THR C N 1
ATOM 5533 C CA . THR C 1 205 ? 116.422 35.789 41.801 1.00 20.53 199 THR C CA 1
ATOM 5534 C C . THR C 1 205 ? 116.599 36.057 40.294 1.00 20.59 199 THR C C 1
ATOM 5535 O O . THR C 1 205 ? 116.193 35.242 39.450 1.00 21.78 199 THR C O 1
ATOM 5539 N N . LYS C 1 206 ? 117.168 37.204 39.956 1.00 23.06 200 LYS C N 1
ATOM 5540 C CA . LYS C 1 206 ? 117.522 37.479 38.563 1.00 25.50 200 LYS C CA 1
ATOM 5541 C C . LYS C 1 206 ? 118.736 36.660 38.150 1.00 25.20 200 LYS C C 1
ATOM 5542 O O . LYS C 1 206 ? 119.591 36.309 38.976 1.00 21.76 200 LYS C O 1
ATOM 5548 N N . THR C 1 207 ? 118.821 36.321 36.868 1.00 23.40 201 THR C N 1
ATOM 5549 C CA . THR C 1 207 ? 120.009 35.632 36.395 1.00 23.27 201 THR C CA 1
ATOM 5550 C C . THR C 1 207 ? 121.317 36.252 36.921 1.00 20.69 201 THR C C 1
ATOM 5551 O O . THR C 1 207 ? 122.220 35.540 37.378 1.00 21.87 201 THR C O 1
ATOM 5555 N N . GLU C 1 208 ? 121.423 37.577 36.828 1.00 22.94 202 GLU C N 1
ATOM 5556 C CA . GLU C 1 208 ? 122.629 38.288 37.237 1.00 24.54 202 GLU C CA 1
ATOM 5557 C C . GLU C 1 208 ? 122.929 38.125 38.731 1.00 23.93 202 GLU C C 1
ATOM 5558 O O . GLU C 1 208 ? 124.039 38.421 39.168 1.00 23.75 202 GLU C O 1
ATOM 5564 N N . ASP C 1 209 ? 121.919 37.788 39.545 1.00 20.72 203 ASP C N 1
ATOM 5565 C CA . ASP C 1 209 ? 122.114 37.554 40.964 1.00 20.42 203 ASP C CA 1
ATOM 5566 C C . ASP C 1 209 ? 122.755 36.216 41.293 1.00 19.38 203 ASP C C 1
ATOM 5567 O O . ASP C 1 209 ? 123.289 36.045 42.393 1.00 20.99 203 ASP C O 1
ATOM 5572 N N . LEU C 1 210 ? 122.621 35.235 40.402 1.00 17.82 204 LEU C N 1
ATOM 5573 C CA . LEU C 1 210 ? 122.688 33.831 40.803 1.00 17.61 204 LEU C CA 1
ATOM 5574 C C . LEU C 1 210 ? 123.908 33.038 40.346 1.00 17.85 204 LEU C C 1
ATOM 5575 O O . LEU C 1 210 ? 123.968 31.827 40.543 1.00 19.20 204 LEU C O 1
ATOM 5580 N N . HIS C 1 211 ? 124.878 33.689 39.696 1.00 20.23 205 HIS C N 1
ATOM 5581 C CA . HIS C 1 211 ? 125.964 32.963 39.065 1.00 18.61 205 HIS C CA 1
ATOM 5582 C C . HIS C 1 211 ? 127.348 33.523 39.381 1.00 20.44 205 HIS C C 1
ATOM 5583 O O . HIS C 1 211 ? 128.310 33.273 38.622 1.00 19.99 205 HIS C O 1
ATOM 5590 N N . LYS C 1 212 ? 127.493 34.133 40.561 1.00 18.27 206 LYS C N 1
ATOM 5591 C CA . LYS C 1 212 ? 128.781 34.630 41.011 1.00 18.33 206 LYS C CA 1
ATOM 5592 C C . LYS C 1 212 ? 129.498 33.719 41.969 1.00 21.92 206 LYS C C 1
ATOM 5593 O O . LYS C 1 212 ? 130.724 33.786 42.095 1.00 20.38 206 LYS C O 1
ATOM 5599 N N . VAL C 1 213 ? 128.726 32.887 42.674 1.00 19.66 207 VAL C N 1
ATOM 5600 C CA . VAL C 1 213 ? 129.277 31.882 43.545 1.00 20.78 207 VAL C CA 1
ATOM 5601 C C . VAL C 1 213 ? 128.351 30.648 43.440 1.00 18.35 207 VAL C C 1
ATOM 5602 O O . VAL C 1 213 ? 127.207 30.769 42.997 1.00 20.58 207 VAL C O 1
ATOM 5606 N N . PRO C 1 214 ? 128.862 29.484 43.831 1.00 18.13 208 PRO C N 1
ATOM 5607 C CA . PRO C 1 214 ? 128.045 28.281 43.720 1.00 17.05 208 PRO C CA 1
ATOM 5608 C C . PRO C 1 214 ? 126.877 28.358 44.692 1.00 16.60 208 PRO C C 1
ATOM 5609 O O . PRO C 1 214 ? 127.043 28.888 45.791 1.00 17.39 208 PRO C O 1
ATOM 5613 N N . ILE C 1 215 ? 125.711 27.950 44.204 1.00 16.98 209 ILE C N 1
ATOM 5614 C CA . ILE C 1 215 ? 124.492 27.846 45.020 1.00 17.33 209 ILE C CA 1
ATOM 5615 C C . ILE C 1 215 ? 123.970 26.417 44.959 1.00 20.20 209 ILE C C 1
ATOM 5616 O O . ILE C 1 215 ? 123.992 25.773 43.882 1.00 18.83 209 ILE C O 1
ATOM 5621 N N . ASP C 1 216 ? 123.533 25.911 46.119 1.00 19.32 210 ASP C N 1
ATOM 5622 C CA . ASP C 1 216 ? 122.822 24.648 46.195 1.00 17.36 210 ASP C CA 1
ATOM 5623 C C . ASP C 1 216 ? 121.509 24.892 46.975 1.00 16.96 210 ASP C C 1
ATOM 5624 O O . ASP C 1 216 ? 121.563 25.389 48.080 1.00 17.60 210 ASP C O 1
ATOM 5629 N N . TRP C 1 217 ? 120.395 24.759 46.253 1.00 14.92 211 TRP C N 1
ATOM 5630 C CA . TRP C 1 217 ? 119.076 25.249 46.695 1.00 16.67 211 TRP C CA 1
ATOM 5631 C C . TRP C 1 217 ? 118.293 24.041 47.217 1.00 16.76 211 TRP C C 1
ATOM 5632 O O . TRP C 1 217 ? 118.337 22.931 46.638 1.00 16.91 211 TRP C O 1
ATOM 5643 N N . THR C 1 218 ? 117.490 24.261 48.254 1.00 17.79 212 THR C N 1
ATOM 5644 C CA . THR C 1 218 ? 116.652 23.181 48.767 1.00 18.15 212 THR C CA 1
ATOM 5645 C C . THR C 1 218 ? 115.252 23.682 49.099 1.00 17.74 212 THR C C 1
ATOM 5646 O O . THR C 1 218 ? 115.051 24.869 49.265 1.00 16.53 212 THR C O 1
ATOM 5650 N N . VAL C 1 219 ? 114.279 22.781 49.001 1.00 18.71 213 VAL C N 1
ATOM 5651 C CA . VAL C 1 219 ? 112.966 23.008 49.545 1.00 17.35 213 VAL C CA 1
ATOM 5652 C C . VAL C 1 219 ? 112.577 21.805 50.403 1.00 19.65 213 VAL C C 1
ATOM 5653 O O . VAL C 1 219 ? 113.203 20.759 50.316 1.00 18.00 213 VAL C O 1
ATOM 5657 N N . GLY C 1 220 ? 111.566 21.980 51.253 1.00 17.78 214 GLY C N 1
ATOM 5658 C CA . GLY C 1 220 ? 111.111 20.893 52.149 1.00 17.37 214 GLY C CA 1
ATOM 5659 C C . GLY C 1 220 ? 110.279 19.829 51.432 1.00 17.70 214 GLY C C 1
ATOM 5660 O O . GLY C 1 220 ? 109.283 20.147 50.768 1.00 18.65 214 GLY C O 1
ATOM 5661 N N . ALA C 1 221 ? 110.686 18.573 51.579 1.00 18.11 215 ALA C N 1
ATOM 5662 C CA . ALA C 1 221 ? 109.963 17.415 51.012 1.00 18.86 215 ALA C CA 1
ATOM 5663 C C . ALA C 1 221 ? 108.480 17.388 51.424 1.00 19.81 215 ALA C C 1
ATOM 5664 O O . ALA C 1 221 ? 107.620 16.983 50.627 1.00 19.85 215 ALA C O 1
ATOM 5666 N N . ALA C 1 222 ? 108.220 17.755 52.672 1.00 20.31 216 ALA C N 1
ATOM 5667 C CA . ALA C 1 222 ? 106.891 17.624 53.242 1.00 21.92 216 ALA C CA 1
ATOM 5668 C C . ALA C 1 222 ? 106.034 18.880 53.123 1.00 24.33 216 ALA C C 1
ATOM 5669 O O . ALA C 1 222 ? 104.861 18.858 53.452 1.00 25.53 216 ALA C O 1
ATOM 5671 N N . GLY C 1 223 ? 106.561 19.965 52.590 1.00 21.39 217 GLY C N 1
ATOM 5672 C CA . GLY C 1 223 ? 105.743 21.152 52.406 1.00 19.43 217 GLY C CA 1
ATOM 5673 C C . GLY C 1 223 ? 104.788 20.899 51.260 1.00 20.74 217 GLY C C 1
ATOM 5674 O O . GLY C 1 223 ? 105.118 20.149 50.358 1.00 21.26 217 GLY C O 1
ATOM 5675 N N . PRO C 1 224 ? 103.615 21.541 51.269 1.00 19.21 218 PRO C N 1
ATOM 5676 C CA . PRO C 1 224 ? 102.728 21.439 50.134 1.00 19.45 218 PRO C CA 1
ATOM 5677 C C . PRO C 1 224 ? 103.428 21.987 48.900 1.00 26.26 218 PRO C C 1
ATOM 5678 O O . PRO C 1 224 ? 104.203 22.929 48.987 1.00 20.75 218 PRO C O 1
ATOM 5682 N N . THR C 1 225 ? 103.198 21.345 47.775 1.00 19.74 219 THR C N 1
ATOM 5683 C CA . THR C 1 225 ? 103.874 21.679 46.527 1.00 20.52 219 THR C CA 1
ATOM 5684 C C . THR C 1 225 ? 103.751 23.140 46.140 1.00 21.81 219 THR C C 1
ATOM 5685 O O . THR C 1 225 ? 104.729 23.742 45.690 1.00 23.29 219 THR C O 1
ATOM 5689 N N . GLN C 1 226 ? 102.586 23.718 46.390 1.00 21.12 220 GLN C N 1
ATOM 5690 C CA . GLN C 1 226 ? 102.283 25.102 46.020 1.00 21.19 220 GLN C CA 1
ATOM 5691 C C . GLN C 1 226 ? 103.203 26.098 46.752 1.00 19.69 220 GLN C C 1
ATOM 5692 O O . GLN C 1 226 ? 103.557 27.117 46.178 1.00 21.72 220 GLN C O 1
ATOM 5698 N N . VAL C 1 227 ? 103.668 25.782 47.950 1.00 20.29 221 VAL C N 1
ATOM 5699 C CA . VAL C 1 227 ? 104.258 26.864 48.765 1.00 21.73 221 VAL C CA 1
ATOM 5700 C C . VAL C 1 227 ? 105.589 27.412 48.218 1.00 29.69 221 VAL C C 1
ATOM 5701 O O . VAL C 1 227 ? 105.742 28.616 47.968 1.00 29.66 221 VAL C O 1
ATOM 5705 N N . PHE C 1 228 ? 106.532 26.537 47.986 1.00 28.08 222 PHE C N 1
ATOM 5706 C CA . PHE C 1 228 ? 107.794 27.011 47.397 1.00 23.82 222 PHE C CA 1
ATOM 5707 C C . PHE C 1 228 ? 108.002 26.442 46.016 1.00 22.28 222 PHE C C 1
ATOM 5708 O O . PHE C 1 228 ? 109.134 26.308 45.541 1.00 21.40 222 PHE C O 1
ATOM 5716 N N . PHE C 1 229 ? 106.880 26.197 45.318 1.00 23.33 223 PHE C N 1
ATOM 5717 C CA . PHE C 1 229 ? 106.881 25.739 43.951 1.00 23.98 223 PHE C CA 1
ATOM 5718 C C . PHE C 1 229 ? 107.843 26.580 43.089 1.00 20.01 223 PHE C C 1
ATOM 5719 O O . PHE C 1 229 ? 108.651 26.041 42.302 1.00 19.48 223 PHE C O 1
ATOM 5727 N N . GLU C 1 230 ? 107.712 27.897 43.199 1.00 19.29 224 GLU C N 1
ATOM 5728 C CA . GLU C 1 230 ? 108.523 28.790 42.316 1.00 20.42 224 GLU C CA 1
ATOM 5729 C C . GLU C 1 230 ? 110.047 28.665 42.572 1.00 18.63 224 GLU C C 1
ATOM 5730 O O . GLU C 1 230 ? 110.877 28.943 41.659 1.00 19.43 224 GLU C O 1
ATOM 5736 N N . ASN C 1 231 ? 110.449 28.207 43.757 1.00 18.41 225 ASN C N 1
ATOM 5737 C CA . ASN C 1 231 ? 111.879 27.957 44.018 1.00 18.92 225 ASN C CA 1
ATOM 5738 C C . ASN C 1 231 ? 112.388 26.894 43.030 1.00 20.93 225 ASN C C 1
ATOM 5739 O O . ASN C 1 231 ? 113.507 26.965 42.506 1.00 18.26 225 ASN C O 1
ATOM 5744 N N . VAL C 1 232 ? 111.607 25.829 42.869 1.00 18.98 226 VAL C N 1
ATOM 5745 C CA . VAL C 1 232 ? 112.032 24.722 42.008 1.00 20.40 226 VAL C CA 1
ATOM 5746 C C . VAL C 1 232 ? 112.152 25.193 40.548 1.00 16.92 226 VAL C C 1
ATOM 5747 O O . VAL C 1 232 ? 113.104 24.807 39.834 1.00 19.95 226 VAL C O 1
ATOM 5751 N N . VAL C 1 233 ? 111.209 26.031 40.123 1.00 19.05 227 VAL C N 1
ATOM 5752 C CA . VAL C 1 233 ? 111.183 26.586 38.783 1.00 24.24 227 VAL C CA 1
ATOM 5753 C C . VAL C 1 233 ? 112.401 27.471 38.570 1.00 22.86 227 VAL C C 1
ATOM 5754 O O . VAL C 1 233 ? 113.168 27.260 37.629 1.00 21.13 227 VAL C O 1
ATOM 5758 N N . ILE C 1 234 ? 112.664 28.348 39.520 1.00 20.02 228 ILE C N 1
ATOM 5759 C CA . ILE C 1 234 ? 113.794 29.290 39.336 1.00 19.23 228 ILE C CA 1
ATOM 5760 C C . ILE C 1 234 ? 115.119 28.559 39.312 1.00 21.55 228 ILE C C 1
ATOM 5761 O O . ILE C 1 234 ? 115.925 28.770 38.395 1.00 21.87 228 ILE C O 1
ATOM 5766 N N . ALA C 1 235 ? 115.358 27.681 40.291 1.00 19.02 229 ALA C N 1
ATOM 5767 C CA . ALA C 1 235 ? 116.596 26.946 40.325 1.00 19.81 229 ALA C CA 1
ATOM 5768 C C . ALA C 1 235 ? 116.795 26.129 39.058 1.00 23.73 229 ALA C C 1
ATOM 5769 O O . ALA C 1 235 ? 117.907 26.084 38.491 1.00 20.36 229 ALA C O 1
ATOM 5771 N N . THR C 1 236 ? 115.744 25.432 38.628 1.00 18.53 230 THR C N 1
ATOM 5772 C CA . THR C 1 236 ? 115.879 24.569 37.467 1.00 18.33 230 THR C CA 1
ATOM 5773 C C . THR C 1 236 ? 116.170 25.403 36.212 1.00 17.72 230 THR C C 1
ATOM 5774 O O . THR C 1 236 ? 117.017 25.029 35.401 1.00 20.54 230 THR C O 1
ATOM 5778 N N . ARG C 1 237 ? 115.460 26.498 36.034 1.00 20.43 231 ARG C N 1
ATOM 5779 C CA . ARG C 1 237 ? 115.672 27.315 34.863 1.00 27.51 231 ARG C CA 1
ATOM 5780 C C . ARG C 1 237 ? 117.076 27.920 34.851 1.00 25.90 231 ARG C C 1
ATOM 5781 O O . ARG C 1 237 ? 117.683 28.073 33.781 1.00 24.14 231 ARG C O 1
ATOM 5789 N N . GLU C 1 238 ? 117.653 28.105 36.033 1.00 22.28 232 GLU C N 1
ATOM 5790 C CA . GLU C 1 238 ? 119.011 28.632 36.137 1.00 21.80 232 GLU C CA 1
ATOM 5791 C C . GLU C 1 238 ? 120.108 27.569 36.196 1.00 23.09 232 GLU C C 1
ATOM 5792 O O . GLU C 1 238 ? 121.264 27.916 36.428 1.00 21.79 232 GLU C O 1
ATOM 5798 N N . SER C 1 239 ? 119.764 26.275 36.047 1.00 18.83 233 SER C N 1
ATOM 5799 C CA . SER C 1 239 ? 120.721 25.170 36.228 1.00 18.84 233 SER C CA 1
ATOM 5800 C C . SER C 1 239 ? 121.476 25.258 37.540 1.00 23.26 233 SER C C 1
ATOM 5801 O O . SER C 1 239 ? 122.608 24.806 37.641 1.00 23.24 233 SER C O 1
ATOM 5804 N N . ILE C 1 240 ? 120.762 25.641 38.601 1.00 19.51 234 ILE C N 1
ATOM 5805 C CA . ILE C 1 240 ? 121.279 25.568 39.962 1.00 19.91 234 ILE C CA 1
ATOM 5806 C C . ILE C 1 240 ? 120.806 24.266 40.610 1.00 18.23 234 ILE C C 1
ATOM 5807 O O . ILE C 1 240 ? 119.652 23.907 40.461 1.00 20.17 234 ILE C O 1
ATOM 5812 N N . PRO C 1 241 ? 121.705 23.520 41.246 1.00 19.77 235 PRO C N 1
ATOM 5813 C CA . PRO C 1 241 ? 121.273 22.310 41.930 1.00 18.12 235 PRO C CA 1
ATOM 5814 C C . PRO C 1 241 ? 120.110 22.519 42.899 1.00 19.36 235 PRO C C 1
ATOM 5815 O O . PRO C 1 241 ? 120.117 23.480 43.656 1.00 19.09 235 PRO C O 1
ATOM 5819 N N . ILE C 1 242 ? 119.085 21.677 42.777 1.00 18.02 236 ILE C N 1
ATOM 5820 C CA . ILE C 1 242 ? 117.901 21.824 43.616 1.00 19.91 236 ILE C CA 1
ATOM 5821 C C . ILE C 1 242 ? 117.464 20.444 44.093 1.00 23.01 236 ILE C C 1
ATOM 5822 O O . ILE C 1 242 ? 117.364 19.494 43.304 1.00 21.49 236 ILE C O 1
ATOM 5827 N N . LYS C 1 243 ? 117.271 20.290 45.392 1.00 19.82 237 LYS C N 1
ATOM 5828 C CA . LYS C 1 243 ? 116.713 19.046 45.869 1.00 22.96 237 LYS C CA 1
ATOM 5829 C C . LYS C 1 243 ? 115.821 19.282 47.064 1.00 19.71 237 LYS C C 1
ATOM 5830 O O . LYS C 1 243 ? 115.825 20.374 47.623 1.00 19.50 237 LYS C O 1
ATOM 5836 N N . THR C 1 244 ? 115.221 18.198 47.562 1.00 20.75 238 THR C N 1
ATOM 5837 C CA . THR C 1 244 ? 114.414 18.306 48.778 1.00 18.66 238 THR C CA 1
ATOM 5838 C C . THR C 1 244 ? 115.283 17.883 49.939 1.00 18.59 238 THR C C 1
ATOM 5839 O O . THR C 1 244 ? 116.194 17.011 49.810 1.00 19.91 238 THR C O 1
ATOM 5843 N N . LEU C 1 245 ? 115.001 18.484 51.089 1.00 20.44 239 LEU C N 1
ATOM 5844 C CA . LEU C 1 245 ? 115.426 17.970 52.359 1.00 17.71 239 LEU C CA 1
ATOM 5845 C C . LEU C 1 245 ? 114.224 17.386 53.099 1.00 17.93 239 LEU C C 1
ATOM 5846 O O . LEU C 1 245 ? 113.081 17.793 52.864 1.00 17.96 239 LEU C O 1
ATOM 5851 N N . PRO C 1 246 ? 114.505 16.480 54.019 1.00 18.58 240 PRO C N 1
ATOM 5852 C CA . PRO C 1 246 ? 113.403 15.979 54.848 1.00 17.60 240 PRO C CA 1
ATOM 5853 C C . PRO C 1 246 ? 112.725 17.124 55.593 1.00 20.38 240 PRO C C 1
ATOM 5854 O O . PRO C 1 246 ? 113.379 18.107 55.958 1.00 19.93 240 PRO C O 1
ATOM 5858 N N . GLY C 1 247 ? 111.460 16.932 55.944 1.00 18.35 241 GLY C N 1
ATOM 5859 C CA . GLY C 1 247 ? 110.711 17.963 56.670 1.00 20.65 241 GLY C CA 1
ATOM 5860 C C . GLY C 1 247 ? 110.244 19.066 55.751 1.00 17.05 241 GLY C C 1
ATOM 5861 O O . GLY C 1 247 ? 109.925 18.826 54.577 1.00 19.72 241 GLY C O 1
ATOM 5862 N N . PHE C 1 248 ? 110.055 20.251 56.334 1.00 18.14 242 PHE C N 1
ATOM 5863 C CA . PHE C 1 248 ? 109.413 21.356 55.626 1.00 17.94 242 PHE C CA 1
ATOM 5864 C C . PHE C 1 248 ? 110.260 22.595 55.901 1.00 18.74 242 PHE C C 1
ATOM 5865 O O . PHE C 1 248 ? 111.362 22.689 55.385 1.00 18.58 242 PHE C O 1
ATOM 5873 N N . HIS C 1 249 ? 109.821 23.496 56.779 1.00 17.56 243 HIS C N 1
ATOM 5874 C CA . HIS C 1 249 ? 110.424 24.849 56.840 1.00 15.98 243 HIS C CA 1
ATOM 5875 C C . HIS C 1 249 ? 111.527 24.966 57.886 1.00 17.72 243 HIS C C 1
ATOM 5876 O O . HIS C 1 249 ? 112.202 25.985 57.961 1.00 20.23 243 HIS C O 1
ATOM 5883 N N . PHE C 1 250 ? 111.711 23.948 58.715 1.00 16.72 244 PHE C N 1
ATOM 5884 C CA . PHE C 1 250 ? 112.682 24.020 59.802 1.00 16.18 244 PHE C CA 1
ATOM 5885 C C . PHE C 1 250 ? 113.435 22.696 59.825 1.00 17.20 244 PHE C C 1
ATOM 5886 O O . PHE C 1 250 ? 113.490 21.994 60.839 1.00 18.16 244 PHE C O 1
ATOM 5894 N N . PRO C 1 251 ? 114.160 22.388 58.736 1.00 17.41 245 PRO C N 1
ATOM 5895 C CA . PRO C 1 251 ? 114.804 21.071 58.704 1.00 17.99 245 PRO C CA 1
ATOM 5896 C C . PRO C 1 251 ? 115.841 20.877 59.808 1.00 17.33 245 PRO C C 1
ATOM 5897 O O . PRO C 1 251 ? 116.120 19.736 60.226 1.00 19.80 245 PRO C O 1
ATOM 5901 N N . TYR C 1 252 ? 116.500 21.971 60.210 1.00 15.43 246 TYR C N 1
ATOM 5902 C CA . TYR C 1 252 ? 117.471 21.944 61.286 1.00 16.10 246 TYR C CA 1
ATOM 5903 C C . TYR C 1 252 ? 116.822 21.527 62.618 1.00 19.25 246 TYR C C 1
ATOM 5904 O O . TYR C 1 252 ? 117.531 21.090 63.553 1.00 19.69 246 TYR C O 1
ATOM 5913 N N . VAL C 1 253 ? 115.520 21.763 62.729 1.00 18.64 247 VAL C N 1
ATOM 5914 C CA . VAL C 1 253 ? 114.730 21.280 63.904 1.00 17.60 247 VAL C CA 1
ATOM 5915 C C . VAL C 1 253 ? 114.157 19.873 63.700 1.00 16.01 247 VAL C C 1
ATOM 5916 O O . VAL C 1 253 ? 114.274 19.014 64.581 1.00 19.46 247 VAL C O 1
ATOM 5920 N N . SER C 1 254 ? 113.462 19.653 62.599 1.00 16.86 248 SER C N 1
ATOM 5921 C CA . SER C 1 254 ? 112.792 18.401 62.342 1.00 17.60 248 SER C CA 1
ATOM 5922 C C . SER C 1 254 ? 113.733 17.219 62.120 1.00 21.11 248 SER C C 1
ATOM 5923 O O . SER C 1 254 ? 113.448 16.076 62.547 1.00 21.04 248 SER C O 1
ATOM 5926 N N . HIS C 1 255 ? 114.865 17.494 61.481 1.00 19.21 249 HIS C N 1
ATOM 5927 C CA . HIS C 1 255 ? 115.776 16.449 61.003 1.00 20.06 249 HIS C CA 1
ATOM 5928 C C . HIS C 1 255 ? 117.219 16.927 61.145 1.00 20.13 249 HIS C C 1
ATOM 5929 O O . HIS C 1 255 ? 117.931 17.109 60.150 1.00 22.43 249 HIS C O 1
ATOM 5936 N N . PRO C 1 256 ? 117.673 17.148 62.376 1.00 21.22 250 PRO C N 1
ATOM 5937 C CA . PRO C 1 256 ? 118.983 17.761 62.563 1.00 22.46 250 PRO C CA 1
ATOM 5938 C C . PRO C 1 256 ? 120.142 16.971 61.961 1.00 23.44 250 PRO C C 1
ATOM 5939 O O . PRO C 1 256 ? 121.094 17.565 61.416 1.00 20.14 250 PRO C O 1
ATOM 5943 N N . GLU C 1 257 ? 120.101 15.643 62.060 1.00 22.07 251 GLU C N 1
ATOM 5944 C CA . GLU C 1 257 ? 121.183 14.860 61.460 1.00 23.54 251 GLU C CA 1
ATOM 5945 C C . GLU C 1 257 ? 121.227 14.989 59.937 1.00 20.44 251 GLU C C 1
ATOM 5946 O O . GLU C 1 257 ? 122.326 15.187 59.357 1.00 21.68 251 GLU C O 1
ATOM 5952 N N . ALA C 1 258 ? 120.077 14.896 59.279 1.00 18.11 252 ALA C N 1
ATOM 5953 C CA . ALA C 1 258 ? 120.016 15.008 57.843 1.00 21.39 252 ALA C CA 1
ATOM 5954 C C . ALA C 1 258 ? 120.412 16.413 57.425 1.00 20.67 252 ALA C C 1
ATOM 5955 O O . ALA C 1 258 ? 121.158 16.632 56.448 1.00 20.12 252 ALA C O 1
ATOM 5957 N N . PHE C 1 259 ? 119.937 17.380 58.186 1.00 20.70 253 PHE C N 1
ATOM 5958 C CA . PHE C 1 259 ? 120.351 18.767 57.905 1.00 18.82 253 PHE C CA 1
ATOM 5959 C C . PHE C 1 259 ? 121.858 19.002 57.991 1.00 18.23 253 PHE C C 1
ATOM 5960 O O . PHE C 1 259 ? 122.457 19.577 57.087 1.00 18.77 253 PHE C O 1
ATOM 5968 N N . ALA C 1 260 ? 122.496 18.544 59.073 1.00 19.25 254 ALA C N 1
ATOM 5969 C CA . ALA C 1 260 ? 123.911 18.719 59.285 1.00 19.03 254 ALA C CA 1
ATOM 5970 C C . ALA C 1 260 ? 124.714 17.993 58.192 1.00 20.23 254 ALA C C 1
ATOM 5971 O O . ALA C 1 260 ? 125.616 18.568 57.590 1.00 18.77 254 ALA C O 1
ATOM 5973 N N . LYS C 1 261 ? 124.306 16.773 57.877 1.00 19.99 255 LYS C N 1
ATOM 5974 C CA . LYS C 1 261 ? 124.907 16.049 56.737 1.00 22.73 255 LYS C CA 1
ATOM 5975 C C . LYS C 1 261 ? 124.864 16.837 55.433 1.00 22.35 255 LYS C C 1
ATOM 5976 O O . LYS C 1 261 ? 125.847 16.879 54.671 1.00 21.05 255 LYS C O 1
ATOM 5982 N N . TYR C 1 262 ? 123.689 17.353 55.081 1.00 18.47 256 TYR C N 1
ATOM 5983 C CA . TYR C 1 262 ? 123.550 18.193 53.903 1.00 18.94 256 TYR C CA 1
ATOM 5984 C C . TYR C 1 262 ? 124.515 19.377 53.938 1.00 20.11 256 TYR C C 1
ATOM 5985 O O . TYR C 1 262 ? 125.176 19.660 52.927 1.00 18.93 256 TYR C O 1
ATOM 5994 N N . VAL C 1 263 ? 124.525 20.142 55.020 1.00 18.87 257 VAL C N 1
ATOM 5995 C CA . VAL C 1 263 ? 125.450 21.282 55.115 1.00 19.36 257 VAL C CA 1
ATOM 5996 C C . VAL C 1 263 ? 126.925 20.889 54.929 1.00 19.30 257 VAL C C 1
ATOM 5997 O O . VAL C 1 263 ? 127.683 21.534 54.143 1.00 18.73 257 VAL C O 1
ATOM 6001 N N . VAL C 1 264 ? 127.315 19.820 55.618 1.00 18.98 258 VAL C N 1
ATOM 6002 C CA . VAL C 1 264 ? 128.665 19.314 55.560 1.00 21.14 258 VAL C CA 1
ATOM 6003 C C . VAL C 1 264 ? 129.037 18.816 54.177 1.00 17.36 258 VAL C C 1
ATOM 6004 O O . VAL C 1 264 ? 130.069 19.228 53.633 1.00 20.77 258 VAL C O 1
ATOM 6008 N N . GLU C 1 265 ? 128.192 17.988 53.565 1.00 21.03 259 GLU C N 1
ATOM 6009 C CA . GLU C 1 265 ? 128.557 17.396 52.286 1.00 21.33 259 GLU C CA 1
ATOM 6010 C C . GLU C 1 265 ? 128.569 18.444 51.186 1.00 23.34 259 GLU C C 1
ATOM 6011 O O . GLU C 1 265 ? 129.414 18.391 50.268 1.00 19.78 259 GLU C O 1
ATOM 6017 N N . THR C 1 266 ? 127.602 19.351 51.247 1.00 19.05 260 THR C N 1
ATOM 6018 C CA . THR C 1 266 ? 127.531 20.427 50.276 1.00 19.86 260 THR C CA 1
ATOM 6019 C C . THR C 1 266 ? 128.730 21.374 50.355 1.00 19.19 260 THR C C 1
ATOM 6020 O O . THR C 1 266 ? 129.372 21.663 49.342 1.00 19.28 260 THR C O 1
ATOM 6024 N N . THR C 1 267 ? 129.072 21.826 51.553 1.00 19.50 261 THR C N 1
ATOM 6025 C CA . THR C 1 267 ? 130.258 22.650 51.762 1.00 20.34 261 THR C CA 1
ATOM 6026 C C . THR C 1 267 ? 131.552 21.959 51.291 1.00 20.31 261 THR C C 1
ATOM 6027 O O . THR C 1 267 ? 132.388 22.570 50.641 1.00 20.08 261 THR C O 1
ATOM 6031 N N . ARG C 1 268 ? 131.662 20.674 51.571 1.00 18.70 262 ARG C N 1
ATOM 6032 C CA . ARG C 1 268 ? 132.809 19.915 51.108 1.00 21.61 262 ARG C CA 1
ATOM 6033 C C . ARG C 1 268 ? 133.012 19.880 49.608 1.00 23.19 262 ARG C C 1
ATOM 6034 O O . ARG C 1 268 ? 134.156 19.696 49.173 1.00 21.95 262 ARG C O 1
ATOM 6042 N N . LYS C 1 269 ? 131.961 20.112 48.818 1.00 19.27 263 LYS C N 1
ATOM 6043 C CA . LYS C 1 269 ? 132.110 20.205 47.368 1.00 23.90 263 LYS C CA 1
ATOM 6044 C C . LYS C 1 269 ? 133.007 21.359 46.938 1.00 21.71 263 LYS C C 1
ATOM 6045 O O . LYS C 1 269 ? 133.574 21.336 45.831 1.00 23.45 263 LYS C O 1
ATOM 6051 N N . TYR C 1 270 ? 133.150 22.360 47.802 1.00 18.15 264 TYR C N 1
ATOM 6052 C CA . TYR C 1 270 ? 133.820 23.607 47.419 1.00 16.49 264 TYR C CA 1
ATOM 6053 C C . TYR C 1 270 ? 135.112 23.878 48.147 1.00 17.73 264 TYR C C 1
ATOM 6054 O O . TYR C 1 270 ? 135.614 25.001 48.168 1.00 21.75 264 TYR C O 1
ATOM 6063 N N . LEU C 1 271 ? 135.690 22.821 48.709 1.00 19.43 265 LEU C N 1
ATOM 6064 C CA . LEU C 1 271 ? 136.954 22.926 49.380 1.00 21.60 265 LEU C CA 1
ATOM 6065 C C . LEU C 1 271 ? 138.063 22.342 48.465 1.00 21.75 265 LEU C C 1
ATOM 6066 O O . LEU C 1 271 ? 137.808 21.490 47.611 1.00 26.84 265 LEU C O 1
ATOM 6072 N N . GLU D 1 10 ? 73.162 14.956 26.953 1.00 62.40 4 GLU D N 1
ATOM 6073 C CA . GLU D 1 10 ? 72.941 13.489 27.085 1.00 64.58 4 GLU D CA 1
ATOM 6074 C C . GLU D 1 10 ? 74.252 12.696 27.061 1.00 58.99 4 GLU D C 1
ATOM 6075 O O . GLU D 1 10 ? 75.069 12.842 26.146 1.00 50.89 4 GLU D O 1
ATOM 6081 N N . ARG D 1 11 ? 74.390 11.806 28.042 1.00 55.07 5 ARG D N 1
ATOM 6082 C CA . ARG D 1 11 ? 75.576 10.963 28.222 1.00 47.91 5 ARG D CA 1
ATOM 6083 C C . ARG D 1 11 ? 75.311 9.575 27.634 1.00 40.95 5 ARG D C 1
ATOM 6084 O O . ARG D 1 11 ? 74.445 8.839 28.107 1.00 42.82 5 ARG D O 1
ATOM 6092 N N . LEU D 1 12 ? 76.066 9.224 26.603 1.00 43.31 6 LEU D N 1
ATOM 6093 C CA . LEU D 1 12 ? 76.112 7.857 26.115 1.00 41.40 6 LEU D CA 1
ATOM 6094 C C . LEU D 1 12 ? 77.000 6.998 27.013 1.00 48.79 6 LEU D C 1
ATOM 6095 O O . LEU D 1 12 ? 78.134 7.384 27.314 1.00 37.69 6 LEU D O 1
ATOM 6100 N N . ARG D 1 13 ? 76.481 5.849 27.433 1.00 38.79 7 ARG D N 1
ATOM 6101 C CA . ARG D 1 13 ? 77.224 4.898 28.248 1.00 35.91 7 ARG D CA 1
ATOM 6102 C C . ARG D 1 13 ? 77.112 3.541 27.584 1.00 46.07 7 ARG D C 1
ATOM 6103 O O . ARG D 1 13 ? 76.011 3.052 27.365 1.00 39.89 7 ARG D O 1
ATOM 6111 N N . SER D 1 14 ? 78.241 2.977 27.170 1.00 39.21 8 SER D N 1
ATOM 6112 C CA . SER D 1 14 ? 78.228 1.768 26.367 1.00 37.30 8 SER D CA 1
ATOM 6113 C C . SER D 1 14 ? 79.482 0.949 26.566 1.00 39.16 8 SER D C 1
ATOM 6114 O O . SER D 1 14 ? 80.298 1.243 27.453 1.00 33.42 8 SER D O 1
ATOM 6117 N N . THR D 1 15 ? 79.530 -0.177 25.864 1.00 34.33 9 THR D N 1
ATOM 6118 C CA . THR D 1 15 ? 80.714 -0.995 25.805 1.00 33.95 9 THR D CA 1
ATOM 6119 C C . THR D 1 15 ? 81.129 -1.183 24.373 1.00 32.48 9 THR D C 1
ATOM 6120 O O . THR D 1 15 ? 80.310 -1.101 23.464 1.00 38.61 9 THR D O 1
ATOM 6124 N N . ILE D 1 16 ? 82.415 -1.408 24.167 1.00 28.67 10 ILE D N 1
ATOM 6125 C CA . ILE D 1 16 ? 82.950 -1.722 22.869 1.00 31.67 10 ILE D CA 1
ATOM 6126 C C . ILE D 1 16 ? 84.112 -2.713 22.937 1.00 31.90 10 ILE D C 1
ATOM 6127 O O . ILE D 1 16 ? 85.034 -2.544 23.740 1.00 28.79 10 ILE D O 1
ATOM 6132 N N . LEU D 1 17 ? 84.011 -3.808 22.174 1.00 29.37 11 LEU D N 1
ATOM 6133 C CA . LEU D 1 17 ? 85.078 -4.779 22.057 1.00 31.67 11 LEU D CA 1
ATOM 6134 C C . LEU D 1 17 ? 86.017 -4.387 20.953 1.00 33.44 11 LEU D C 1
ATOM 6135 O O . LEU D 1 17 ? 85.633 -4.332 19.787 1.00 33.98 11 LEU D O 1
ATOM 6140 N N . THR D 1 18 ? 87.260 -4.105 21.322 1.00 28.21 12 THR D N 1
ATOM 6141 C CA . THR D 1 18 ? 88.291 -3.799 20.339 1.00 26.20 12 THR D CA 1
ATOM 6142 C C . THR D 1 18 ? 89.072 -5.006 19.904 1.00 30.08 12 THR D C 1
ATOM 6143 O O . THR D 1 18 ? 88.966 -6.101 20.480 1.00 32.34 12 THR D O 1
ATOM 6147 N N . LYS D 1 19 ? 89.851 -4.807 18.852 1.00 29.62 13 LYS D N 1
ATOM 6148 C CA . LYS D 1 19 ? 90.578 -5.891 18.218 1.00 36.36 13 LYS D CA 1
ATOM 6149 C C . LYS D 1 19 ? 91.670 -6.494 19.091 1.00 33.98 13 LYS D C 1
ATOM 6150 O O . LYS D 1 19 ? 92.182 -7.573 18.792 1.00 37.75 13 LYS D O 1
ATOM 6156 N N . ASP D 1 20 ? 92.100 -5.778 20.119 1.00 29.75 14 ASP D N 1
ATOM 6157 C CA . ASP D 1 20 ? 93.090 -6.336 21.020 1.00 36.81 14 ASP D CA 1
ATOM 6158 C C . ASP D 1 20 ? 92.452 -7.181 22.139 1.00 29.07 14 ASP D C 1
ATOM 6159 O O . ASP D 1 20 ? 93.139 -7.627 23.054 1.00 33.96 14 ASP D O 1
ATOM 6164 N N . GLY D 1 21 ? 91.142 -7.353 22.081 1.00 28.25 15 GLY D N 1
ATOM 6165 C CA . GLY D 1 21 ? 90.455 -8.211 23.033 1.00 32.71 15 GLY D CA 1
ATOM 6166 C C . GLY D 1 21 ? 89.976 -7.557 24.318 1.00 31.66 15 GLY D C 1
ATOM 6167 O O . GLY D 1 21 ? 89.497 -8.256 25.220 1.00 26.20 15 GLY D O 1
ATOM 6168 N N . ILE D 1 22 ? 90.039 -6.228 24.403 1.00 26.34 16 ILE D N 1
ATOM 6169 C CA . ILE D 1 22 ? 89.494 -5.515 25.550 1.00 25.70 16 ILE D CA 1
ATOM 6170 C C . ILE D 1 22 ? 88.034 -5.192 25.327 1.00 28.21 16 ILE D C 1
ATOM 6171 O O . ILE D 1 22 ? 87.691 -4.584 24.305 1.00 27.66 16 ILE D O 1
ATOM 6176 N N . ASN D 1 23 ? 87.174 -5.584 26.270 1.00 24.05 17 ASN D N 1
ATOM 6177 C CA . ASN D 1 23 ? 85.828 -5.097 26.309 1.00 26.71 17 ASN D CA 1
ATOM 6178 C C . ASN D 1 23 ? 85.715 -3.843 27.144 1.00 24.53 17 ASN D C 1
ATOM 6179 O O . ASN D 1 23 ? 85.523 -3.894 28.354 1.00 25.00 17 ASN D O 1
ATOM 6184 N N . TRP D 1 24 ? 85.860 -2.700 26.468 1.00 26.75 18 TRP D N 1
ATOM 6185 C CA . TRP D 1 24 ? 85.812 -1.403 27.133 1.00 27.72 18 TRP D CA 1
ATOM 6186 C C . TRP D 1 24 ? 84.425 -0.956 27.554 1.00 27.31 18 TRP D C 1
ATOM 6187 O O . TRP D 1 24 ? 83.452 -1.070 26.791 1.00 26.35 18 TRP D O 1
ATOM 6198 N N . TYR D 1 25 ? 84.335 -0.423 28.765 1.00 22.33 19 TYR D N 1
ATOM 6199 C CA . TYR D 1 25 ? 83.220 0.421 29.164 1.00 26.99 19 TYR D CA 1
ATOM 6200 C C . TYR D 1 25 ? 83.630 1.862 28.894 1.00 31.11 19 TYR D C 1
ATOM 6201 O O . TYR D 1 25 ? 84.733 2.263 29.280 1.00 25.72 19 TYR D O 1
ATOM 6210 N N . TYR D 1 26 ? 82.826 2.589 28.107 1.00 29.30 20 TYR D N 1
ATOM 6211 C CA . TYR D 1 26 ? 83.147 3.980 27.767 1.00 28.97 20 TYR D CA 1
ATOM 6212 C C . TYR D 1 26 ? 81.933 4.885 27.827 1.00 33.87 20 TYR D C 1
ATOM 6213 O O . TYR D 1 26 ? 80.792 4.398 27.839 1.00 28.62 20 TYR D O 1
ATOM 6222 N N . GLU D 1 27 ? 82.187 6.185 27.986 1.00 30.47 21 GLU D N 1
ATOM 6223 C CA . GLU D 1 27 ? 81.130 7.204 28.034 1.00 25.85 21 GLU D CA 1
ATOM 6224 C C . GLU D 1 27 ? 81.491 8.356 27.106 1.00 33.81 21 GLU D C 1
ATOM 6225 O O . GLU D 1 27 ? 82.673 8.614 26.819 1.00 29.52 21 GLU D O 1
ATOM 6231 N N . GLN D 1 28 ? 80.460 8.988 26.544 1.00 35.10 22 GLN D N 1
ATOM 6232 C CA . GLN D 1 28 ? 80.676 10.162 25.698 1.00 34.92 22 GLN D CA 1
ATOM 6233 C C . GLN D 1 28 ? 79.582 11.179 25.966 1.00 40.61 22 GLN D C 1
ATOM 6234 O O . GLN D 1 28 ? 78.473 10.816 26.353 1.00 36.77 22 GLN D O 1
ATOM 6240 N N . GLU D 1 29 ? 79.935 12.454 25.857 1.00 42.77 23 GLU D N 1
ATOM 6241 C CA . GLU D 1 29 ? 78.979 13.516 26.096 1.00 39.51 23 GLU D CA 1
ATOM 6242 C C . GLU D 1 29 ? 79.406 14.743 25.351 1.00 47.21 23 GLU D C 1
ATOM 6243 O O . GLU D 1 29 ? 80.587 15.084 25.336 1.00 38.92 23 GLU D O 1
ATOM 6249 N N . GLY D 1 30 ? 78.437 15.377 24.696 1.00 47.13 24 GLY D N 1
ATOM 6250 C CA . GLY D 1 30 ? 78.653 16.676 24.103 1.00 39.36 24 GLY D CA 1
ATOM 6251 C C . GLY D 1 30 ? 79.065 16.592 22.655 1.00 41.21 24 GLY D C 1
ATOM 6252 O O . GLY D 1 30 ? 79.112 15.513 22.054 1.00 40.09 24 GLY D O 1
ATOM 6253 N N . SER D 1 31 ? 79.410 17.758 22.117 1.00 42.15 25 SER D N 1
ATOM 6254 C CA . SER D 1 31 ? 79.611 17.951 20.700 1.00 40.28 25 SER D CA 1
ATOM 6255 C C . SER D 1 31 ? 80.626 19.059 20.497 1.00 34.83 25 SER D C 1
ATOM 6256 O O . SER D 1 31 ? 80.627 20.037 21.243 1.00 47.16 25 SER D O 1
ATOM 6259 N N . GLY D 1 32 ? 81.531 18.857 19.553 1.00 38.35 26 GLY D N 1
ATOM 6260 C CA . GLY D 1 32 ? 82.701 19.699 19.409 1.00 43.25 26 GLY D CA 1
ATOM 6261 C C . GLY D 1 32 ? 83.958 18.894 19.132 1.00 52.27 26 GLY D C 1
ATOM 6262 O O . GLY D 1 32 ? 83.889 17.693 18.868 1.00 48.57 26 GLY D O 1
ATOM 6263 N N . PRO D 1 33 ? 85.120 19.557 19.180 1.00 43.30 27 PRO D N 1
ATOM 6264 C CA . PRO D 1 33 ? 86.397 18.870 19.133 1.00 46.65 27 PRO D CA 1
ATOM 6265 C C . PRO D 1 33 ? 86.514 17.870 20.289 1.00 33.17 27 PRO D C 1
ATOM 6266 O O . PRO D 1 33 ? 85.853 18.033 21.336 1.00 33.16 27 PRO D O 1
ATOM 6270 N N . ASP D 1 34 ? 87.354 16.873 20.076 1.00 32.06 28 ASP D N 1
ATOM 6271 C CA . ASP D 1 34 ? 87.409 15.705 20.969 1.00 35.80 28 ASP D CA 1
ATOM 6272 C C . ASP D 1 34 ? 88.347 15.999 22.138 1.00 30.50 28 ASP D C 1
ATOM 6273 O O . ASP D 1 34 ? 89.483 16.428 21.919 1.00 33.87 28 ASP D O 1
ATOM 6278 N N . VAL D 1 35 ? 87.812 15.830 23.345 1.00 30.76 29 VAL D N 1
ATOM 6279 C CA . VAL D 1 35 ? 88.600 15.735 24.565 1.00 32.01 29 VAL D CA 1
ATOM 6280 C C . VAL D 1 35 ? 88.494 14.278 25.086 1.00 28.73 29 VAL D C 1
ATOM 6281 O O . VAL D 1 35 ? 87.394 13.841 25.417 1.00 32.50 29 VAL D O 1
ATOM 6285 N N . VAL D 1 36 ? 89.645 13.654 25.347 1.00 30.55 30 VAL D N 1
ATOM 6286 C CA . VAL D 1 36 ? 89.707 12.329 25.990 1.00 23.86 30 VAL D CA 1
ATOM 6287 C C . VAL D 1 36 ? 90.225 12.418 27.419 1.00 31.29 30 VAL D C 1
ATOM 6288 O O . VAL D 1 36 ? 91.280 12.989 27.645 1.00 27.83 30 VAL D O 1
ATOM 6292 N N . LEU D 1 37 ? 89.466 11.896 28.378 1.00 25.11 31 LEU D N 1
ATOM 6293 C CA . LEU D 1 37 ? 89.868 11.920 29.779 1.00 25.71 31 LEU D CA 1
ATOM 6294 C C . LEU D 1 37 ? 90.320 10.527 30.209 1.00 29.52 31 LEU D C 1
ATOM 6295 O O . LEU D 1 37 ? 89.501 9.624 30.367 1.00 26.05 31 LEU D O 1
ATOM 6300 N N . ILE D 1 38 ? 91.619 10.350 30.391 1.00 21.76 32 ILE D N 1
ATOM 6301 C CA . ILE D 1 38 ? 92.153 9.045 30.807 1.00 23.63 32 ILE D CA 1
ATOM 6302 C C . ILE D 1 38 ? 92.201 8.952 32.316 1.00 23.83 32 ILE D C 1
ATOM 6303 O O . ILE D 1 38 ? 92.832 9.779 32.979 1.00 20.86 32 ILE D O 1
ATOM 6308 N N . PRO D 1 39 ? 91.611 7.883 32.889 1.00 22.73 33 PRO D N 1
ATOM 6309 C CA . PRO D 1 39 ? 91.732 7.764 34.318 1.00 22.26 33 PRO D CA 1
ATOM 6310 C C . PRO D 1 39 ? 93.140 7.617 34.868 1.00 18.72 33 PRO D C 1
ATOM 6311 O O . PRO D 1 39 ? 94.066 7.172 34.165 1.00 21.10 33 PRO D O 1
ATOM 6315 N N . ASP D 1 40 ? 93.253 7.928 36.149 1.00 20.56 34 ASP D N 1
ATOM 6316 C CA . ASP D 1 40 ? 94.390 7.496 36.991 1.00 21.49 34 ASP D CA 1
ATOM 6317 C C . ASP D 1 40 ? 94.481 5.970 37.085 1.00 21.86 34 ASP D C 1
ATOM 6318 O O . ASP D 1 40 ? 93.696 5.246 36.472 1.00 21.01 34 ASP D O 1
ATOM 6323 N N . GLY D 1 41 ? 95.471 5.458 37.804 1.00 22.55 35 GLY D N 1
ATOM 6324 C CA . GLY D 1 41 ? 95.732 4.026 37.752 1.00 22.80 35 GLY D CA 1
ATOM 6325 C C . GLY D 1 41 ? 94.590 3.139 38.273 1.00 19.53 35 GLY D C 1
ATOM 6326 O O . GLY D 1 41 ? 94.465 1.956 37.893 1.00 21.02 35 GLY D O 1
ATOM 6327 N N . LEU D 1 42 ? 93.724 3.717 39.097 1.00 19.14 36 LEU D N 1
ATOM 6328 C CA . LEU D 1 42 ? 92.567 2.970 39.582 1.00 20.72 36 LEU D CA 1
ATOM 6329 C C . LEU D 1 42 ? 91.534 2.699 38.483 1.00 24.88 36 LEU D C 1
ATOM 6330 O O . LEU D 1 42 ? 90.668 1.838 38.639 1.00 22.56 36 LEU D O 1
ATOM 6335 N N . GLY D 1 43 ? 91.553 3.517 37.431 1.00 20.22 37 GLY D N 1
ATOM 6336 C CA . GLY D 1 43 ? 90.947 3.133 36.156 1.00 20.03 37 GLY D CA 1
ATOM 6337 C C . GLY D 1 43 ? 89.441 3.306 36.090 1.00 20.91 37 GLY D C 1
ATOM 6338 O O . GLY D 1 43 ? 88.782 2.699 35.205 1.00 23.88 37 GLY D O 1
ATOM 6339 N N . ASP D 1 44 ? 88.872 4.099 37.000 1.00 21.47 38 ASP D N 1
ATOM 6340 C CA . ASP D 1 44 ? 87.406 4.248 37.054 1.00 23.58 38 ASP D CA 1
ATOM 6341 C C . ASP D 1 44 ? 86.946 5.605 36.577 1.00 24.19 38 ASP D C 1
ATOM 6342 O O . ASP D 1 44 ? 87.183 6.613 37.233 1.00 25.16 38 ASP D O 1
ATOM 6347 N N . CYS D 1 45 ? 86.227 5.626 35.465 1.00 24.38 39 CYS D N 1
ATOM 6348 C CA . CYS D 1 45 ? 85.836 6.897 34.850 1.00 24.37 39 CYS D CA 1
ATOM 6349 C C . CYS D 1 45 ? 84.640 7.585 35.493 1.00 25.66 39 CYS D C 1
ATOM 6350 O O . CYS D 1 45 ? 84.341 8.727 35.166 1.00 26.54 39 CYS D O 1
ATOM 6353 N N . GLN D 1 46 ? 83.999 6.945 36.455 1.00 24.70 40 GLN D N 1
ATOM 6354 C CA . GLN D 1 46 ? 82.946 7.627 37.175 1.00 27.55 40 GLN D CA 1
ATOM 6355 C C . GLN D 1 46 ? 83.512 8.842 37.933 1.00 31.29 40 GLN D C 1
ATOM 6356 O O . GLN D 1 46 ? 82.796 9.816 38.163 1.00 30.84 40 GLN D O 1
ATOM 6362 N N . MET D 1 47 ? 84.815 8.827 38.234 1.00 30.20 41 MET D N 1
ATOM 6363 C CA . MET D 1 47 ? 85.464 9.993 38.865 1.00 28.02 41 MET D CA 1
ATOM 6364 C C . MET D 1 47 ? 85.420 11.240 37.988 1.00 27.27 41 MET D C 1
ATOM 6365 O O . MET D 1 47 ? 85.603 12.351 38.491 1.00 32.50 41 MET D O 1
ATOM 6370 N N . PHE D 1 48 ? 85.172 11.071 36.689 1.00 28.97 42 PHE D N 1
ATOM 6371 C CA . PHE D 1 48 ? 85.022 12.190 35.760 1.00 30.21 42 PHE D CA 1
ATOM 6372 C C . PHE D 1 48 ? 83.574 12.698 35.560 1.00 28.86 42 PHE D C 1
ATOM 6373 O O . PHE D 1 48 ? 83.358 13.641 34.784 1.00 31.04 42 PHE D O 1
ATOM 6381 N N . ASP D 1 49 ? 82.607 12.069 36.221 1.00 31.03 43 ASP D N 1
ATOM 6382 C CA . ASP D 1 49 ? 81.187 12.289 35.885 1.00 34.77 43 ASP D CA 1
ATOM 6383 C C . ASP D 1 49 ? 80.840 13.777 35.859 1.00 35.27 43 ASP D C 1
ATOM 6384 O O . ASP D 1 49 ? 80.419 14.308 34.826 1.00 35.23 43 ASP D O 1
ATOM 6389 N N . LYS D 1 50 ? 81.114 14.448 36.973 1.00 36.09 44 LYS D N 1
ATOM 6390 C CA . LYS D 1 50 ? 80.779 15.869 37.127 1.00 37.41 44 LYS D CA 1
ATOM 6391 C C . LYS D 1 50 ? 81.502 16.737 36.112 1.00 40.88 44 LYS D C 1
ATOM 6392 O O . LYS D 1 50 ? 80.851 17.405 35.314 1.00 38.41 44 LYS D O 1
ATOM 6398 N N . PRO D 1 51 ? 82.850 16.659 36.060 1.00 38.72 45 PRO D N 1
ATOM 6399 C CA . PRO D 1 51 ? 83.509 17.577 35.139 1.00 37.64 45 PRO D CA 1
ATOM 6400 C C . PRO D 1 51 ? 83.282 17.229 33.689 1.00 36.55 45 PRO D C 1
ATOM 6401 O O . PRO D 1 51 ? 83.383 18.089 32.823 1.00 36.37 45 PRO D O 1
ATOM 6405 N N . MET D 1 52 ? 82.925 15.985 33.408 1.00 38.29 46 MET D N 1
ATOM 6406 C CA . MET D 1 52 ? 82.636 15.625 32.039 1.00 39.36 46 MET D CA 1
ATOM 6407 C C . MET D 1 52 ? 81.446 16.431 31.504 1.00 33.96 46 MET D C 1
ATOM 6408 O O . MET D 1 52 ? 81.442 16.837 30.344 1.00 37.58 46 MET D O 1
ATOM 6413 N N . SER D 1 53 ? 80.452 16.646 32.362 1.00 40.16 47 SER D N 1
ATOM 6414 C CA . SER D 1 53 ? 79.287 17.456 31.991 1.00 46.83 47 SER D CA 1
ATOM 6415 C C . SER D 1 53 ? 79.696 18.907 31.744 1.00 50.91 47 SER D C 1
ATOM 6416 O O . SER D 1 53 ? 79.272 19.531 30.758 1.00 46.73 47 SER D O 1
ATOM 6419 N N . ILE D 1 54 ? 80.539 19.436 32.627 1.00 39.13 48 ILE D N 1
ATOM 6420 C CA . ILE D 1 54 ? 80.988 20.822 32.494 1.00 42.54 48 ILE D CA 1
ATOM 6421 C C . ILE D 1 54 ? 81.755 21.025 31.198 1.00 39.55 48 ILE D C 1
ATOM 6422 O O . ILE D 1 54 ? 81.496 21.968 30.456 1.00 46.95 48 ILE D O 1
ATOM 6427 N N . ILE D 1 55 ? 82.708 20.142 30.916 1.00 37.30 49 ILE D N 1
ATOM 6428 C CA . ILE D 1 55 ? 83.522 20.249 29.700 1.00 34.36 49 ILE D CA 1
ATOM 6429 C C . ILE D 1 55 ? 82.663 20.025 28.445 1.00 38.60 49 ILE D C 1
ATOM 6430 O O . ILE D 1 55 ? 82.895 20.639 27.392 1.00 47.42 49 ILE D O 1
ATOM 6435 N N . GLY D 1 56 ? 81.732 19.079 28.533 1.00 43.56 50 GLY D N 1
ATOM 6436 C CA . GLY D 1 56 ? 80.791 18.839 27.447 1.00 51.78 50 GLY D CA 1
ATOM 6437 C C . GLY D 1 56 ? 80.032 20.106 27.100 1.00 51.28 50 GLY D C 1
ATOM 6438 O O . GLY D 1 56 ? 80.045 20.548 25.943 1.00 52.12 50 GLY D O 1
ATOM 6439 N N . SER D 1 57 ? 79.488 20.748 28.133 1.00 51.06 51 SER D N 1
ATOM 6440 C CA . SER D 1 57 ? 78.701 21.974 27.972 1.00 53.90 51 SER D CA 1
ATOM 6441 C C . SER D 1 57 ? 79.452 23.134 27.324 1.00 54.62 51 SER D C 1
ATOM 6442 O O . SER D 1 57 ? 78.834 24.111 26.929 1.00 57.53 51 SER D O 1
ATOM 6445 N N . SER D 1 58 ? 80.778 23.073 27.295 1.00 45.72 52 SER D N 1
ATOM 6446 C CA . SER D 1 58 ? 81.597 24.174 26.804 1.00 43.98 52 SER D CA 1
ATOM 6447 C C . SER D 1 58 ? 81.994 23.988 25.351 1.00 44.07 52 SER D C 1
ATOM 6448 O O . SER D 1 58 ? 82.911 24.639 24.867 1.00 47.67 52 SER D O 1
ATOM 6451 N N . GLY D 1 59 ? 81.345 23.052 24.664 1.00 45.71 53 GLY D N 1
ATOM 6452 C CA . GLY D 1 59 ? 81.549 22.900 23.233 1.00 37.13 53 GLY D CA 1
ATOM 6453 C C . GLY D 1 59 ? 82.589 21.875 22.842 1.00 40.70 53 GLY D C 1
ATOM 6454 O O . GLY D 1 59 ? 83.290 22.026 21.832 1.00 43.60 53 GLY D O 1
ATOM 6455 N N . PHE D 1 60 ? 82.626 20.781 23.605 1.00 41.02 54 PHE D N 1
ATOM 6456 C CA . PHE D 1 60 ? 83.561 19.694 23.339 1.00 39.54 54 PHE D CA 1
ATOM 6457 C C . PHE D 1 60 ? 82.820 18.360 23.363 1.00 30.55 54 PHE D C 1
ATOM 6458 O O . PHE D 1 60 ? 81.878 18.177 24.143 1.00 35.43 54 PHE D O 1
ATOM 6466 N N . LYS D 1 61 ? 83.326 17.423 22.572 1.00 34.51 55 LYS D N 1
ATOM 6467 C CA . LYS D 1 61 ? 82.920 16.021 22.674 1.00 36.43 55 LYS D CA 1
ATOM 6468 C C . LYS D 1 61 ? 83.919 15.298 23.589 1.00 25.20 55 LYS D C 1
ATOM 6469 O O . LYS D 1 61 ? 85.067 15.068 23.195 1.00 36.00 55 LYS D O 1
ATOM 6475 N N . VAL D 1 62 ? 83.444 14.955 24.765 1.00 30.58 56 VAL D N 1
ATOM 6476 C CA . VAL D 1 62 ? 84.259 14.295 25.778 1.00 31.74 56 VAL D CA 1
ATOM 6477 C C . VAL D 1 62 ? 84.058 12.777 25.752 1.00 35.16 56 VAL D C 1
ATOM 6478 O O . VAL D 1 62 ? 82.946 12.287 25.915 1.00 34.60 56 VAL D O 1
ATOM 6482 N N . THR D 1 63 ? 85.165 12.052 25.671 1.00 32.99 57 THR D N 1
ATOM 6483 C CA . THR D 1 63 ? 85.146 10.592 25.731 1.00 30.42 57 THR D CA 1
ATOM 6484 C C . THR D 1 63 ? 85.950 10.169 26.950 1.00 29.68 57 THR D C 1
ATOM 6485 O O . THR D 1 63 ? 87.018 10.735 27.227 1.00 26.36 57 THR D O 1
ATOM 6489 N N . THR D 1 64 ? 85.427 9.218 27.713 1.00 27.52 58 THR D N 1
ATOM 6490 C CA . THR D 1 64 ? 86.229 8.610 28.778 1.00 25.13 58 THR D CA 1
ATOM 6491 C C . THR D 1 64 ? 85.864 7.124 28.849 1.00 29.23 58 THR D C 1
ATOM 6492 O O . THR D 1 64 ? 85.050 6.641 28.062 1.00 26.41 58 THR D O 1
ATOM 6496 N N . PHE D 1 65 ? 86.515 6.392 29.746 1.00 26.72 59 PHE D N 1
ATOM 6497 C CA . PHE D 1 65 ? 86.384 4.933 29.759 1.00 22.72 59 PHE D CA 1
ATOM 6498 C C . PHE D 1 65 ? 87.043 4.393 31.013 1.00 25.94 59 PHE D C 1
ATOM 6499 O O . PHE D 1 65 ? 87.935 5.028 31.582 1.00 24.14 59 PHE D O 1
ATOM 6507 N N . ASP D 1 66 ? 86.561 3.252 31.495 1.00 24.82 60 ASP D N 1
ATOM 6508 C CA . ASP D 1 66 ? 87.300 2.496 32.505 1.00 23.12 60 ASP D CA 1
ATOM 6509 C C . ASP D 1 66 ? 88.497 1.832 31.849 1.00 20.57 60 ASP D C 1
ATOM 6510 O O . ASP D 1 66 ? 88.447 1.442 30.705 1.00 22.02 60 ASP D O 1
ATOM 6515 N N . MET D 1 67 ? 89.620 1.780 32.563 1.00 18.24 61 MET D N 1
ATOM 6516 C CA . MET D 1 67 ? 90.860 1.298 31.975 1.00 19.15 61 MET D CA 1
ATOM 6517 C C . MET D 1 67 ? 90.854 -0.217 31.916 1.00 19.74 61 MET D C 1
ATOM 6518 O O . MET D 1 67 ? 90.124 -0.869 32.716 1.00 20.35 61 MET D O 1
ATOM 6523 N N . PRO D 1 68 ? 91.699 -0.794 31.053 1.00 20.75 62 PRO D N 1
ATOM 6524 C CA . PRO D 1 68 ? 91.617 -2.248 30.822 1.00 20.76 62 PRO D CA 1
ATOM 6525 C C . PRO D 1 68 ? 91.875 -3.033 32.090 1.00 23.31 62 PRO D C 1
ATOM 6526 O O . PRO D 1 68 ? 92.853 -2.797 32.828 1.00 19.03 62 PRO D O 1
ATOM 6530 N N . GLY D 1 69 ? 90.962 -3.943 32.388 1.00 23.60 63 GLY D N 1
ATOM 6531 C CA . GLY D 1 69 ? 91.126 -4.758 33.594 1.00 20.62 63 GLY D CA 1
ATOM 6532 C C . GLY D 1 69 ? 90.442 -4.174 34.801 1.00 20.63 63 GLY D C 1
ATOM 6533 O O . GLY D 1 69 ? 90.255 -4.880 35.804 1.00 22.49 63 GLY D O 1
ATOM 6534 N N . MET D 1 70 ? 90.072 -2.898 34.732 1.00 19.14 64 MET D N 1
ATOM 6535 C CA . MET D 1 70 ? 89.525 -2.180 35.865 1.00 20.12 64 MET D CA 1
ATOM 6536 C C . MET D 1 70 ? 88.025 -1.978 35.734 1.00 20.98 64 MET D C 1
ATOM 6537 O O . MET D 1 70 ? 87.500 -1.628 34.656 1.00 23.70 64 MET D O 1
ATOM 6542 N N . SER D 1 71 ? 87.354 -2.074 36.875 1.00 23.00 65 SER D N 1
ATOM 6543 C CA . SER D 1 71 ? 85.955 -1.697 36.977 1.00 23.88 65 SER D CA 1
ATOM 6544 C C . SER D 1 71 ? 85.151 -2.341 35.831 1.00 24.65 65 SER D C 1
ATOM 6545 O O . SER D 1 71 ? 85.271 -3.539 35.627 1.00 24.17 65 SER D O 1
ATOM 6548 N N . ARG D 1 72 ? 84.451 -1.552 35.037 1.00 22.39 66 ARG D N 1
ATOM 6549 C CA . ARG D 1 72 ? 83.544 -2.092 34.007 1.00 23.65 66 ARG D CA 1
ATOM 6550 C C . ARG D 1 72 ? 84.252 -2.465 32.707 1.00 24.88 66 ARG D C 1
ATOM 6551 O O . ARG D 1 72 ? 83.632 -3.042 31.789 1.00 23.97 66 ARG D O 1
ATOM 6559 N N . SER D 1 73 ? 85.571 -2.235 32.663 1.00 20.73 67 SER D N 1
ATOM 6560 C CA . SER D 1 73 ? 86.433 -2.682 31.589 1.00 21.49 67 SER D CA 1
ATOM 6561 C C . SER D 1 73 ? 87.244 -3.914 32.037 1.00 20.82 67 SER D C 1
ATOM 6562 O O . SER D 1 73 ? 88.277 -4.275 31.457 1.00 20.74 67 SER D O 1
ATOM 6565 N N . SER D 1 74 ? 86.756 -4.617 33.059 1.00 20.36 68 SER D N 1
ATOM 6566 C CA . SER D 1 74 ? 87.563 -5.718 33.596 1.00 22.91 68 SER D CA 1
ATOM 6567 C C . SER D 1 74 ? 87.666 -6.934 32.700 1.00 23.36 68 SER D C 1
ATOM 6568 O O . SER D 1 74 ? 88.563 -7.769 32.873 1.00 23.13 68 SER D O 1
ATOM 6571 N N . SER D 1 75 ? 86.778 -7.049 31.708 1.00 21.73 69 SER D N 1
ATOM 6572 C CA . SER D 1 75 ? 86.913 -8.111 30.732 1.00 23.22 69 SER D CA 1
ATOM 6573 C C . SER D 1 75 ? 87.937 -7.764 29.674 1.00 24.83 69 SER D C 1
ATOM 6574 O O . SER D 1 75 ? 87.609 -7.229 28.606 1.00 24.39 69 SER D O 1
ATOM 6577 N N . ALA D 1 76 ? 89.169 -8.138 29.965 1.00 22.69 70 ALA D N 1
ATOM 6578 C CA . ALA D 1 76 ? 90.346 -7.705 29.225 1.00 22.48 70 ALA D CA 1
ATOM 6579 C C . ALA D 1 76 ? 91.432 -8.762 29.323 1.00 22.06 70 ALA D C 1
ATOM 6580 O O . ALA D 1 76 ? 91.563 -9.457 30.348 1.00 22.37 70 ALA D O 1
ATOM 6582 N N . PRO D 1 77 ? 92.288 -8.858 28.299 1.00 22.81 71 PRO D N 1
ATOM 6583 C CA . PRO D 1 77 ? 93.390 -9.803 28.353 1.00 21.48 71 PRO D CA 1
ATOM 6584 C C . PRO D 1 77 ? 94.387 -9.500 29.487 1.00 22.11 71 PRO D C 1
ATOM 6585 O O . PRO D 1 77 ? 94.630 -8.330 29.778 1.00 24.33 71 PRO D O 1
ATOM 6589 N N . PRO D 1 78 ? 94.939 -10.531 30.157 1.00 22.68 72 PRO D N 1
ATOM 6590 C CA . PRO D 1 78 ? 95.820 -10.196 31.277 1.00 22.68 72 PRO D CA 1
ATOM 6591 C C . PRO D 1 78 ? 96.945 -9.198 30.912 1.00 26.63 72 PRO D C 1
ATOM 6592 O O . PRO D 1 78 ? 97.382 -8.432 31.765 1.00 27.18 72 PRO D O 1
ATOM 6596 N N . GLU D 1 79 ? 97.507 -9.317 29.712 1.00 25.04 73 GLU D N 1
ATOM 6597 C CA . GLU D 1 79 ? 98.694 -8.533 29.356 1.00 27.00 73 GLU D CA 1
ATOM 6598 C C . GLU D 1 79 ? 98.375 -7.029 29.373 1.00 27.65 73 GLU D C 1
ATOM 6599 O O . GLU D 1 79 ? 99.245 -6.184 29.461 1.00 26.71 73 GLU D O 1
ATOM 6605 N N . THR D 1 80 ? 97.098 -6.721 29.277 1.00 22.42 74 THR D N 1
ATOM 6606 C CA . THR D 1 80 ? 96.563 -5.358 29.253 1.00 25.24 74 THR D CA 1
ATOM 6607 C C . THR D 1 80 ? 96.516 -4.691 30.642 1.00 25.35 74 THR D C 1
ATOM 6608 O O . THR D 1 80 ? 96.454 -3.461 30.754 1.00 22.53 74 THR D O 1
ATOM 6612 N N . TYR D 1 81 ? 96.643 -5.493 31.699 1.00 22.49 75 TYR D N 1
ATOM 6613 C CA . TYR D 1 81 ? 96.664 -4.988 33.073 1.00 20.49 75 TYR D CA 1
ATOM 6614 C C . TYR D 1 81 ? 97.796 -5.584 33.944 1.00 22.97 75 TYR D C 1
ATOM 6615 O O . TYR D 1 81 ? 97.831 -5.351 35.150 1.00 25.43 75 TYR D O 1
ATOM 6624 N N . GLN D 1 82 ? 98.767 -6.212 33.282 1.00 24.14 76 GLN D N 1
ATOM 6625 C CA . GLN D 1 82 ? 99.987 -6.747 33.913 1.00 25.84 76 GLN D CA 1
ATOM 6626 C C . GLN D 1 82 ? 101.233 -6.158 33.248 1.00 25.36 76 GLN D C 1
ATOM 6627 O O . GLN D 1 82 ? 101.225 -5.889 32.047 1.00 26.56 76 GLN D O 1
ATOM 6633 N N . ASP D 1 83 ? 102.291 -5.923 34.028 1.00 24.56 77 ASP D N 1
ATOM 6634 C CA . ASP D 1 83 ? 103.499 -5.283 33.497 1.00 28.88 77 ASP D CA 1
ATOM 6635 C C . ASP D 1 83 ? 103.127 -4.075 32.643 1.00 25.43 77 ASP D C 1
ATOM 6636 O O . ASP D 1 83 ? 103.582 -3.904 31.509 1.00 25.70 77 ASP D O 1
ATOM 6641 N N . VAL D 1 84 ? 102.330 -3.197 33.224 1.00 22.26 78 VAL D N 1
ATOM 6642 C CA . VAL D 1 84 ? 101.726 -2.116 32.462 1.00 20.99 78 VAL D CA 1
ATOM 6643 C C . VAL D 1 84 ? 102.753 -0.995 32.289 1.00 22.65 78 VAL D C 1
ATOM 6644 O O . VAL D 1 84 ? 103.522 -0.692 33.206 1.00 26.53 78 VAL D O 1
ATOM 6648 N N . THR D 1 85 ? 102.754 -0.406 31.109 1.00 23.11 79 THR D N 1
ATOM 6649 C CA . THR D 1 85 ? 103.578 0.757 30.791 1.00 23.91 79 THR D CA 1
ATOM 6650 C C . THR D 1 85 ? 102.717 1.798 30.137 1.00 24.01 79 THR D C 1
ATOM 6651 O O . THR D 1 85 ? 101.676 1.489 29.555 1.00 23.61 79 THR D O 1
ATOM 6655 N N . GLY D 1 86 ? 103.187 3.039 30.124 1.00 23.50 80 GLY D N 1
ATOM 6656 C CA . GLY D 1 86 ? 102.533 4.066 29.335 1.00 24.05 80 GLY D CA 1
ATOM 6657 C C . GLY D 1 86 ? 102.407 3.706 27.866 1.00 21.68 80 GLY D C 1
ATOM 6658 O O . GLY D 1 86 ? 101.438 4.096 27.219 1.00 23.53 80 GLY D O 1
ATOM 6659 N N . GLN D 1 87 ? 103.430 3.042 27.327 1.00 26.02 81 GLN D N 1
ATOM 6660 C CA . GLN D 1 87 ? 103.456 2.707 25.902 1.00 27.55 81 GLN D CA 1
ATOM 6661 C C . GLN D 1 87 ? 102.370 1.668 25.543 1.00 25.56 81 GLN D C 1
ATOM 6662 O O . GLN D 1 87 ? 101.636 1.844 24.568 1.00 25.40 81 GLN D O 1
ATOM 6668 N N . LYS D 1 88 ? 102.212 0.645 26.378 1.00 26.27 82 LYS D N 1
ATOM 6669 C CA . LYS D 1 88 ? 101.093 -0.309 26.177 1.00 27.10 82 LYS D CA 1
ATOM 6670 C C . LYS D 1 88 ? 99.733 0.368 26.246 1.00 24.37 82 LYS D C 1
ATOM 6671 O O . LYS D 1 88 ? 98.882 0.188 25.387 1.00 25.75 82 LYS D O 1
ATOM 6677 N N . LEU D 1 89 ? 99.537 1.211 27.261 1.00 23.22 83 LEU D N 1
ATOM 6678 C CA . LEU D 1 89 ? 98.255 1.839 27.446 1.00 21.02 83 LEU D CA 1
ATOM 6679 C C . LEU D 1 89 ? 97.959 2.776 26.295 1.00 20.82 83 LEU D C 1
ATOM 6680 O O . LEU D 1 89 ? 96.823 2.900 25.896 1.00 24.01 83 LEU D O 1
ATOM 6685 N N . ALA D 1 90 ? 98.991 3.443 25.759 1.00 23.54 84 ALA D N 1
ATOM 6686 C CA . ALA D 1 90 ? 98.787 4.285 24.598 1.00 23.86 84 ALA D CA 1
ATOM 6687 C C . ALA D 1 90 ? 98.273 3.507 23.397 1.00 20.33 84 ALA D C 1
ATOM 6688 O O . ALA D 1 90 ? 97.363 3.981 22.713 1.00 24.14 84 ALA D O 1
ATOM 6690 N N . ASN D 1 91 ? 98.940 2.399 23.107 1.00 24.80 85 ASN D N 1
ATOM 6691 C CA . ASN D 1 91 ? 98.496 1.468 22.045 1.00 28.40 85 ASN D CA 1
ATOM 6692 C C . ASN D 1 91 ? 97.023 1.166 22.185 1.00 26.83 85 ASN D C 1
ATOM 6693 O O . ASN D 1 91 ? 96.251 1.309 21.229 1.00 26.40 85 ASN D O 1
ATOM 6698 N N . TYR D 1 92 ? 96.597 0.795 23.394 1.00 25.77 86 TYR D N 1
ATOM 6699 C CA . TYR D 1 92 ? 95.194 0.424 23.593 1.00 27.00 86 TYR D CA 1
ATOM 6700 C C . TYR D 1 92 ? 94.277 1.589 23.340 1.00 26.84 86 TYR D C 1
ATOM 6701 O O . TYR D 1 92 ? 93.183 1.430 22.791 1.00 25.98 86 TYR D O 1
ATOM 6710 N N . ILE D 1 93 ? 94.710 2.781 23.759 1.00 24.42 87 ILE D N 1
ATOM 6711 C CA . ILE D 1 93 ? 93.864 3.959 23.614 1.00 24.25 87 ILE D CA 1
ATOM 6712 C C . ILE D 1 93 ? 93.778 4.374 22.150 1.00 20.40 87 ILE D C 1
ATOM 6713 O O . ILE D 1 93 ? 92.721 4.785 21.689 1.00 25.59 87 ILE D O 1
ATOM 6718 N N . VAL D 1 94 ? 94.846 4.217 21.409 1.00 27.20 88 VAL D N 1
ATOM 6719 C CA . VAL D 1 94 ? 94.774 4.548 19.982 1.00 31.29 88 VAL D CA 1
ATOM 6720 C C . VAL D 1 94 ? 93.803 3.596 19.256 1.00 30.55 88 VAL D C 1
ATOM 6721 O O . VAL D 1 94 ? 92.920 4.035 18.496 1.00 31.74 88 VAL D O 1
ATOM 6725 N N . THR D 1 95 ? 93.811 2.343 19.691 1.00 28.75 89 THR D N 1
ATOM 6726 C CA . THR D 1 95 ? 92.913 1.341 19.099 1.00 28.28 89 THR D CA 1
ATOM 6727 C C . THR D 1 95 ? 91.476 1.695 19.378 1.00 27.65 89 THR D C 1
ATOM 6728 O O . THR D 1 95 ? 90.630 1.643 18.482 1.00 36.03 89 THR D O 1
ATOM 6732 N N . VAL D 1 96 ? 91.183 2.141 20.595 1.00 26.94 90 VAL D N 1
ATOM 6733 C CA . VAL D 1 96 ? 89.836 2.541 20.918 1.00 32.26 90 VAL D CA 1
ATOM 6734 C C . VAL D 1 96 ? 89.442 3.872 20.253 1.00 34.55 90 VAL D C 1
ATOM 6735 O O . VAL D 1 96 ? 88.287 4.056 19.826 1.00 30.38 90 VAL D O 1
ATOM 6739 N N . MET D 1 97 ? 90.410 4.763 20.053 1.00 33.80 91 MET D N 1
ATOM 6740 C CA . MET D 1 97 ? 90.126 5.984 19.283 1.00 33.13 91 MET D CA 1
ATOM 6741 C C . MET D 1 97 ? 89.753 5.652 17.833 1.00 29.03 91 MET D C 1
ATOM 6742 O O . MET D 1 97 ? 88.788 6.197 17.284 1.00 35.79 91 MET D O 1
ATOM 6747 N N . ASP D 1 98 ? 90.540 4.785 17.213 1.00 30.65 92 ASP D N 1
ATOM 6748 C CA . ASP D 1 98 ? 90.200 4.302 15.873 1.00 34.10 92 ASP D CA 1
ATOM 6749 C C . ASP D 1 98 ? 88.763 3.800 15.794 1.00 40.92 92 ASP D C 1
ATOM 6750 O O . ASP D 1 98 ? 87.951 4.273 14.989 1.00 36.50 92 ASP D O 1
ATOM 6755 N N . GLN D 1 99 ? 88.413 2.954 16.747 1.00 41.78 93 GLN D N 1
ATOM 6756 C CA . GLN D 1 99 ? 87.136 2.278 16.740 1.00 40.25 93 GLN D CA 1
ATOM 6757 C C . GLN D 1 99 ? 85.993 3.249 16.943 1.00 42.12 93 GLN D C 1
ATOM 6758 O O . GLN D 1 99 ? 84.900 3.051 16.416 1.00 35.70 93 GLN D O 1
ATOM 6764 N N . LEU D 1 100 ? 86.223 4.301 17.718 1.00 32.07 94 LEU D N 1
ATOM 6765 C CA . LEU D 1 100 ? 85.170 5.267 17.958 1.00 33.55 94 LEU D CA 1
ATOM 6766 C C . LEU D 1 100 ? 85.191 6.398 16.905 1.00 27.02 94 LEU D C 1
ATOM 6767 O O . LEU D 1 100 ? 84.433 7.341 17.039 1.00 36.37 94 LEU D O 1
ATOM 6772 N N . GLY D 1 101 ? 86.177 6.376 16.015 1.00 32.20 95 GLY D N 1
ATOM 6773 C CA . GLY D 1 101 ? 86.306 7.388 14.957 1.00 38.50 95 GLY D CA 1
ATOM 6774 C C . GLY D 1 101 ? 86.849 8.729 15.445 1.00 46.91 95 GLY D C 1
ATOM 6775 O O . GLY D 1 101 ? 86.469 9.781 14.929 1.00 36.62 95 GLY D O 1
ATOM 6776 N N . ILE D 1 102 ? 87.658 8.714 16.505 1.00 35.70 96 ILE D N 1
ATOM 6777 C CA . ILE D 1 102 ? 88.296 9.933 17.009 1.00 34.37 96 ILE D CA 1
ATOM 6778 C C . ILE D 1 102 ? 89.644 10.050 16.343 1.00 33.58 96 ILE D C 1
ATOM 6779 O O . ILE D 1 102 ? 90.519 9.193 16.509 1.00 34.95 96 ILE D O 1
ATOM 6784 N N . LYS D 1 103 ? 89.812 11.110 15.553 1.00 36.97 97 LYS D N 1
ATOM 6785 C CA . LYS D 1 103 ? 91.030 11.260 14.755 1.00 35.28 97 LYS D CA 1
ATOM 6786 C C . LYS D 1 103 ? 92.128 11.936 15.575 1.00 29.19 97 LYS D C 1
ATOM 6787 O O . LYS D 1 103 ? 93.317 11.568 15.477 1.00 32.94 97 LYS D O 1
ATOM 6793 N N . THR D 1 104 ? 91.750 13.034 16.214 1.00 30.93 98 THR D N 1
ATOM 6794 C CA . THR D 1 104 ? 92.685 13.788 17.074 1.00 32.83 98 THR D CA 1
ATOM 6795 C C . THR D 1 104 ? 91.955 14.229 18.325 1.00 33.56 98 THR D C 1
ATOM 6796 O O . THR D 1 104 ? 90.727 14.452 18.336 1.00 31.34 98 THR D O 1
ATOM 6800 N N . ALA D 1 105 ? 92.714 14.374 19.410 1.00 31.94 99 ALA D N 1
ATOM 6801 C CA . ALA D 1 105 ? 92.094 14.719 20.669 1.00 28.69 99 ALA D CA 1
ATOM 6802 C C . ALA D 1 105 ? 93.060 15.480 21.563 1.00 23.05 99 ALA D C 1
ATOM 6803 O O . ALA D 1 105 ? 94.279 15.379 21.399 1.00 29.04 99 ALA D O 1
ATOM 6805 N N . SER D 1 106 ? 92.459 16.311 22.397 1.00 27.93 100 SER D N 1
ATOM 6806 C CA . SER D 1 106 ? 93.094 16.876 23.581 1.00 31.45 100 SER D CA 1
ATOM 6807 C C . SER D 1 106 ? 92.916 15.872 24.733 1.00 26.36 100 SER D C 1
ATOM 6808 O O . SER D 1 106 ? 91.795 15.595 25.146 1.00 32.89 100 SER D O 1
ATOM 6811 N N . VAL D 1 107 ? 94.043 15.407 25.266 1.00 29.81 101 VAL D N 1
ATOM 6812 C CA . VAL D 1 107 ? 94.063 14.239 26.138 1.00 24.53 101 VAL D CA 1
ATOM 6813 C C . VAL D 1 107 ? 94.593 14.653 27.532 1.00 26.43 101 VAL D C 1
ATOM 6814 O O . VAL D 1 107 ? 95.760 15.064 27.630 1.00 25.36 101 VAL D O 1
ATOM 6818 N N . TRP D 1 108 ? 93.761 14.418 28.564 1.00 23.84 102 TRP D N 1
ATOM 6819 C CA . TRP D 1 108 ? 94.082 14.573 29.983 1.00 22.35 102 TRP D CA 1
ATOM 6820 C C . TRP D 1 108 ? 94.430 13.201 30.565 1.00 26.15 102 TRP D C 1
ATOM 6821 O O . TRP D 1 108 ? 93.814 12.183 30.197 1.00 24.65 102 TRP D O 1
ATOM 6832 N N . GLY D 1 109 ? 95.361 13.165 31.509 1.00 22.90 103 GLY D N 1
ATOM 6833 C CA . GLY D 1 109 ? 95.557 11.964 32.304 1.00 22.79 103 GLY D CA 1
ATOM 6834 C C . GLY D 1 109 ? 96.413 12.209 33.532 1.00 21.65 103 GLY D C 1
ATOM 6835 O O . GLY D 1 109 ? 97.387 12.975 33.473 1.00 20.39 103 GLY D O 1
ATOM 6836 N N . CYS D 1 110 ? 96.022 11.575 34.638 1.00 20.01 104 CYS D N 1
ATOM 6837 C CA . CYS D 1 110 ? 96.777 11.600 35.889 1.00 20.47 104 CYS D CA 1
ATOM 6838 C C . CYS D 1 110 ? 97.488 10.257 36.130 1.00 20.25 104 CYS D C 1
ATOM 6839 O O . CYS D 1 110 ? 96.934 9.206 35.885 1.00 19.50 104 CYS D O 1
ATOM 6842 N N . SER D 1 111 ? 98.667 10.300 36.739 1.00 19.40 105 SER D N 1
ATOM 6843 C CA . SER D 1 111 ? 99.367 9.106 37.186 1.00 17.19 105 SER D CA 1
ATOM 6844 C C . SER D 1 111 ? 99.704 8.221 35.991 1.00 20.35 105 SER D C 1
ATOM 6845 O O . SER D 1 111 ? 100.299 8.706 35.005 1.00 18.99 105 SER D O 1
ATOM 6848 N N . SER D 1 112 ? 99.319 6.944 36.001 1.00 19.38 106 SER D N 1
ATOM 6849 C CA . SER D 1 112 ? 99.503 6.134 34.792 1.00 19.60 106 SER D CA 1
ATOM 6850 C C . SER D 1 112 ? 98.768 6.693 33.572 1.00 17.73 106 SER D C 1
ATOM 6851 O O . SER D 1 112 ? 99.237 6.541 32.427 1.00 20.33 106 SER D O 1
ATOM 6854 N N . GLY D 1 113 ? 97.701 7.428 33.824 1.00 18.18 107 GLY D N 1
ATOM 6855 C CA . GLY D 1 113 ? 97.008 8.175 32.792 1.00 18.40 107 GLY D CA 1
ATOM 6856 C C . GLY D 1 113 ? 97.908 9.250 32.182 1.00 19.84 107 GLY D C 1
ATOM 6857 O O . GLY D 1 113 ? 97.865 9.482 30.988 1.00 19.98 107 GLY D O 1
ATOM 6858 N N . ALA D 1 114 ? 98.731 9.890 33.023 1.00 19.35 108 ALA D N 1
ATOM 6859 C CA . ALA D 1 114 ? 99.738 10.828 32.531 1.00 18.43 108 ALA D CA 1
ATOM 6860 C C . ALA D 1 114 ? 100.850 10.140 31.755 1.00 20.30 108 ALA D C 1
ATOM 6861 O O . ALA D 1 114 ? 101.347 10.670 30.743 1.00 22.33 108 ALA D O 1
ATOM 6863 N N . SER D 1 115 ? 101.335 9.019 32.268 1.00 20.57 109 SER D N 1
ATOM 6864 C CA . SER D 1 115 ? 102.292 8.197 31.532 1.00 23.95 109 SER D CA 1
ATOM 6865 C C . SER D 1 115 ? 101.758 7.930 30.126 1.00 24.56 109 SER D C 1
ATOM 6866 O O . SER D 1 115 ? 102.505 8.002 29.141 1.00 23.88 109 SER D O 1
ATOM 6869 N N . THR D 1 116 ? 100.470 7.624 30.054 1.00 22.02 110 THR D N 1
ATOM 6870 C CA . THR D 1 116 ? 99.780 7.356 28.792 1.00 20.84 110 THR D CA 1
ATOM 6871 C C . THR D 1 116 ? 99.708 8.579 27.876 1.00 23.78 110 THR D C 1
ATOM 6872 O O . THR D 1 116 ? 100.160 8.523 26.717 1.00 23.98 110 THR D O 1
ATOM 6876 N N . VAL D 1 117 ? 99.362 9.720 28.455 1.00 23.42 111 VAL D N 1
ATOM 6877 C CA . VAL D 1 117 ? 99.419 11.001 27.726 1.00 24.24 111 VAL D CA 1
ATOM 6878 C C . VAL D 1 117 ? 100.795 11.208 27.100 1.00 24.96 111 VAL D C 1
ATOM 6879 O O . VAL D 1 117 ? 100.894 11.567 25.913 1.00 28.27 111 VAL D O 1
ATOM 6883 N N . LEU D 1 118 ? 101.868 11.035 27.873 1.00 23.71 112 LEU D N 1
ATOM 6884 C CA . LEU D 1 118 ? 103.205 11.323 27.352 1.00 24.60 112 LEU D CA 1
ATOM 6885 C C . LEU D 1 118 ? 103.540 10.308 26.247 1.00 28.70 112 LEU D C 1
ATOM 6886 O O . LEU D 1 118 ? 104.194 10.647 25.237 1.00 25.58 112 LEU D O 1
ATOM 6891 N N . ALA D 1 119 ? 103.082 9.061 26.408 1.00 23.31 113 ALA D N 1
ATOM 6892 C CA . ALA D 1 119 ? 103.358 8.038 25.390 1.00 25.14 113 ALA D CA 1
ATOM 6893 C C . ALA D 1 119 ? 102.570 8.299 24.111 1.00 24.21 113 ALA D C 1
ATOM 6894 O O . ALA D 1 119 ? 103.047 7.970 23.013 1.00 30.38 113 ALA D O 1
ATOM 6896 N N . LEU D 1 120 ? 101.400 8.910 24.236 1.00 24.12 114 LEU D N 1
ATOM 6897 C CA . LEU D 1 120 ? 100.603 9.288 23.075 1.00 24.78 114 LEU D CA 1
ATOM 6898 C C . LEU D 1 120 ? 101.305 10.473 22.383 1.00 31.21 114 LEU D C 1
ATOM 6899 O O . LEU D 1 120 ? 101.419 10.515 21.151 1.00 30.31 114 LEU D O 1
ATOM 6904 N N . CYS D 1 121 ? 101.826 11.399 23.193 1.00 27.90 115 CYS D N 1
ATOM 6905 C CA . CYS D 1 121 ? 102.429 12.619 22.633 1.00 27.06 115 CYS D CA 1
ATOM 6906 C C . CYS D 1 121 ? 103.645 12.279 21.837 1.00 27.19 115 CYS D C 1
ATOM 6907 O O . CYS D 1 121 ? 103.961 12.955 20.846 1.00 33.15 115 CYS D O 1
ATOM 6910 N N . SER D 1 122 ? 104.394 11.314 22.341 1.00 24.54 116 SER D N 1
ATOM 6911 C CA . SER D 1 122 ? 105.643 10.920 21.759 1.00 28.85 116 SER D CA 1
ATOM 6912 C C . SER D 1 122 ? 105.473 9.920 20.601 1.00 33.74 116 SER D C 1
ATOM 6913 O O . SER D 1 122 ? 106.210 9.984 19.609 1.00 30.23 116 SER D O 1
ATOM 6916 N N . GLY D 1 123 ? 104.630 8.911 20.810 1.00 28.56 117 GLY D N 1
ATOM 6917 C CA . GLY D 1 123 ? 104.460 7.832 19.821 1.00 26.23 117 GLY D CA 1
ATOM 6918 C C . GLY D 1 123 ? 103.353 7.991 18.806 1.00 29.04 117 GLY D C 1
ATOM 6919 O O . GLY D 1 123 ? 103.412 7.375 17.742 1.00 34.62 117 GLY D O 1
ATOM 6920 N N . PHE D 1 124 ? 102.388 8.847 19.088 1.00 27.40 118 PHE D N 1
ATOM 6921 C CA . PHE D 1 124 ? 101.216 9.048 18.249 1.00 32.63 118 PHE D CA 1
ATOM 6922 C C . PHE D 1 124 ? 100.866 10.526 18.175 1.00 30.42 118 PHE D C 1
ATOM 6923 O O . PHE D 1 124 ? 99.718 10.922 18.359 1.00 29.53 118 PHE D O 1
ATOM 6931 N N . PRO D 1 125 ? 101.850 11.358 17.788 1.00 31.68 119 PRO D N 1
ATOM 6932 C CA . PRO D 1 125 ? 101.616 12.793 17.786 1.00 31.89 119 PRO D CA 1
ATOM 6933 C C . PRO D 1 125 ? 100.484 13.198 16.871 1.00 28.42 119 PRO D C 1
ATOM 6934 O O . PRO D 1 125 ? 99.707 14.112 17.191 1.00 30.58 119 PRO D O 1
ATOM 6938 N N . GLU D 1 126 ? 100.348 12.459 15.769 1.00 37.03 120 GLU D N 1
ATOM 6939 C CA . GLU D 1 126 ? 99.299 12.715 14.784 1.00 38.88 120 GLU D CA 1
ATOM 6940 C C . GLU D 1 126 ? 97.904 12.611 15.381 1.00 39.29 120 GLU D C 1
ATOM 6941 O O . GLU D 1 126 ? 96.961 13.199 14.858 1.00 36.56 120 GLU D O 1
ATOM 6947 N N . ARG D 1 127 ? 97.769 11.907 16.510 1.00 33.76 121 ARG D N 1
ATOM 6948 C CA . ARG D 1 127 ? 96.480 11.765 17.176 1.00 34.29 121 ARG D CA 1
ATOM 6949 C C . ARG D 1 127 ? 96.225 12.710 18.347 1.00 31.72 121 ARG D C 1
ATOM 6950 O O . ARG D 1 127 ? 95.129 12.729 18.911 1.00 34.43 121 ARG D O 1
ATOM 6958 N N . VAL D 1 128 ? 97.233 13.514 18.691 1.00 37.92 122 VAL D N 1
ATOM 6959 C CA . VAL D 1 128 ? 97.146 14.387 19.849 1.00 30.68 122 VAL D CA 1
ATOM 6960 C C . VAL D 1 128 ? 97.245 15.859 19.411 1.00 27.18 122 VAL D C 1
ATOM 6961 O O . VAL D 1 128 ? 98.253 16.250 18.849 1.00 31.86 122 VAL D O 1
ATOM 6965 N N . ARG D 1 129 ? 96.184 16.604 19.661 1.00 28.65 123 ARG D N 1
ATOM 6966 C CA . ARG D 1 129 ? 96.144 18.040 19.465 1.00 36.28 123 ARG D CA 1
ATOM 6967 C C . ARG D 1 129 ? 96.997 18.694 20.545 1.00 38.09 123 ARG D C 1
ATOM 6968 O O . ARG D 1 129 ? 97.810 19.575 20.250 1.00 38.46 123 ARG D O 1
ATOM 6976 N N . ASN D 1 130 ? 96.827 18.236 21.789 1.00 31.03 124 ASN D N 1
ATOM 6977 C CA . ASN D 1 130 ? 97.625 18.732 22.914 1.00 31.47 124 ASN D CA 1
ATOM 6978 C C . ASN D 1 130 ? 97.493 17.739 24.086 1.00 28.98 124 ASN D C 1
ATOM 6979 O O . ASN D 1 130 ? 96.424 17.145 24.246 1.00 29.60 124 ASN D O 1
ATOM 6984 N N . GLY D 1 131 ? 98.570 17.560 24.849 1.00 27.87 125 GLY D N 1
ATOM 6985 C CA . GLY D 1 131 ? 98.570 16.651 26.000 1.00 28.00 125 GLY D CA 1
ATOM 6986 C C . GLY D 1 131 ? 98.542 17.398 27.315 1.00 28.89 125 GLY D C 1
ATOM 6987 O O . GLY D 1 131 ? 99.164 18.462 27.426 1.00 24.88 125 GLY D O 1
ATOM 6988 N N . MET D 1 132 ? 97.718 16.926 28.259 1.00 23.88 126 MET D N 1
ATOM 6989 C CA . MET D 1 132 ? 97.632 17.474 29.601 1.00 22.72 126 MET D CA 1
ATOM 6990 C C . MET D 1 132 ? 97.970 16.380 30.650 1.00 25.97 126 MET D C 1
ATOM 6991 O O . MET D 1 132 ? 97.068 15.784 31.227 1.00 24.63 126 MET D O 1
ATOM 6996 N N . PRO D 1 133 ? 99.270 16.137 30.893 1.00 22.86 127 PRO D N 1
ATOM 6997 C CA . PRO D 1 133 ? 99.701 15.214 31.950 1.00 21.06 127 PRO D CA 1
ATOM 6998 C C . PRO D 1 133 ? 99.656 15.828 33.324 1.00 25.94 127 PRO D C 1
ATOM 6999 O O . PRO D 1 133 ? 100.007 17.003 33.473 1.00 25.82 127 PRO D O 1
ATOM 7003 N N . HIS D 1 134 ? 99.212 15.036 34.314 1.00 18.57 128 HIS D N 1
ATOM 7004 C CA . HIS D 1 134 ? 99.167 15.447 35.707 1.00 20.57 128 HIS D CA 1
ATOM 7005 C C . HIS D 1 134 ? 99.863 14.384 36.506 1.00 20.07 128 HIS D C 1
ATOM 7006 O O . HIS D 1 134 ? 99.453 13.218 36.468 1.00 20.18 128 HIS D O 1
ATOM 7013 N N . GLU D 1 135 ? 100.853 14.782 37.301 1.00 16.97 129 GLU D N 1
ATOM 7014 C CA . GLU D 1 135 ? 101.497 13.876 38.243 1.00 17.22 129 GLU D CA 1
ATOM 7015 C C . GLU D 1 135 ? 101.871 12.555 37.565 1.00 22.34 129 GLU D C 1
ATOM 7016 O O . GLU D 1 135 ? 101.400 11.454 37.911 1.00 20.76 129 GLU D O 1
ATOM 7022 N N . VAL D 1 136 ? 102.873 12.682 36.703 1.00 17.75 130 VAL D N 1
ATOM 7023 C CA . VAL D 1 136 ? 103.530 11.556 36.066 1.00 17.86 130 VAL D CA 1
ATOM 7024 C C . VAL D 1 136 ? 104.390 10.803 37.074 1.00 21.15 130 VAL D C 1
ATOM 7025 O O . VAL D 1 136 ? 105.319 11.355 37.629 1.00 19.91 130 VAL D O 1
ATOM 7029 N N . PRO D 1 137 ? 104.155 9.481 37.253 1.00 18.71 131 PRO D N 1
ATOM 7030 C CA . PRO D 1 137 ? 105.052 8.701 38.078 1.00 20.25 131 PRO D CA 1
ATOM 7031 C C . PRO D 1 137 ? 106.417 8.546 37.443 1.00 24.60 131 PRO D C 1
ATOM 7032 O O . PRO D 1 137 ? 106.546 8.115 36.309 1.00 22.96 131 PRO D O 1
ATOM 7036 N N . THR D 1 138 ? 107.444 8.859 38.219 1.00 21.52 132 THR D N 1
ATOM 7037 C CA . THR D 1 138 ? 108.754 8.962 37.648 1.00 28.80 132 THR D CA 1
ATOM 7038 C C . THR D 1 138 ? 109.751 8.116 38.491 1.00 30.08 132 THR D C 1
ATOM 7039 O O . THR D 1 138 ? 110.793 7.668 38.004 1.00 30.41 132 THR D O 1
ATOM 7043 N N . ALA D 1 139 ? 109.388 7.787 39.718 1.00 28.37 133 ALA D N 1
ATOM 7044 C CA . ALA D 1 139 ? 110.218 6.920 40.551 1.00 40.64 133 ALA D CA 1
ATOM 7045 C C . ALA D 1 139 ? 109.341 5.831 41.163 1.00 44.27 133 ALA D C 1
ATOM 7046 O O . ALA D 1 139 ? 108.136 6.010 41.295 1.00 44.66 133 ALA D O 1
ATOM 7048 N N . ASN D 1 140 ? 109.936 4.708 41.539 1.00 58.91 134 ASN D N 1
ATOM 7049 C CA . ASN D 1 140 ? 109.158 3.637 42.146 1.00 68.71 134 ASN D CA 1
ATOM 7050 C C . ASN D 1 140 ? 108.891 3.992 43.602 1.00 73.11 134 ASN D C 1
ATOM 7051 O O . ASN D 1 140 ? 109.815 4.303 44.340 1.00 76.07 134 ASN D O 1
ATOM 7056 N N . PRO D 1 141 ? 107.612 4.012 44.004 1.00 79.71 135 PRO D N 1
ATOM 7057 C CA . PRO D 1 141 ? 107.266 4.686 45.259 1.00 85.97 135 PRO D CA 1
ATOM 7058 C C . PRO D 1 141 ? 107.911 4.072 46.517 1.00 83.84 135 PRO D C 1
ATOM 7059 O O . PRO D 1 141 ? 108.195 2.866 46.561 1.00 69.49 135 PRO D O 1
ATOM 7063 N N . GLU D 1 142 ? 108.128 4.919 47.523 1.00 92.66 136 GLU D N 1
ATOM 7064 C CA . GLU D 1 142 ? 108.846 4.548 48.750 1.00 93.49 136 GLU D CA 1
ATOM 7065 C C . GLU D 1 142 ? 108.113 3.429 49.478 1.00 92.48 136 GLU D C 1
ATOM 7066 O O . GLU D 1 142 ? 108.556 2.276 49.491 1.00 80.84 136 GLU D O 1
ATOM 7072 N N . ASN D 1 143 ? 106.938 3.775 49.998 1.00 97.83 137 ASN D N 1
ATOM 7073 C CA . ASN D 1 143 ? 106.177 2.904 50.887 1.00 98.83 137 ASN D CA 1
ATOM 7074 C C . ASN D 1 143 ? 105.134 2.073 50.132 1.00 103.24 137 ASN D C 1
ATOM 7075 O O . ASN D 1 143 ? 104.148 1.647 50.725 1.00 96.10 137 ASN D O 1
ATOM 7080 N N . LEU D 1 144 ? 105.338 1.870 48.829 1.00 101.48 138 LEU D N 1
ATOM 7081 C CA . LEU D 1 144 ? 104.665 0.798 48.085 1.00 96.34 138 LEU D CA 1
ATOM 7082 C C . LEU D 1 144 ? 105.686 -0.129 47.432 1.00 116.02 138 LEU D C 1
ATOM 7083 O O . LEU D 1 144 ? 105.387 -0.785 46.432 1.00 130.39 138 LEU D O 1
ATOM 7088 N N . GLN D 1 145 ? 106.887 -0.183 48.003 1.00 138.25 139 GLN D N 1
ATOM 7089 C CA . GLN D 1 145 ? 107.947 -1.040 47.488 1.00 135.50 139 GLN D CA 1
ATOM 7090 C C . GLN D 1 145 ? 107.478 -2.489 47.380 1.00 122.88 139 GLN D C 1
ATOM 7091 O O . GLN D 1 145 ? 107.773 -3.180 46.407 1.00 125.35 139 GLN D O 1
ATOM 7097 N N . ASN D 1 146 ? 106.702 -2.929 48.361 1.00 90.72 140 ASN D N 1
ATOM 7098 C CA . ASN D 1 146 ? 106.377 -4.340 48.506 1.00 76.76 140 ASN D CA 1
ATOM 7099 C C . ASN D 1 146 ? 104.900 -4.660 48.276 1.00 69.68 140 ASN D C 1
ATOM 7100 O O . ASN D 1 146 ? 104.498 -5.802 48.473 1.00 51.55 140 ASN D O 1
ATOM 7105 N N . ILE D 1 147 ? 104.098 -3.667 47.884 1.00 54.34 141 ILE D N 1
ATOM 7106 C CA . ILE D 1 147 ? 102.634 -3.739 48.024 1.00 57.31 141 ILE D CA 1
ATOM 7107 C C . ILE D 1 147 ? 102.063 -4.930 47.241 1.00 47.93 141 ILE D C 1
ATOM 7108 O O . ILE D 1 147 ? 101.142 -5.604 47.700 1.00 55.92 141 ILE D O 1
ATOM 7113 N N . HIS D 1 148 ? 102.724 -5.249 46.128 1.00 55.51 142 HIS D N 1
ATOM 7114 C CA . HIS D 1 148 ? 102.450 -6.447 45.330 1.00 63.00 142 HIS D CA 1
ATOM 7115 C C . HIS D 1 148 ? 102.562 -7.789 46.063 1.00 73.50 142 HIS D C 1
ATOM 7116 O O . HIS D 1 148 ? 102.065 -8.796 45.570 1.00 79.87 142 HIS D O 1
ATOM 7123 N N . ASP D 1 149 ? 103.220 -7.820 47.217 1.00 67.28 143 ASP D N 1
ATOM 7124 C CA . ASP D 1 149 ? 103.464 -9.079 47.921 1.00 72.40 143 ASP D CA 1
ATOM 7125 C C . ASP D 1 149 ? 102.442 -9.378 49.016 1.00 59.58 143 ASP D C 1
ATOM 7126 O O . ASP D 1 149 ? 102.343 -10.519 49.468 1.00 61.76 143 ASP D O 1
ATOM 7131 N N . ALA D 1 150 ? 101.712 -8.361 49.470 1.00 54.12 144 ALA D N 1
ATOM 7132 C CA . ALA D 1 150 ? 100.723 -8.550 50.533 1.00 55.27 144 ALA D CA 1
ATOM 7133 C C . ALA D 1 150 ? 99.516 -9.287 49.970 1.00 55.44 144 ALA D C 1
ATOM 7134 O O . ALA D 1 150 ? 99.359 -9.402 48.750 1.00 59.72 144 ALA D O 1
ATOM 7136 N N . ASP D 1 151 ? 98.660 -9.786 50.852 1.00 49.71 145 ASP D N 1
ATOM 7137 C CA . ASP D 1 151 ? 97.499 -10.521 50.392 1.00 53.67 145 ASP D CA 1
ATOM 7138 C C . ASP D 1 151 ? 96.419 -9.533 49.941 1.00 47.93 145 ASP D C 1
ATOM 7139 O O . ASP D 1 151 ? 96.335 -8.420 50.453 1.00 53.68 145 ASP D O 1
ATOM 7144 N N . PRO D 1 152 ? 95.582 -9.945 48.985 1.00 44.83 146 PRO D N 1
ATOM 7145 C CA . PRO D 1 152 ? 94.632 -9.048 48.344 1.00 41.38 146 PRO D CA 1
ATOM 7146 C C . PRO D 1 152 ? 93.839 -8.189 49.305 1.00 43.50 146 PRO D C 1
ATOM 7147 O O . PRO D 1 152 ? 93.685 -6.989 49.081 1.00 38.02 146 PRO D O 1
ATOM 7151 N N . ALA D 1 153 ? 93.303 -8.783 50.361 1.00 37.15 147 ALA D N 1
ATOM 7152 C CA . ALA D 1 153 ? 92.495 -8.015 51.296 1.00 37.23 147 ALA D CA 1
ATOM 7153 C C . ALA D 1 153 ? 93.278 -6.848 51.895 1.00 35.14 147 ALA D C 1
ATOM 7154 O O . ALA D 1 153 ? 92.714 -5.777 52.167 1.00 35.26 147 ALA D O 1
ATOM 7156 N N . THR D 1 154 ? 94.552 -7.085 52.190 1.00 38.85 148 THR D N 1
ATOM 7157 C CA . THR D 1 154 ? 95.396 -6.060 52.810 1.00 42.35 148 THR D CA 1
ATOM 7158 C C . THR D 1 154 ? 95.726 -4.964 51.788 1.00 41.32 148 THR D C 1
ATOM 7159 O O . THR D 1 154 ? 95.663 -3.767 52.088 1.00 38.44 148 THR D O 1
ATOM 7163 N N . ILE D 1 155 ? 96.018 -5.390 50.567 1.00 36.44 149 ILE D N 1
ATOM 7164 C CA . ILE D 1 155 ? 96.251 -4.449 49.459 1.00 37.74 149 ILE D CA 1
ATOM 7165 C C . ILE D 1 155 ? 95.053 -3.519 49.291 1.00 32.30 149 ILE D C 1
ATOM 7166 O O . ILE D 1 155 ? 95.200 -2.298 49.179 1.00 32.20 149 ILE D O 1
ATOM 7171 N N . SER D 1 156 ? 93.858 -4.095 49.177 1.00 33.00 150 SER D N 1
ATOM 7172 C CA . SER D 1 156 ? 92.663 -3.275 49.020 1.00 31.57 150 SER D CA 1
ATOM 7173 C C . SER D 1 156 ? 92.482 -2.271 50.168 1.00 35.84 150 SER D C 1
ATOM 7174 O O . SER D 1 156 ? 92.055 -1.126 49.933 1.00 32.80 150 SER D O 1
ATOM 7177 N N . ARG D 1 157 ? 92.738 -2.712 51.404 1.00 36.24 151 ARG D N 1
ATOM 7178 C CA . ARG D 1 157 ? 92.551 -1.864 52.592 1.00 38.40 151 ARG D CA 1
ATOM 7179 C C . ARG D 1 157 ? 93.567 -0.715 52.592 1.00 28.71 151 ARG D C 1
ATOM 7180 O O . ARG D 1 157 ? 93.211 0.431 52.818 1.00 34.44 151 ARG D O 1
ATOM 7188 N N . ASP D 1 158 ? 94.819 -1.048 52.325 1.00 32.30 152 ASP D N 1
ATOM 7189 C CA . ASP D 1 158 ? 95.921 -0.095 52.444 1.00 35.22 152 ASP D CA 1
ATOM 7190 C C . ASP D 1 158 ? 95.852 0.907 51.286 1.00 38.10 152 ASP D C 1
ATOM 7191 O O . ASP D 1 158 ? 95.935 2.116 51.499 1.00 35.17 152 ASP D O 1
ATOM 7196 N N . MET D 1 159 ? 95.581 0.416 50.080 1.00 31.83 153 MET D N 1
ATOM 7197 C CA . MET D 1 159 ? 95.523 1.306 48.919 1.00 31.67 153 MET D CA 1
ATOM 7198 C C . MET D 1 159 ? 94.288 2.174 48.940 1.00 29.90 153 MET D C 1
ATOM 7199 O O . MET D 1 159 ? 94.303 3.287 48.441 1.00 28.59 153 MET D O 1
ATOM 7204 N N . ALA D 1 160 ? 93.227 1.738 49.615 1.00 28.28 154 ALA D N 1
ATOM 7205 C CA . ALA D 1 160 ? 92.057 2.569 49.710 1.00 27.50 154 ALA D CA 1
ATOM 7206 C C . ALA D 1 160 ? 92.387 3.742 50.622 1.00 24.64 154 ALA D C 1
ATOM 7207 O O . ALA D 1 160 ? 91.931 4.859 50.382 1.00 28.67 154 ALA D O 1
ATOM 7209 N N . ALA D 1 161 ? 93.190 3.484 51.644 1.00 28.27 155 ALA D N 1
ATOM 7210 C CA . ALA D 1 161 ? 93.547 4.546 52.584 1.00 30.15 155 ALA D CA 1
ATOM 7211 C C . ALA D 1 161 ? 94.502 5.543 51.920 1.00 29.98 155 ALA D C 1
ATOM 7212 O O . ALA D 1 161 ? 94.312 6.758 52.049 1.00 32.54 155 ALA D O 1
ATOM 7214 N N . VAL D 1 162 ? 95.494 5.001 51.216 1.00 29.76 156 VAL D N 1
ATOM 7215 C CA . VAL D 1 162 ? 96.447 5.806 50.421 1.00 30.76 156 VAL D CA 1
ATOM 7216 C C . VAL D 1 162 ? 95.723 6.709 49.439 1.00 31.79 156 VAL D C 1
ATOM 7217 O O . VAL D 1 162 ? 95.971 7.914 49.410 1.00 26.09 156 VAL D O 1
ATOM 7221 N N . SER D 1 163 ? 94.805 6.145 48.654 1.00 25.76 157 SER D N 1
ATOM 7222 C CA . SER D 1 163 ? 94.056 6.929 47.676 1.00 24.92 157 SER D CA 1
ATOM 7223 C C . SER D 1 163 ? 93.199 8.008 48.277 1.00 27.67 157 SER D C 1
ATOM 7224 O O . SER D 1 163 ? 93.151 9.125 47.785 1.00 30.23 157 SER D O 1
ATOM 7227 N N . ARG D 1 164 ? 92.485 7.669 49.348 1.00 26.09 158 ARG D N 1
ATOM 7228 C CA . ARG D 1 164 ? 91.725 8.664 50.071 1.00 27.87 158 ARG D CA 1
ATOM 7229 C C . ARG D 1 164 ? 92.579 9.853 50.551 1.00 24.94 158 ARG D C 1
ATOM 7230 O O . ARG D 1 164 ? 92.172 11.020 50.451 1.00 32.37 158 ARG D O 1
ATOM 7238 N N . ALA D 1 165 ? 93.746 9.523 51.072 1.00 25.77 159 ALA D N 1
ATOM 7239 C CA . ALA D 1 165 ? 94.695 10.521 51.547 1.00 33.02 159 ALA D CA 1
ATOM 7240 C C . ALA D 1 165 ? 95.170 11.423 50.413 1.00 37.51 159 ALA D C 1
ATOM 7241 O O . ALA D 1 165 ? 95.272 12.634 50.579 1.00 40.09 159 ALA D O 1
ATOM 7243 N N . MET D 1 166 ? 95.408 10.830 49.247 1.00 26.02 160 MET D N 1
ATOM 7244 C CA . MET D 1 166 ? 95.850 11.592 48.078 1.00 27.35 160 MET D CA 1
ATOM 7245 C C . MET D 1 166 ? 94.738 12.395 47.392 1.00 25.92 160 MET D C 1
ATOM 7246 O O . MET D 1 166 ? 94.979 13.109 46.409 1.00 24.57 160 MET D O 1
ATOM 7251 N N . SER D 1 167 ? 93.496 12.265 47.862 1.00 26.07 161 SER D N 1
ATOM 7252 C CA . SER D 1 167 ? 92.391 12.980 47.257 1.00 25.29 161 SER D CA 1
ATOM 7253 C C . SER D 1 167 ? 92.367 14.448 47.655 1.00 23.10 161 SER D C 1
ATOM 7254 O O . SER D 1 167 ? 91.799 15.247 46.916 1.00 27.42 161 SER D O 1
ATOM 7257 N N . ALA D 1 168 ? 92.964 14.786 48.795 1.00 28.98 162 ALA D N 1
ATOM 7258 C CA . ALA D 1 168 ? 92.868 16.161 49.351 1.00 32.60 162 ALA D CA 1
ATOM 7259 C C . ALA D 1 168 ? 91.441 16.654 49.563 1.00 37.89 162 ALA D C 1
ATOM 7260 O O . ALA D 1 168 ? 91.215 17.862 49.668 1.00 38.37 162 ALA D O 1
ATOM 7262 N N . ASN D 1 169 ? 90.457 15.766 49.462 1.00 35.92 163 ASN D N 1
ATOM 7263 C CA . ASN D 1 169 ? 89.079 16.153 49.778 1.00 34.36 163 ASN D CA 1
ATOM 7264 C C . ASN D 1 169 ? 88.309 14.905 50.122 1.00 37.54 163 ASN D C 1
ATOM 7265 O O . ASN D 1 169 ? 87.631 14.330 49.258 1.00 34.96 163 ASN D O 1
ATOM 7270 N N . GLU D 1 170 ? 88.494 14.462 51.363 1.00 36.00 164 GLU D N 1
ATOM 7271 C CA . GLU D 1 170 ? 88.046 13.150 51.826 1.00 44.75 164 GLU D CA 1
ATOM 7272 C C . GLU D 1 170 ? 86.534 13.039 51.725 1.00 42.69 164 GLU D C 1
ATOM 7273 O O . GLU D 1 170 ? 86.003 11.961 51.468 1.00 40.73 164 GLU D O 1
ATOM 7279 N N . GLU D 1 171 ? 85.849 14.165 51.875 1.00 39.71 165 GLU D N 1
ATOM 7280 C CA . GLU D 1 171 ? 84.400 14.196 51.750 1.00 44.31 165 GLU D CA 1
ATOM 7281 C C . GLU D 1 171 ? 83.979 13.928 50.305 1.00 43.64 165 GLU D C 1
ATOM 7282 O O . GLU D 1 171 ? 83.072 13.129 50.057 1.00 35.96 165 GLU D O 1
ATOM 7288 N N . ALA D 1 172 ? 84.627 14.605 49.356 1.00 35.86 166 ALA D N 1
ATOM 7289 C CA . ALA D 1 172 ? 84.339 14.411 47.945 1.00 38.09 166 ALA D CA 1
ATOM 7290 C C . ALA D 1 172 ? 84.714 13.000 47.477 1.00 32.13 166 ALA D C 1
ATOM 7291 O O . ALA D 1 172 ? 84.014 12.408 46.653 1.00 38.61 166 ALA D O 1
ATOM 7293 N N . TRP D 1 173 ? 85.759 12.436 48.064 1.00 34.93 167 TRP D N 1
ATOM 7294 C CA . TRP D 1 173 ? 86.189 11.076 47.727 1.00 35.67 167 TRP D CA 1
ATOM 7295 C C . TRP D 1 173 ? 85.124 10.089 48.195 1.00 39.64 167 TRP D C 1
ATOM 7296 O O . TRP D 1 173 ? 84.725 9.187 47.461 1.00 35.22 167 TRP D O 1
ATOM 7307 N N . ASP D 1 174 ? 84.748 10.215 49.465 1.00 41.66 168 ASP D N 1
ATOM 7308 C CA . ASP D 1 174 ? 83.771 9.313 50.055 1.00 42.66 168 ASP D CA 1
ATOM 7309 C C . ASP D 1 174 ? 82.497 9.384 49.251 1.00 38.50 168 ASP D C 1
ATOM 7310 O O . ASP D 1 174 ? 81.906 8.358 48.920 1.00 47.06 168 ASP D O 1
ATOM 7315 N N . ALA D 1 175 ? 82.132 10.600 48.869 1.00 35.85 169 ALA D N 1
ATOM 7316 C CA . ALA D 1 175 ? 80.924 10.873 48.121 1.00 38.74 169 ALA D CA 1
ATOM 7317 C C . ALA D 1 175 ? 80.877 10.266 46.731 1.00 41.59 169 ALA D C 1
ATOM 7318 O O . ALA D 1 175 ? 79.865 10.373 46.059 1.00 36.62 169 ALA D O 1
ATOM 7320 N N . LEU D 1 176 ? 81.979 9.717 46.230 1.00 36.95 170 LEU D N 1
ATOM 7321 C CA . LEU D 1 176 ? 81.916 9.071 44.932 1.00 37.04 170 LEU D CA 1
ATOM 7322 C C . LEU D 1 176 ? 80.863 7.958 45.018 1.00 39.52 170 LEU D C 1
ATOM 7323 O O . LEU D 1 176 ? 80.264 7.558 44.018 1.00 35.77 170 LEU D O 1
ATOM 7328 N N . GLY D 1 177 ? 80.747 7.411 46.215 1.00 37.14 171 GLY D N 1
ATOM 7329 C CA . GLY D 1 177 ? 79.612 6.590 46.606 1.00 40.79 171 GLY D CA 1
ATOM 7330 C C . GLY D 1 177 ? 79.947 5.118 46.587 1.00 43.79 171 GLY D C 1
ATOM 7331 O O . GLY D 1 177 ? 80.995 4.711 46.091 1.00 34.12 171 GLY D O 1
ATOM 7332 N N . PRO D 1 178 ? 79.043 4.297 47.124 1.00 44.25 172 PRO D N 1
ATOM 7333 C CA . PRO D 1 178 ? 79.379 2.913 47.439 1.00 43.58 172 PRO D CA 1
ATOM 7334 C C . PRO D 1 178 ? 79.644 2.055 46.198 1.00 38.75 172 PRO D C 1
ATOM 7335 O O . PRO D 1 178 ? 80.444 1.130 46.261 1.00 39.03 172 PRO D O 1
ATOM 7339 N N . GLU D 1 179 ? 78.946 2.338 45.100 1.00 35.19 173 GLU D N 1
ATOM 7340 C CA . GLU D 1 179 ? 79.121 1.564 43.872 1.00 36.51 173 GLU D CA 1
ATOM 7341 C C . GLU D 1 179 ? 80.563 1.721 43.368 1.00 36.22 173 GLU D C 1
ATOM 7342 O O . GLU D 1 179 ? 81.232 0.735 43.072 1.00 34.72 173 GLU D O 1
ATOM 7348 N N . VAL D 1 180 ? 81.020 2.970 43.290 1.00 33.87 174 VAL D N 1
ATOM 7349 C CA . VAL D 1 180 ? 82.418 3.254 42.895 1.00 31.21 174 VAL D CA 1
ATOM 7350 C C . VAL D 1 180 ? 83.385 2.562 43.846 1.00 27.56 174 VAL D C 1
ATOM 7351 O O . VAL D 1 180 ? 84.258 1.808 43.419 1.00 28.84 174 VAL D O 1
ATOM 7355 N N . HIS D 1 181 ? 83.234 2.758 45.148 1.00 27.54 175 HIS D N 1
ATOM 7356 C CA . HIS D 1 181 ? 84.205 2.185 46.062 1.00 27.99 175 HIS D CA 1
ATOM 7357 C C . HIS D 1 181 ? 84.227 0.682 46.083 1.00 30.99 175 HIS D C 1
ATOM 7358 O O . HIS D 1 181 ? 85.277 0.094 46.301 1.00 28.45 175 HIS D O 1
ATOM 7365 N N . GLU D 1 182 ? 83.094 0.049 45.753 1.00 37.96 176 GLU D N 1
ATOM 7366 C CA . GLU D 1 182 ? 83.068 -1.411 45.615 1.00 35.40 176 GLU D CA 1
ATOM 7367 C C . GLU D 1 182 ? 83.891 -1.847 44.385 1.00 27.02 176 GLU D C 1
ATOM 7368 O O . GLU D 1 182 ? 84.568 -2.867 44.440 1.00 28.46 176 GLU D O 1
ATOM 7374 N N . ARG D 1 183 ? 83.759 -1.133 43.268 1.00 29.79 177 ARG D N 1
ATOM 7375 C CA . ARG D 1 183 ? 84.602 -1.423 42.072 1.00 28.48 177 ARG D CA 1
ATOM 7376 C C . ARG D 1 183 ? 86.089 -1.218 42.354 1.00 28.29 177 ARG D C 1
ATOM 7377 O O . ARG D 1 183 ? 86.921 -2.016 41.953 1.00 28.15 177 ARG D O 1
ATOM 7385 N N . LEU D 1 184 ? 86.417 -0.162 43.091 1.00 28.36 178 LEU D N 1
ATOM 7386 C CA . LEU D 1 184 ? 87.818 0.155 43.372 1.00 26.97 178 LEU D CA 1
ATOM 7387 C C . LEU D 1 184 ? 88.462 -0.936 44.198 1.00 26.59 178 LEU D C 1
ATOM 7388 O O . LEU D 1 184 ? 89.598 -1.326 43.956 1.00 25.65 178 LEU D O 1
ATOM 7393 N N . ARG D 1 185 ? 87.678 -1.565 45.071 1.00 27.65 179 ARG D N 1
ATOM 7394 C CA . ARG D 1 185 ? 88.213 -2.630 45.897 1.00 26.76 179 ARG D CA 1
ATOM 7395 C C . ARG D 1 185 ? 89.033 -3.641 45.100 1.00 25.23 179 ARG D C 1
ATOM 7396 O O . ARG D 1 185 ? 90.146 -3.983 45.485 1.00 27.82 179 ARG D O 1
ATOM 7404 N N . ASP D 1 186 ? 88.473 -4.209 44.038 1.00 26.93 180 ASP D N 1
ATOM 7405 C CA . ASP D 1 186 ? 89.225 -5.165 43.244 1.00 25.31 180 ASP D CA 1
ATOM 7406 C C . ASP D 1 186 ? 90.336 -4.488 42.423 1.00 24.22 180 ASP D C 1
ATOM 7407 O O . ASP D 1 186 ? 91.380 -5.088 42.128 1.00 26.45 180 ASP D O 1
ATOM 7412 N N . ASN D 1 187 ? 90.064 -3.268 41.995 1.00 27.15 181 ASN D N 1
ATOM 7413 C CA . ASN D 1 187 ? 91.016 -2.584 41.109 1.00 24.94 181 ASN D CA 1
ATOM 7414 C C . ASN D 1 187 ? 92.349 -2.408 41.863 1.00 24.42 181 ASN D C 1
ATOM 7415 O O . ASN D 1 187 ? 93.434 -2.519 41.283 1.00 24.01 181 ASN D O 1
ATOM 7420 N N . TYR D 1 188 ? 92.278 -2.157 43.166 1.00 25.59 182 TYR D N 1
ATOM 7421 C CA . TYR D 1 188 ? 93.496 -1.927 43.959 1.00 26.14 182 TYR D CA 1
ATOM 7422 C C . TYR D 1 188 ? 94.463 -3.079 43.817 1.00 25.83 182 TYR D C 1
ATOM 7423 O O . TYR D 1 188 ? 95.667 -2.896 43.669 1.00 24.52 182 TYR D O 1
ATOM 7432 N N . VAL D 1 189 ? 93.935 -4.297 43.818 1.00 26.40 183 VAL D N 1
ATOM 7433 C CA . VAL D 1 189 ? 94.780 -5.462 43.747 1.00 26.80 183 VAL D CA 1
ATOM 7434 C C . VAL D 1 189 ? 95.417 -5.600 42.385 1.00 23.75 183 VAL D C 1
ATOM 7435 O O . VAL D 1 189 ? 96.606 -5.842 42.252 1.00 26.56 183 VAL D O 1
ATOM 7439 N N . ARG D 1 190 ? 94.611 -5.465 41.342 1.00 24.72 184 ARG D N 1
ATOM 7440 C CA . ARG D 1 190 ? 95.126 -5.512 39.997 1.00 24.33 184 ARG D CA 1
ATOM 7441 C C . ARG D 1 190 ? 96.143 -4.394 39.743 1.00 21.19 184 ARG D C 1
ATOM 7442 O O . ARG D 1 190 ? 97.152 -4.617 39.059 1.00 22.92 184 ARG D O 1
ATOM 7450 N N . TRP D 1 191 ? 95.856 -3.219 40.291 1.00 22.68 185 TRP D N 1
ATOM 7451 C CA . TRP D 1 191 ? 96.747 -2.054 40.173 1.00 24.31 185 TRP D CA 1
ATOM 7452 C C . TRP D 1 191 ? 98.096 -2.376 40.837 1.00 24.10 185 TRP D C 1
ATOM 7453 O O . TRP D 1 191 ? 99.151 -2.309 40.214 1.00 22.88 185 TRP D O 1
ATOM 7464 N N . ALA D 1 192 ? 98.027 -2.920 42.037 1.00 26.16 186 ALA D N 1
ATOM 7465 C CA . ALA D 1 192 ? 99.233 -3.291 42.768 1.00 26.19 186 ALA D CA 1
ATOM 7466 C C . ALA D 1 192 ? 100.107 -4.291 42.023 1.00 29.92 186 ALA D C 1
ATOM 7467 O O . ALA D 1 192 ? 101.327 -4.110 41.933 1.00 26.18 186 ALA D O 1
ATOM 7469 N N . TYR D 1 193 ? 99.490 -5.317 41.423 1.00 24.94 187 TYR D N 1
ATOM 7470 C CA . TYR D 1 193 ? 100.258 -6.309 40.691 1.00 25.62 187 TYR D CA 1
ATOM 7471 C C . TYR D 1 193 ? 100.828 -5.814 39.379 1.00 25.41 187 TYR D C 1
ATOM 7472 O O . TYR D 1 193 ? 101.798 -6.389 38.868 1.00 27.66 187 TYR D O 1
ATOM 7481 N N . GLY D 1 194 ? 100.129 -4.885 38.726 1.00 24.29 188 GLY D N 1
ATOM 7482 C CA . GLY D 1 194 ? 100.448 -4.565 37.343 1.00 25.61 188 GLY D CA 1
ATOM 7483 C C . GLY D 1 194 ? 101.104 -3.215 37.090 1.00 22.37 188 GLY D C 1
ATOM 7484 O O . GLY D 1 194 ? 101.609 -2.983 36.002 1.00 22.43 188 GLY D O 1
ATOM 7485 N N . TYR D 1 195 ? 101.037 -2.300 38.051 1.00 22.73 189 TYR D N 1
ATOM 7486 C CA . TYR D 1 195 ? 101.369 -0.893 37.767 1.00 21.19 189 TYR D CA 1
ATOM 7487 C C . TYR D 1 195 ? 102.672 -0.373 38.437 1.00 24.08 189 TYR D C 1
ATOM 7488 O O . TYR D 1 195 ? 103.568 0.089 37.721 1.00 25.74 189 TYR D O 1
ATOM 7497 N N . PRO D 1 196 ? 102.789 -0.450 39.764 1.00 24.89 190 PRO D N 1
ATOM 7498 C CA . PRO D 1 196 ? 103.858 0.395 40.361 1.00 27.71 190 PRO D CA 1
ATOM 7499 C C . PRO D 1 196 ? 105.295 -0.034 40.071 1.00 31.89 190 PRO D C 1
ATOM 7500 O O . PRO D 1 196 ? 106.214 0.797 40.119 1.00 29.77 190 PRO D O 1
ATOM 7504 N N . ARG D 1 197 ? 105.491 -1.295 39.722 1.00 29.42 191 ARG D N 1
ATOM 7505 C CA . ARG D 1 197 ? 106.816 -1.773 39.365 1.00 33.11 191 ARG D CA 1
ATOM 7506 C C . ARG D 1 197 ? 107.255 -1.411 37.948 1.00 30.40 191 ARG D C 1
ATOM 7507 O O . ARG D 1 197 ? 108.443 -1.463 37.669 1.00 33.00 191 ARG D O 1
ATOM 7515 N N . THR D 1 198 ? 106.322 -1.086 37.037 1.00 24.44 192 THR D N 1
ATOM 7516 C CA . THR D 1 198 ? 106.665 -0.886 35.635 1.00 25.77 192 THR D CA 1
ATOM 7517 C C . THR D 1 198 ? 106.232 0.454 35.057 1.00 23.86 192 THR D C 1
ATOM 7518 O O . THR D 1 198 ? 106.801 0.906 34.073 1.00 26.06 192 THR D O 1
ATOM 7522 N N . ILE D 1 199 ? 105.237 1.099 35.656 1.00 23.85 193 ILE D N 1
ATOM 7523 C CA . ILE D 1 199 ? 104.780 2.401 35.154 1.00 24.06 193 ILE D CA 1
ATOM 7524 C C . ILE D 1 199 ? 105.874 3.492 35.245 1.00 24.00 193 ILE D C 1
ATOM 7525 O O . ILE D 1 199 ? 106.082 4.241 34.292 1.00 27.29 193 ILE D O 1
ATOM 7530 N N . PRO D 1 200 ? 106.518 3.622 36.399 1.00 24.48 194 PRO D N 1
ATOM 7531 C CA . PRO D 1 200 ? 107.443 4.782 36.530 1.00 25.72 194 PRO D CA 1
ATOM 7532 C C . PRO D 1 200 ? 108.615 4.718 35.553 1.00 27.84 194 PRO D C 1
ATOM 7533 O O . PRO D 1 200 ? 108.993 5.729 34.954 1.00 26.04 194 PRO D O 1
ATOM 7537 N N . GLY D 1 201 ? 109.170 3.514 35.397 1.00 26.81 195 GLY D N 1
ATOM 7538 C CA . GLY D 1 201 ? 110.266 3.278 34.451 1.00 29.63 195 GLY D CA 1
ATOM 7539 C C . GLY D 1 201 ? 109.911 3.564 33.007 1.00 31.91 195 GLY D C 1
ATOM 7540 O O . GLY D 1 201 ? 110.793 3.793 32.174 1.00 34.80 195 GLY D O 1
ATOM 7541 N N . SER D 1 202 ? 108.617 3.567 32.711 1.00 26.84 196 SER D N 1
ATOM 7542 C CA . SER D 1 202 ? 108.118 3.789 31.373 1.00 28.26 196 SER D CA 1
ATOM 7543 C C . SER D 1 202 ? 107.898 5.252 30.992 1.00 26.97 196 SER D C 1
ATOM 7544 O O . SER D 1 202 ? 107.511 5.533 29.863 1.00 31.65 196 SER D O 1
ATOM 7547 N N . ALA D 1 203 ? 108.154 6.181 31.912 1.00 27.92 197 ALA D N 1
ATOM 7548 C CA . ALA D 1 203 ? 107.768 7.574 31.713 1.00 24.28 197 ALA D CA 1
ATOM 7549 C C . ALA D 1 203 ? 108.485 8.084 30.464 1.00 25.94 197 ALA D C 1
ATOM 7550 O O . ALA D 1 203 ? 109.704 7.949 30.396 1.00 29.92 197 ALA D O 1
ATOM 7552 N N . ALA D 1 204 ? 107.733 8.638 29.517 1.00 25.93 198 ALA D N 1
ATOM 7553 C CA . ALA D 1 204 ? 108.272 9.202 28.252 1.00 27.79 198 ALA D CA 1
ATOM 7554 C C . ALA D 1 204 ? 108.657 10.684 28.443 1.00 23.43 198 ALA D C 1
ATOM 7555 O O . ALA D 1 204 ? 107.948 11.606 28.031 1.00 27.01 198 ALA D O 1
ATOM 7557 N N . THR D 1 205 ? 109.700 10.869 29.229 1.00 24.50 199 THR D N 1
ATOM 7558 C CA . THR D 1 205 ? 110.077 12.187 29.711 1.00 26.23 199 THR D CA 1
ATOM 7559 C C . THR D 1 205 ? 111.383 12.701 29.082 1.00 32.05 199 THR D C 1
ATOM 7560 O O . THR D 1 205 ? 111.993 13.646 29.598 1.00 31.29 199 THR D O 1
ATOM 7564 N N . LYS D 1 206 ? 111.818 12.066 28.003 1.00 31.61 200 LYS D N 1
ATOM 7565 C CA . LYS D 1 206 ? 113.020 12.515 27.284 1.00 34.91 200 LYS D CA 1
ATOM 7566 C C . LYS D 1 206 ? 112.721 13.710 26.417 1.00 30.55 200 LYS D C 1
ATOM 7567 O O . LYS D 1 206 ? 111.576 13.966 26.013 1.00 30.09 200 LYS D O 1
ATOM 7573 N N . THR D 1 207 ? 113.774 14.444 26.060 1.00 36.34 201 THR D N 1
ATOM 7574 C CA . THR D 1 207 ? 113.599 15.550 25.137 1.00 36.48 201 THR D CA 1
ATOM 7575 C C . THR D 1 207 ? 112.893 15.092 23.854 1.00 31.38 201 THR D C 1
ATOM 7576 O O . THR D 1 207 ? 111.932 15.728 23.412 1.00 36.13 201 THR D O 1
ATOM 7580 N N . GLU D 1 208 ? 113.322 13.949 23.329 1.00 35.48 202 GLU D N 1
ATOM 7581 C CA . GLU D 1 208 ? 112.724 13.388 22.106 1.00 44.57 202 GLU D CA 1
ATOM 7582 C C . GLU D 1 208 ? 111.265 12.931 22.270 1.00 49.02 202 GLU D C 1
ATOM 7583 O O . GLU D 1 208 ? 110.647 12.517 21.281 1.00 43.25 202 GLU D O 1
ATOM 7589 N N . ASP D 1 209 ? 110.733 12.957 23.501 1.00 34.65 203 ASP D N 1
ATOM 7590 C CA . ASP D 1 209 ? 109.329 12.577 23.770 1.00 30.72 203 ASP D CA 1
ATOM 7591 C C . ASP D 1 209 ? 108.375 13.757 23.859 1.00 30.74 203 ASP D C 1
ATOM 7592 O O . ASP D 1 209 ? 107.184 13.624 23.605 1.00 33.46 203 ASP D O 1
ATOM 7597 N N . LEU D 1 210 ? 108.902 14.920 24.266 1.00 27.72 204 LEU D N 1
ATOM 7598 C CA . LEU D 1 210 ? 108.105 15.947 24.884 1.00 27.28 204 LEU D CA 1
ATOM 7599 C C . LEU D 1 210 ? 107.805 17.135 23.979 1.00 31.08 204 LEU D C 1
ATOM 7600 O O . LEU D 1 210 ? 107.169 18.107 24.404 1.00 31.13 204 LEU D O 1
ATOM 7605 N N . HIS D 1 211 ? 108.262 17.077 22.723 1.00 28.93 205 HIS D N 1
ATOM 7606 C CA . HIS D 1 211 ? 108.125 18.248 21.869 1.00 30.62 205 HIS D CA 1
ATOM 7607 C C . HIS D 1 211 ? 107.556 18.009 20.473 1.00 40.11 205 HIS D C 1
ATOM 7608 O O . HIS D 1 211 ? 107.766 18.841 19.583 1.00 31.48 205 HIS D O 1
ATOM 7615 N N . LYS D 1 212 ? 106.767 16.946 20.299 1.00 33.56 206 LYS D N 1
ATOM 7616 C CA . LYS D 1 212 ? 106.081 16.699 19.020 1.00 29.59 206 LYS D CA 1
ATOM 7617 C C . LYS D 1 212 ? 104.731 17.355 18.910 1.00 32.76 206 LYS D C 1
ATOM 7618 O O . LYS D 1 212 ? 104.272 17.662 17.810 1.00 36.70 206 LYS D O 1
ATOM 7624 N N . VAL D 1 213 ? 104.134 17.668 20.060 1.00 24.27 207 VAL D N 1
ATOM 7625 C CA . VAL D 1 213 ? 102.864 18.327 20.164 1.00 26.30 207 VAL D CA 1
ATOM 7626 C C . VAL D 1 213 ? 102.923 19.202 21.404 1.00 25.39 207 VAL D C 1
ATOM 7627 O O . VAL D 1 213 ? 103.789 18.996 22.259 1.00 31.09 207 VAL D O 1
ATOM 7631 N N . PRO D 1 214 ? 101.952 20.099 21.552 1.00 28.09 208 PRO D N 1
ATOM 7632 C CA . PRO D 1 214 ? 101.921 20.933 22.732 1.00 28.60 208 PRO D CA 1
ATOM 7633 C C . PRO D 1 214 ? 101.620 20.078 23.945 1.00 38.02 208 PRO D C 1
ATOM 7634 O O . PRO D 1 214 ? 100.738 19.219 23.886 1.00 28.90 208 PRO D O 1
ATOM 7638 N N . ILE D 1 215 ? 102.322 20.346 25.034 1.00 29.73 209 ILE D N 1
ATOM 7639 C CA . ILE D 1 215 ? 102.029 19.720 26.320 1.00 25.99 209 ILE D CA 1
ATOM 7640 C C . ILE D 1 215 ? 101.876 20.810 27.358 1.00 32.60 209 ILE D C 1
ATOM 7641 O O . ILE D 1 215 ? 102.676 21.762 27.374 1.00 30.99 209 ILE D O 1
ATOM 7646 N N . ASP D 1 216 ? 100.818 20.719 28.163 1.00 27.91 210 ASP D N 1
ATOM 7647 C CA . ASP D 1 216 ? 100.689 21.511 29.376 1.00 29.30 210 ASP D CA 1
ATOM 7648 C C . ASP D 1 216 ? 100.643 20.614 30.620 1.00 27.97 210 ASP D C 1
ATOM 7649 O O . ASP D 1 216 ? 99.709 19.831 30.754 1.00 26.17 210 ASP D O 1
ATOM 7654 N N . TRP D 1 217 ? 101.590 20.804 31.548 1.00 24.76 211 TRP D N 1
ATOM 7655 C CA . TRP D 1 217 ? 101.842 19.851 32.633 1.00 24.46 211 TRP D CA 1
ATOM 7656 C C . TRP D 1 217 ? 101.303 20.414 33.958 1.00 30.18 211 TRP D C 1
ATOM 7657 O O . TRP D 1 217 ? 101.393 21.624 34.214 1.00 27.81 211 TRP D O 1
ATOM 7668 N N . THR D 1 218 ? 100.701 19.561 34.790 1.00 24.28 212 THR D N 1
ATOM 7669 C CA . THR D 1 218 ? 100.245 19.998 36.117 1.00 24.13 212 THR D CA 1
ATOM 7670 C C . THR D 1 218 ? 100.666 19.008 37.218 1.00 23.89 212 THR D C 1
ATOM 7671 O O . THR D 1 218 ? 100.971 17.837 36.950 1.00 21.29 212 THR D O 1
ATOM 7675 N N . VAL D 1 219 ? 100.825 19.548 38.420 1.00 22.30 213 VAL D N 1
ATOM 7676 C CA . VAL D 1 219 ? 100.875 18.789 39.646 1.00 20.17 213 VAL D CA 1
ATOM 7677 C C . VAL D 1 219 ? 99.879 19.393 40.649 1.00 20.66 213 VAL D C 1
ATOM 7678 O O . VAL D 1 219 ? 99.395 20.523 40.484 1.00 24.63 213 VAL D O 1
ATOM 7682 N N . GLY D 1 220 ? 99.614 18.642 41.704 1.00 21.01 214 GLY D N 1
ATOM 7683 C CA . GLY D 1 220 ? 98.678 19.060 42.728 1.00 21.75 214 GLY D CA 1
ATOM 7684 C C . GLY D 1 220 ? 99.312 20.040 43.701 1.00 19.76 214 GLY D C 1
ATOM 7685 O O . GLY D 1 220 ? 100.330 19.744 44.348 1.00 23.81 214 GLY D O 1
ATOM 7686 N N . ALA D 1 221 ? 98.625 21.161 43.873 1.00 20.26 215 ALA D N 1
ATOM 7687 C CA . ALA D 1 221 ? 98.997 22.158 44.903 1.00 22.52 215 ALA D CA 1
ATOM 7688 C C . ALA D 1 221 ? 99.203 21.595 46.288 1.00 24.55 215 ALA D C 1
ATOM 7689 O O . ALA D 1 221 ? 100.125 22.016 47.006 1.00 22.37 215 ALA D O 1
ATOM 7691 N N . ALA D 1 222 ? 98.322 20.681 46.702 1.00 23.15 216 ALA D N 1
ATOM 7692 C CA . ALA D 1 222 ? 98.348 20.158 48.059 1.00 23.93 216 ALA D CA 1
ATOM 7693 C C . ALA D 1 222 ? 99.188 18.908 48.265 1.00 24.17 216 ALA D C 1
ATOM 7694 O O . ALA D 1 222 ? 99.372 18.478 49.393 1.00 26.21 216 ALA D O 1
ATOM 7696 N N . GLY D 1 223 ? 99.741 18.332 47.200 1.00 24.37 217 GLY D N 1
ATOM 7697 C CA . GLY D 1 223 ? 100.608 17.171 47.350 1.00 22.46 217 GLY D CA 1
ATOM 7698 C C . GLY D 1 223 ? 101.880 17.561 48.078 1.00 20.04 217 GLY D C 1
ATOM 7699 O O . GLY D 1 223 ? 102.406 18.633 47.813 1.00 23.35 217 GLY D O 1
ATOM 7700 N N . PRO D 1 224 ? 102.425 16.669 48.887 1.00 19.77 218 PRO D N 1
ATOM 7701 C CA . PRO D 1 224 ? 103.743 16.952 49.432 1.00 20.67 218 PRO D CA 1
ATOM 7702 C C . PRO D 1 224 ? 104.755 17.158 48.315 1.00 19.49 218 PRO D C 1
ATOM 7703 O O . PRO D 1 224 ? 104.692 16.471 47.280 1.00 21.12 218 PRO D O 1
ATOM 7707 N N . THR D 1 225 ? 105.590 18.183 48.491 1.00 18.14 219 THR D N 1
ATOM 7708 C CA . THR D 1 225 ? 106.558 18.556 47.461 1.00 16.71 219 THR D CA 1
ATOM 7709 C C . THR D 1 225 ? 107.290 17.355 46.850 1.00 20.99 219 THR D C 1
ATOM 7710 O O . THR D 1 225 ? 107.475 17.322 45.638 1.00 23.94 219 THR D O 1
ATOM 7714 N N . GLN D 1 226 ? 107.752 16.430 47.692 1.00 20.42 220 GLN D N 1
ATOM 7715 C CA . GLN D 1 226 ? 108.613 15.315 47.282 1.00 24.10 220 GLN D CA 1
ATOM 7716 C C . GLN D 1 226 ? 107.951 14.465 46.198 1.00 23.99 220 GLN D C 1
ATOM 7717 O O . GLN D 1 226 ? 108.625 13.941 45.305 1.00 21.62 220 GLN D O 1
ATOM 7723 N N . VAL D 1 227 ? 106.647 14.296 46.275 1.00 21.56 221 VAL D N 1
ATOM 7724 C CA . VAL D 1 227 ? 106.025 13.193 45.538 1.00 24.16 221 VAL D CA 1
ATOM 7725 C C . VAL D 1 227 ? 106.155 13.345 44.023 1.00 26.14 221 VAL D C 1
ATOM 7726 O O . VAL D 1 227 ? 106.683 12.462 43.322 1.00 29.89 221 VAL D O 1
ATOM 7730 N N . PHE D 1 228 ? 105.778 14.497 43.515 1.00 23.05 222 PHE D N 1
ATOM 7731 C CA . PHE D 1 228 ? 105.980 14.717 42.104 1.00 21.70 222 PHE D CA 1
ATOM 7732 C C . PHE D 1 228 ? 106.959 15.851 41.783 1.00 20.89 222 PHE D C 1
ATOM 7733 O O . PHE D 1 228 ? 106.850 16.516 40.754 1.00 20.83 222 PHE D O 1
ATOM 7741 N N . PHE D 1 229 ? 107.862 16.119 42.724 1.00 23.38 223 PHE D N 1
ATOM 7742 C CA . PHE D 1 229 ? 108.919 17.118 42.550 1.00 22.40 223 PHE D CA 1
ATOM 7743 C C . PHE D 1 229 ? 109.617 17.029 41.189 1.00 20.31 223 PHE D C 1
ATOM 7744 O O . PHE D 1 229 ? 109.788 18.028 40.494 1.00 20.42 223 PHE D O 1
ATOM 7752 N N . GLU D 1 230 ? 109.974 15.816 40.782 1.00 20.64 224 GLU D N 1
ATOM 7753 C CA . GLU D 1 230 ? 110.704 15.647 39.516 1.00 21.96 224 GLU D CA 1
ATOM 7754 C C . GLU D 1 230 ? 109.879 16.053 38.296 1.00 23.23 224 GLU D C 1
ATOM 7755 O O . GLU D 1 230 ? 110.463 16.409 37.258 1.00 21.76 224 GLU D O 1
ATOM 7761 N N . ASN D 1 231 ? 108.545 16.004 38.385 1.00 19.84 225 ASN D N 1
ATOM 7762 C CA . ASN D 1 231 ? 107.694 16.563 37.319 1.00 20.66 225 ASN D CA 1
ATOM 7763 C C . ASN D 1 231 ? 107.996 18.048 37.110 1.00 25.67 225 ASN D C 1
ATOM 7764 O O . ASN D 1 231 ? 108.035 18.533 35.971 1.00 23.56 225 ASN D O 1
ATOM 7769 N N . VAL D 1 232 ? 108.135 18.801 38.202 1.00 22.75 226 VAL D N 1
ATOM 7770 C CA . VAL D 1 232 ? 108.354 20.253 38.080 1.00 22.21 226 VAL D CA 1
ATOM 7771 C C . VAL D 1 232 ? 109.740 20.528 37.460 1.00 19.94 226 VAL D C 1
ATOM 7772 O O . VAL D 1 232 ? 109.899 21.447 36.624 1.00 23.49 226 VAL D O 1
ATOM 7776 N N . VAL D 1 233 ? 110.730 19.744 37.864 1.00 22.03 227 VAL D N 1
ATOM 7777 C CA . VAL D 1 233 ? 112.086 19.811 37.325 1.00 24.85 227 VAL D CA 1
ATOM 7778 C C . VAL D 1 233 ? 112.109 19.477 35.829 1.00 32.45 227 VAL D C 1
ATOM 7779 O O . VAL D 1 233 ? 112.649 20.234 35.021 1.00 26.56 227 VAL D O 1
ATOM 7783 N N . ILE D 1 234 ? 111.495 18.364 35.452 1.00 25.75 228 ILE D N 1
ATOM 7784 C CA . ILE D 1 234 ? 111.496 17.946 34.052 1.00 26.04 228 ILE D CA 1
ATOM 7785 C C . ILE D 1 234 ? 110.811 18.971 33.173 1.00 25.14 228 ILE D C 1
ATOM 7786 O O . ILE D 1 234 ? 111.359 19.397 32.137 1.00 27.82 228 ILE D O 1
ATOM 7791 N N . ALA D 1 235 ? 109.616 19.396 33.571 1.00 21.67 229 ALA D N 1
ATOM 7792 C CA . ALA D 1 235 ? 108.890 20.333 32.761 1.00 22.83 229 ALA D CA 1
ATOM 7793 C C . ALA D 1 235 ? 109.680 21.617 32.605 1.00 27.00 229 ALA D C 1
ATOM 7794 O O . ALA D 1 235 ? 109.647 22.266 31.543 1.00 27.71 229 ALA D O 1
ATOM 7796 N N . THR D 1 236 ? 110.238 22.077 33.717 1.00 24.74 230 THR D N 1
ATOM 7797 C CA . THR D 1 236 ? 110.921 23.366 33.668 1.00 23.59 230 THR D CA 1
ATOM 7798 C C . THR D 1 236 ? 112.147 23.238 32.763 1.00 22.66 230 THR D C 1
ATOM 7799 O O . THR D 1 236 ? 112.444 24.149 31.964 1.00 27.71 230 THR D O 1
ATOM 7803 N N . ARG D 1 237 ? 112.905 22.168 32.938 1.00 26.33 231 ARG D N 1
ATOM 7804 C CA . ARG D 1 237 ? 114.108 21.931 32.138 1.00 29.21 231 ARG D CA 1
ATOM 7805 C C . ARG D 1 237 ? 113.794 21.955 30.657 1.00 38.01 231 ARG D C 1
ATOM 7806 O O . ARG D 1 237 ? 114.596 22.443 29.851 1.00 31.70 231 ARG D O 1
ATOM 7814 N N . GLU D 1 238 ? 112.639 21.412 30.302 1.00 28.84 232 GLU D N 1
ATOM 7815 C CA . GLU D 1 238 ? 112.266 21.176 28.914 1.00 32.06 232 GLU D CA 1
ATOM 7816 C C . GLU D 1 238 ? 111.432 22.329 28.384 1.00 27.76 232 GLU D C 1
ATOM 7817 O O . GLU D 1 238 ? 110.939 22.289 27.260 1.00 33.97 232 GLU D O 1
ATOM 7823 N N . SER D 1 239 ? 111.324 23.398 29.171 1.00 29.00 233 SER D N 1
ATOM 7824 C CA . SER D 1 239 ? 110.445 24.537 28.864 1.00 32.49 233 SER D CA 1
ATOM 7825 C C . SER D 1 239 ? 109.024 24.173 28.485 1.00 39.28 233 SER D C 1
ATOM 7826 O O . SER D 1 239 ? 108.441 24.760 27.570 1.00 33.15 233 SER D O 1
ATOM 7829 N N . ILE D 1 240 ? 108.448 23.235 29.231 1.00 36.40 234 ILE D N 1
ATOM 7830 C CA . ILE D 1 240 ? 107.042 22.921 29.101 1.00 34.28 234 ILE D CA 1
ATOM 7831 C C . ILE D 1 240 ? 106.271 23.655 30.188 1.00 28.29 234 ILE D C 1
ATOM 7832 O O . ILE D 1 240 ? 106.654 23.629 31.353 1.00 29.58 234 ILE D O 1
ATOM 7837 N N . PRO D 1 241 ? 105.197 24.332 29.813 1.00 26.32 235 PRO D N 1
ATOM 7838 C CA . PRO D 1 241 ? 104.342 24.998 30.779 1.00 26.25 235 PRO D CA 1
ATOM 7839 C C . PRO D 1 241 ? 103.937 24.057 31.926 1.00 35.08 235 PRO D C 1
ATOM 7840 O O . PRO D 1 241 ? 103.473 22.941 31.678 1.00 28.29 235 PRO D O 1
ATOM 7844 N N . ILE D 1 242 ? 104.123 24.506 33.158 1.00 26.99 236 ILE D N 1
ATOM 7845 C CA . ILE D 1 242 ? 103.866 23.680 34.343 1.00 26.89 236 ILE D CA 1
ATOM 7846 C C . ILE D 1 242 ? 103.225 24.541 35.411 1.00 33.53 236 ILE D C 1
ATOM 7847 O O . ILE D 1 242 ? 103.689 25.639 35.713 1.00 31.28 236 ILE D O 1
ATOM 7852 N N . LYS D 1 243 ? 102.100 24.105 35.949 1.00 26.60 237 LYS D N 1
ATOM 7853 C CA . LYS D 1 243 ? 101.486 24.847 37.030 1.00 29.41 237 LYS D CA 1
ATOM 7854 C C . LYS D 1 243 ? 100.829 23.872 37.988 1.00 28.94 237 LYS D C 1
ATOM 7855 O O . LYS D 1 243 ? 100.749 22.667 37.705 1.00 25.12 237 LYS D O 1
ATOM 7861 N N . THR D 1 244 ? 100.386 24.395 39.116 1.00 26.44 238 THR D N 1
ATOM 7862 C CA . THR D 1 244 ? 99.619 23.610 40.075 1.00 28.30 238 THR D CA 1
ATOM 7863 C C . THR D 1 244 ? 98.128 23.716 39.790 1.00 29.05 238 THR D C 1
ATOM 7864 O O . THR D 1 244 ? 97.657 24.715 39.249 1.00 28.44 238 THR D O 1
ATOM 7868 N N . LEU D 1 245 ? 97.413 22.624 40.073 1.00 30.25 239 LEU D N 1
ATOM 7869 C CA . LEU D 1 245 ? 95.966 22.616 40.241 1.00 27.84 239 LEU D CA 1
ATOM 7870 C C . LEU D 1 245 ? 95.624 22.435 41.698 1.00 24.55 239 LEU D C 1
ATOM 7871 O O . LEU D 1 245 ? 96.351 21.786 42.447 1.00 26.47 239 LEU D O 1
ATOM 7876 N N . PRO D 1 246 ? 94.467 22.959 42.113 1.00 28.81 240 PRO D N 1
ATOM 7877 C CA . PRO D 1 246 ? 93.985 22.697 43.445 1.00 26.40 240 PRO D CA 1
ATOM 7878 C C . PRO D 1 246 ? 93.885 21.219 43.733 1.00 28.17 240 PRO D C 1
ATOM 7879 O O . PRO D 1 246 ? 93.615 20.423 42.833 1.00 27.93 240 PRO D O 1
ATOM 7883 N N . GLY D 1 247 ? 94.073 20.865 44.984 1.00 26.42 241 GLY D N 1
ATOM 7884 C CA . GLY D 1 247 ? 93.965 19.477 45.398 1.00 27.96 241 GLY D CA 1
ATOM 7885 C C . GLY D 1 247 ? 95.271 18.752 45.134 1.00 25.87 241 GLY D C 1
ATOM 7886 O O . GLY D 1 247 ? 96.348 19.359 45.181 1.00 22.30 241 GLY D O 1
ATOM 7887 N N . PHE D 1 248 ? 95.191 17.440 44.948 1.00 21.35 242 PHE D N 1
ATOM 7888 C CA . PHE D 1 248 ? 96.382 16.627 44.867 1.00 21.14 242 PHE D CA 1
ATOM 7889 C C . PHE D 1 248 ? 96.175 15.692 43.676 1.00 21.89 242 PHE D C 1
ATOM 7890 O O . PHE D 1 248 ? 96.259 16.129 42.539 1.00 23.85 242 PHE D O 1
ATOM 7898 N N . HIS D 1 249 ? 95.908 14.422 43.943 1.00 21.69 243 HIS D N 1
ATOM 7899 C CA . HIS D 1 249 ? 96.049 13.383 42.910 1.00 19.70 243 HIS D CA 1
ATOM 7900 C C . HIS D 1 249 ? 94.758 13.152 42.125 1.00 23.86 243 HIS D C 1
ATOM 7901 O O . HIS D 1 249 ? 94.770 12.443 41.105 1.00 25.55 243 HIS D O 1
ATOM 7908 N N . PHE D 1 250 ? 93.639 13.698 42.616 1.00 19.69 244 PHE D N 1
ATOM 7909 C CA . PHE D 1 250 ? 92.361 13.497 41.941 1.00 22.79 244 PHE D CA 1
ATOM 7910 C C . PHE D 1 250 ? 91.599 14.812 41.744 1.00 25.96 244 PHE D C 1
ATOM 7911 O O . PHE D 1 250 ? 90.487 14.990 42.303 1.00 25.98 244 PHE D O 1
ATOM 7919 N N . PRO D 1 251 ? 92.176 15.763 40.984 1.00 25.01 245 PRO D N 1
ATOM 7920 C CA . PRO D 1 251 ? 91.571 17.109 40.911 1.00 24.22 245 PRO D CA 1
ATOM 7921 C C . PRO D 1 251 ? 90.148 17.067 40.364 1.00 31.24 245 PRO D C 1
ATOM 7922 O O . PRO D 1 251 ? 89.297 17.928 40.696 1.00 31.66 245 PRO D O 1
ATOM 7926 N N . TYR D 1 252 ? 89.899 16.101 39.485 1.00 27.12 246 TYR D N 1
ATOM 7927 C CA . TYR D 1 252 ? 88.554 15.928 38.913 1.00 27.17 246 TYR D CA 1
ATOM 7928 C C . TYR D 1 252 ? 87.506 15.539 39.965 1.00 26.20 246 TYR D C 1
ATOM 7929 O O . TYR D 1 252 ? 86.315 15.765 39.782 1.00 30.47 246 TYR D O 1
ATOM 7938 N N . VAL D 1 253 ? 87.949 14.947 41.059 1.00 26.66 247 VAL D N 1
ATOM 7939 C CA . VAL D 1 253 ? 87.091 14.614 42.173 1.00 29.66 247 VAL D CA 1
ATOM 7940 C C . VAL D 1 253 ? 87.068 15.710 43.239 1.00 34.71 247 VAL D C 1
ATOM 7941 O O . VAL D 1 253 ? 85.994 16.111 43.715 1.00 30.90 247 VAL D O 1
ATOM 7945 N N . SER D 1 254 ? 88.248 16.169 43.654 1.00 32.76 248 SER D N 1
ATOM 7946 C CA . SER D 1 254 ? 88.340 17.166 44.739 1.00 31.83 248 SER D CA 1
ATOM 7947 C C . SER D 1 254 ? 87.917 18.562 44.292 1.00 31.74 248 SER D C 1
ATOM 7948 O O . SER D 1 254 ? 87.364 19.297 45.087 1.00 37.35 248 SER D O 1
ATOM 7951 N N . HIS D 1 255 ? 88.136 18.921 43.039 1.00 31.92 249 HIS D N 1
ATOM 7952 C CA . HIS D 1 255 ? 87.885 20.278 42.558 1.00 32.82 249 HIS D CA 1
ATOM 7953 C C . HIS D 1 255 ? 87.358 20.270 41.133 1.00 31.37 249 HIS D C 1
ATOM 7954 O O . HIS D 1 255 ? 87.990 20.808 40.235 1.00 32.69 249 HIS D O 1
ATOM 7961 N N . PRO D 1 256 ? 86.148 19.727 40.932 1.00 35.77 250 PRO D N 1
ATOM 7962 C CA . PRO D 1 256 ? 85.572 19.461 39.619 1.00 37.15 250 PRO D CA 1
ATOM 7963 C C . PRO D 1 256 ? 85.536 20.665 38.690 1.00 38.38 250 PRO D C 1
ATOM 7964 O O . PRO D 1 256 ? 85.834 20.555 37.495 1.00 37.72 250 PRO D O 1
ATOM 7968 N N . GLU D 1 257 ? 85.161 21.814 39.237 1.00 40.92 251 GLU D N 1
ATOM 7969 C CA . GLU D 1 257 ? 84.962 23.013 38.420 1.00 38.30 251 GLU D CA 1
ATOM 7970 C C . GLU D 1 257 ? 86.286 23.586 37.946 1.00 30.41 251 GLU D C 1
ATOM 7971 O O . GLU D 1 257 ? 86.432 23.945 36.776 1.00 34.98 251 GLU D O 1
ATOM 7977 N N . ALA D 1 258 ? 87.244 23.681 38.870 1.00 32.50 252 ALA D N 1
ATOM 7978 C CA . ALA D 1 258 ? 88.570 24.163 38.552 1.00 33.39 252 ALA D CA 1
ATOM 7979 C C . ALA D 1 258 ? 89.196 23.243 37.527 1.00 27.12 252 ALA D C 1
ATOM 7980 O O . ALA D 1 258 ? 89.820 23.697 36.569 1.00 31.29 252 ALA D O 1
ATOM 7982 N N . PHE D 1 259 ? 89.034 21.939 37.762 1.00 31.76 253 PHE D N 1
ATOM 7983 C CA . PHE D 1 259 ? 89.527 20.925 36.825 1.00 28.40 253 PHE D CA 1
ATOM 7984 C C . PHE D 1 259 ? 88.968 21.175 35.437 1.00 26.58 253 PHE D C 1
ATOM 7985 O O . PHE D 1 259 ? 89.709 21.279 34.468 1.00 28.26 253 PHE D O 1
ATOM 7993 N N . ALA D 1 260 ? 87.646 21.269 35.345 1.00 32.15 254 ALA D N 1
ATOM 7994 C CA . ALA D 1 260 ? 86.977 21.447 34.046 1.00 35.14 254 ALA D CA 1
ATOM 7995 C C . ALA D 1 260 ? 87.412 22.735 33.352 1.00 31.39 254 ALA D C 1
ATOM 7996 O O . ALA D 1 260 ? 87.695 22.751 32.146 1.00 31.14 254 ALA D O 1
ATOM 7998 N N . LYS D 1 261 ? 87.560 23.795 34.151 1.00 40.08 255 LYS D N 1
ATOM 7999 C CA . LYS D 1 261 ? 88.036 25.082 33.643 1.00 37.57 255 LYS D CA 1
ATOM 8000 C C . LYS D 1 261 ? 89.428 24.973 33.039 1.00 37.25 255 LYS D C 1
ATOM 8001 O O . LYS D 1 261 ? 89.688 25.459 31.933 1.00 35.86 255 LYS D O 1
ATOM 8007 N N . TYR D 1 262 ? 90.326 24.323 33.777 1.00 33.97 256 TYR D N 1
ATOM 8008 C CA . TYR D 1 262 ? 91.659 24.066 33.294 1.00 32.26 256 TYR D CA 1
ATOM 8009 C C . TYR D 1 262 ? 91.651 23.342 31.961 1.00 29.31 256 TYR D C 1
ATOM 8010 O O . TYR D 1 262 ? 92.425 23.673 31.049 1.00 33.09 256 TYR D O 1
ATOM 8019 N N . VAL D 1 263 ? 90.865 22.266 31.886 1.00 34.98 257 VAL D N 1
ATOM 8020 C CA . VAL D 1 263 ? 90.842 21.482 30.668 1.00 33.25 257 VAL D CA 1
ATOM 8021 C C . VAL D 1 263 ? 90.264 22.296 29.508 1.00 30.54 257 VAL D C 1
ATOM 8022 O O . VAL D 1 263 ? 90.838 22.293 28.428 1.00 32.57 257 VAL D O 1
ATOM 8026 N N . VAL D 1 264 ? 89.203 23.056 29.744 1.00 33.86 258 VAL D N 1
ATOM 8027 C CA . VAL D 1 264 ? 88.605 23.773 28.596 1.00 42.99 258 VAL D CA 1
ATOM 8028 C C . VAL D 1 264 ? 89.474 24.950 28.161 1.00 40.21 258 VAL D C 1
ATOM 8029 O O . VAL D 1 264 ? 89.804 25.054 26.981 1.00 43.91 258 VAL D O 1
ATOM 8033 N N . GLU D 1 265 ? 90.060 25.676 29.110 1.00 39.87 259 GLU D N 1
ATOM 8034 C CA . GLU D 1 265 ? 90.821 26.845 28.711 1.00 43.04 259 GLU D CA 1
ATOM 8035 C C . GLU D 1 265 ? 92.180 26.452 28.137 1.00 40.31 259 GLU D C 1
ATOM 8036 O O . GLU D 1 265 ? 92.595 26.990 27.108 1.00 37.25 259 GLU D O 1
ATOM 8042 N N . THR D 1 266 ? 92.761 25.347 28.625 1.00 35.33 260 THR D N 1
ATOM 8043 C CA . THR D 1 266 ? 93.963 24.816 27.983 1.00 31.03 260 THR D CA 1
ATOM 8044 C C . THR D 1 266 ? 93.721 24.319 26.555 1.00 31.79 260 THR D C 1
ATOM 8045 O O . THR D 1 266 ? 94.551 24.528 25.646 1.00 33.56 260 THR D O 1
ATOM 8049 N N . THR D 1 267 ? 92.649 23.553 26.380 1.00 36.53 261 THR D N 1
ATOM 8050 C CA . THR D 1 267 ? 92.328 22.981 25.069 1.00 35.27 261 THR D CA 1
ATOM 8051 C C . THR D 1 267 ? 92.052 24.119 24.063 1.00 41.34 261 THR D C 1
ATOM 8052 O O . THR D 1 267 ? 92.560 24.106 22.931 1.00 35.32 261 THR D O 1
ATOM 8056 N N . ARG D 1 268 ? 91.340 25.136 24.537 1.00 39.51 262 ARG D N 1
ATOM 8057 C CA . ARG D 1 268 ? 91.071 26.331 23.725 1.00 49.05 262 ARG D CA 1
ATOM 8058 C C . ARG D 1 268 ? 92.313 27.031 23.203 1.00 45.38 262 ARG D C 1
ATOM 8059 O O . ARG D 1 268 ? 92.282 27.590 22.112 1.00 46.32 262 ARG D O 1
ATOM 8067 N N . LYS D 1 269 ? 93.412 26.982 23.950 1.00 49.61 263 LYS D N 1
ATOM 8068 C CA . LYS D 1 269 ? 94.664 27.563 23.482 1.00 43.62 263 LYS D CA 1
ATOM 8069 C C . LYS D 1 269 ? 95.041 27.100 22.084 1.00 46.63 263 LYS D C 1
ATOM 8070 O O . LYS D 1 269 ? 95.848 27.751 21.415 1.00 41.91 263 LYS D O 1
ATOM 8076 N N . TYR D 1 270 ? 94.554 25.933 21.664 1.00 44.23 264 TYR D N 1
ATOM 8077 C CA . TYR D 1 270 ? 95.120 25.267 20.488 1.00 40.35 264 TYR D CA 1
ATOM 8078 C C . TYR D 1 270 ? 94.045 25.022 19.427 1.00 37.69 264 TYR D C 1
ATOM 8079 O O . TYR D 1 270 ? 94.294 24.350 18.437 1.00 42.31 264 TYR D O 1
ATOM 8088 N N . LEU D 1 271 ? 92.848 25.538 19.663 1.00 46.56 265 LEU D N 1
ATOM 8089 C CA . LEU D 1 271 ? 91.768 25.465 18.688 1.00 52.34 265 LEU D CA 1
ATOM 8090 C C . LEU D 1 271 ? 91.918 26.590 17.666 1.00 69.07 265 LEU D C 1
ATOM 8091 O O . LEU D 1 271 ? 92.168 26.343 16.488 1.00 75.13 265 LEU D O 1
#